Protein AF-A0A9Q0EAK6-F1 (afdb_monomer)

Solvent-accessible surface area (backbone atoms only — not comparable to full-atom values): 44338 Å² total; per-residue (Å²): 130,82,93,79,89,81,84,89,82,93,87,80,88,78,88,87,81,77,88,58,77,80,82,78,80,70,81,76,84,79,89,84,83,83,88,80,90,87,84,90,85,92,87,88,89,79,90,86,87,86,84,90,85,85,89,81,91,83,82,89,76,94,71,68,64,70,72,58,60,80,66,75,80,81,77,86,82,89,77,98,50,90,92,64,69,88,73,68,80,70,75,61,37,25,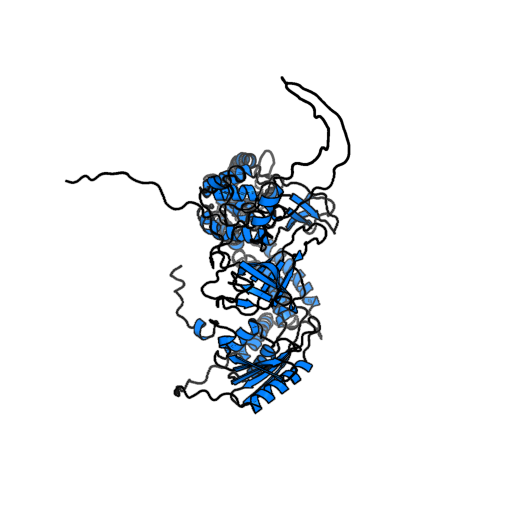50,28,42,32,23,46,94,84,41,76,80,46,68,34,37,28,71,38,80,45,33,30,43,33,48,34,86,71,68,73,64,57,94,53,42,37,38,35,29,64,69,77,54,94,91,63,83,90,85,67,63,44,81,30,48,52,67,45,79,46,66,43,95,71,46,33,95,87,68,57,44,61,48,37,22,39,39,27,44,55,74,68,86,71,56,93,75,49,43,53,65,74,65,47,73,44,81,78,46,59,79,66,53,42,92,77,56,58,89,58,41,67,43,48,52,63,80,69,54,55,96,65,65,47,59,84,56,74,72,50,36,34,32,49,24,41,59,45,72,44,87,99,51,63,88,84,49,76,86,36,43,47,69,38,33,48,60,36,69,70,46,45,50,51,31,44,56,49,43,72,66,47,44,74,63,50,54,78,74,46,49,85,52,58,33,42,93,42,86,99,47,46,64,50,59,52,51,38,57,52,50,50,55,45,49,57,27,49,78,73,68,23,38,26,32,37,37,41,50,39,52,64,55,50,53,60,38,37,44,59,69,65,40,42,51,46,45,30,74,73,67,72,38,65,59,62,33,37,42,50,46,64,66,63,47,86,21,33,34,30,45,36,56,95,84,49,68,51,74,78,43,74,56,86,50,37,44,60,49,71,51,68,38,43,64,59,54,49,51,56,62,58,46,82,62,86,80,57,92,79,56,49,64,46,30,43,69,76,46,36,34,42,37,32,71,30,84,46,71,65,60,31,25,51,54,53,24,50,49,47,53,66,47,44,62,57,29,58,77,54,51,40,41,76,31,58,95,68,19,34,32,36,64,34,41,79,58,69,94,54,74,83,69,74,64,80,32,47,43,96,92,39,73,40,51,62,39,73,61,46,69,60,93,84,44,36,48,38,40,72,63,48,32,53,70,31,27,55,53,37,26,51,61,29,44,60,42,46,58,54,55,47,75,46,49,61,95,91,52,62,61,56,51,65,59,39,42,53,49,40,43,70,58,30,46,60,58,63,55,60,51,33,93,71,47,60,86,26,89,34,37,70,65,28,48,68,39,54,54,49,45,50,26,68,38,60,68,50,59,90,83,56,53,67,68,60,45,54,52,45,46,51,46,54,60,41,59,75,43,59,84,70,64,76,80,80,76,84,83,82,84,76,87,76,76,93,70,83,86,78,74,84,54,66,72,57,52,53,51,26,44,54,44,1,56,54,30,23,76,71,30,44,32,91,83,81,66,68,41,27,6,8,15,34,29,31,72,88,69,51,73,33,62,12,30,21,37,64,42,99,58,62,91,73,41,43,46,13,59,53,38,13,51,51,52,35,44,72,76,67,47,74,50,57,50,38,33,19,34,23,34,82,41,77,93,50,62,49,73,79,52,73,71,44,46,55,58,50,33,69,59,44,46,85,34,38,35,35,24,18,28,77,85,69,54,68,48,80,45,40,45,39,76,76,39,68,93,62,82,45,77,72,63,76,72,52,90,72,83,64,84,87,79,114

Foldseek 3Di:
DDDDDDDDDDDDDDDDDDDEDPPPQPQDDDDDDDDDDDDDDDDDDDDDDDDDDDDDDDDDDPPVPVVVVVVPPDDDDDDPDDPDDQDDQLPQQFKKFKDFPLDGDFIWGFQDLFKIKGFQVPDDDQQRIWIWGSDRDSVDCPPQIDIWRWPDKAQDPPQDPVNRPSGMMMTTTPDRDHDPSHDHDDWAWDPPLCVQCPPLDDPLFTATHDSNYDSPRTADDLQQLEWEWEWAAAPPDDPPDSLRTDIATDGDPVNLVVLVVVCVVCVVQLLVLFDPLEQAPHPPGDLLVLVQVVLVVLVVQQVVQKKKKKKKWDWDQQQLQFQLVLLLVLCCVSPVDPNSSSNVSSSQPQHKYWYAYPNDIDPIDTRRGGDRRHHPNSQSSQSSLCRPQDDDPQWDWRHHRRIIMIIGIDRDLVVVQVVQQVSLVSRVVVCVVRRIGIDQAAIEMEIAGPPPVCQVPFRQHDHPNRTHHYDQFDARSNQTAHNHRLSQVRLVVLLVQLQVQLVVLVVQDDPVHGDQLVVLVVSCCVRRVVSLCVSCVSRVPHPNNVVNVVSVLSSLCSSQVDDPPDDSVNSVVSNVVVVCVVVVVPPDDDDDDPDDDDDDDDDDADDVVLVLVQQVLQLVQQVVAADPDPPKKKKKWFQFPVRDIFIFIWYADPPRVPTDHGLNGRVVVCVVVPTLATAEMEMEIADDPDFDADDPVSLLVVCQSHFAHKYWGAYPVSDTDIDTSCVSPPPHDYPVVVPDDDDDPVPD

Sequence (748 aa):
MARLTSSLDMAAYREASYCSLNIAVCCRQHPGPVNQRSTPEVLSPVCSAVTPCKMTAAQSCPILLLFLIFLTKTGVDGSRIIGGHEVVNYTIPFQASLQYNGFHFCGATLINSQWLVTAAHCWRPIHLFKVVLSEHVLSRVEGVEQLFNVSRVVVYYMYNYRTFDNDIMLLKVYHHYLSPVLRVVDVEFIPSCQYYYYFRISNNMICAGSRFGGKDSCQLPNIWKKAHIIALLKPGKDPSAPKNFRPISLLSHTYKLFERLILNRIGIFVDKHLIPEQAGFRPGKSTTSQVLNLTQYIEDGYEEGMVTGVVFVDLSAAYDTVNHRRLLSKILETTRDTGLTELIESMLENRHFFVDLGGKKSRWRRLRNGLPQGSVLAPLLFNIYTNDQPKSADTRRFIYADDLGIGVQATDFKVVEDRLSNTLAELTPYYEENHLRANPSKTQVCAFHLRNREAKRQLKVSWSGTSLEHCEHPVYLGVTLDRCLSFKTHTEKTKCKVSARNNIIRKLTGTTWGANPQTLKSTALALCYSAAEYACPVWERAAHAKKLDPALNASCRLITGCLKSTPTDRARRTEQRRASLTASSMSAQPPPSNGQSEPLGSRRKTPQDVVDQLILRSLGAKKHAYCPYSKFRVGAALLAHDDKVFTGCNVENACYNLGVCAERNAITTAVSEGYRSFKAIAIASDLNDQFISPCGGCRQFMREFGSSWEVYLSKPDGTHVKMDVSELLPLSFGPEDLAMKKIPSETY

Mean predicted aligned error: 20.08 Å

InterPro domains:
  IPR000477 Reverse transcriptase domain [PF00078] (238-480)
  IPR000477 Reverse transcriptase domain [PS50878] (213-468)
  IPR001254 Serine proteases, trypsin domain [PF00089] (81-174)
  IPR001254 Serine proteases, trypsin domain [PS50240] (81-336)
  IPR001254 Serine proteases, trypsin domain [SM00020] (80-258)
  IPR001254 Serine proteases, trypsin domain [cd00190] (81-219)
  IPR001314 Peptidase S1A, chymotrypsin family [PR00722] (107-122)
  IPR001314 Peptidase S1A, chymotrypsin family [PR00722] (163-177)
  IPR002125 Cytidine and deoxycytidylate deaminase domain [PF00383] (614-707)
  IPR002125 Cytidine and deoxycytidylate deaminase domain [PS51747] (609-736)
  IPR006262 Cytidine deaminase, homotetrameric [TIGR01354] (616-738)
  IPR009003 Peptidase S1, PA clan [SSF50494] (66-219)
  IPR016192 APOBEC/CMP deaminase, zinc-binding [PS00903] (661-702)
  IPR016193 Cytidine deaminase-like [SSF53927] (611-739)
  IPR018114 Serine proteases, trypsin family, histidine active site [PS00134] (117-122)
  IPR043502 DNA/RNA polymerase superfamily [SSF56672] (223-451)
  IPR052560 RNA-directed DNA polymerase, mobile element [PTHR36688] (219-518)

Structure (mmCIF, N/CA/C/O backbone):
data_AF-A0A9Q0EAK6-F1
#
_entry.id   AF-A0A9Q0EAK6-F1
#
loop_
_atom_site.group_PDB
_atom_site.id
_atom_site.type_symbol
_atom_site.label_atom_id
_atom_site.label_alt_id
_atom_site.label_comp_id
_atom_site.label_asym_id
_atom_site.label_entity_id
_atom_site.label_seq_id
_atom_site.pdbx_PDB_ins_code
_atom_site.Cartn_x
_atom_site.Cartn_y
_atom_site.Cartn_z
_atom_site.occupancy
_atom_site.B_iso_or_equiv
_atom_site.auth_seq_id
_atom_site.auth_comp_id
_atom_site.auth_asym_id
_atom_site.auth_atom_id
_atom_site.pdbx_PDB_model_num
ATOM 1 N N . MET A 1 1 ? 67.860 23.986 9.515 1.00 27.41 1 MET A N 1
ATOM 2 C CA . MET A 1 1 ? 68.840 23.903 8.400 1.00 27.41 1 MET A CA 1
ATOM 3 C C . MET A 1 1 ? 68.068 23.940 7.078 1.00 27.41 1 MET A C 1
ATOM 5 O O . MET A 1 1 ? 66.901 23.596 7.151 1.00 27.41 1 MET A O 1
ATOM 9 N N . ALA A 1 2 ? 68.673 24.408 5.968 1.00 25.17 2 ALA A N 1
ATOM 10 C CA . ALA A 1 2 ? 68.200 24.420 4.553 1.00 25.17 2 ALA A CA 1
ATOM 11 C C . ALA A 1 2 ? 66.664 24.372 4.289 1.00 25.17 2 ALA A C 1
ATOM 13 O O . ALA A 1 2 ? 66.015 23.385 4.604 1.00 25.17 2 ALA A O 1
ATOM 14 N N . ARG A 1 3 ? 65.977 25.350 3.676 1.00 20.25 3 ARG A N 1
ATOM 15 C CA . ARG A 1 3 ? 66.350 26.445 2.746 1.00 20.25 3 ARG A CA 1
ATOM 16 C C . ARG A 1 3 ? 67.005 26.012 1.420 1.00 20.25 3 ARG A C 1
ATOM 18 O O . ARG A 1 3 ? 68.224 25.956 1.349 1.00 20.25 3 ARG A O 1
ATOM 25 N N . LEU A 1 4 ? 66.158 25.837 0.399 1.00 23.28 4 LEU A N 1
ATOM 26 C CA . LEU A 1 4 ? 66.284 26.152 -1.044 1.00 23.28 4 LEU A CA 1
ATOM 27 C C . LEU A 1 4 ? 64.806 26.342 -1.506 1.00 23.28 4 LEU A C 1
ATOM 29 O O . LEU A 1 4 ? 63.983 25.518 -1.120 1.00 23.28 4 LEU A O 1
ATOM 33 N N . THR A 1 5 ? 64.274 27.439 -2.068 1.00 23.62 5 THR A N 1
ATOM 34 C CA . THR A 1 5 ? 64.591 28.242 -3.279 1.00 23.62 5 THR A CA 1
ATOM 35 C C . THR A 1 5 ? 64.579 27.439 -4.588 1.00 23.62 5 THR A C 1
ATOM 37 O O . THR A 1 5 ? 65.286 26.443 -4.649 1.00 23.62 5 THR A O 1
ATOM 40 N N . SER A 1 6 ? 63.942 27.832 -5.703 1.00 21.55 6 SER A N 1
ATOM 41 C CA . SER A 1 6 ? 62.787 28.720 -6.003 1.00 21.55 6 SER A CA 1
ATOM 42 C C . SER A 1 6 ? 62.672 28.888 -7.532 1.00 21.55 6 SER A C 1
ATOM 44 O O . SER A 1 6 ? 63.705 29.090 -8.163 1.00 21.55 6 SER A O 1
ATOM 46 N N . SER A 1 7 ? 61.447 28.997 -8.072 1.00 21.36 7 SER A N 1
ATOM 47 C CA . SER A 1 7 ? 61.101 29.552 -9.410 1.00 21.36 7 SER A CA 1
ATOM 48 C C . SER A 1 7 ? 61.649 28.868 -10.686 1.00 21.36 7 SER A C 1
ATOM 50 O O . SER A 1 7 ? 62.599 28.100 -10.627 1.00 21.36 7 SER A O 1
ATOM 52 N N . LEU A 1 8 ? 61.040 29.238 -11.830 1.00 21.64 8 LEU A N 1
ATOM 53 C CA . LEU A 1 8 ? 61.289 28.790 -13.219 1.00 21.64 8 LEU A CA 1
ATOM 54 C C . LEU A 1 8 ? 60.773 27.358 -13.535 1.00 21.64 8 LEU A C 1
ATOM 56 O O . LEU A 1 8 ? 60.972 26.440 -12.748 1.00 21.64 8 LEU A O 1
ATOM 60 N N . ASP A 1 9 ? 60.070 27.094 -14.647 1.00 22.47 9 ASP A N 1
ATOM 61 C CA . ASP A 1 9 ? 59.564 28.015 -15.687 1.00 22.47 9 ASP A CA 1
ATOM 62 C C . ASP A 1 9 ? 58.277 27.501 -16.383 1.00 22.47 9 ASP A C 1
ATOM 64 O O . ASP A 1 9 ? 57.870 26.352 -16.201 1.00 22.47 9 ASP A O 1
ATOM 68 N N . MET A 1 10 ? 57.627 28.343 -17.197 1.00 26.41 10 MET A N 1
ATOM 69 C CA . MET A 1 10 ? 56.531 27.935 -18.089 1.00 26.41 10 MET A CA 1
ATOM 70 C C . MET A 1 10 ? 57.059 27.265 -19.369 1.00 26.41 10 MET A C 1
ATOM 72 O O . MET A 1 10 ? 57.741 27.935 -20.135 1.00 26.41 10 MET A O 1
ATOM 76 N N . ALA A 1 11 ? 56.632 26.026 -19.671 1.00 25.02 11 ALA A N 1
ATOM 77 C CA . ALA A 1 11 ? 56.208 25.580 -21.021 1.00 25.02 11 ALA A CA 1
ATOM 78 C C . ALA A 1 11 ? 55.969 24.052 -21.118 1.00 25.02 11 ALA A C 1
ATOM 80 O O . ALA A 1 11 ? 56.856 23.303 -21.517 1.00 25.02 11 ALA A O 1
ATOM 81 N N . ALA A 1 12 ? 54.743 23.584 -20.851 1.00 25.89 12 ALA A N 1
ATOM 82 C CA . ALA A 1 12 ? 54.239 22.297 -21.352 1.00 25.89 12 ALA A CA 1
ATOM 83 C C . ALA A 1 12 ? 52.696 22.262 -21.320 1.00 25.89 12 ALA A C 1
ATOM 85 O O . ALA A 1 12 ? 52.081 23.000 -20.554 1.00 25.89 12 ALA A O 1
ATOM 86 N N . TYR A 1 13 ? 52.085 21.388 -22.129 1.00 22.73 13 TYR A N 1
ATOM 87 C CA . TYR A 1 13 ? 50.646 21.069 -22.137 1.00 22.73 13 TYR A CA 1
ATOM 88 C C . TYR A 1 13 ? 49.671 22.248 -22.325 1.00 22.73 13 TYR A C 1
ATOM 90 O O . TYR A 1 13 ? 48.860 22.579 -21.459 1.00 22.73 13 TYR A O 1
ATOM 98 N N . ARG A 1 14 ? 49.663 22.796 -23.546 1.00 22.86 14 ARG A N 1
ATOM 99 C CA . ARG A 1 14 ? 48.414 23.276 -24.161 1.00 22.86 14 ARG A CA 1
ATOM 100 C C . ARG A 1 14 ? 47.650 22.106 -24.794 1.00 22.86 14 ARG A C 1
ATOM 102 O O . ARG A 1 14 ? 48.257 21.112 -25.167 1.00 22.86 14 ARG A O 1
ATOM 109 N N . GLU A 1 15 ? 46.344 22.321 -24.958 1.00 25.20 15 GLU A N 1
ATOM 110 C CA . GLU A 1 15 ? 45.421 21.611 -25.860 1.00 25.20 15 GLU A CA 1
ATOM 111 C C . GLU A 1 15 ? 45.200 20.102 -25.635 1.00 25.20 15 GLU A C 1
ATOM 113 O O . GLU A 1 15 ? 45.964 19.242 -26.054 1.00 25.20 15 GLU A O 1
ATOM 118 N N . ALA A 1 16 ? 44.039 19.796 -25.044 1.00 22.38 16 ALA A N 1
ATOM 119 C CA . ALA A 1 16 ? 43.410 18.477 -25.040 1.00 22.38 16 ALA A CA 1
ATOM 120 C C . ALA A 1 16 ? 41.873 18.645 -25.044 1.00 22.38 16 ALA A C 1
ATOM 122 O O . ALA A 1 16 ? 41.199 18.459 -24.030 1.00 22.38 16 ALA A O 1
ATOM 123 N N . SER A 1 17 ? 41.318 19.093 -26.175 1.00 23.06 17 SER A N 1
ATOM 124 C CA . SER A 1 17 ? 39.871 19.290 -26.364 1.00 23.06 17 SER A CA 1
ATOM 125 C C . SER A 1 17 ? 39.153 17.950 -26.549 1.00 23.06 17 SER A C 1
ATOM 127 O O . SER A 1 17 ? 39.510 17.194 -27.447 1.00 23.06 17 SER A O 1
ATOM 129 N N . TYR A 1 18 ? 38.108 17.669 -25.761 1.00 25.81 18 TYR A N 1
ATOM 130 C CA . TYR A 1 18 ? 37.363 16.401 -25.831 1.00 25.81 18 TYR A CA 1
ATOM 131 C C . TYR A 1 18 ? 35.869 16.578 -26.131 1.00 25.81 18 TYR A C 1
ATOM 133 O O . TYR A 1 18 ? 35.206 17.476 -25.612 1.00 25.81 18 TYR A O 1
ATOM 141 N N . CYS A 1 19 ? 35.347 15.697 -26.989 1.00 23.48 19 CYS A N 1
ATOM 142 C CA . CYS A 1 19 ? 34.025 15.817 -27.602 1.00 23.48 19 CYS A CA 1
ATOM 143 C C . CYS A 1 19 ? 32.840 15.646 -26.629 1.00 23.48 19 CYS A C 1
ATOM 145 O O . CYS A 1 19 ? 32.787 14.716 -25.824 1.00 23.48 19 CYS A O 1
ATOM 147 N N . SER A 1 20 ? 31.818 16.491 -26.799 1.00 24.47 20 SER A N 1
ATOM 148 C CA . SER A 1 20 ? 30.496 16.344 -26.172 1.00 24.47 20 SER A CA 1
ATOM 149 C C . SER A 1 20 ? 29.546 15.484 -27.013 1.00 24.47 20 SER A C 1
ATOM 151 O O . SER A 1 20 ? 29.565 15.542 -28.243 1.00 24.47 20 SER A O 1
ATOM 153 N N . LEU A 1 21 ? 28.626 14.765 -26.357 1.00 28.69 21 LEU A N 1
ATOM 154 C CA . LEU A 1 21 ? 27.509 14.092 -27.032 1.00 28.69 21 LEU A CA 1
ATOM 155 C C . LEU A 1 21 ? 26.557 15.120 -27.675 1.00 28.69 21 LEU A C 1
ATOM 157 O O . LEU A 1 21 ? 25.724 15.720 -26.995 1.00 28.69 21 LEU A O 1
ATOM 161 N N . ASN A 1 22 ? 26.636 15.282 -28.996 1.00 22.41 22 ASN A N 1
ATOM 162 C CA . ASN A 1 22 ? 25.711 16.104 -29.782 1.00 22.41 22 ASN A CA 1
ATOM 163 C C . ASN A 1 22 ? 24.552 15.267 -30.356 1.00 22.41 22 ASN A C 1
ATOM 165 O O . ASN A 1 22 ? 24.442 15.068 -31.565 1.00 22.41 22 ASN A O 1
ATOM 169 N N . ILE A 1 23 ? 23.638 14.813 -29.489 1.00 25.31 23 ILE A N 1
ATOM 170 C CA . ILE A 1 23 ? 22.297 14.387 -29.929 1.00 25.31 23 ILE A CA 1
ATOM 171 C C . ILE A 1 23 ? 21.438 15.651 -30.065 1.00 25.31 23 ILE A C 1
ATOM 173 O O . ILE A 1 23 ? 20.779 16.093 -29.125 1.00 25.31 23 ILE A O 1
ATOM 177 N N . ALA A 1 24 ? 21.500 16.280 -31.238 1.00 22.03 24 ALA A N 1
ATOM 178 C CA . ALA A 1 24 ? 20.811 17.535 -31.518 1.00 22.03 24 ALA A CA 1
ATOM 179 C C . ALA A 1 24 ? 19.305 17.320 -31.773 1.00 22.03 24 ALA A C 1
ATOM 181 O O . ALA A 1 24 ? 18.862 17.225 -32.918 1.00 22.03 24 ALA A O 1
ATOM 182 N N . VAL A 1 25 ? 18.502 17.275 -30.703 1.00 24.09 25 VAL A N 1
ATOM 183 C CA . VAL A 1 25 ? 17.030 17.227 -30.789 1.00 24.09 25 VAL A CA 1
ATOM 184 C C . VAL A 1 25 ? 16.505 18.542 -31.384 1.00 24.09 25 VAL A C 1
ATOM 186 O O . VAL A 1 25 ? 16.358 19.555 -30.697 1.00 24.09 25 VAL A O 1
ATOM 189 N N . CYS A 1 26 ? 16.250 18.548 -32.694 1.00 20.69 26 CYS A N 1
ATOM 190 C CA . CYS A 1 26 ? 15.904 19.752 -33.447 1.00 20.69 26 CYS A CA 1
ATOM 191 C C . CYS A 1 26 ? 14.405 20.098 -33.348 1.00 20.69 26 CYS A C 1
ATOM 193 O O . CYS A 1 26 ? 13.658 20.001 -34.322 1.00 20.69 26 CYS A O 1
ATOM 195 N N . CYS A 1 27 ? 13.964 20.544 -32.169 1.00 22.47 27 CYS A N 1
ATOM 196 C CA . CYS A 1 27 ? 12.615 21.073 -31.950 1.00 22.47 27 CYS A CA 1
ATOM 197 C C . CYS A 1 27 ? 12.385 22.388 -32.724 1.00 22.47 27 CYS A C 1
ATOM 199 O O . CYS A 1 27 ? 12.484 23.482 -32.160 1.00 22.47 27 CYS A O 1
ATOM 201 N N . ARG A 1 28 ? 12.057 22.302 -34.020 1.00 22.73 28 ARG A N 1
ATOM 202 C CA . ARG A 1 28 ? 11.594 23.459 -34.802 1.00 22.73 28 ARG A CA 1
ATOM 203 C C . ARG A 1 28 ? 10.239 23.944 -34.286 1.00 22.73 28 ARG A C 1
ATOM 205 O O . ARG A 1 28 ? 9.277 23.186 -34.205 1.00 22.73 28 ARG A O 1
ATOM 212 N N . GLN A 1 29 ? 10.166 25.235 -33.981 1.00 25.05 29 GLN A N 1
ATOM 213 C CA . GLN A 1 29 ? 8.915 25.922 -33.672 1.00 25.05 29 GLN A CA 1
ATOM 214 C C . GLN A 1 29 ? 8.041 26.029 -34.934 1.00 25.05 29 GLN A C 1
ATOM 216 O O . GLN A 1 29 ? 8.550 26.274 -36.027 1.00 25.05 29 GLN A O 1
ATOM 221 N N . HIS A 1 30 ? 6.724 25.892 -34.768 1.00 26.34 30 HIS A N 1
ATOM 222 C CA . HIS A 1 30 ? 5.722 26.208 -35.792 1.00 26.34 30 HIS A CA 1
ATOM 223 C C . HIS A 1 30 ? 4.986 27.522 -35.444 1.00 26.34 30 HIS A C 1
ATOM 225 O O . HIS A 1 30 ? 5.009 27.938 -34.283 1.00 26.34 30 HIS A O 1
ATOM 231 N N . PRO A 1 31 ? 4.398 28.221 -36.435 1.00 31.59 31 PRO A N 1
ATOM 232 C CA . PRO A 1 31 ? 4.087 29.647 -36.324 1.00 31.59 31 PRO A CA 1
ATOM 233 C C . PRO A 1 31 ? 2.845 29.954 -35.477 1.00 31.59 31 PRO A C 1
ATOM 235 O O . PRO A 1 31 ? 1.858 29.220 -35.499 1.00 31.59 31 PRO A O 1
ATOM 238 N N . GLY A 1 32 ? 2.878 31.098 -34.788 1.00 24.31 32 GLY A N 1
ATOM 239 C CA . GLY A 1 32 ? 1.721 31.687 -34.110 1.00 24.31 32 GLY A CA 1
ATOM 240 C C . GLY A 1 32 ? 1.038 32.773 -34.963 1.00 24.31 32 GLY A C 1
ATOM 241 O O . GLY A 1 32 ? 1.744 33.543 -35.617 1.00 24.31 32 GLY A O 1
ATOM 242 N N . PRO A 1 33 ? -0.306 32.871 -34.967 1.00 29.28 33 PRO A N 1
ATOM 243 C CA . PRO A 1 33 ? -1.029 33.915 -35.689 1.00 29.28 33 PRO A CA 1
ATOM 244 C C . PRO A 1 33 ? -1.408 35.133 -34.817 1.00 29.28 33 PRO A C 1
ATOM 246 O O . PRO A 1 33 ? -2.020 34.984 -33.768 1.00 29.28 33 PRO A O 1
ATOM 249 N N . VAL A 1 34 ? -1.116 36.327 -35.347 1.00 25.28 34 VAL A N 1
ATOM 250 C CA . VAL A 1 34 ? -2.003 37.515 -35.437 1.00 25.28 34 VAL A CA 1
ATOM 251 C C . VAL A 1 34 ? -2.679 38.082 -34.159 1.00 25.28 34 VAL A C 1
ATOM 253 O O . VAL A 1 34 ? -3.640 37.518 -33.649 1.00 25.28 34 VAL A O 1
ATOM 256 N N . ASN A 1 35 ? -2.329 39.347 -33.847 1.00 24.48 35 ASN A N 1
ATOM 257 C CA . ASN A 1 35 ? -3.058 40.338 -33.014 1.00 24.48 35 ASN A CA 1
ATOM 258 C C . ASN A 1 35 ? -3.144 40.068 -31.481 1.00 24.48 35 ASN A C 1
ATOM 260 O O . ASN A 1 35 ? -3.018 38.938 -31.035 1.00 24.48 35 ASN A O 1
ATOM 264 N N . GLN A 1 36 ? -3.316 41.070 -30.595 1.00 24.20 36 GLN A N 1
ATOM 265 C CA . GLN A 1 36 ? -3.711 42.482 -30.786 1.00 24.20 36 GLN A CA 1
ATOM 266 C C . GLN A 1 36 ? -3.123 43.433 -29.700 1.00 24.20 36 GLN A C 1
ATOM 268 O O . GLN A 1 36 ? -2.970 43.028 -28.557 1.00 24.20 36 GLN A O 1
ATOM 273 N N . ARG A 1 37 ? -2.845 44.697 -30.081 1.00 22.64 37 ARG A N 1
ATOM 274 C CA . ARG A 1 37 ? -2.741 45.963 -29.288 1.00 22.64 37 ARG A CA 1
ATOM 275 C C . ARG A 1 37 ? -2.529 45.918 -27.748 1.00 22.64 37 ARG A C 1
ATOM 277 O O . ARG A 1 37 ? -3.474 45.600 -27.039 1.00 22.64 37 ARG A O 1
ATOM 284 N N . SER A 1 38 ? -1.437 46.531 -27.253 1.00 23.73 38 SER A N 1
ATOM 285 C CA . SER A 1 38 ? -1.463 47.850 -26.548 1.00 23.73 38 SER A CA 1
ATOM 286 C C . SER A 1 38 ? -0.091 48.283 -25.977 1.00 23.73 38 SER A C 1
ATOM 288 O O . SER A 1 38 ? 0.545 47.520 -25.257 1.00 23.73 38 SER A O 1
ATOM 290 N N . THR A 1 39 ? 0.324 49.521 -26.259 1.00 20.45 39 THR A N 1
ATOM 291 C CA . THR A 1 39 ? 1.454 50.294 -25.668 1.00 20.45 39 THR A CA 1
ATOM 292 C C . THR A 1 39 ? 0.943 51.236 -24.550 1.00 20.45 39 THR A C 1
ATOM 294 O O . THR A 1 39 ? -0.282 51.300 -24.415 1.00 20.45 39 THR A O 1
ATOM 297 N N . PRO A 1 40 ? 1.766 52.028 -23.810 1.00 32.88 40 PRO A N 1
ATOM 298 C CA . PRO A 1 40 ? 3.223 52.301 -23.879 1.00 32.88 40 PRO A CA 1
ATOM 299 C C . PRO A 1 40 ? 3.954 51.791 -22.589 1.00 32.88 40 PRO A C 1
ATOM 301 O O . PRO A 1 40 ? 3.536 50.738 -22.122 1.00 32.88 40 PRO A O 1
ATOM 304 N N . GLU A 1 41 ? 5.064 52.277 -21.995 1.00 23.11 41 GLU A N 1
ATOM 305 C CA . GLU A 1 41 ? 5.891 53.514 -22.038 1.00 23.11 41 GLU A CA 1
ATOM 306 C C . GLU A 1 41 ? 7.412 53.209 -21.925 1.00 23.11 41 GLU A C 1
ATOM 308 O O . GLU A 1 41 ? 7.805 52.216 -21.323 1.00 23.11 41 GLU A O 1
ATOM 313 N N . VAL A 1 42 ? 8.275 53.851 -22.731 1.00 21.89 42 VAL A N 1
ATOM 314 C CA . VAL A 1 42 ? 9.117 55.061 -22.481 1.00 21.89 42 VAL A CA 1
ATOM 315 C C . VAL A 1 42 ? 10.273 54.892 -21.474 1.00 21.89 42 VAL A C 1
ATOM 317 O O . VAL A 1 42 ? 10.113 55.124 -20.282 1.00 21.89 42 VAL A O 1
ATOM 320 N N . LEU A 1 43 ? 11.485 54.647 -22.000 1.00 23.03 43 LEU A N 1
ATOM 321 C CA . LEU A 1 43 ? 12.649 55.543 -21.832 1.00 23.03 43 LEU A CA 1
ATOM 322 C C . LEU A 1 43 ? 13.819 55.119 -22.746 1.00 23.03 43 LEU A C 1
ATOM 324 O O . LEU A 1 43 ? 14.257 53.972 -22.719 1.00 23.03 43 LEU A O 1
ATOM 328 N N . SER A 1 44 ? 14.344 56.055 -23.544 1.00 21.34 44 SER A N 1
ATOM 329 C CA . SER A 1 44 ? 15.538 55.866 -24.386 1.00 21.34 44 SER A CA 1
ATOM 330 C C . SER A 1 44 ? 16.211 57.204 -24.692 1.00 21.34 44 SER A C 1
ATOM 332 O O . SER A 1 44 ? 15.522 58.135 -25.114 1.00 21.34 44 SER A O 1
ATOM 334 N N . PRO A 1 45 ? 17.535 57.303 -24.518 1.00 32.38 45 PRO A N 1
ATOM 335 C CA . PRO A 1 45 ? 18.395 57.947 -25.529 1.00 32.38 45 PRO A CA 1
ATOM 336 C C . PRO A 1 45 ? 19.770 57.224 -25.669 1.00 32.38 45 PRO A C 1
ATOM 338 O O . PRO A 1 45 ? 20.166 56.503 -24.760 1.00 32.38 45 PRO A O 1
ATOM 341 N N . VAL A 1 46 ? 20.581 57.342 -26.736 1.00 23.22 46 VAL A N 1
ATOM 342 C CA . VAL A 1 46 ? 20.445 57.988 -28.064 1.00 23.22 46 VAL A CA 1
ATOM 343 C C . VAL A 1 46 ? 21.536 57.445 -29.021 1.00 23.22 46 VAL A C 1
ATOM 345 O O . VAL A 1 46 ? 22.627 57.171 -28.541 1.00 23.22 46 VAL A O 1
ATOM 348 N N . CYS A 1 47 ? 21.249 57.375 -30.336 1.00 21.47 47 CYS A N 1
ATOM 349 C CA . CYS A 1 47 ? 22.163 57.328 -31.515 1.00 21.47 47 CYS A CA 1
ATOM 350 C C . CYS A 1 47 ? 23.361 56.323 -31.545 1.00 21.47 47 CYS A C 1
ATOM 352 O O . CYS A 1 47 ? 23.762 55.748 -30.547 1.00 21.47 47 CYS A O 1
ATOM 354 N N . SER A 1 48 ? 23.965 55.974 -32.690 1.00 24.75 48 SER A N 1
ATOM 355 C CA . SER A 1 48 ? 23.955 56.574 -34.040 1.00 24.75 48 SER A CA 1
ATOM 356 C C . SER A 1 48 ? 23.816 55.518 -35.147 1.00 24.75 48 SER A C 1
ATOM 358 O O . SER A 1 48 ? 24.123 54.348 -34.936 1.00 24.75 48 SER A O 1
ATOM 360 N N . ALA A 1 49 ? 23.398 55.934 -36.348 1.00 24.02 49 ALA A N 1
ATOM 361 C CA . ALA A 1 49 ? 23.196 55.058 -37.506 1.00 24.02 49 ALA A CA 1
ATOM 362 C C . ALA A 1 49 ? 24.014 55.502 -38.732 1.00 24.02 49 ALA A C 1
ATOM 364 O O . ALA A 1 49 ? 24.238 56.696 -38.920 1.00 24.02 49 ALA A O 1
ATOM 365 N N . VAL A 1 50 ? 24.370 54.549 -39.603 1.00 25.08 50 VAL A N 1
ATOM 366 C CA . VAL A 1 50 ? 24.750 54.786 -41.010 1.00 25.08 50 VAL A CA 1
ATOM 367 C C . VAL A 1 50 ? 24.131 53.681 -41.878 1.00 25.08 50 VAL A C 1
ATOM 369 O O . VAL A 1 50 ? 24.090 52.517 -41.482 1.00 25.08 50 VAL A O 1
ATOM 372 N N . THR A 1 51 ? 23.606 54.055 -43.044 1.00 24.42 51 THR A N 1
ATOM 373 C CA . THR A 1 51 ? 22.897 53.195 -44.009 1.00 24.42 51 THR A CA 1
ATOM 374 C C . THR A 1 51 ? 23.824 52.622 -45.103 1.00 24.42 51 THR A C 1
ATOM 376 O O . THR A 1 51 ? 24.938 53.112 -45.282 1.00 24.42 51 THR A O 1
ATOM 379 N N . PRO A 1 52 ? 23.413 51.560 -45.832 1.00 30.86 52 PRO A N 1
ATOM 380 C CA . PRO A 1 52 ? 24.284 50.848 -46.775 1.00 30.86 52 PRO A CA 1
ATOM 381 C C . PRO A 1 52 ? 24.373 51.513 -48.160 1.00 30.86 52 PRO A C 1
ATOM 383 O O . PRO A 1 52 ? 23.448 52.199 -48.591 1.00 30.86 52 PRO A O 1
ATOM 386 N N . CYS A 1 53 ? 25.438 51.200 -48.908 1.00 20.78 53 CYS A N 1
ATOM 387 C CA . CYS A 1 53 ? 25.590 51.550 -50.326 1.00 20.78 53 CYS A CA 1
ATOM 388 C C . CYS A 1 53 ? 25.860 50.305 -51.203 1.00 20.78 53 CYS A C 1
ATOM 390 O O . CYS A 1 53 ? 26.240 49.248 -50.698 1.00 20.78 53 CYS A O 1
ATOM 392 N N . LYS A 1 54 ? 25.623 50.425 -52.516 1.00 25.48 54 LYS A N 1
ATOM 393 C CA . LYS A 1 54 ? 25.857 49.402 -53.561 1.00 25.48 54 LYS A CA 1
ATOM 394 C C . LYS A 1 54 ? 27.093 49.770 -54.413 1.00 25.48 54 LYS A C 1
ATOM 396 O O . LYS A 1 54 ? 27.729 50.775 -54.129 1.00 25.48 54 LYS A O 1
ATOM 401 N N . MET A 1 55 ? 27.305 49.023 -55.513 1.00 23.33 55 MET A N 1
ATOM 402 C CA . MET A 1 55 ? 28.309 49.199 -56.593 1.00 23.33 55 MET A CA 1
ATOM 403 C C . MET A 1 55 ? 29.672 48.534 -56.317 1.00 23.33 55 MET A C 1
ATOM 405 O O . MET A 1 55 ? 30.072 48.442 -55.165 1.00 23.33 55 MET A O 1
ATOM 409 N N . THR A 1 56 ? 30.440 48.030 -57.296 1.00 24.23 56 THR A N 1
ATOM 410 C CA . THR A 1 56 ? 30.172 47.529 -58.676 1.00 24.23 56 THR A CA 1
ATOM 411 C C . THR A 1 56 ? 31.336 46.602 -59.085 1.00 24.23 56 THR A C 1
ATOM 413 O O . THR A 1 56 ? 32.366 46.591 -58.417 1.00 24.23 56 THR A O 1
ATOM 416 N N . ALA A 1 57 ? 31.216 45.838 -60.179 1.00 33.00 57 ALA A N 1
ATOM 417 C CA . ALA A 1 57 ? 32.328 45.040 -60.713 1.00 33.00 57 ALA A CA 1
ATOM 418 C C . ALA A 1 57 ? 33.318 45.877 -61.556 1.00 33.00 57 ALA A C 1
ATOM 420 O O . ALA A 1 57 ? 32.898 46.751 -62.312 1.00 33.00 57 ALA A O 1
ATOM 421 N N . ALA A 1 58 ? 34.614 45.558 -61.463 1.00 27.31 58 ALA A N 1
ATOM 422 C CA . ALA A 1 58 ? 35.706 46.042 -62.319 1.00 27.31 58 ALA A CA 1
ATOM 423 C C . ALA A 1 58 ? 36.818 44.967 -62.410 1.00 27.31 58 ALA A C 1
ATOM 425 O O . ALA A 1 58 ? 36.765 43.966 -61.694 1.00 27.31 58 ALA A O 1
ATOM 426 N N . GLN A 1 59 ? 37.781 45.118 -63.327 1.00 28.34 59 GLN A N 1
ATOM 427 C CA . GLN A 1 59 ? 38.576 43.998 -63.861 1.00 28.34 59 GLN A CA 1
ATOM 428 C C . GLN A 1 59 ? 40.044 43.924 -63.380 1.00 28.34 59 GLN A C 1
ATOM 430 O O . GLN A 1 59 ? 40.695 44.937 -63.156 1.00 28.34 59 GLN A O 1
ATOM 435 N N . SER A 1 60 ? 40.560 42.685 -63.359 1.00 30.59 60 SER A N 1
ATOM 436 C CA . SER A 1 60 ? 41.943 42.254 -63.670 1.00 30.59 60 SER A CA 1
ATOM 437 C C . SER A 1 60 ? 43.166 42.903 -62.989 1.00 30.59 60 SER A C 1
ATOM 439 O O . SER A 1 60 ? 43.540 44.031 -63.289 1.00 30.59 60 SER A O 1
ATOM 441 N N . CYS A 1 61 ? 43.945 42.076 -62.275 1.00 28.88 61 CYS A N 1
ATOM 442 C CA . CYS A 1 61 ? 45.403 42.229 -62.145 1.00 28.88 61 CYS A CA 1
ATOM 443 C C . CYS A 1 61 ? 46.082 40.832 -62.138 1.00 28.88 61 CYS A C 1
ATOM 445 O O . CYS A 1 61 ? 45.776 40.022 -61.259 1.00 28.88 61 CYS A O 1
ATOM 447 N N . PRO A 1 62 ? 46.963 40.491 -63.104 1.00 38.81 62 PRO A N 1
ATOM 448 C CA . PRO A 1 62 ? 47.349 39.102 -63.395 1.00 38.81 62 PRO A CA 1
ATOM 449 C C . PRO A 1 62 ? 48.553 38.568 -62.586 1.00 38.81 62 PRO A C 1
ATOM 451 O O . PRO A 1 62 ? 49.337 37.778 -63.101 1.00 38.81 62 PRO A O 1
ATOM 454 N N . ILE A 1 63 ? 48.713 38.969 -61.320 1.00 38.00 63 ILE A N 1
ATOM 455 C CA . ILE A 1 63 ? 49.847 38.536 -60.468 1.00 38.00 63 ILE A CA 1
ATOM 456 C C . ILE A 1 63 ? 49.438 37.453 -59.448 1.00 38.00 63 ILE A C 1
ATOM 458 O O . ILE A 1 63 ? 50.262 36.642 -59.029 1.00 38.00 63 ILE A O 1
ATOM 462 N N . LEU A 1 64 ? 48.149 37.350 -59.101 1.00 38.00 64 LEU A N 1
ATOM 463 C CA . LEU A 1 64 ? 47.662 36.416 -58.072 1.00 38.00 64 LEU A CA 1
ATOM 464 C C . LEU A 1 64 ? 47.620 34.936 -58.519 1.00 38.00 64 LEU A C 1
ATOM 466 O O . LEU A 1 64 ? 47.453 34.043 -57.691 1.00 38.00 64 LEU A O 1
ATOM 470 N N . LEU A 1 65 ? 47.765 34.652 -59.819 1.00 35.91 65 LEU A N 1
ATOM 471 C CA . LEU A 1 65 ? 47.519 33.314 -60.374 1.00 35.91 65 LEU A CA 1
ATOM 472 C C . LEU A 1 65 ? 48.656 32.309 -60.103 1.00 35.91 65 LEU A C 1
ATOM 474 O O . LEU A 1 65 ? 48.394 31.118 -59.958 1.00 35.91 65 LEU A O 1
ATOM 478 N N . LEU A 1 66 ? 49.906 32.771 -59.975 1.00 32.34 66 LEU A N 1
ATOM 479 C CA . LEU A 1 66 ? 51.060 31.893 -59.721 1.00 32.34 66 LEU A CA 1
ATOM 480 C C . LEU A 1 66 ? 51.139 31.394 -58.269 1.00 32.34 66 LEU A C 1
ATOM 482 O O . LEU A 1 66 ? 51.595 30.277 -58.034 1.00 32.34 66 LEU A O 1
ATOM 486 N N . PHE A 1 67 ? 50.624 32.160 -57.300 1.00 33.88 67 PHE A N 1
ATOM 487 C CA . PHE A 1 67 ? 50.563 31.728 -55.896 1.00 33.88 67 PHE A CA 1
ATOM 488 C C . PHE A 1 67 ? 49.492 30.653 -55.635 1.00 33.88 67 PHE A C 1
ATOM 490 O O . PHE A 1 67 ? 49.600 29.897 -54.673 1.00 33.88 67 PHE A O 1
ATOM 497 N N . LEU A 1 68 ? 48.482 30.543 -56.505 1.00 33.38 68 LEU A N 1
ATOM 498 C CA . LEU A 1 68 ? 47.407 29.551 -56.382 1.00 33.38 68 LEU A CA 1
ATOM 499 C C . LEU A 1 68 ? 47.789 28.152 -56.889 1.00 33.38 68 LEU A C 1
ATOM 501 O O . LEU A 1 68 ? 47.147 27.177 -56.509 1.00 33.38 68 LEU A O 1
ATOM 505 N N . ILE A 1 69 ? 48.841 28.022 -57.703 1.00 33.22 69 ILE A N 1
ATOM 506 C CA . ILE A 1 69 ? 49.235 26.734 -58.297 1.00 33.22 69 ILE A CA 1
ATOM 507 C C . ILE A 1 69 ? 50.073 25.890 -57.318 1.00 33.22 69 ILE A C 1
ATOM 509 O O . ILE A 1 69 ? 49.931 24.668 -57.292 1.00 33.22 69 ILE A O 1
ATOM 513 N N . PHE A 1 70 ? 50.855 26.512 -56.427 1.00 30.33 70 PHE A N 1
ATOM 514 C CA . PHE A 1 70 ? 51.684 25.789 -55.446 1.00 30.33 70 PHE A CA 1
ATOM 515 C C . PHE A 1 70 ? 50.926 25.215 -54.233 1.00 30.33 70 PHE A C 1
ATOM 517 O O . PHE A 1 70 ? 51.500 24.430 -53.482 1.00 30.33 70 PHE A O 1
ATOM 524 N N . LEU A 1 71 ? 49.637 25.534 -54.062 1.00 33.50 71 LEU A N 1
ATOM 525 C CA . LEU A 1 71 ? 48.777 24.953 -53.016 1.00 33.50 71 LEU A CA 1
ATOM 526 C C . LEU A 1 71 ? 47.917 23.769 -53.502 1.00 33.50 71 LEU A C 1
ATOM 528 O O . LEU A 1 71 ? 47.202 23.155 -52.715 1.00 33.50 71 LEU A O 1
ATOM 532 N N . THR A 1 72 ? 48.015 23.377 -54.776 1.00 34.62 72 THR A N 1
ATOM 533 C CA . THR A 1 72 ? 47.210 22.283 -55.361 1.00 34.62 72 THR A CA 1
ATOM 534 C C . THR A 1 72 ? 47.799 20.876 -55.146 1.00 34.62 72 THR A C 1
ATOM 536 O O . THR A 1 72 ? 47.679 20.006 -56.006 1.00 34.62 72 THR A O 1
ATOM 539 N N . LYS A 1 73 ? 48.433 20.617 -53.987 1.00 34.97 73 LYS A N 1
ATOM 540 C CA . LYS A 1 73 ? 49.013 19.295 -53.653 1.00 34.97 73 LYS A CA 1
ATOM 541 C C . LYS A 1 73 ? 48.787 18.768 -52.222 1.00 34.97 73 LYS A C 1
ATOM 543 O O . LYS A 1 73 ? 49.491 17.861 -51.792 1.00 34.97 73 LYS A O 1
ATOM 548 N N . THR A 1 74 ? 47.752 19.243 -51.528 1.00 35.88 74 THR A N 1
ATOM 549 C CA . THR A 1 74 ? 47.227 18.631 -50.283 1.00 35.88 74 THR A CA 1
ATOM 550 C C . THR A 1 74 ? 45.707 18.449 -50.356 1.00 35.88 74 THR A C 1
ATOM 552 O O . THR A 1 74 ? 44.952 19.046 -49.593 1.00 35.88 74 THR A O 1
ATOM 555 N N . GLY A 1 75 ? 45.240 17.671 -51.337 1.00 31.88 75 GLY A N 1
ATOM 556 C CA . GLY A 1 75 ? 43.814 17.391 -51.522 1.00 31.88 75 GLY A CA 1
ATOM 557 C C . GLY A 1 75 ? 43.339 16.140 -50.777 1.00 31.88 75 GLY A C 1
ATOM 558 O O . GLY A 1 75 ? 43.922 15.082 -50.985 1.00 31.88 75 GLY A O 1
ATOM 559 N N . VAL A 1 76 ? 42.211 16.272 -50.056 1.00 37.34 76 VAL A N 1
ATOM 560 C CA . VAL A 1 76 ? 41.367 15.190 -49.483 1.00 37.34 76 VAL A CA 1
ATOM 561 C C . VAL A 1 76 ? 42.052 14.448 -48.308 1.00 37.34 76 VAL A C 1
ATOM 563 O O . VAL A 1 76 ? 43.177 13.986 -48.428 1.00 37.34 76 VAL A O 1
ATOM 566 N N . ASP A 1 77 ? 41.474 14.360 -47.104 1.00 35.09 77 ASP A N 1
ATOM 567 C CA . ASP A 1 77 ? 40.118 13.873 -46.796 1.00 35.09 77 ASP A CA 1
ATOM 568 C C . ASP A 1 77 ? 39.503 14.472 -45.498 1.00 35.09 77 ASP A C 1
ATOM 570 O O . ASP A 1 77 ? 40.189 15.106 -44.704 1.00 35.09 77 ASP A O 1
ATOM 574 N N . GLY A 1 78 ? 38.208 14.218 -45.264 1.00 40.19 78 GLY A N 1
ATOM 575 C CA . GLY A 1 78 ? 37.622 14.060 -43.924 1.00 40.19 78 GLY A CA 1
ATOM 576 C C . GLY A 1 78 ? 37.312 15.300 -43.067 1.00 40.19 78 GLY A C 1
ATOM 577 O O . GLY A 1 78 ? 38.091 15.679 -42.202 1.00 40.19 78 GLY A O 1
ATOM 578 N N . SER A 1 79 ? 36.084 15.836 -43.144 1.00 41.16 79 SER A N 1
ATOM 579 C CA . SER A 1 79 ? 35.472 16.586 -42.017 1.00 41.16 79 SER A CA 1
ATOM 580 C C . SER A 1 79 ? 33.934 16.641 -42.073 1.00 41.16 79 SER A C 1
ATOM 582 O O . SER A 1 79 ? 33.315 17.672 -42.322 1.00 41.16 79 SER A O 1
ATOM 584 N N . ARG A 1 80 ? 33.265 15.512 -41.781 1.00 45.41 80 ARG A N 1
ATOM 585 C CA . ARG A 1 80 ? 31.785 15.449 -41.687 1.00 45.41 80 ARG A CA 1
ATOM 586 C C . ARG A 1 80 ? 31.203 15.974 -40.361 1.00 45.41 80 ARG A C 1
ATOM 588 O O . ARG A 1 80 ? 29.992 15.894 -40.165 1.00 45.41 80 ARG A O 1
ATOM 595 N N . ILE A 1 81 ? 32.047 16.483 -39.459 1.00 53.22 81 ILE A N 1
ATOM 596 C CA . ILE A 1 81 ? 31.689 16.995 -38.127 1.00 53.22 81 ILE A CA 1
ATOM 597 C C . ILE A 1 81 ? 32.340 18.373 -37.941 1.00 53.22 81 ILE A C 1
ATOM 599 O O . ILE A 1 81 ? 33.560 18.484 -37.854 1.00 53.22 81 ILE A O 1
ATOM 603 N N . ILE A 1 82 ? 31.523 19.426 -37.871 1.00 50.16 82 ILE A N 1
ATOM 604 C CA . ILE A 1 82 ? 31.996 20.804 -37.671 1.00 50.16 82 ILE A CA 1
ATOM 605 C C . ILE A 1 82 ? 32.465 20.962 -36.219 1.00 50.16 82 ILE A C 1
ATOM 607 O O . ILE A 1 82 ? 31.678 20.757 -35.297 1.00 50.16 82 ILE A O 1
ATOM 611 N N . GLY A 1 83 ? 33.735 21.329 -36.020 1.00 55.41 83 GLY A N 1
ATOM 612 C CA . GLY A 1 83 ? 34.335 21.473 -34.685 1.00 55.41 83 GLY A CA 1
ATOM 613 C C . GLY A 1 83 ? 34.573 20.150 -33.947 1.00 55.41 83 GLY A C 1
ATOM 614 O O . GLY A 1 83 ? 34.710 20.154 -32.727 1.00 55.41 83 GLY A O 1
ATOM 615 N N . GLY A 1 84 ? 34.584 19.018 -34.660 1.00 53.41 84 GLY A N 1
ATOM 616 C CA . GLY A 1 84 ? 35.012 17.738 -34.099 1.00 53.41 84 GLY A CA 1
ATOM 617 C C . GLY A 1 84 ? 36.536 17.639 -34.023 1.00 53.41 84 GLY A C 1
ATOM 618 O O . GLY A 1 84 ? 37.229 18.099 -34.928 1.00 53.41 84 GLY A O 1
ATOM 619 N N . HIS A 1 85 ? 37.037 16.991 -32.974 1.00 65.00 85 HIS A N 1
ATOM 620 C CA . HIS A 1 85 ? 38.430 16.559 -32.857 1.00 65.00 85 HIS A CA 1
ATOM 621 C C . HIS A 1 85 ? 38.483 15.028 -32.816 1.00 65.00 85 HIS A C 1
ATOM 623 O O . HIS A 1 85 ? 37.547 14.386 -32.331 1.00 65.00 85 HIS A O 1
ATOM 629 N N . GLU A 1 86 ? 39.575 14.451 -33.312 1.00 74.19 86 GLU A N 1
ATOM 630 C CA . GLU A 1 86 ? 39.863 13.025 -33.156 1.00 74.19 86 GLU A CA 1
ATOM 631 C C . GLU A 1 86 ? 40.056 12.702 -31.664 1.00 74.19 86 GLU A C 1
ATOM 633 O O . GLU A 1 86 ? 40.707 13.448 -30.932 1.00 74.19 86 GLU A O 1
ATOM 638 N N . VAL A 1 87 ? 39.422 11.629 -31.185 1.00 72.94 87 VAL A N 1
ATOM 639 C CA . VAL A 1 87 ? 39.549 11.185 -29.786 1.00 72.94 87 VAL A CA 1
ATOM 640 C C . VAL A 1 87 ? 40.771 10.284 -29.649 1.00 72.94 87 VAL A C 1
ATOM 642 O O . VAL A 1 87 ? 41.052 9.512 -30.552 1.00 72.94 87 VAL A O 1
ATOM 645 N N . VAL A 1 88 ? 41.479 10.309 -28.519 1.00 76.94 88 VAL A N 1
ATOM 646 C CA . VAL A 1 88 ? 42.565 9.338 -28.288 1.00 76.94 88 VAL A CA 1
ATOM 647 C C . VAL A 1 88 ? 41.989 7.915 -28.229 1.00 76.94 88 VAL A C 1
ATOM 649 O O . VAL A 1 88 ? 40.935 7.705 -27.615 1.00 76.94 88 VAL A O 1
ATOM 652 N N . ASN A 1 89 ? 42.668 6.943 -28.852 1.00 73.12 89 ASN A N 1
ATOM 653 C CA . ASN A 1 89 ? 42.219 5.549 -28.952 1.00 73.12 89 ASN A CA 1
ATOM 654 C C . ASN A 1 89 ? 41.745 5.009 -27.589 1.00 73.12 89 ASN A C 1
ATOM 656 O O . ASN A 1 89 ? 42.358 5.250 -26.548 1.00 73.12 89 ASN A O 1
ATOM 660 N N . TYR A 1 90 ? 40.642 4.259 -27.604 1.00 70.69 90 TYR A N 1
ATOM 661 C CA . TYR A 1 90 ? 40.064 3.563 -26.443 1.00 70.69 90 TYR A CA 1
ATOM 662 C C . TYR A 1 90 ? 39.580 4.447 -25.271 1.00 70.69 90 TYR A C 1
ATOM 664 O O . TYR A 1 90 ? 39.058 3.916 -24.291 1.00 70.69 90 TYR A O 1
ATOM 672 N N . THR A 1 91 ? 39.650 5.783 -25.369 1.00 70.56 91 THR A N 1
ATOM 673 C CA . THR A 1 91 ? 39.137 6.698 -24.322 1.00 70.56 91 THR A CA 1
ATOM 674 C C . THR A 1 91 ? 37.613 6.712 -24.184 1.00 70.56 91 THR A C 1
ATOM 676 O O . THR A 1 91 ? 37.106 7.088 -23.128 1.00 70.56 91 THR A O 1
ATOM 679 N N . ILE A 1 92 ? 36.873 6.262 -25.206 1.00 74.94 92 ILE A N 1
ATOM 680 C CA . ILE A 1 92 ? 35.402 6.183 -25.211 1.00 74.94 92 ILE A CA 1
ATOM 681 C C . ILE A 1 92 ? 34.951 4.703 -25.281 1.00 74.94 92 ILE A C 1
ATOM 683 O O . ILE A 1 92 ? 34.412 4.261 -26.298 1.00 74.94 92 ILE A O 1
ATOM 687 N N . PRO A 1 93 ? 35.146 3.895 -24.216 1.00 75.38 93 PRO A N 1
ATOM 688 C CA . PRO A 1 93 ? 35.038 2.426 -24.245 1.00 75.38 93 PRO A CA 1
ATOM 689 C C . PRO A 1 93 ? 33.599 1.877 -24.342 1.00 75.38 93 PRO A C 1
ATOM 691 O O . PRO A 1 93 ? 33.372 0.685 -24.140 1.00 75.38 93 PRO A O 1
ATOM 694 N N . PHE A 1 94 ? 32.628 2.745 -24.631 1.00 83.00 94 PHE A N 1
ATOM 695 C CA . PHE A 1 94 ? 31.202 2.454 -24.793 1.00 83.00 94 PHE A CA 1
ATOM 696 C C . PHE A 1 94 ? 30.638 2.920 -26.148 1.00 83.00 94 PHE A C 1
ATOM 698 O O . PHE A 1 94 ? 29.447 2.727 -26.414 1.00 83.00 94 PHE A O 1
ATOM 705 N N . GLN A 1 95 ? 31.444 3.583 -26.985 1.00 86.19 95 GLN A N 1
ATOM 706 C CA . GLN A 1 95 ? 31.027 4.045 -28.309 1.00 86.19 95 GLN A CA 1
ATOM 707 C C . GLN A 1 95 ? 30.921 2.863 -29.270 1.00 86.19 95 GLN A C 1
ATOM 709 O O . GLN A 1 95 ? 31.839 2.053 -29.372 1.00 86.19 95 GLN A O 1
ATOM 714 N N . ALA A 1 96 ? 29.806 2.787 -29.995 1.00 88.69 96 ALA A N 1
ATOM 715 C CA . ALA A 1 96 ? 29.564 1.752 -30.983 1.00 88.69 96 ALA A CA 1
ATOM 716 C C . ALA A 1 96 ? 29.255 2.333 -32.366 1.00 88.69 96 ALA A C 1
ATOM 718 O O . ALA A 1 96 ? 28.486 3.288 -32.512 1.00 88.69 96 ALA A O 1
ATOM 719 N N . SER A 1 97 ? 29.809 1.694 -33.389 1.00 89.00 97 SER A N 1
ATOM 720 C CA . SER A 1 97 ? 29.472 1.912 -34.791 1.00 89.00 97 SER A CA 1
ATOM 721 C C . SER A 1 97 ? 28.311 0.998 -35.178 1.00 89.00 97 SER A C 1
ATOM 723 O O . SER A 1 97 ? 28.405 -0.222 -35.035 1.00 89.00 97 SER A O 1
ATOM 725 N N . LEU A 1 98 ? 27.211 1.561 -35.682 1.00 90.25 98 LEU A N 1
ATOM 726 C CA . LEU A 1 98 ? 26.192 0.781 -36.376 1.00 90.25 98 LEU A CA 1
ATOM 727 C C . LEU A 1 98 ? 26.572 0.699 -37.853 1.00 90.25 98 LEU A C 1
ATOM 729 O O . LEU A 1 98 ? 26.653 1.719 -38.548 1.00 90.25 98 LEU A O 1
ATOM 733 N N . GLN A 1 99 ? 26.790 -0.526 -38.323 1.00 89.12 99 GLN A N 1
ATOM 734 C CA . GLN A 1 99 ? 27.124 -0.831 -39.707 1.00 89.12 99 GLN A CA 1
ATOM 735 C C . GLN A 1 99 ? 25.954 -1.487 -40.447 1.00 89.12 99 GLN A C 1
ATOM 737 O O . GLN A 1 99 ? 25.202 -2.289 -39.887 1.00 89.12 99 GLN A O 1
ATOM 742 N N . TYR A 1 100 ? 25.857 -1.164 -41.734 1.00 82.94 100 TYR A N 1
ATOM 743 C CA . TYR A 1 100 ? 24.946 -1.732 -42.721 1.00 82.94 100 TYR A CA 1
ATOM 744 C C . TYR A 1 100 ? 25.785 -2.173 -43.925 1.00 82.94 100 TYR A C 1
ATOM 746 O O . TYR A 1 100 ? 26.523 -1.368 -44.489 1.00 82.94 100 TYR A O 1
ATOM 754 N N . ASN A 1 101 ? 25.729 -3.457 -44.292 1.00 79.56 101 ASN A N 1
ATOM 755 C CA . ASN A 1 101 ? 26.597 -4.063 -45.317 1.00 79.56 101 ASN A CA 1
ATOM 756 C C . ASN A 1 101 ? 28.109 -3.769 -45.124 1.00 79.56 101 ASN A C 1
ATOM 758 O O . ASN A 1 101 ? 28.844 -3.643 -46.096 1.00 79.56 101 ASN A O 1
ATOM 762 N N . GLY A 1 102 ? 28.566 -3.638 -43.871 1.00 75.88 102 GLY A N 1
ATOM 763 C CA . GLY A 1 102 ? 29.952 -3.290 -43.511 1.00 75.88 102 GLY A CA 1
ATOM 764 C C . GLY A 1 102 ? 30.252 -1.786 -43.437 1.00 75.88 102 GLY A C 1
ATOM 765 O O . GLY A 1 102 ? 31.258 -1.395 -42.857 1.00 75.88 102 GLY A O 1
ATOM 766 N N . PHE A 1 103 ? 29.368 -0.920 -43.937 1.00 81.62 103 PHE A N 1
ATOM 767 C CA . PHE A 1 103 ? 29.561 0.533 -43.914 1.00 81.62 103 PHE A CA 1
ATOM 768 C C . PHE A 1 103 ? 28.893 1.170 -42.693 1.00 81.62 103 PHE A C 1
ATOM 770 O O . PHE A 1 103 ? 27.730 0.889 -42.394 1.00 81.62 103 PHE A O 1
ATOM 777 N N . HIS A 1 104 ? 29.603 2.061 -41.998 1.00 85.75 104 HIS A N 1
ATOM 778 C CA . HIS A 1 104 ? 29.034 2.856 -40.907 1.00 85.75 104 HIS A CA 1
ATOM 779 C C . HIS A 1 104 ? 27.909 3.773 -41.413 1.00 85.75 104 HIS A C 1
ATOM 781 O O . HIS A 1 104 ? 28.090 4.502 -42.390 1.00 85.75 104 HIS A O 1
ATOM 787 N N . PHE A 1 105 ? 26.769 3.791 -40.715 1.00 83.00 105 PHE A N 1
ATOM 788 C CA . PHE A 1 105 ? 25.652 4.692 -41.038 1.00 83.00 105 PHE A CA 1
ATOM 789 C C . PHE A 1 105 ? 25.087 5.461 -39.830 1.00 83.00 105 PHE A C 1
ATOM 791 O O . PHE A 1 105 ? 24.394 6.457 -40.038 1.00 83.00 105 PHE A O 1
ATOM 798 N N . CYS A 1 106 ? 25.331 5.015 -38.591 1.00 86.25 106 CYS A N 1
ATOM 799 C CA . CYS A 1 106 ? 24.837 5.661 -37.370 1.00 86.25 106 CYS A CA 1
ATOM 800 C C . CYS A 1 106 ? 25.670 5.259 -36.138 1.00 86.25 106 CYS A C 1
ATOM 802 O O . CYS A 1 106 ? 26.317 4.213 -36.131 1.00 86.25 106 CYS A O 1
ATOM 804 N N . GLY A 1 107 ? 25.653 6.076 -35.084 1.00 85.31 107 GLY A N 1
ATOM 805 C CA . GLY A 1 107 ? 26.287 5.765 -33.798 1.00 85.31 107 GLY A CA 1
ATOM 806 C C . GLY A 1 107 ? 25.341 5.087 -32.800 1.00 85.31 107 GLY A C 1
ATOM 807 O O . GLY A 1 107 ? 24.119 5.240 -32.863 1.00 85.31 107 GLY A O 1
ATOM 808 N N . ALA A 1 108 ? 25.912 4.368 -31.838 1.00 88.00 108 ALA A N 1
ATOM 809 C CA . ALA A 1 108 ? 25.216 3.845 -30.667 1.00 88.00 108 ALA A CA 1
ATOM 810 C C . ALA A 1 108 ? 26.114 3.888 -29.418 1.00 88.00 108 ALA A C 1
ATOM 812 O O . ALA A 1 108 ? 27.312 4.168 -29.492 1.00 88.00 108 ALA A O 1
ATOM 813 N N . THR A 1 109 ? 25.524 3.627 -28.254 1.00 87.31 109 THR A N 1
ATOM 814 C CA . THR A 1 109 ? 26.186 3.772 -26.951 1.00 87.31 109 THR A CA 1
ATOM 815 C C . THR A 1 109 ? 25.829 2.609 -26.027 1.00 87.31 109 THR A C 1
ATOM 817 O O . THR A 1 109 ? 24.649 2.336 -25.814 1.00 87.31 109 THR A O 1
ATOM 820 N N . LEU A 1 110 ? 26.833 1.920 -25.480 1.00 85.62 110 LEU A N 1
ATOM 821 C CA . LEU A 1 110 ? 26.692 0.715 -24.655 1.00 85.62 110 LEU A CA 1
ATOM 822 C C . LEU A 1 110 ? 26.229 1.042 -23.222 1.00 85.62 110 LEU A C 1
ATOM 824 O O . LEU A 1 110 ? 27.016 1.486 -22.393 1.00 85.62 110 LEU A O 1
ATOM 828 N N . ILE A 1 111 ? 24.955 0.791 -22.910 1.00 82.94 111 ILE A N 1
ATOM 829 C CA . ILE A 1 111 ? 24.328 1.107 -21.606 1.00 82.94 111 ILE A CA 1
ATOM 830 C C . ILE A 1 111 ? 24.229 -0.096 -20.653 1.00 82.94 111 ILE A C 1
ATOM 832 O O . ILE A 1 111 ? 23.845 0.051 -19.495 1.00 82.94 111 ILE A O 1
ATOM 836 N N . ASN A 1 112 ? 24.551 -1.297 -21.132 1.00 80.06 112 ASN A N 1
ATOM 837 C CA . ASN A 1 112 ? 24.717 -2.525 -20.354 1.00 80.06 112 ASN A CA 1
ATOM 838 C C . ASN A 1 112 ? 25.470 -3.553 -21.223 1.00 80.06 112 ASN A C 1
ATOM 840 O O . ASN A 1 112 ? 25.451 -3.428 -22.443 1.00 80.06 112 ASN A O 1
ATOM 844 N N . SER A 1 113 ? 26.056 -4.604 -20.639 1.00 81.00 113 SER A N 1
ATOM 845 C CA . SER A 1 113 ? 26.791 -5.653 -21.375 1.00 81.00 113 SER A CA 1
ATOM 846 C C . SER A 1 113 ? 26.014 -6.355 -22.498 1.00 81.00 113 SER A C 1
ATOM 848 O O . SER A 1 113 ? 26.630 -7.016 -23.330 1.00 81.00 113 SER A O 1
ATOM 850 N N . GLN A 1 114 ? 24.684 -6.214 -22.559 1.00 87.00 114 GLN A N 1
ATOM 851 C CA . GLN A 1 114 ? 23.874 -6.683 -23.689 1.00 87.00 114 GLN A CA 1
ATOM 852 C C . GLN A 1 114 ? 23.054 -5.601 -24.409 1.00 87.00 114 GLN A C 1
ATOM 854 O O . GLN A 1 114 ? 22.344 -5.949 -25.354 1.00 87.00 114 GLN A O 1
ATOM 859 N N . TRP A 1 115 ? 23.087 -4.333 -23.982 1.00 88.31 115 TRP A N 1
ATOM 860 C CA . TRP A 1 115 ? 22.171 -3.298 -24.484 1.00 88.31 115 TRP A CA 1
ATOM 861 C C . TRP A 1 115 ? 22.880 -2.012 -24.891 1.00 88.31 115 TRP A C 1
ATOM 863 O O . TRP A 1 115 ? 23.698 -1.474 -24.146 1.00 88.31 115 TRP A O 1
ATOM 873 N N . LEU A 1 116 ? 22.469 -1.471 -26.035 1.00 90.31 116 LEU A N 1
ATOM 874 C CA . LEU A 1 116 ? 22.884 -0.170 -26.536 1.00 90.31 116 LEU A CA 1
ATOM 875 C C . LEU A 1 116 ? 21.677 0.753 -26.728 1.00 90.31 116 LEU A C 1
ATOM 877 O O . LEU A 1 116 ? 20.573 0.291 -27.020 1.00 90.31 116 LEU A O 1
ATOM 881 N N . VAL A 1 117 ? 21.909 2.058 -26.616 1.00 89.06 117 VAL A N 1
ATOM 882 C CA . VAL A 1 117 ? 20.971 3.114 -27.016 1.00 89.06 117 VAL A CA 1
ATOM 883 C C . VAL A 1 117 ? 21.445 3.786 -28.308 1.00 89.06 117 VAL A C 1
ATOM 885 O O . VAL A 1 117 ? 22.645 3.920 -28.546 1.00 89.06 117 VAL A O 1
ATOM 888 N N . THR A 1 118 ? 20.500 4.179 -29.157 1.00 90.62 118 THR A N 1
ATOM 889 C CA . THR A 1 118 ? 20.714 4.917 -30.411 1.00 90.62 118 THR A CA 1
ATOM 890 C C . THR A 1 118 ? 19.433 5.687 -30.777 1.00 90.62 118 THR A C 1
ATOM 892 O O . THR A 1 118 ? 18.423 5.590 -30.072 1.00 90.62 118 THR A O 1
ATOM 895 N N . ALA A 1 119 ? 19.452 6.456 -31.865 1.00 81.44 119 ALA A N 1
ATOM 896 C CA . ALA A 1 119 ? 18.281 7.171 -32.368 1.00 81.44 119 ALA A CA 1
ATOM 897 C C . ALA A 1 119 ? 17.283 6.219 -33.057 1.00 81.44 119 ALA A C 1
ATOM 899 O O . ALA A 1 119 ? 17.676 5.250 -33.708 1.00 81.44 119 ALA A O 1
ATOM 900 N N . ALA A 1 120 ? 15.983 6.495 -32.961 1.00 83.06 120 ALA A N 1
ATOM 901 C CA . ALA A 1 120 ? 14.947 5.685 -33.606 1.00 83.06 120 ALA A CA 1
ATOM 902 C C . ALA A 1 120 ? 14.934 5.827 -35.137 1.00 83.06 120 ALA A C 1
ATOM 904 O O . ALA A 1 120 ? 14.652 4.850 -35.830 1.00 83.06 120 ALA A O 1
ATOM 905 N N . HIS A 1 121 ? 15.324 6.978 -35.689 1.00 82.12 121 HIS A N 1
ATOM 906 C CA . HIS A 1 121 ? 15.475 7.154 -37.140 1.00 82.12 121 HIS A CA 1
ATOM 907 C C . HIS A 1 121 ? 16.591 6.276 -37.753 1.00 82.12 121 HIS A C 1
ATOM 909 O O . HIS A 1 121 ? 16.600 6.017 -38.962 1.00 82.12 121 HIS A O 1
ATOM 915 N N . CYS A 1 122 ? 17.507 5.756 -36.926 1.00 86.81 122 CYS A N 1
ATOM 916 C CA . CYS A 1 122 ? 18.509 4.771 -37.333 1.00 86.81 122 CYS A CA 1
ATOM 917 C C . CYS A 1 122 ? 17.947 3.339 -37.467 1.00 86.81 122 CYS A C 1
ATOM 919 O O . CYS A 1 122 ? 18.702 2.425 -37.791 1.00 86.81 122 CYS A O 1
ATOM 921 N N . TRP A 1 123 ? 16.639 3.118 -37.262 1.00 89.12 123 TRP A N 1
ATOM 922 C CA . TRP A 1 123 ? 15.986 1.811 -37.417 1.00 89.12 123 TRP A CA 1
ATOM 923 C C . TRP A 1 123 ? 16.144 1.206 -38.825 1.00 89.12 123 TRP A C 1
ATOM 925 O O . TRP A 1 123 ? 15.955 1.886 -39.834 1.00 89.12 123 TRP A O 1
ATOM 935 N N . ARG A 1 124 ? 16.437 -0.098 -38.887 1.00 84.81 124 ARG A N 1
ATOM 936 C CA . ARG A 1 124 ? 16.511 -0.965 -40.077 1.00 84.81 124 ARG A CA 1
ATOM 937 C C . ARG A 1 124 ? 16.095 -2.397 -39.664 1.00 84.81 124 ARG A C 1
ATOM 939 O O . ARG A 1 124 ? 15.991 -2.673 -38.464 1.00 84.81 124 ARG A O 1
ATOM 946 N N . PRO A 1 125 ? 15.875 -3.330 -40.611 1.00 83.31 125 PRO A N 1
ATOM 947 C CA . PRO A 1 125 ? 15.688 -4.748 -40.302 1.00 83.31 125 PRO A CA 1
ATOM 948 C C . PRO A 1 125 ? 16.872 -5.359 -39.536 1.00 83.31 125 PRO A C 1
ATOM 950 O O . PRO A 1 125 ? 18.030 -5.097 -39.850 1.00 83.31 125 PRO A O 1
ATOM 953 N N . ILE A 1 126 ? 16.575 -6.220 -38.556 1.00 81.94 126 ILE A N 1
ATOM 954 C CA . ILE A 1 126 ? 17.557 -6.757 -37.591 1.00 81.94 126 ILE A CA 1
ATOM 955 C C . ILE A 1 126 ? 18.728 -7.482 -38.274 1.00 81.94 126 ILE A C 1
ATOM 957 O O . ILE A 1 126 ? 19.874 -7.311 -37.871 1.00 81.94 126 ILE A O 1
ATOM 961 N N . HIS A 1 127 ? 18.450 -8.243 -39.335 1.00 78.25 127 HIS A N 1
ATOM 962 C CA . HIS A 1 127 ? 19.444 -9.013 -40.089 1.00 78.25 127 HIS A CA 1
ATOM 963 C C . HIS A 1 127 ? 20.395 -8.152 -40.948 1.00 78.25 127 HIS A C 1
ATOM 965 O O . HIS A 1 127 ? 21.350 -8.687 -41.502 1.00 78.25 127 HIS A O 1
ATOM 971 N N . LEU A 1 128 ? 20.157 -6.838 -41.059 1.00 79.56 128 LEU A N 1
ATOM 972 C CA . LEU A 1 128 ? 21.002 -5.892 -41.805 1.00 79.56 128 LEU A CA 1
ATOM 973 C C . LEU A 1 128 ? 21.859 -5.000 -40.890 1.00 79.56 128 LEU A C 1
ATOM 975 O O . LEU A 1 128 ? 22.624 -4.174 -41.385 1.00 79.56 128 LEU A O 1
ATOM 979 N N . PHE A 1 129 ? 21.738 -5.151 -39.567 1.00 78.31 129 PHE A N 1
ATOM 980 C CA . PHE A 1 129 ? 22.550 -4.435 -38.587 1.00 78.31 129 PHE A CA 1
ATOM 981 C C . PHE A 1 129 ? 23.725 -5.281 -38.095 1.00 78.31 129 PHE A C 1
ATOM 983 O O . PHE A 1 129 ? 23.535 -6.398 -37.606 1.00 78.31 129 PHE A O 1
ATOM 990 N N . LYS A 1 130 ? 24.911 -4.673 -38.053 1.00 87.56 130 LYS A N 1
ATOM 991 C CA . LYS A 1 130 ? 25.977 -5.075 -37.128 1.00 87.56 130 LYS A CA 1
ATOM 992 C C . LYS A 1 130 ? 26.329 -3.923 -36.193 1.00 87.56 130 LYS A C 1
ATOM 994 O O . LYS A 1 130 ? 26.256 -2.758 -36.579 1.00 87.56 130 LYS A O 1
ATOM 999 N N . VAL A 1 131 ? 26.692 -4.265 -34.964 1.00 90.06 131 VAL A N 1
ATOM 1000 C CA . VAL A 1 131 ? 27.207 -3.343 -33.949 1.00 90.06 131 VAL A CA 1
ATOM 1001 C C . VAL A 1 131 ? 28.697 -3.627 -33.811 1.00 90.06 131 VAL A C 1
ATOM 1003 O O . VAL A 1 131 ? 29.056 -4.746 -33.458 1.00 90.06 131 VAL A O 1
ATOM 1006 N N . VAL A 1 132 ? 29.555 -2.646 -34.078 1.00 89.25 132 VAL A N 1
ATOM 1007 C CA . VAL A 1 132 ? 30.997 -2.741 -33.797 1.00 89.25 132 VAL A CA 1
ATOM 1008 C C . VAL A 1 132 ? 31.306 -1.925 -32.552 1.00 89.25 132 VAL A C 1
ATOM 1010 O O . VAL A 1 132 ? 30.894 -0.770 -32.455 1.00 89.25 132 VAL A O 1
ATOM 1013 N N . LEU A 1 133 ? 32.010 -2.532 -31.606 1.00 86.19 133 LEU A N 1
ATOM 1014 C CA . LEU A 1 133 ? 32.539 -1.908 -30.394 1.00 86.19 133 LEU A CA 1
ATOM 1015 C C . LEU A 1 133 ? 34.080 -1.960 -30.416 1.00 86.19 133 LEU A C 1
ATOM 1017 O O . LEU A 1 133 ? 34.653 -2.760 -31.154 1.00 86.19 133 LEU A O 1
ATOM 1021 N N . SER A 1 134 ? 34.728 -1.109 -29.615 1.00 77.94 134 SER A N 1
ATOM 1022 C CA . SER A 1 134 ? 36.191 -0.876 -29.517 1.00 77.94 134 SER A CA 1
ATOM 1023 C C . SER A 1 134 ? 36.856 -0.185 -30.712 1.00 77.94 134 SER A C 1
ATOM 1025 O O . SER A 1 134 ? 37.847 0.505 -30.506 1.00 77.94 134 SER A O 1
ATOM 1027 N N . GLU A 1 135 ? 36.307 -0.360 -31.914 1.00 79.88 135 GLU A N 1
ATOM 1028 C CA . GLU A 1 135 ? 36.736 0.257 -33.177 1.00 79.88 135 GLU A CA 1
ATOM 1029 C C . GLU A 1 135 ? 36.993 1.769 -33.048 1.00 79.88 135 GLU A C 1
ATOM 1031 O O . GLU A 1 135 ? 36.053 2.539 -32.803 1.00 79.88 135 GLU A O 1
ATOM 1036 N N . HIS A 1 136 ? 38.237 2.205 -33.262 1.00 79.19 136 HIS A N 1
ATOM 1037 C CA . HIS A 1 136 ? 38.583 3.619 -33.378 1.00 79.19 136 HIS A CA 1
ATOM 1038 C C . HIS A 1 136 ? 38.699 4.051 -34.850 1.00 79.19 136 HIS A C 1
ATOM 1040 O O . HIS A 1 136 ? 38.162 5.103 -35.207 1.00 79.19 136 HIS A O 1
ATOM 1046 N N . VAL A 1 137 ? 39.292 3.227 -35.729 1.00 79.62 137 VAL A N 1
ATOM 1047 C CA . VAL A 1 137 ? 39.517 3.569 -37.150 1.00 79.62 137 VAL A CA 1
ATOM 1048 C C . VAL A 1 137 ? 38.863 2.562 -38.105 1.00 79.62 137 VAL A C 1
ATOM 1050 O O . VAL A 1 137 ? 39.513 1.656 -38.612 1.00 79.62 137 VAL A O 1
ATOM 1053 N N . LEU A 1 138 ? 37.604 2.836 -38.476 1.00 75.62 138 LEU A N 1
ATOM 1054 C CA . LEU A 1 138 ? 36.723 2.055 -39.380 1.00 75.62 138 LEU A CA 1
ATOM 1055 C C . LEU A 1 138 ? 37.296 1.615 -40.752 1.00 75.62 138 LEU A C 1
ATOM 1057 O O . LEU A 1 138 ? 36.611 0.914 -41.497 1.00 75.62 138 LEU A O 1
ATOM 1061 N N . SER A 1 139 ? 38.488 2.072 -41.140 1.00 76.12 139 SER A N 1
ATOM 1062 C CA . SER A 1 139 ? 39.202 1.686 -42.368 1.00 76.12 139 SER A CA 1
ATOM 1063 C C . SER A 1 139 ? 40.410 0.770 -42.114 1.00 76.12 139 SER A C 1
ATOM 1065 O O . SER A 1 139 ? 41.179 0.489 -43.035 1.00 76.12 139 SER A O 1
ATOM 1067 N N . ARG A 1 140 ? 40.602 0.323 -40.869 1.00 79.88 140 ARG A N 1
ATOM 1068 C CA . ARG A 1 140 ? 41.686 -0.549 -40.402 1.00 79.88 140 ARG A CA 1
ATOM 1069 C C . ARG A 1 140 ? 41.101 -1.655 -39.513 1.00 79.88 140 ARG A C 1
ATOM 1071 O O . ARG A 1 140 ? 39.893 -1.760 -39.355 1.00 79.88 140 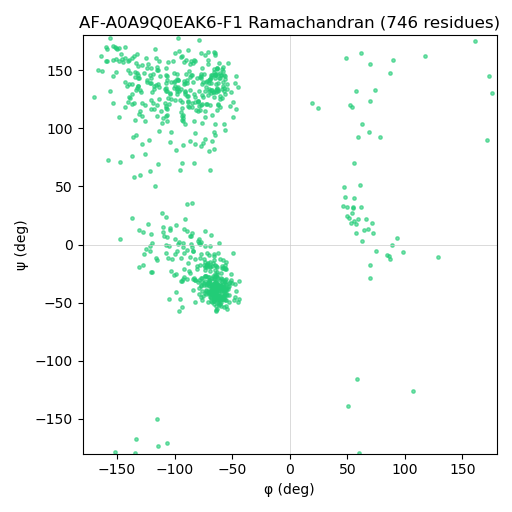ARG A O 1
ATOM 1078 N N . VAL A 1 141 ? 41.971 -2.517 -38.998 1.00 77.12 141 VAL A N 1
ATOM 1079 C CA . VAL A 1 141 ? 41.652 -3.521 -37.976 1.00 77.12 141 VAL A CA 1
ATOM 1080 C C . VAL A 1 141 ? 42.723 -3.361 -36.905 1.00 77.12 141 VAL A C 1
ATOM 1082 O O . VAL A 1 141 ? 43.905 -3.540 -37.201 1.00 77.12 141 VAL A O 1
ATOM 1085 N N . GLU A 1 142 ? 42.334 -2.947 -35.702 1.00 77.19 142 GLU A N 1
ATOM 1086 C CA . GLU A 1 142 ? 43.246 -2.641 -34.592 1.00 77.19 142 GLU A CA 1
ATOM 1087 C C . GLU A 1 142 ? 43.425 -3.854 -33.655 1.00 77.19 142 GLU A C 1
ATOM 1089 O O . GLU A 1 142 ? 44.354 -3.890 -32.847 1.00 77.19 142 GLU A O 1
ATOM 1094 N N . GLY A 1 143 ? 42.594 -4.892 -33.815 1.00 74.38 143 GLY A N 1
ATOM 1095 C CA . GLY A 1 143 ? 42.688 -6.186 -33.139 1.00 74.38 143 GLY A CA 1
ATOM 1096 C C . GLY A 1 143 ? 41.869 -6.288 -31.851 1.00 74.38 143 GLY A C 1
ATOM 1097 O O . GLY A 1 143 ? 41.956 -7.302 -31.155 1.00 74.38 143 GLY A O 1
ATOM 1098 N N . VAL A 1 144 ? 41.075 -5.266 -31.519 1.00 75.81 144 VAL A N 1
ATOM 1099 C CA . VAL A 1 144 ? 40.228 -5.220 -30.309 1.00 75.81 144 VAL A CA 1
ATOM 1100 C C . VAL A 1 144 ? 38.734 -5.087 -30.620 1.00 75.81 144 VAL A C 1
ATOM 1102 O O . VAL A 1 144 ? 37.907 -5.026 -29.702 1.00 75.81 144 VAL A O 1
ATOM 1105 N N . GLU A 1 145 ? 38.385 -5.051 -31.905 1.00 82.75 145 GLU A N 1
ATOM 1106 C CA . GLU A 1 145 ? 37.035 -4.842 -32.419 1.00 82.75 145 GLU A CA 1
ATOM 1107 C C . GLU A 1 145 ? 36.123 -5.991 -31.991 1.00 82.75 145 GLU A C 1
ATOM 1109 O O . GLU A 1 145 ? 36.430 -7.170 -32.182 1.00 82.75 145 GLU A O 1
ATOM 1114 N N . GLN A 1 146 ? 34.949 -5.663 -31.458 1.00 84.88 146 GLN A N 1
ATOM 1115 C CA . GLN A 1 146 ? 33.932 -6.666 -31.170 1.00 84.88 146 GLN A CA 1
ATOM 1116 C C . GLN A 1 146 ? 32.697 -6.452 -32.036 1.00 84.88 146 GLN A C 1
ATOM 1118 O O . GLN A 1 146 ? 31.942 -5.492 -31.868 1.00 84.88 146 GLN A O 1
ATOM 1123 N N . LEU A 1 147 ? 32.508 -7.385 -32.970 1.00 88.06 147 LEU A N 1
ATOM 1124 C CA . LEU A 1 147 ? 31.430 -7.390 -33.948 1.00 88.06 147 LEU A CA 1
ATOM 1125 C C . LEU A 1 147 ? 30.235 -8.200 -33.429 1.00 88.06 147 LEU A C 1
ATOM 1127 O O . LEU A 1 147 ? 30.252 -9.430 -33.414 1.00 88.06 147 LEU A O 1
ATOM 1131 N N . PHE A 1 148 ? 29.174 -7.506 -33.033 1.00 89.06 148 PHE A N 1
ATOM 1132 C CA . PHE A 1 148 ? 27.969 -8.105 -32.474 1.00 89.06 148 PHE A CA 1
ATOM 1133 C C . PHE A 1 148 ? 26.778 -8.031 -33.439 1.00 89.06 148 PHE A C 1
ATOM 1135 O O . PHE A 1 148 ? 26.436 -6.975 -33.976 1.00 89.06 148 PHE A O 1
ATOM 1142 N N . ASN A 1 149 ? 26.074 -9.154 -33.588 1.00 88.44 149 ASN A N 1
ATOM 1143 C CA . ASN A 1 149 ? 24.767 -9.195 -34.244 1.00 88.44 149 ASN A CA 1
ATOM 1144 C C . ASN A 1 149 ? 23.682 -8.657 -33.293 1.00 88.44 149 ASN A C 1
ATOM 1146 O O . ASN A 1 149 ? 23.701 -8.944 -32.091 1.00 88.44 149 ASN A O 1
ATOM 1150 N N . VAL A 1 150 ? 22.695 -7.932 -33.827 1.00 88.56 150 VAL A N 1
ATOM 1151 C CA . VAL A 1 150 ? 21.533 -7.464 -33.052 1.00 88.56 150 VAL A CA 1
ATOM 1152 C C . VAL A 1 150 ? 20.557 -8.626 -32.820 1.00 88.56 150 VAL A C 1
ATOM 1154 O O . VAL A 1 150 ? 20.152 -9.305 -33.759 1.00 88.56 150 VAL A O 1
ATOM 1157 N N . SER A 1 151 ? 20.155 -8.852 -31.567 1.00 88.88 151 SER A N 1
ATOM 1158 C CA . SER A 1 151 ? 19.170 -9.866 -31.153 1.00 88.88 151 SER A CA 1
ATOM 1159 C C . SER A 1 151 ? 17.765 -9.303 -30.945 1.00 88.88 151 SER A C 1
ATOM 1161 O O . SER A 1 151 ? 16.777 -10.026 -31.078 1.00 88.88 151 SER A O 1
ATOM 1163 N N . ARG A 1 152 ? 17.642 -8.008 -30.632 1.00 91.00 152 ARG A N 1
ATOM 1164 C CA . ARG A 1 152 ? 16.349 -7.331 -30.478 1.00 91.00 152 ARG A CA 1
ATOM 1165 C C . ARG A 1 152 ? 16.468 -5.843 -30.766 1.00 91.00 152 ARG A C 1
ATOM 1167 O O . ARG A 1 152 ? 17.445 -5.211 -30.382 1.00 91.00 152 ARG A O 1
ATOM 1174 N N . VAL A 1 153 ? 15.417 -5.280 -31.348 1.00 90.06 153 VAL A N 1
ATOM 1175 C CA . VAL A 1 153 ? 15.234 -3.836 -31.509 1.00 90.06 153 VAL A CA 1
ATOM 1176 C C . VAL A 1 153 ? 13.986 -3.411 -30.737 1.00 90.06 153 VAL A C 1
ATOM 1178 O O . VAL A 1 153 ? 12.964 -4.097 -30.784 1.00 90.06 153 VAL A O 1
ATOM 1181 N N . VAL A 1 154 ? 14.063 -2.300 -30.005 1.00 88.75 154 VAL A N 1
ATOM 1182 C CA . VAL A 1 154 ? 12.934 -1.689 -29.288 1.00 88.75 154 VAL A CA 1
ATOM 1183 C C . VAL A 1 154 ? 12.932 -0.189 -29.570 1.00 88.75 154 VAL A C 1
ATOM 1185 O O . VAL A 1 154 ? 13.615 0.582 -28.900 1.00 88.75 154 VAL A O 1
ATOM 1188 N N . VAL A 1 155 ? 12.161 0.222 -30.576 1.00 86.62 155 VAL A N 1
ATOM 1189 C CA . VAL A 1 155 ? 11.839 1.636 -30.827 1.00 86.62 155 VAL A CA 1
ATOM 1190 C C . VAL A 1 155 ? 10.869 2.120 -29.747 1.00 86.62 155 VAL A C 1
ATOM 1192 O O . VAL A 1 155 ? 9.965 1.380 -29.349 1.00 86.62 155 VAL A O 1
ATOM 1195 N N . TYR A 1 156 ? 11.033 3.350 -29.260 1.00 74.94 156 TYR A N 1
ATOM 1196 C CA . TYR A 1 156 ? 10.096 3.920 -28.296 1.00 74.94 156 TYR A CA 1
ATOM 1197 C C . TYR A 1 156 ? 8.710 4.151 -28.918 1.00 74.94 156 TYR A C 1
ATOM 1199 O O . TYR A 1 156 ? 8.574 4.756 -29.976 1.00 74.94 156 TYR A O 1
ATOM 1207 N N . TYR A 1 157 ? 7.658 3.697 -28.235 1.00 72.69 157 TYR A N 1
ATOM 1208 C CA . TYR A 1 157 ? 6.291 3.627 -28.776 1.00 72.69 157 TYR A CA 1
ATOM 1209 C C . TYR A 1 157 ? 5.623 4.984 -29.085 1.00 72.69 157 TYR A C 1
ATOM 1211 O O . TYR A 1 157 ? 4.555 5.003 -29.690 1.00 72.69 157 TYR A O 1
ATOM 1219 N N . MET A 1 158 ? 6.223 6.107 -28.669 1.00 66.75 158 MET A N 1
ATOM 1220 C CA . MET A 1 158 ? 5.783 7.465 -29.032 1.00 66.75 158 MET A CA 1
ATOM 1221 C C . MET A 1 158 ? 6.756 8.179 -29.986 1.00 66.75 158 MET A C 1
ATOM 1223 O O . MET A 1 158 ? 6.691 9.403 -30.106 1.00 66.75 158 MET A O 1
ATOM 1227 N N . TYR A 1 159 ? 7.682 7.454 -30.622 1.00 68.00 159 TYR A N 1
ATOM 1228 C CA . TYR A 1 159 ? 8.544 8.026 -31.653 1.00 68.00 159 TYR A CA 1
ATOM 1229 C C . TYR A 1 159 ? 7.704 8.555 -32.823 1.00 68.00 159 TYR A C 1
ATOM 1231 O O . TYR A 1 159 ? 6.876 7.832 -33.383 1.00 68.00 159 TYR A O 1
ATOM 1239 N N . ASN A 1 160 ? 7.921 9.814 -33.203 1.00 69.38 160 ASN A N 1
ATOM 1240 C CA . ASN A 1 160 ? 7.229 10.449 -34.319 1.00 69.38 160 ASN A CA 1
ATOM 1241 C C . ASN A 1 160 ? 8.193 10.710 -35.483 1.00 69.38 160 ASN A C 1
ATOM 1243 O O . ASN A 1 160 ? 8.950 11.678 -35.471 1.00 69.38 160 ASN A O 1
ATOM 1247 N N . TYR A 1 161 ? 8.097 9.895 -36.535 1.00 75.88 161 TYR A N 1
ATOM 1248 C CA . TYR A 1 161 ? 8.932 9.998 -37.740 1.00 75.88 161 TYR A CA 1
ATOM 1249 C C . TYR A 1 161 ? 8.808 11.331 -38.508 1.00 75.88 161 TYR A C 1
ATOM 1251 O O . TYR A 1 161 ? 9.610 11.584 -39.402 1.00 75.88 161 TYR A O 1
ATOM 1259 N N . ARG A 1 162 ? 7.805 12.174 -38.207 1.00 63.88 162 ARG A N 1
ATOM 1260 C CA . ARG A 1 162 ? 7.618 13.488 -38.855 1.00 63.88 162 ARG A CA 1
ATOM 1261 C C . ARG A 1 162 ? 8.283 14.644 -38.111 1.00 63.88 162 ARG A C 1
ATOM 1263 O O . ARG A 1 162 ? 8.634 15.633 -38.743 1.00 63.88 162 ARG A O 1
ATOM 1270 N N . THR A 1 163 ? 8.405 14.547 -36.789 1.00 67.31 163 THR A N 1
ATOM 1271 C CA . THR A 1 163 ? 8.927 15.624 -35.923 1.00 67.31 163 THR A CA 1
ATOM 1272 C C . THR A 1 163 ? 10.220 15.247 -35.207 1.00 67.31 163 THR A C 1
ATOM 1274 O O . THR A 1 163 ? 10.859 16.118 -34.631 1.00 67.31 163 THR A O 1
ATOM 1277 N N . PHE A 1 164 ? 10.602 13.966 -35.239 1.00 61.75 164 PHE A N 1
ATOM 1278 C CA . PHE A 1 164 ? 11.678 13.376 -34.437 1.00 61.75 164 PHE A CA 1
ATOM 1279 C C . PHE A 1 164 ? 11.449 13.507 -32.913 1.00 61.75 164 PHE A C 1
ATOM 1281 O O . PHE A 1 164 ? 12.374 13.366 -32.115 1.00 61.75 164 PHE A O 1
ATOM 1288 N N . ASP A 1 165 ? 10.194 13.696 -32.478 1.00 56.09 165 ASP A N 1
ATOM 1289 C CA . ASP A 1 165 ? 9.837 13.586 -31.060 1.00 56.09 165 ASP A 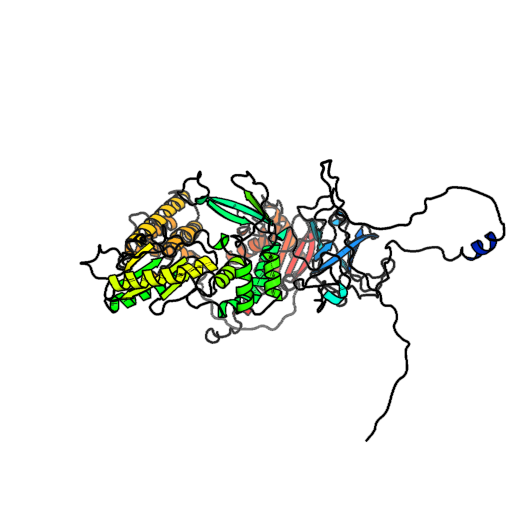CA 1
ATOM 1290 C C . ASP A 1 165 ? 10.082 12.157 -30.556 1.00 56.09 165 ASP A C 1
ATOM 1292 O O . ASP A 1 165 ? 9.639 11.183 -31.170 1.00 56.09 165 ASP A O 1
ATOM 1296 N N . ASN A 1 166 ? 10.716 12.042 -29.386 1.00 63.06 166 ASN A N 1
ATOM 1297 C CA . ASN A 1 166 ? 11.055 10.775 -28.727 1.00 63.06 166 ASN A CA 1
ATOM 1298 C C . ASN A 1 166 ? 11.900 9.821 -29.604 1.00 63.06 166 ASN A C 1
ATOM 1300 O O . ASN A 1 166 ? 11.672 8.610 -29.606 1.00 63.06 166 ASN A O 1
ATOM 1304 N N . ASP A 1 167 ? 12.863 10.370 -30.350 1.00 69.88 167 ASP A N 1
ATOM 1305 C CA . ASP A 1 167 ? 13.789 9.666 -31.251 1.00 69.88 167 ASP A CA 1
ATOM 1306 C C . ASP A 1 167 ? 14.825 8.793 -30.512 1.00 69.88 167 ASP A C 1
ATOM 1308 O O . ASP A 1 167 ? 16.027 9.040 -30.551 1.00 69.88 167 ASP A O 1
ATOM 1312 N N . ILE A 1 168 ? 14.350 7.764 -29.803 1.00 79.12 168 ILE A N 1
ATOM 1313 C CA . ILE A 1 168 ? 15.170 6.838 -29.013 1.00 79.12 168 ILE A CA 1
ATOM 1314 C C . ILE A 1 168 ? 14.800 5.374 -29.284 1.00 79.12 168 ILE A C 1
ATOM 1316 O O . ILE A 1 168 ? 13.629 4.981 -29.315 1.00 79.12 168 ILE A O 1
ATOM 1320 N N . MET A 1 169 ? 15.830 4.550 -29.464 1.00 87.88 169 MET A N 1
ATOM 1321 C CA . MET A 1 169 ? 15.740 3.121 -29.734 1.00 87.88 169 MET A CA 1
ATOM 1322 C C . MET A 1 169 ? 16.779 2.361 -28.907 1.00 87.88 169 MET A C 1
ATOM 1324 O O . MET A 1 169 ? 17.931 2.777 -28.793 1.00 87.88 169 MET A O 1
ATOM 1328 N N . LEU A 1 170 ? 16.369 1.222 -28.349 1.00 90.75 170 LEU A N 1
ATOM 1329 C CA . LEU A 1 170 ? 17.272 0.272 -27.708 1.00 90.75 170 LEU A CA 1
ATOM 1330 C C . LEU A 1 170 ? 17.576 -0.892 -28.650 1.00 90.75 170 LEU A C 1
ATOM 1332 O O . LEU A 1 170 ? 16.669 -1.483 -29.243 1.00 90.75 170 LEU A O 1
ATOM 1336 N N . LEU A 1 171 ? 18.852 -1.248 -28.733 1.00 90.50 171 LEU A N 1
ATOM 1337 C CA . LEU A 1 171 ? 19.351 -2.445 -29.398 1.00 90.50 171 LEU A CA 1
ATOM 1338 C C . LEU A 1 171 ? 19.812 -3.435 -28.329 1.00 90.50 171 LEU A C 1
ATOM 1340 O O . LEU A 1 171 ? 20.526 -3.053 -27.403 1.00 90.50 171 LEU A O 1
ATOM 1344 N N . LYS A 1 172 ? 19.441 -4.707 -28.464 1.00 90.44 172 LYS A N 1
ATOM 1345 C CA . LYS A 1 172 ? 20.072 -5.808 -27.733 1.00 90.44 172 LYS A CA 1
ATOM 1346 C C . LYS A 1 172 ? 21.014 -6.554 -28.671 1.00 90.44 172 LYS A C 1
ATOM 1348 O O . LYS A 1 172 ? 20.638 -6.792 -29.816 1.00 90.44 172 LYS A O 1
ATOM 1353 N N . VAL A 1 173 ? 22.186 -6.965 -28.197 1.00 88.75 173 VAL A N 1
ATOM 1354 C CA . VAL A 1 173 ? 23.138 -7.806 -28.949 1.00 88.75 173 VAL A CA 1
ATOM 1355 C C . VAL A 1 173 ? 23.010 -9.300 -28.610 1.00 88.75 173 VAL A C 1
ATOM 1357 O O . VAL A 1 173 ? 22.315 -9.679 -27.661 1.00 88.75 173 VAL A O 1
ATOM 1360 N N . TYR A 1 174 ? 23.618 -10.163 -29.427 1.00 73.50 174 TYR A N 1
ATOM 1361 C CA . TYR A 1 174 ? 23.913 -11.561 -29.084 1.00 73.50 174 TYR A CA 1
ATOM 1362 C C . TYR A 1 174 ? 25.233 -11.673 -28.300 1.00 73.50 174 TYR A C 1
ATOM 1364 O O . TYR A 1 174 ? 26.106 -10.821 -28.420 1.00 73.50 174 TYR A O 1
ATOM 1372 N N . HIS A 1 175 ? 25.381 -12.751 -27.522 1.00 62.59 175 HIS A N 1
ATOM 1373 C CA . HIS A 1 175 ? 26.470 -12.956 -26.552 1.00 62.59 175 HIS A CA 1
ATOM 1374 C C . HIS A 1 175 ? 26.550 -11.896 -25.431 1.00 62.59 175 HIS A C 1
ATOM 1376 O O . HIS A 1 175 ? 25.643 -11.080 -25.252 1.00 62.59 175 HIS A O 1
ATOM 1382 N N . HIS A 1 176 ? 27.539 -12.049 -24.547 1.00 61.72 176 HIS A N 1
ATOM 1383 C CA . HIS A 1 176 ? 27.649 -11.311 -23.280 1.00 61.72 176 HIS A CA 1
ATOM 1384 C C . HIS A 1 176 ? 29.102 -11.036 -22.837 1.00 61.72 176 HIS A C 1
ATOM 1386 O O . HIS A 1 176 ? 29.310 -10.524 -21.739 1.00 61.72 176 HIS A O 1
ATOM 1392 N N . TYR A 1 177 ? 30.097 -11.393 -23.658 1.00 69.81 177 TYR A N 1
ATOM 1393 C CA . TYR A 1 177 ? 31.512 -11.178 -23.353 1.00 69.81 177 TYR A CA 1
ATOM 1394 C C . TYR A 1 177 ? 31.982 -9.846 -23.945 1.00 69.81 177 TYR A C 1
ATOM 1396 O O . TYR A 1 177 ? 32.089 -9.707 -25.166 1.00 69.81 177 TYR A O 1
ATOM 1404 N N . LEU A 1 178 ? 32.260 -8.883 -23.068 1.00 72.56 178 LEU A N 1
ATOM 1405 C CA . LEU A 1 178 ? 32.982 -7.662 -23.406 1.00 72.56 178 LEU A CA 1
ATOM 1406 C C . LEU A 1 178 ? 34.485 -7.890 -23.189 1.00 72.56 178 LEU A C 1
ATOM 1408 O O . LEU A 1 178 ? 34.882 -8.484 -22.188 1.00 72.56 178 LEU A O 1
ATOM 1412 N N . SER A 1 179 ? 35.304 -7.379 -24.103 1.00 70.94 179 SER A N 1
ATOM 1413 C CA . SER A 1 179 ? 36.750 -7.226 -23.933 1.00 70.94 179 SER A CA 1
ATOM 1414 C C . SER A 1 179 ? 37.049 -6.381 -22.684 1.00 70.94 179 SER A C 1
ATOM 1416 O O . SER A 1 179 ? 36.307 -5.431 -22.432 1.00 70.94 179 SER A O 1
ATOM 1418 N N . PRO A 1 180 ? 38.146 -6.630 -21.938 1.00 65.38 180 PRO A N 1
ATOM 1419 C CA . PRO A 1 180 ? 38.558 -5.793 -20.803 1.00 65.38 180 PRO A CA 1
ATOM 1420 C C . PRO A 1 180 ? 38.768 -4.302 -21.132 1.00 65.38 180 PRO A C 1
ATOM 1422 O O . PRO A 1 180 ? 38.793 -3.472 -20.224 1.00 65.38 180 PRO A O 1
ATOM 1425 N N . VAL A 1 181 ? 38.927 -3.960 -22.417 1.00 65.00 181 VAL A N 1
ATOM 1426 C CA . VAL A 1 181 ? 39.008 -2.573 -22.908 1.00 65.00 181 VAL A CA 1
ATOM 1427 C C . VAL A 1 181 ? 37.631 -1.895 -22.905 1.00 65.00 181 VAL A C 1
ATOM 1429 O O . VAL A 1 181 ? 37.532 -0.702 -22.620 1.00 65.00 181 VAL A O 1
ATOM 1432 N N . LEU A 1 182 ? 36.560 -2.646 -23.181 1.00 66.69 182 LEU A N 1
ATOM 1433 C CA . LEU A 1 182 ? 35.196 -2.127 -23.191 1.00 66.69 182 LEU A CA 1
ATOM 1434 C C . LEU A 1 182 ? 34.649 -1.948 -21.782 1.00 66.69 182 LEU A C 1
ATOM 1436 O O . LEU A 1 182 ? 34.850 -2.764 -20.883 1.00 66.69 182 LEU A O 1
ATOM 1440 N N . ARG A 1 183 ? 33.845 -0.900 -21.624 1.00 65.81 183 ARG A N 1
ATOM 1441 C CA . ARG A 1 183 ? 33.056 -0.655 -20.422 1.00 65.81 183 ARG A CA 1
ATOM 1442 C C . ARG A 1 183 ? 31.653 -0.265 -20.846 1.00 65.81 183 ARG A C 1
ATOM 1444 O O . ARG A 1 183 ? 31.444 0.367 -21.876 1.00 65.81 183 ARG A O 1
ATOM 1451 N N . VAL A 1 184 ? 30.678 -0.622 -20.023 1.00 64.75 184 VAL A N 1
ATOM 1452 C CA . VAL A 1 184 ? 29.374 0.048 -20.060 1.00 64.75 184 VAL A CA 1
ATOM 1453 C C . VAL A 1 184 ? 29.600 1.543 -19.796 1.00 64.75 184 VAL A C 1
ATOM 1455 O O . VAL A 1 184 ? 30.555 1.883 -19.098 1.00 64.75 184 VAL A O 1
ATOM 1458 N N . VAL A 1 185 ? 28.745 2.428 -20.325 1.00 64.44 185 VAL A N 1
ATOM 1459 C CA . VAL A 1 185 ? 28.711 3.837 -19.902 1.00 64.44 185 VAL A CA 1
ATOM 1460 C C . VAL A 1 185 ? 28.655 3.897 -18.380 1.00 64.44 185 VAL A C 1
ATOM 1462 O O . VAL A 1 185 ? 27.625 3.589 -17.776 1.00 64.44 185 VAL A O 1
ATOM 1465 N N . ASP A 1 186 ? 29.757 4.331 -17.783 1.00 53.62 186 ASP A N 1
ATOM 1466 C CA . ASP A 1 186 ? 29.764 4.857 -16.433 1.00 53.62 186 ASP A CA 1
ATOM 1467 C C . ASP A 1 186 ? 29.482 6.357 -16.532 1.00 53.62 186 ASP A C 1
ATOM 1469 O O . ASP A 1 186 ? 30.083 7.066 -17.345 1.00 53.62 186 ASP A O 1
ATOM 1473 N N . VAL A 1 187 ? 28.500 6.835 -15.772 1.00 55.47 187 VAL A N 1
ATOM 1474 C CA . VAL A 1 187 ? 28.048 8.226 -15.851 1.00 55.47 187 VAL A CA 1
ATOM 1475 C C . VAL A 1 187 ? 28.713 8.989 -14.712 1.00 55.47 187 VAL A C 1
ATOM 1477 O O . VAL A 1 187 ? 28.108 9.172 -13.656 1.00 55.47 187 VAL A O 1
ATOM 1480 N N . GLU A 1 188 ? 29.969 9.401 -14.924 1.00 51.28 188 GLU A N 1
ATOM 1481 C CA . GLU A 1 188 ? 30.783 10.099 -13.916 1.00 51.28 188 GLU A CA 1
ATOM 1482 C C . GLU A 1 188 ? 29.989 11.258 -13.292 1.00 51.28 188 GLU A C 1
ATOM 1484 O O . GLU A 1 188 ? 29.500 12.149 -13.993 1.00 51.28 188 GLU A O 1
ATOM 1489 N N . PHE A 1 189 ? 29.833 11.235 -11.967 1.00 54.09 189 PHE A N 1
ATOM 1490 C CA . PHE A 1 189 ? 29.232 12.335 -11.220 1.00 54.09 189 PHE A CA 1
ATOM 1491 C C . PHE A 1 189 ? 30.196 13.522 -11.202 1.00 54.09 189 PHE A C 1
ATOM 1493 O O . PHE A 1 189 ? 31.357 13.374 -10.826 1.00 54.09 189 PHE A O 1
ATOM 1500 N N . ILE A 1 190 ? 29.706 14.707 -11.569 1.00 61.81 190 ILE A N 1
ATOM 1501 C CA . ILE A 1 190 ? 30.529 15.910 -11.707 1.00 61.81 190 ILE A CA 1
ATOM 1502 C C . ILE A 1 190 ? 30.300 16.819 -10.488 1.00 61.81 190 ILE A C 1
ATOM 1504 O O . ILE A 1 190 ? 29.336 17.594 -10.488 1.00 61.81 190 ILE A O 1
ATOM 1508 N N . PRO A 1 191 ? 31.160 16.774 -9.451 1.00 54.31 191 PRO A N 1
ATOM 1509 C CA . PRO A 1 191 ? 31.080 17.718 -8.342 1.00 54.31 191 PRO A CA 1
ATOM 1510 C C . PRO A 1 191 ? 31.320 19.160 -8.817 1.00 54.31 191 PRO A C 1
ATOM 1512 O O . PRO A 1 191 ? 32.046 19.405 -9.784 1.00 54.31 191 PRO A O 1
ATOM 1515 N N . SER A 1 192 ? 30.723 20.123 -8.108 1.00 64.81 192 SER A N 1
ATOM 1516 C CA . SER A 1 192 ? 30.901 21.572 -8.328 1.00 64.81 192 SER A CA 1
ATOM 1517 C C . SER A 1 192 ? 30.599 22.050 -9.758 1.00 64.81 192 SER A C 1
ATOM 1519 O O . SER A 1 192 ? 31.204 23.003 -10.256 1.00 64.81 192 SER A O 1
ATOM 1521 N N . CYS A 1 193 ? 29.666 21.388 -10.448 1.00 58.34 193 CYS A N 1
ATOM 1522 C CA . CYS A 1 193 ? 29.454 21.590 -11.877 1.00 58.34 193 CYS A CA 1
ATOM 1523 C C . CYS A 1 193 ? 28.946 22.988 -12.281 1.00 58.34 193 CYS A C 1
ATOM 1525 O O . CYS A 1 193 ? 29.056 23.331 -13.462 1.00 58.34 193 CYS A O 1
ATOM 1527 N N . GLN A 1 194 ? 28.478 23.826 -11.340 1.00 61.75 194 GLN A N 1
ATOM 1528 C CA . GLN A 1 194 ? 28.157 25.244 -11.583 1.00 61.75 194 GLN A CA 1
ATOM 1529 C C . GLN A 1 194 ? 29.306 25.982 -12.288 1.00 61.75 194 GLN A C 1
ATOM 1531 O O . GLN A 1 194 ? 29.055 26.847 -13.125 1.00 61.75 194 GLN A O 1
ATOM 1536 N N . TYR A 1 195 ? 30.556 25.599 -12.007 1.00 64.19 195 TYR A N 1
ATOM 1537 C CA . TYR A 1 195 ? 31.749 26.171 -12.633 1.00 64.19 195 TYR A CA 1
ATOM 1538 C C . TYR A 1 195 ? 31.820 25.942 -14.156 1.00 64.19 195 TYR A C 1
ATOM 1540 O O . TYR A 1 195 ? 32.291 26.812 -14.882 1.00 64.19 195 TYR A O 1
ATOM 1548 N N . TYR A 1 196 ? 31.342 24.794 -14.652 1.00 56.44 196 TYR A N 1
ATOM 1549 C CA . TYR A 1 196 ? 31.441 24.420 -16.072 1.00 56.44 196 TYR A CA 1
ATOM 1550 C C . TYR A 1 196 ? 30.204 24.814 -16.893 1.00 56.44 196 TYR A C 1
ATOM 1552 O O . TYR A 1 196 ? 30.308 25.112 -18.081 1.00 56.44 196 TYR A O 1
ATOM 1560 N N . TYR A 1 197 ? 29.025 24.818 -16.265 1.00 53.19 197 TYR A N 1
ATOM 1561 C CA . TYR A 1 197 ? 27.744 25.069 -16.937 1.00 53.19 197 TYR A CA 1
ATOM 1562 C C . TYR A 1 197 ? 27.185 26.484 -16.715 1.00 53.19 197 TYR A C 1
ATOM 1564 O O . TYR A 1 197 ? 26.257 26.889 -17.426 1.00 53.19 197 TYR A O 1
ATOM 1572 N N . TYR A 1 198 ? 27.742 27.245 -15.766 1.00 65.31 198 TYR A N 1
ATOM 1573 C CA . TYR A 1 198 ? 27.294 28.588 -15.391 1.00 65.31 198 TYR A CA 1
ATOM 1574 C C . TYR A 1 198 ? 25.773 28.625 -15.116 1.00 65.31 198 TYR A C 1
ATOM 1576 O O . TYR A 1 198 ? 25.204 27.697 -14.544 1.00 65.31 198 TYR A O 1
ATOM 1584 N N . PHE A 1 199 ? 25.088 29.674 -15.578 1.00 56.62 199 PHE A N 1
ATOM 1585 C CA . PHE A 1 199 ? 23.644 29.916 -15.444 1.00 56.62 199 PHE A CA 1
ATOM 1586 C C . PHE A 1 199 ? 22.717 28.864 -16.094 1.00 56.62 199 PHE A C 1
ATOM 1588 O O . PHE A 1 199 ? 21.500 29.044 -16.092 1.00 56.62 199 PHE A O 1
ATOM 1595 N N . ARG A 1 200 ? 23.246 27.794 -16.705 1.00 44.03 200 ARG A N 1
ATOM 1596 C CA . ARG A 1 200 ? 22.433 26.726 -17.322 1.00 44.03 200 ARG A CA 1
ATOM 1597 C C . ARG A 1 200 ? 21.938 25.686 -16.318 1.00 44.03 200 ARG A C 1
ATOM 1599 O O . ARG A 1 200 ? 21.069 24.891 -16.670 1.00 44.03 200 ARG A O 1
ATOM 1606 N N . ILE A 1 201 ? 22.479 25.699 -15.103 1.00 47.50 201 ILE A N 1
ATOM 1607 C CA . ILE A 1 201 ? 22.086 24.827 -13.999 1.00 47.50 201 ILE A CA 1
ATOM 1608 C C . ILE A 1 201 ? 21.920 25.634 -12.710 1.00 47.50 201 ILE A C 1
ATOM 1610 O O . ILE A 1 201 ? 22.504 26.704 -12.543 1.00 47.50 201 ILE A O 1
ATOM 1614 N N . SER A 1 202 ? 21.125 25.097 -11.794 1.00 51.19 202 SER A N 1
ATOM 1615 C CA . SER A 1 202 ? 20.910 25.613 -10.440 1.00 51.19 202 SER A CA 1
ATOM 1616 C C . SER A 1 202 ? 21.392 24.594 -9.404 1.00 51.19 202 SER A C 1
ATOM 1618 O O . SER A 1 202 ? 21.680 23.451 -9.750 1.00 51.19 202 SER A O 1
ATOM 1620 N N . ASN A 1 203 ? 21.494 24.996 -8.134 1.00 53.53 203 ASN A N 1
ATOM 1621 C CA . ASN A 1 203 ? 22.055 24.153 -7.065 1.00 53.53 203 ASN A CA 1
ATOM 1622 C C . ASN A 1 203 ? 21.330 22.801 -6.913 1.00 53.53 203 ASN A C 1
ATOM 1624 O O . ASN A 1 203 ? 21.979 21.782 -6.697 1.00 53.53 203 ASN A O 1
ATOM 1628 N N . ASN A 1 204 ? 20.026 22.782 -7.202 1.00 43.91 204 ASN A N 1
ATOM 1629 C CA . ASN A 1 204 ? 19.172 21.596 -7.267 1.00 43.91 204 ASN A CA 1
ATOM 1630 C C . ASN A 1 204 ? 19.443 20.612 -8.432 1.00 43.91 204 ASN A C 1
ATOM 1632 O O . ASN A 1 204 ? 18.642 19.698 -8.652 1.00 43.91 204 ASN A O 1
ATOM 1636 N N . MET A 1 205 ? 20.518 20.785 -9.210 1.00 46.69 205 MET A N 1
ATOM 1637 C CA . MET A 1 205 ? 20.831 19.956 -10.378 1.00 46.69 205 MET A CA 1
ATOM 1638 C C . MET A 1 205 ? 22.076 19.087 -10.167 1.00 46.69 205 MET A C 1
ATOM 1640 O O . MET A 1 205 ? 23.201 19.576 -10.098 1.00 46.69 205 MET A O 1
ATOM 1644 N N . ILE A 1 206 ? 21.877 17.767 -10.159 1.00 47.41 206 ILE A N 1
ATOM 1645 C CA . ILE A 1 206 ? 22.965 16.783 -10.188 1.00 47.41 206 ILE A CA 1
ATOM 1646 C C . ILE A 1 206 ? 23.490 16.661 -11.621 1.00 47.41 206 ILE A C 1
ATOM 1648 O O . ILE A 1 206 ? 22.757 16.248 -12.520 1.00 47.41 206 ILE A O 1
ATOM 1652 N N . CYS A 1 207 ? 24.767 16.980 -11.820 1.00 56.12 207 CYS A N 1
ATOM 1653 C CA . CYS A 1 207 ? 25.456 16.798 -13.092 1.00 56.12 207 CYS A CA 1
ATOM 1654 C C . CYS A 1 207 ? 26.126 15.429 -13.176 1.00 56.12 207 CYS A C 1
ATOM 1656 O O . CYS A 1 207 ? 26.876 15.040 -12.278 1.00 56.12 207 CYS A O 1
ATOM 1658 N N . ALA A 1 208 ? 25.903 14.725 -14.283 1.00 50.44 208 ALA A N 1
ATOM 1659 C CA . ALA A 1 208 ? 26.524 13.436 -14.548 1.00 50.44 208 ALA A CA 1
ATOM 1660 C C . ALA A 1 208 ? 26.854 13.295 -16.049 1.00 50.44 208 ALA A C 1
ATOM 1662 O O . ALA A 1 208 ? 26.072 13.727 -16.900 1.00 50.44 208 ALA A O 1
ATOM 1663 N N . GLY A 1 209 ? 28.012 12.715 -16.380 1.00 61.34 209 GLY A N 1
ATOM 1664 C CA . GLY A 1 209 ? 28.505 12.545 -17.752 1.00 61.34 209 GLY A CA 1
ATOM 1665 C C . GLY A 1 209 ? 29.673 13.481 -18.086 1.00 61.34 209 GLY A C 1
ATOM 1666 O O . GLY A 1 209 ? 30.678 13.496 -17.386 1.00 61.34 209 GLY A O 1
ATOM 1667 N N . SER A 1 210 ? 29.571 14.257 -19.170 1.00 51.38 210 SER A N 1
ATOM 1668 C CA . SER A 1 210 ? 30.634 15.189 -19.594 1.00 51.38 210 SER A CA 1
ATOM 1669 C C . SER A 1 210 ? 30.541 16.545 -18.883 1.00 51.38 210 SER A C 1
ATOM 1671 O O . SER A 1 210 ? 29.446 17.062 -18.662 1.00 51.38 210 SER A O 1
ATOM 1673 N N . ARG A 1 211 ? 31.689 17.178 -18.598 1.00 47.25 211 ARG A N 1
ATOM 1674 C CA . ARG A 1 211 ? 31.770 18.561 -18.074 1.00 47.25 211 ARG A CA 1
ATOM 1675 C C . ARG A 1 211 ? 31.289 19.614 -19.085 1.00 47.25 211 ARG A C 1
ATOM 1677 O O . ARG A 1 211 ? 30.957 20.722 -18.687 1.00 47.25 211 ARG A O 1
ATOM 1684 N N . PHE A 1 212 ? 31.180 19.247 -20.363 1.00 48.97 212 PHE A N 1
ATOM 1685 C CA . PHE A 1 212 ? 30.765 20.107 -21.479 1.00 48.97 212 PHE A CA 1
ATOM 1686 C C . PHE A 1 212 ? 29.385 19.716 -22.057 1.00 48.97 212 PHE A C 1
ATOM 1688 O O . PHE A 1 212 ? 29.145 19.853 -23.259 1.00 48.97 212 PHE A O 1
ATOM 1695 N N . GLY A 1 213 ? 28.507 19.120 -21.244 1.00 42.97 213 GLY A N 1
ATOM 1696 C CA . GLY A 1 213 ? 27.304 18.423 -21.710 1.00 42.97 213 GLY A CA 1
ATOM 1697 C C . GLY A 1 213 ? 26.236 19.291 -22.391 1.00 42.97 213 GLY A C 1
ATOM 1698 O O . GLY A 1 213 ? 26.192 20.518 -22.274 1.00 42.97 213 GLY A O 1
ATOM 1699 N N . GLY A 1 214 ? 25.335 18.612 -23.108 1.00 47.47 214 GLY A N 1
ATOM 1700 C CA . GLY A 1 214 ? 24.136 19.216 -23.694 1.00 47.47 214 GLY A CA 1
ATOM 1701 C C . GLY A 1 214 ? 23.151 19.736 -22.637 1.00 47.47 214 GLY A C 1
ATOM 1702 O O . GLY A 1 214 ? 23.229 19.374 -21.468 1.00 47.47 214 GLY A O 1
ATOM 1703 N N . LYS A 1 215 ? 22.193 20.575 -23.059 1.00 42.78 215 LYS A N 1
ATOM 1704 C CA . LYS A 1 215 ? 21.264 21.320 -22.176 1.00 42.78 215 LYS A CA 1
ATOM 1705 C C . LYS A 1 215 ? 20.445 20.477 -21.184 1.00 42.78 215 LYS A C 1
ATOM 1707 O O . LYS A 1 215 ? 19.958 21.035 -20.205 1.00 42.78 215 LYS A O 1
ATOM 1712 N N . ASP A 1 216 ? 20.278 19.183 -21.443 1.00 42.72 216 ASP A N 1
ATOM 1713 C CA . ASP A 1 216 ? 19.263 18.348 -20.792 1.00 42.72 216 ASP A CA 1
ATOM 1714 C C . ASP A 1 216 ? 19.836 17.345 -19.767 1.00 42.72 216 ASP A C 1
ATOM 1716 O O . ASP A 1 216 ? 19.072 16.606 -19.147 1.00 42.72 216 ASP A O 1
ATOM 1720 N N . SER A 1 217 ? 21.161 17.304 -19.561 1.00 47.03 217 SER A N 1
ATOM 1721 C CA . SER A 1 217 ? 21.852 16.261 -18.774 1.00 47.03 217 SER A CA 1
ATOM 1722 C C . SER A 1 217 ? 21.481 16.196 -17.285 1.00 47.03 217 SER A C 1
ATOM 1724 O O . SER A 1 217 ? 21.692 15.157 -16.662 1.00 47.03 217 SER A O 1
ATOM 1726 N N . CYS A 1 218 ? 20.911 17.264 -16.717 1.00 49.88 218 CYS A N 1
ATOM 1727 C CA . CYS A 1 218 ? 20.696 17.404 -15.270 1.00 49.88 218 CYS A CA 1
ATOM 1728 C C . CYS A 1 218 ? 19.219 17.591 -14.857 1.00 49.88 218 CYS A C 1
ATOM 1730 O O . CYS A 1 218 ? 18.944 17.932 -13.706 1.00 49.88 218 CYS A O 1
ATOM 1732 N N . GLN A 1 219 ? 18.250 17.428 -15.773 1.00 57.56 219 GLN A N 1
ATOM 1733 C CA . GLN A 1 219 ? 16.844 17.791 -15.527 1.00 57.56 219 GLN A CA 1
ATOM 1734 C C . GLN A 1 219 ? 15.874 16.601 -15.556 1.00 57.56 219 GLN A C 1
ATOM 1736 O O . GLN A 1 219 ? 15.893 15.769 -16.459 1.00 57.56 219 GLN A O 1
ATOM 1741 N N . LEU A 1 220 ? 14.939 16.568 -14.597 1.00 72.50 220 LEU A N 1
ATOM 1742 C CA . LEU A 1 220 ? 13.821 15.616 -14.578 1.00 72.50 220 LEU A CA 1
ATOM 1743 C C . LEU A 1 220 ? 12.904 15.822 -15.801 1.00 72.50 220 LEU A C 1
ATOM 1745 O O . LEU A 1 220 ? 12.244 16.866 -15.873 1.00 72.50 220 LEU A O 1
ATOM 1749 N N . PRO A 1 221 ? 12.774 14.842 -16.722 1.00 77.31 221 PRO A N 1
ATOM 1750 C CA . PRO A 1 221 ? 12.041 15.031 -17.970 1.00 77.31 221 PRO A CA 1
ATOM 1751 C C . PRO A 1 221 ? 10.595 15.488 -17.753 1.00 77.31 221 PRO A C 1
ATOM 1753 O O . PRO A 1 221 ? 9.825 14.851 -17.033 1.00 77.31 221 PRO A O 1
ATOM 1756 N N . ASN A 1 222 ? 10.172 16.550 -18.444 1.00 79.06 222 ASN A N 1
ATOM 1757 C CA . ASN A 1 222 ? 8.827 17.126 -18.290 1.00 79.06 222 ASN A CA 1
ATOM 1758 C C . ASN A 1 222 ? 7.680 16.139 -18.595 1.00 79.06 222 ASN A C 1
ATOM 1760 O O . ASN A 1 222 ? 6.555 16.330 -18.134 1.00 79.06 222 ASN A O 1
ATOM 1764 N N . ILE A 1 223 ? 7.945 15.054 -19.332 1.00 82.38 223 ILE A N 1
ATOM 1765 C CA . ILE A 1 223 ? 6.993 13.953 -19.548 1.00 82.38 223 ILE A CA 1
ATOM 1766 C C . ILE A 1 223 ? 6.789 13.071 -18.299 1.00 82.38 223 ILE A C 1
ATOM 1768 O O . ILE A 1 223 ? 5.702 12.532 -18.115 1.00 82.38 223 ILE A O 1
ATOM 1772 N N . TRP A 1 224 ? 7.766 12.974 -17.390 1.00 86.94 224 TRP A N 1
ATOM 1773 C CA . TRP A 1 224 ? 7.619 12.285 -16.096 1.00 86.94 224 TRP A CA 1
ATOM 1774 C C . TRP A 1 224 ? 6.760 13.081 -15.104 1.00 86.94 224 TRP A C 1
ATOM 1776 O O . TRP A 1 224 ? 6.091 12.493 -14.254 1.00 86.94 224 TRP A O 1
ATOM 1786 N N . LYS A 1 225 ? 6.725 14.413 -15.248 1.00 87.19 225 LYS A N 1
ATOM 1787 C CA . LYS A 1 225 ? 5.885 15.326 -14.455 1.00 87.19 225 LYS A CA 1
ATOM 1788 C C . LYS A 1 225 ? 4.412 15.352 -14.927 1.00 87.19 225 LYS A C 1
ATOM 1790 O O . LYS A 1 225 ? 3.612 16.126 -14.399 1.00 87.19 225 LYS A O 1
ATOM 1795 N N . LYS A 1 226 ? 4.027 14.508 -15.900 1.00 90.50 226 LYS A N 1
ATOM 1796 C CA . LYS A 1 226 ? 2.645 14.346 -16.396 1.00 90.50 226 LYS A CA 1
ATOM 1797 C C . LYS A 1 226 ? 1.947 13.134 -15.761 1.00 90.50 226 LYS A C 1
ATOM 1799 O O . LYS A 1 226 ? 2.562 12.085 -15.586 1.00 90.50 226 LYS A O 1
ATOM 1804 N N . ALA A 1 227 ? 0.654 13.268 -15.463 1.00 92.75 227 ALA A N 1
ATOM 1805 C CA . ALA A 1 227 ? -0.188 12.223 -14.877 1.00 92.75 227 ALA A CA 1
ATOM 1806 C C . ALA A 1 227 ? -1.518 12.035 -15.634 1.00 92.75 227 ALA A C 1
ATOM 1808 O O . ALA A 1 227 ? -2.148 13.002 -16.068 1.00 92.75 227 ALA A O 1
ATOM 1809 N N . HIS A 1 228 ? -1.974 10.787 -15.739 1.00 92.38 228 HIS A N 1
ATOM 1810 C CA . HIS A 1 228 ? -3.304 10.410 -16.232 1.00 92.38 228 HIS A CA 1
ATOM 1811 C C . HIS A 1 228 ? -4.131 9.951 -15.032 1.00 92.38 228 HIS A C 1
ATOM 1813 O O . HIS A 1 228 ? -3.816 8.935 -14.420 1.00 92.38 228 HIS A O 1
ATOM 1819 N N . ILE A 1 229 ? -5.145 10.723 -14.642 1.00 92.88 229 ILE A N 1
ATOM 1820 C CA . ILE A 1 229 ? -5.972 10.410 -13.472 1.00 92.88 229 ILE A CA 1
ATOM 1821 C C . ILE A 1 229 ? -7.205 9.624 -13.908 1.00 92.88 229 ILE A C 1
ATOM 1823 O O . ILE A 1 229 ? -8.007 10.130 -14.688 1.00 92.88 229 ILE A O 1
ATOM 1827 N N . ILE A 1 230 ? -7.400 8.430 -13.352 1.00 91.88 230 ILE A N 1
ATOM 1828 C CA . ILE A 1 230 ? -8.649 7.668 -13.483 1.00 91.88 230 ILE A CA 1
ATOM 1829 C C . ILE A 1 230 ? -9.494 7.893 -12.228 1.00 91.88 230 ILE A C 1
ATOM 1831 O O . ILE A 1 230 ? -9.006 7.738 -11.107 1.00 91.88 230 ILE A O 1
ATOM 1835 N N . ALA A 1 231 ? -10.765 8.254 -12.403 1.00 89.44 231 ALA A N 1
ATOM 1836 C CA . ALA A 1 231 ? -11.701 8.457 -11.299 1.00 89.44 231 ALA A CA 1
ATOM 1837 C C . ALA A 1 231 ? -12.485 7.167 -10.988 1.00 89.44 231 ALA A C 1
ATOM 1839 O O . ALA A 1 231 ? -13.329 6.740 -11.773 1.00 89.44 231 ALA A O 1
ATOM 1840 N N . LEU A 1 232 ? -12.233 6.554 -9.827 1.00 88.31 232 LEU A N 1
ATOM 1841 C CA . LEU A 1 232 ? -12.932 5.344 -9.372 1.00 88.31 232 LEU A CA 1
ATOM 1842 C C . LEU A 1 232 ? -14.101 5.702 -8.446 1.00 88.31 232 LEU A C 1
ATOM 1844 O O . LEU A 1 232 ? -13.895 6.362 -7.428 1.00 88.31 232 LEU A O 1
ATOM 1848 N N . LEU A 1 233 ? -15.319 5.261 -8.765 1.00 89.94 233 LEU A N 1
ATOM 1849 C CA . LEU A 1 233 ? -16.502 5.494 -7.928 1.00 89.94 233 LEU A CA 1
ATOM 1850 C C . LEU A 1 233 ? -16.430 4.678 -6.622 1.00 89.94 233 LEU A C 1
ATOM 1852 O O . LEU A 1 233 ? -16.140 3.481 -6.641 1.00 89.94 233 LEU A O 1
ATOM 1856 N N . LYS A 1 234 ? -16.719 5.312 -5.479 1.00 86.12 234 LYS A N 1
ATOM 1857 C CA . LYS A 1 234 ? -16.811 4.639 -4.172 1.00 86.12 234 LYS A CA 1
ATOM 1858 C C . LYS A 1 234 ? -18.039 3.706 -4.156 1.00 86.12 234 LYS A C 1
ATOM 1860 O O . LYS A 1 234 ? -19.123 4.149 -4.539 1.00 86.12 234 LYS A O 1
ATOM 1865 N N . PRO A 1 235 ? -17.917 2.440 -3.704 1.00 82.38 235 PRO A N 1
ATOM 1866 C CA . PRO A 1 235 ? -19.023 1.481 -3.731 1.00 82.38 235 PRO A CA 1
ATOM 1867 C C . PRO A 1 235 ? -20.289 1.990 -3.033 1.00 82.38 235 PRO A C 1
ATOM 1869 O O . PRO A 1 235 ? -20.222 2.513 -1.921 1.00 82.38 235 PRO A O 1
ATOM 1872 N N . GLY A 1 236 ? -21.445 1.816 -3.680 1.00 81.44 236 GLY A N 1
ATOM 1873 C CA . GLY A 1 236 ? -22.744 2.206 -3.120 1.00 81.44 236 GLY A CA 1
ATOM 1874 C C . GLY A 1 236 ? -22.942 3.717 -2.944 1.00 81.44 236 GLY A C 1
ATOM 1875 O O . GLY A 1 236 ? -23.752 4.125 -2.114 1.00 81.44 236 GLY A O 1
ATOM 1876 N N . LYS A 1 237 ? -22.195 4.555 -3.675 1.00 90.06 237 LYS A N 1
ATOM 1877 C CA . LYS A 1 237 ? -22.371 6.013 -3.694 1.00 90.06 237 LYS A CA 1
ATOM 1878 C C . LYS A 1 237 ? -22.826 6.498 -5.069 1.00 90.06 237 LYS A C 1
ATOM 1880 O O . LYS A 1 237 ? -22.499 5.901 -6.089 1.00 90.06 237 LYS A O 1
ATOM 1885 N N . ASP A 1 238 ? -23.585 7.589 -5.061 1.00 87.62 238 ASP A N 1
ATOM 1886 C CA . ASP A 1 238 ? -24.171 8.216 -6.246 1.00 87.62 238 ASP A CA 1
ATOM 1887 C C . ASP A 1 238 ? -23.093 8.648 -7.275 1.00 87.62 238 ASP A C 1
ATOM 1889 O O . ASP A 1 238 ? -22.187 9.403 -6.903 1.00 87.62 238 ASP A O 1
ATOM 1893 N N . PRO A 1 239 ? -23.180 8.220 -8.553 1.00 87.94 239 PRO A N 1
ATOM 1894 C CA . PRO A 1 239 ? -22.276 8.654 -9.620 1.00 87.94 239 PRO A CA 1
ATOM 1895 C C . PRO A 1 239 ? -22.336 10.150 -9.967 1.00 87.94 239 PRO A C 1
ATOM 1897 O O . PRO A 1 239 ? -21.408 10.635 -10.611 1.00 87.94 239 PRO A O 1
ATOM 1900 N N . SER A 1 240 ? -23.394 10.884 -9.597 1.00 87.94 240 SER A N 1
ATOM 1901 C CA . SER A 1 240 ? -23.552 12.297 -9.980 1.00 87.94 240 SER A CA 1
ATOM 1902 C C . SER A 1 240 ? -22.582 13.234 -9.247 1.00 87.94 240 SER A C 1
ATOM 1904 O O . SER A 1 240 ? -22.098 14.210 -9.820 1.00 87.94 240 SER A O 1
ATOM 1906 N N . ALA A 1 241 ? -22.257 12.933 -7.984 1.00 88.00 241 ALA A N 1
ATOM 1907 C CA . ALA A 1 241 ? -21.511 13.837 -7.116 1.00 88.00 241 ALA A CA 1
ATOM 1908 C C . ALA A 1 241 ? -19.986 13.570 -7.150 1.00 88.00 241 ALA A C 1
ATOM 1910 O O . ALA A 1 241 ? -19.543 12.527 -6.662 1.00 88.00 241 ALA A O 1
ATOM 1911 N N . PRO A 1 242 ? -19.131 14.523 -7.590 1.00 84.62 242 PRO A N 1
ATOM 1912 C CA . PRO A 1 242 ? -17.682 14.305 -7.729 1.00 84.62 242 PRO A CA 1
ATOM 1913 C C . PRO A 1 242 ? -16.965 13.833 -6.452 1.00 84.62 242 PRO A C 1
ATOM 1915 O O . PRO A 1 242 ? -16.025 13.043 -6.521 1.00 84.62 242 PRO A O 1
ATOM 1918 N N . LYS A 1 243 ? -17.453 14.239 -5.268 1.00 84.12 243 LYS A N 1
ATOM 1919 C CA . LYS A 1 243 ? -16.951 13.793 -3.951 1.00 84.12 243 LYS A CA 1
ATOM 1920 C C . LYS A 1 243 ? -17.033 12.272 -3.730 1.00 84.12 243 LYS A C 1
ATOM 1922 O O . LYS A 1 243 ? -16.345 11.736 -2.857 1.00 84.12 243 LYS A O 1
ATOM 1927 N N . ASN A 1 244 ? -17.850 11.567 -4.513 1.00 88.75 244 ASN A N 1
ATOM 1928 C CA . ASN A 1 244 ? -18.021 10.119 -4.438 1.00 88.75 244 ASN A CA 1
ATOM 1929 C C . ASN A 1 244 ? -16.958 9.341 -5.229 1.00 88.75 244 ASN A C 1
ATOM 1931 O O . ASN A 1 244 ? -16.898 8.123 -5.097 1.00 88.75 244 ASN A O 1
ATOM 1935 N N . PHE A 1 245 ? -16.074 10.003 -5.978 1.00 87.88 245 PHE A N 1
ATOM 1936 C CA . PHE A 1 245 ? -14.953 9.353 -6.661 1.00 87.88 245 PHE A CA 1
ATOM 1937 C C . PHE A 1 245 ? -13.661 9.396 -5.821 1.00 87.88 245 PHE A C 1
ATOM 1939 O O . PHE A 1 245 ? -13.531 10.176 -4.872 1.00 87.88 245 PHE A O 1
ATOM 1946 N N . ARG A 1 246 ? -12.700 8.529 -6.157 1.00 85.44 246 ARG A N 1
ATOM 1947 C CA . ARG A 1 246 ? -11.296 8.571 -5.720 1.00 85.44 246 ARG A CA 1
ATOM 1948 C C . ARG A 1 246 ? -10.408 8.722 -6.969 1.00 85.44 246 ARG A C 1
ATOM 1950 O O . ARG A 1 246 ? -10.501 7.866 -7.852 1.00 85.44 246 ARG A O 1
ATOM 1957 N N . PRO A 1 247 ? -9.581 9.778 -7.076 1.00 88.44 247 PRO A N 1
ATOM 1958 C CA . PRO A 1 247 ? -8.673 9.965 -8.204 1.00 88.44 247 PRO A CA 1
ATOM 1959 C C . PRO A 1 247 ? -7.420 9.094 -8.040 1.00 88.44 247 PRO A C 1
ATOM 1961 O O . PRO A 1 247 ? -6.701 9.222 -7.057 1.00 88.44 247 PRO A O 1
ATOM 1964 N N . ILE A 1 248 ? -7.124 8.232 -9.013 1.00 89.75 248 ILE A N 1
ATOM 1965 C CA . ILE A 1 248 ? -5.884 7.444 -9.055 1.00 89.75 248 ILE A CA 1
ATOM 1966 C C . ILE A 1 248 ? -4.972 8.005 -10.144 1.00 89.75 248 ILE A C 1
ATOM 1968 O O . ILE A 1 248 ? -5.323 7.986 -11.321 1.00 89.75 248 ILE A O 1
ATOM 1972 N N . SER A 1 249 ? -3.798 8.495 -9.750 1.00 91.12 249 SER A N 1
ATOM 1973 C CA . SER A 1 249 ? -2.784 9.063 -10.640 1.00 91.12 249 SER A CA 1
ATOM 1974 C C . SER A 1 249 ? -1.910 7.969 -11.254 1.00 91.12 249 SER A C 1
ATOM 1976 O O . SER A 1 249 ? -1.021 7.419 -10.599 1.00 91.12 249 SER A O 1
ATOM 1978 N N . LEU A 1 250 ? -2.111 7.690 -12.541 1.00 91.31 250 LEU A N 1
ATOM 1979 C CA . LEU A 1 250 ? -1.167 6.915 -13.339 1.00 91.31 250 LEU A CA 1
ATOM 1980 C C . LEU A 1 250 ? 0.015 7.816 -13.721 1.00 91.31 250 LEU A C 1
ATOM 1982 O O . LEU A 1 250 ? -0.156 8.861 -14.353 1.00 91.31 250 LEU A O 1
ATOM 1986 N N . LEU A 1 251 ? 1.213 7.412 -13.296 1.00 91.12 251 LEU A N 1
ATOM 1987 C CA . LEU A 1 251 ? 2.482 8.117 -13.500 1.00 91.12 251 LEU A CA 1
ATOM 1988 C C . LEU A 1 251 ? 3.401 7.301 -14.419 1.00 91.12 251 LEU A C 1
ATOM 1990 O O . LEU A 1 251 ? 3.262 6.080 -14.504 1.00 91.12 251 LEU A O 1
ATOM 1994 N N . SER A 1 252 ? 4.372 7.964 -15.055 1.00 88.81 252 SER A N 1
ATOM 1995 C CA . SER A 1 252 ? 5.407 7.312 -15.875 1.00 88.81 252 SER A CA 1
ATOM 1996 C C . SER A 1 252 ? 6.098 6.162 -15.128 1.00 88.81 252 SER A C 1
ATOM 1998 O O . SER A 1 252 ? 6.577 6.348 -14.011 1.00 88.81 252 SER A O 1
ATOM 2000 N N . HIS A 1 253 ? 6.217 4.990 -15.759 1.00 89.12 253 HIS A N 1
ATOM 2001 C CA . HIS A 1 253 ? 6.900 3.825 -15.181 1.00 89.12 253 HIS A CA 1
ATOM 2002 C C . HIS A 1 253 ? 8.341 4.145 -14.751 1.00 89.12 253 HIS A C 1
ATOM 2004 O O . HIS A 1 253 ? 8.747 3.774 -13.651 1.00 89.12 253 HIS A O 1
ATOM 2010 N N . THR A 1 254 ? 9.084 4.905 -15.563 1.00 86.06 254 THR A N 1
ATOM 2011 C CA . THR A 1 254 ? 10.455 5.338 -15.247 1.00 86.06 254 THR A CA 1
ATOM 2012 C C . THR A 1 254 ? 10.493 6.294 -14.054 1.00 86.06 254 THR A C 1
ATOM 2014 O O . THR A 1 254 ? 11.390 6.204 -13.222 1.00 86.06 254 THR A O 1
ATOM 2017 N N . TYR A 1 255 ? 9.476 7.150 -13.906 1.00 90.31 255 TYR A N 1
ATOM 2018 C CA . TYR A 1 255 ? 9.339 8.012 -12.731 1.00 90.31 255 TYR A CA 1
ATOM 2019 C C . TYR A 1 255 ? 9.080 7.194 -11.460 1.00 90.31 255 TYR A C 1
ATOM 2021 O O . TYR A 1 255 ? 9.736 7.418 -10.451 1.00 90.31 255 TYR A O 1
ATOM 2029 N N . LYS A 1 256 ? 8.201 6.183 -11.516 1.00 92.25 256 LYS A N 1
ATOM 2030 C CA . LYS A 1 256 ? 7.933 5.288 -10.371 1.00 92.25 256 LYS A CA 1
ATOM 2031 C C . LYS A 1 256 ? 9.144 4.426 -9.993 1.00 92.25 256 LYS A C 1
ATOM 2033 O O . LYS A 1 256 ? 9.307 4.086 -8.822 1.00 92.25 256 LYS A O 1
ATOM 2038 N N . LEU A 1 257 ? 10.001 4.088 -10.960 1.00 89.44 257 LEU A N 1
ATOM 2039 C CA . LEU A 1 257 ? 11.298 3.452 -10.709 1.00 89.44 257 LEU A CA 1
ATOM 2040 C C . LEU A 1 257 ? 12.261 4.418 -10.000 1.00 89.44 257 LEU A C 1
ATOM 2042 O O . LEU A 1 257 ? 12.870 4.038 -9.005 1.00 89.44 257 LEU A O 1
ATOM 2046 N N . PHE A 1 258 ? 12.347 5.672 -10.446 1.00 90.25 258 PHE A N 1
ATOM 2047 C CA . PHE A 1 258 ? 13.164 6.703 -9.797 1.00 90.25 258 PHE A CA 1
ATOM 2048 C C . PHE A 1 258 ? 12.691 7.007 -8.361 1.00 90.25 258 PHE A C 1
ATOM 2050 O O . PHE A 1 258 ? 13.494 6.988 -7.430 1.00 90.25 258 PHE A O 1
ATOM 2057 N N . GLU A 1 259 ? 11.379 7.152 -8.145 1.00 94.19 259 GLU A N 1
ATOM 2058 C CA . GLU A 1 259 ? 10.774 7.245 -6.807 1.00 94.19 259 GLU A CA 1
ATOM 2059 C C . GLU A 1 259 ? 11.133 6.041 -5.917 1.00 94.19 259 GLU A C 1
ATOM 2061 O O . GLU A 1 259 ? 11.385 6.214 -4.725 1.00 94.19 259 GLU A O 1
ATOM 2066 N N . ARG A 1 260 ? 11.182 4.821 -6.477 1.00 94.50 260 ARG A N 1
ATOM 2067 C CA . ARG A 1 260 ? 11.588 3.609 -5.744 1.00 94.50 260 ARG A CA 1
ATOM 2068 C C . ARG A 1 260 ? 13.070 3.631 -5.369 1.00 94.50 260 ARG A C 1
ATOM 2070 O O . ARG A 1 260 ? 13.402 3.211 -4.267 1.00 94.50 260 ARG A O 1
ATOM 2077 N N . LEU A 1 261 ? 13.948 4.123 -6.245 1.00 90.31 261 LEU A N 1
ATOM 2078 C CA . LEU A 1 261 ? 15.378 4.268 -5.947 1.00 90.31 261 LEU A CA 1
ATOM 2079 C C . LEU A 1 261 ? 15.617 5.277 -4.814 1.00 90.31 261 LEU A C 1
ATOM 2081 O O . LEU A 1 261 ? 16.422 5.003 -3.928 1.00 90.31 261 LEU A O 1
ATOM 2085 N N . ILE A 1 262 ? 14.879 6.393 -4.796 1.00 93.12 262 ILE A N 1
ATOM 2086 C CA . ILE A 1 262 ? 14.908 7.360 -3.687 1.00 93.12 262 ILE A CA 1
ATOM 2087 C C . ILE A 1 262 ? 14.385 6.707 -2.402 1.00 93.12 262 ILE A C 1
ATOM 2089 O O . ILE A 1 262 ? 15.094 6.697 -1.398 1.00 93.12 262 ILE A O 1
ATOM 2093 N N . LEU A 1 263 ? 13.193 6.096 -2.438 1.00 94.81 263 LEU A N 1
ATOM 2094 C CA . LEU A 1 263 ? 12.577 5.426 -1.285 1.00 94.81 263 LEU A CA 1
ATOM 2095 C C . LEU A 1 263 ? 13.502 4.368 -0.661 1.00 94.81 263 LEU A C 1
ATOM 2097 O O . LEU A 1 263 ? 13.638 4.322 0.558 1.00 94.81 263 LEU A O 1
ATOM 2101 N N . ASN A 1 264 ? 14.169 3.554 -1.482 1.00 91.38 264 ASN A N 1
ATOM 2102 C CA . ASN A 1 264 ? 15.098 2.527 -1.008 1.00 91.38 264 ASN A CA 1
ATOM 2103 C C . ASN A 1 264 ? 16.359 3.115 -0.343 1.00 91.38 264 ASN A C 1
ATOM 2105 O O . ASN A 1 264 ? 16.941 2.452 0.510 1.00 91.38 264 ASN A O 1
ATOM 2109 N N . ARG A 1 265 ? 16.785 4.332 -0.716 1.00 90.00 265 ARG A N 1
ATOM 2110 C CA . ARG A 1 265 ? 17.932 5.026 -0.102 1.00 90.00 265 ARG A CA 1
ATOM 2111 C C . ARG A 1 265 ? 17.546 5.730 1.198 1.00 90.00 265 ARG A C 1
ATOM 2113 O O . ARG A 1 265 ? 18.221 5.553 2.206 1.00 90.00 265 ARG A O 1
ATOM 2120 N N . ILE A 1 266 ? 16.464 6.512 1.187 1.00 92.94 266 ILE A N 1
ATOM 2121 C CA . ILE A 1 266 ? 16.114 7.394 2.315 1.00 92.94 266 ILE A CA 1
ATOM 2122 C C . ILE A 1 266 ? 15.177 6.738 3.336 1.00 92.94 266 ILE A C 1
ATOM 2124 O O . ILE A 1 266 ? 15.132 7.171 4.483 1.00 92.94 266 ILE A O 1
ATOM 2128 N N . GLY A 1 267 ? 14.436 5.690 2.959 1.00 92.25 267 GLY A N 1
ATOM 2129 C CA . GLY A 1 267 ? 13.365 5.121 3.785 1.00 92.25 267 GLY A CA 1
ATOM 2130 C C . GLY A 1 267 ? 13.831 4.622 5.155 1.00 92.25 267 GLY A C 1
ATOM 2131 O O . GLY A 1 267 ? 13.199 4.939 6.155 1.00 92.25 267 GLY A O 1
ATOM 2132 N N . ILE A 1 268 ? 14.966 3.915 5.221 1.00 90.56 268 ILE A N 1
ATOM 2133 C CA . ILE A 1 268 ? 15.534 3.398 6.485 1.00 90.56 268 ILE A CA 1
ATOM 2134 C C . ILE A 1 268 ? 16.014 4.540 7.396 1.00 90.56 268 ILE A C 1
ATOM 2136 O O . ILE A 1 268 ? 15.917 4.440 8.618 1.00 90.56 268 ILE A O 1
ATOM 2140 N N . PHE A 1 269 ? 16.525 5.630 6.815 1.00 93.25 269 PHE A N 1
ATOM 2141 C CA . PHE A 1 269 ? 16.930 6.814 7.570 1.00 93.25 269 PHE A CA 1
ATOM 2142 C C . PHE A 1 269 ? 15.705 7.560 8.114 1.00 93.25 269 PHE A C 1
ATOM 2144 O O . PHE A 1 269 ? 15.644 7.862 9.304 1.00 93.25 269 PHE A O 1
ATOM 2151 N N . VAL A 1 270 ? 14.711 7.824 7.259 1.00 94.31 270 VAL A N 1
ATOM 2152 C CA . VAL A 1 270 ? 13.497 8.561 7.635 1.00 94.31 270 VAL A CA 1
ATOM 2153 C C . VAL A 1 270 ? 12.698 7.794 8.686 1.00 94.31 270 VAL A C 1
ATOM 2155 O O . VAL A 1 270 ? 12.268 8.401 9.659 1.00 94.31 270 VAL A O 1
ATOM 2158 N N . ASP A 1 271 ? 12.545 6.472 8.557 1.00 94.00 271 ASP A N 1
ATOM 2159 C CA . ASP A 1 271 ? 11.738 5.672 9.490 1.00 94.00 271 ASP A CA 1
ATOM 2160 C C . ASP A 1 271 ? 12.212 5.797 10.951 1.00 94.00 271 ASP A C 1
ATOM 2162 O O . ASP A 1 271 ? 11.387 5.923 11.855 1.00 94.00 271 ASP A O 1
ATOM 2166 N N . LYS A 1 272 ? 13.530 5.890 11.180 1.00 93.06 272 LYS A N 1
ATOM 2167 C CA . LYS A 1 272 ? 14.122 6.122 12.513 1.00 93.06 272 LYS A CA 1
ATOM 2168 C C . LYS A 1 272 ? 13.735 7.468 13.139 1.00 93.06 272 LYS A C 1
ATOM 2170 O O . LYS A 1 272 ? 13.772 7.592 14.357 1.00 93.06 272 LYS A O 1
ATOM 2175 N N . HIS A 1 273 ? 13.361 8.449 12.320 1.00 94.31 273 HIS A N 1
ATOM 2176 C CA . HIS A 1 273 ? 12.919 9.779 12.743 1.00 94.31 273 HIS A CA 1
ATOM 2177 C C . HIS A 1 273 ? 11.383 9.914 12.775 1.00 94.31 273 HIS A C 1
ATOM 2179 O O . HIS A 1 273 ? 10.875 10.945 13.213 1.00 94.31 273 HIS A O 1
ATOM 2185 N N . LEU A 1 274 ? 10.629 8.897 12.327 1.00 94.88 274 LEU A N 1
ATOM 2186 C CA . LEU A 1 274 ? 9.164 8.910 12.345 1.00 94.88 274 LEU A CA 1
ATOM 2187 C C . LEU A 1 274 ? 8.601 8.490 13.709 1.00 94.88 274 LEU A C 1
ATOM 2189 O O . LEU A 1 274 ? 8.907 7.391 14.190 1.00 94.88 274 LEU A O 1
ATOM 2193 N N . ILE A 1 275 ? 7.686 9.296 14.263 1.00 94.00 275 ILE A N 1
ATOM 2194 C CA . ILE A 1 275 ? 7.040 9.082 15.570 1.00 94.00 275 ILE A CA 1
ATOM 2195 C C . ILE A 1 275 ? 6.567 7.629 15.775 1.00 94.00 275 ILE A C 1
ATOM 2197 O O . ILE A 1 275 ? 5.977 7.042 14.856 1.00 94.00 275 ILE A O 1
ATOM 2201 N N . PRO A 1 276 ? 6.802 7.013 16.954 1.00 92.25 276 PRO A N 1
ATOM 2202 C CA . PRO A 1 276 ? 6.492 5.601 17.180 1.00 92.25 276 PRO A CA 1
ATOM 2203 C C . PRO A 1 276 ? 5.030 5.233 16.909 1.00 92.25 276 PRO A C 1
ATOM 2205 O O . PRO A 1 276 ? 4.774 4.144 16.387 1.00 92.25 276 PRO A O 1
ATOM 2208 N N . GLU A 1 277 ? 4.089 6.142 17.191 1.00 93.94 277 GLU A N 1
ATOM 2209 C CA . GLU A 1 277 ? 2.651 5.902 17.020 1.00 93.94 277 GLU A CA 1
ATOM 2210 C C . GLU A 1 277 ? 2.187 5.867 15.556 1.00 93.94 277 GLU A C 1
ATOM 2212 O O . GLU A 1 277 ? 1.106 5.344 15.291 1.00 93.94 277 GLU A O 1
ATOM 2217 N N . GLN A 1 278 ? 2.974 6.371 14.594 1.00 95.06 278 GLN A N 1
ATOM 2218 C CA . GLN A 1 278 ? 2.662 6.219 13.169 1.00 95.06 278 GLN A CA 1
ATOM 2219 C C . GLN A 1 278 ? 3.001 4.796 12.711 1.00 95.06 278 GLN A C 1
ATOM 2221 O O . GLN A 1 278 ? 4.155 4.357 12.798 1.00 95.06 278 GLN A O 1
ATOM 2226 N N . ALA A 1 279 ? 1.988 4.086 12.211 1.00 95.31 279 ALA A N 1
ATOM 2227 C CA . ALA A 1 279 ? 2.071 2.714 11.709 1.00 95.31 279 ALA A CA 1
ATOM 2228 C C . ALA A 1 279 ? 1.788 2.572 10.202 1.00 95.31 279 ALA A C 1
ATOM 2230 O O . ALA A 1 279 ? 2.096 1.532 9.618 1.00 95.31 279 ALA A O 1
ATOM 2231 N N . GLY A 1 280 ? 1.238 3.603 9.556 1.00 93.94 280 GLY A N 1
ATOM 2232 C CA . GLY A 1 280 ? 0.930 3.593 8.128 1.00 93.94 280 GLY A CA 1
ATOM 2233 C C . GLY A 1 280 ? 2.183 3.556 7.262 1.00 93.94 280 GLY A C 1
ATOM 2234 O O . GLY A 1 280 ? 3.112 4.329 7.474 1.00 93.94 280 GLY A O 1
ATOM 2235 N N . PHE A 1 281 ? 2.200 2.672 6.261 1.00 92.44 281 PHE A N 1
ATOM 2236 C CA . PHE A 1 281 ? 3.246 2.581 5.228 1.00 92.44 281 PHE A CA 1
ATOM 2237 C C . PHE A 1 281 ? 4.697 2.364 5.715 1.00 92.44 281 PHE A C 1
ATOM 2239 O O . PHE A 1 281 ? 5.631 2.556 4.937 1.00 92.44 281 PHE A O 1
ATOM 2246 N N . ARG A 1 282 ? 4.900 1.926 6.964 1.00 93.44 282 ARG A N 1
ATOM 2247 C CA . ARG A 1 282 ? 6.224 1.630 7.543 1.00 93.44 282 ARG A CA 1
ATOM 2248 C C . ARG A 1 282 ? 6.551 0.128 7.485 1.00 93.44 282 ARG A C 1
ATOM 2250 O O . ARG A 1 282 ? 5.635 -0.687 7.606 1.00 93.44 282 ARG A O 1
ATOM 2257 N N . PRO A 1 283 ? 7.827 -0.272 7.315 1.00 89.56 283 PRO A N 1
ATOM 2258 C CA . PRO A 1 283 ? 8.231 -1.677 7.389 1.00 89.56 283 PRO A CA 1
ATOM 2259 C C . PRO A 1 283 ? 7.925 -2.267 8.776 1.00 89.56 283 PRO A C 1
ATOM 2261 O O . PRO A 1 283 ? 7.945 -1.562 9.781 1.00 89.56 283 PRO A O 1
ATOM 2264 N N . GLY A 1 284 ? 7.598 -3.561 8.832 1.00 89.31 284 GLY A N 1
ATOM 2265 C CA . GLY A 1 284 ? 7.266 -4.276 10.075 1.00 89.31 284 GLY A CA 1
ATOM 2266 C C . GLY A 1 284 ? 5.928 -3.897 10.735 1.00 89.31 284 GLY A C 1
ATOM 2267 O O . GLY A 1 284 ? 5.409 -4.678 11.528 1.00 89.31 284 GLY A O 1
ATOM 2268 N N . LYS A 1 285 ? 5.324 -2.751 10.392 1.00 93.06 285 LYS A N 1
ATOM 2269 C CA . LYS A 1 285 ? 4.048 -2.285 10.956 1.00 93.06 285 LYS A CA 1
ATOM 2270 C C . LYS A 1 285 ? 2.867 -2.634 10.041 1.00 93.06 285 LYS A C 1
ATOM 2272 O O . LYS A 1 285 ? 2.952 -2.560 8.818 1.00 93.06 285 LYS A O 1
ATOM 2277 N N . SER A 1 286 ? 1.738 -3.018 10.637 1.00 94.00 286 SER A N 1
ATOM 2278 C CA . SER A 1 286 ? 0.526 -3.454 9.925 1.00 94.00 286 SER A CA 1
ATOM 2279 C C . SER A 1 286 ? -0.739 -2.786 10.473 1.00 94.00 286 SER A C 1
ATOM 2281 O O . SER A 1 286 ? -0.741 -2.258 11.588 1.00 94.00 286 SER A O 1
ATOM 2283 N N . THR A 1 287 ? -1.842 -2.845 9.718 1.00 95.62 287 THR A N 1
ATOM 2284 C CA . THR A 1 287 ? -3.157 -2.442 10.240 1.00 95.62 287 THR A CA 1
ATOM 2285 C C . THR A 1 287 ? -3.565 -3.316 11.426 1.00 95.62 287 THR A C 1
ATOM 2287 O O . THR A 1 287 ? -3.963 -2.781 12.452 1.00 95.62 287 THR A O 1
ATOM 2290 N N . THR A 1 288 ? -3.386 -4.641 11.337 1.00 95.31 288 THR A N 1
ATOM 2291 C CA . THR A 1 288 ? -3.676 -5.595 12.424 1.00 95.31 288 THR A CA 1
ATOM 2292 C C . THR A 1 288 ? -2.988 -5.210 13.732 1.00 95.31 288 THR A C 1
ATOM 2294 O O . THR A 1 288 ? -3.654 -5.135 14.758 1.00 95.31 288 THR A O 1
ATOM 2297 N N . SER A 1 289 ? -1.684 -4.914 13.700 1.00 94.19 289 SER A N 1
ATOM 2298 C CA . SER A 1 289 ? -0.936 -4.497 14.895 1.00 94.19 289 SER A CA 1
ATOM 2299 C C . SER A 1 289 ? -1.430 -3.162 15.458 1.00 94.19 289 SER A C 1
ATOM 2301 O O . SER A 1 289 ? -1.447 -2.991 16.668 1.00 94.19 289 SER A O 1
ATOM 2303 N N . GLN A 1 290 ? -1.880 -2.231 14.610 1.00 96.38 290 GLN A N 1
ATOM 2304 C CA . GLN A 1 290 ? -2.376 -0.936 15.083 1.00 96.38 290 GLN A CA 1
ATOM 2305 C C . GLN A 1 290 ? -3.806 -1.008 15.641 1.00 96.38 290 GLN A C 1
ATOM 2307 O O . GLN A 1 290 ? -4.123 -0.291 16.587 1.00 96.38 290 GLN A O 1
ATOM 2312 N N . VAL A 1 291 ? -4.653 -1.911 15.128 1.00 96.69 291 VAL A N 1
ATOM 2313 C CA . VAL A 1 291 ? -5.927 -2.241 15.788 1.00 96.69 291 VAL A CA 1
ATOM 2314 C C . VAL A 1 291 ? -5.664 -2.951 17.120 1.00 96.69 291 VAL A C 1
ATOM 2316 O O . VAL A 1 291 ? -6.302 -2.599 18.103 1.00 96.69 291 VAL A O 1
ATOM 2319 N N . LEU A 1 292 ? -4.701 -3.880 17.182 1.00 95.81 292 LEU A N 1
ATOM 2320 C CA . LEU A 1 292 ? -4.337 -4.579 18.421 1.00 95.81 292 LEU A CA 1
ATOM 2321 C C . LEU A 1 292 ? -3.825 -3.615 19.504 1.00 95.81 292 LEU A C 1
ATOM 2323 O O . LEU A 1 292 ? -4.245 -3.718 20.649 1.00 95.81 292 LEU A O 1
ATOM 2327 N N . ASN A 1 293 ? -2.992 -2.633 19.140 1.00 96.31 293 ASN A N 1
ATOM 2328 C CA . ASN A 1 293 ? -2.549 -1.573 20.056 1.00 96.31 293 ASN A CA 1
ATOM 2329 C C . ASN A 1 293 ? -3.734 -0.789 20.654 1.00 96.31 293 ASN A C 1
ATOM 2331 O O . ASN A 1 293 ? -3.705 -0.421 21.828 1.00 96.31 293 ASN A O 1
ATOM 2335 N N . LEU A 1 294 ? -4.769 -0.524 19.846 1.00 97.38 294 LEU A N 1
ATOM 2336 C CA . LEU A 1 294 ? -5.978 0.172 20.283 1.00 97.38 294 LEU A CA 1
ATOM 2337 C C . LEU A 1 294 ? -6.865 -0.713 21.169 1.00 97.38 294 LEU A C 1
ATOM 2339 O O . LEU A 1 294 ? -7.376 -0.224 22.172 1.00 97.38 294 LEU A O 1
ATOM 2343 N N . THR A 1 295 ? -7.057 -1.992 20.828 1.00 96.94 295 THR A N 1
ATOM 2344 C CA . THR A 1 295 ? -7.886 -2.893 21.644 1.00 96.94 295 THR A CA 1
ATOM 2345 C C . THR A 1 295 ? -7.217 -3.233 22.963 1.00 96.94 295 THR A C 1
ATOM 2347 O O . THR A 1 295 ? -7.885 -3.105 23.978 1.00 96.94 295 THR A O 1
ATOM 2350 N N . GLN A 1 296 ? -5.903 -3.490 22.973 1.00 96.88 296 GLN A N 1
ATOM 2351 C CA . GLN A 1 296 ? -5.137 -3.648 24.211 1.00 96.88 296 GLN A CA 1
ATOM 2352 C C . GLN A 1 296 ? -5.314 -2.420 25.109 1.00 96.88 296 GLN A C 1
ATOM 2354 O O . GLN A 1 296 ? -5.692 -2.568 26.257 1.00 96.88 296 GLN A O 1
ATOM 2359 N N . TYR A 1 297 ? -5.169 -1.200 24.576 1.00 97.56 297 TYR A N 1
ATOM 2360 C CA . TYR A 1 297 ? -5.401 0.013 25.368 1.00 97.56 297 TYR A CA 1
ATOM 2361 C C . TYR A 1 297 ? -6.829 0.113 25.930 1.00 97.56 297 TYR A C 1
ATOM 2363 O O . TYR A 1 297 ? -7.022 0.570 27.052 1.00 97.56 297 TYR A O 1
ATOM 2371 N N . ILE A 1 298 ? -7.840 -0.322 25.175 1.00 97.50 298 ILE A N 1
ATOM 2372 C CA . ILE A 1 298 ? -9.226 -0.388 25.655 1.00 97.50 298 ILE A CA 1
ATOM 2373 C C . ILE A 1 298 ? -9.384 -1.440 26.768 1.00 97.50 298 ILE A C 1
ATOM 2375 O O . ILE A 1 298 ? -10.098 -1.173 27.734 1.00 97.50 298 ILE A O 1
ATOM 2379 N N . GLU A 1 299 ? -8.717 -2.590 26.640 1.00 96.50 299 GLU A N 1
ATOM 2380 C CA . GLU A 1 299 ? -8.711 -3.701 27.599 1.00 96.50 299 GLU A CA 1
ATOM 2381 C C . GLU A 1 299 ? -7.966 -3.331 28.895 1.00 96.50 299 GLU A C 1
ATOM 2383 O O . GLU A 1 299 ? -8.529 -3.545 29.966 1.00 96.50 299 GLU A O 1
ATOM 2388 N N . ASP A 1 300 ? -6.815 -2.644 28.815 1.00 97.06 300 ASP A N 1
ATOM 2389 C CA . ASP A 1 300 ? -6.107 -2.026 29.956 1.00 97.06 300 ASP A CA 1
ATOM 2390 C C . ASP A 1 300 ? -7.110 -1.203 30.809 1.00 97.06 300 ASP A C 1
ATOM 2392 O O . ASP A 1 300 ? -7.234 -1.355 32.025 1.00 97.06 300 ASP A O 1
ATOM 2396 N N . GLY A 1 301 ? -7.927 -0.375 30.143 1.00 97.06 301 GLY A N 1
ATOM 2397 C CA . GLY A 1 301 ? -8.952 0.451 30.789 1.00 97.06 301 GLY A CA 1
ATOM 2398 C C . GLY A 1 301 ? -10.173 -0.313 31.313 1.00 97.06 301 GLY A C 1
ATOM 2399 O O . GLY A 1 301 ? -10.908 0.228 32.141 1.00 97.06 301 GLY A O 1
ATOM 2400 N N . TYR A 1 302 ? -10.418 -1.547 30.860 1.00 96.62 302 TYR A N 1
ATOM 2401 C CA . TYR A 1 302 ? -11.434 -2.424 31.451 1.00 96.62 302 TYR A CA 1
ATOM 2402 C C . TYR A 1 302 ? -10.947 -3.031 32.768 1.00 96.62 302 TYR A C 1
ATOM 2404 O O . TYR A 1 302 ? -11.739 -3.106 33.710 1.00 96.62 302 TYR A O 1
ATOM 2412 N N . GLU A 1 303 ? -9.675 -3.433 32.841 1.00 96.81 303 GLU A N 1
ATOM 2413 C CA . GLU A 1 303 ? -9.059 -3.985 34.054 1.00 96.81 303 GLU A CA 1
ATOM 2414 C C . GLU A 1 303 ? -9.010 -2.936 35.178 1.00 96.81 303 GLU A C 1
ATOM 2416 O O . GLU A 1 303 ? -9.379 -3.229 36.314 1.00 96.81 303 GLU A O 1
ATOM 2421 N N . GLU A 1 304 ? -8.702 -1.677 34.845 1.00 95.88 304 GLU A N 1
ATOM 2422 C CA . GLU A 1 304 ? -8.750 -0.538 35.779 1.00 95.88 304 GLU A CA 1
ATOM 2423 C C . GLU A 1 304 ? -10.175 0.022 36.037 1.00 95.88 304 GLU A C 1
ATOM 2425 O O . GLU A 1 304 ? -10.350 1.001 36.766 1.00 95.88 304 GLU A O 1
ATOM 2430 N N . GLY A 1 305 ? -11.232 -0.560 35.450 1.00 94.75 305 GLY A N 1
ATOM 2431 C CA . GLY A 1 305 ? -12.630 -0.133 35.662 1.00 94.75 305 GLY A CA 1
ATOM 2432 C C . GLY A 1 305 ? -12.997 1.254 35.095 1.00 94.75 305 GLY A C 1
ATOM 2433 O O . GLY A 1 305 ? -14.056 1.822 35.420 1.00 94.75 305 GLY A O 1
ATOM 2434 N N . MET A 1 306 ? -12.137 1.809 34.244 1.00 96.00 306 MET A N 1
ATOM 2435 C CA . MET A 1 306 ? -12.269 3.123 33.621 1.00 96.00 306 MET A CA 1
ATOM 2436 C C . MET A 1 306 ? -13.242 3.129 32.428 1.00 96.00 306 MET A C 1
ATOM 2438 O O . MET A 1 306 ? -13.817 2.117 32.019 1.00 96.00 306 MET A O 1
ATOM 2442 N N . VAL A 1 307 ? -13.456 4.323 31.876 1.00 96.50 307 VAL A N 1
ATOM 2443 C CA . VAL A 1 307 ? -14.063 4.540 30.562 1.00 96.50 307 VAL A CA 1
ATOM 2444 C C . VAL A 1 307 ? -12.951 4.940 29.597 1.00 96.50 307 VAL A C 1
ATOM 2446 O O . VAL A 1 307 ? -12.298 5.964 29.802 1.00 96.50 307 VAL A O 1
ATOM 2449 N N . THR A 1 308 ? -12.759 4.162 28.531 1.00 98.12 308 THR A N 1
ATOM 2450 C CA . THR A 1 308 ? -11.858 4.519 27.426 1.00 98.12 308 THR A CA 1
ATOM 2451 C C . THR A 1 308 ? -12.676 5.220 26.342 1.00 98.12 308 THR A C 1
ATOM 2453 O O . THR A 1 308 ? -13.472 4.585 25.648 1.00 98.12 308 THR A O 1
ATOM 2456 N N . GLY A 1 309 ? -12.517 6.534 26.199 1.00 97.50 309 GLY A N 1
ATOM 2457 C CA . GLY A 1 309 ? -13.093 7.298 25.091 1.00 97.50 309 GLY A CA 1
ATOM 2458 C C . GLY A 1 309 ? -12.117 7.393 23.928 1.00 97.50 309 GLY A C 1
ATOM 2459 O O . GLY A 1 309 ? -10.926 7.618 24.141 1.00 97.50 309 GLY A O 1
ATOM 2460 N N . VAL A 1 310 ? -12.610 7.238 22.699 1.00 98.00 310 VAL A N 1
ATOM 2461 C CA . VAL A 1 310 ? -11.780 7.333 21.489 1.00 98.00 310 VAL A CA 1
ATOM 2462 C C . VAL A 1 310 ? -12.459 8.200 20.435 1.00 98.00 310 VAL A C 1
ATOM 2464 O O . VAL A 1 310 ? -13.642 8.011 20.141 1.00 98.00 310 VAL A O 1
ATOM 2467 N N . VAL A 1 311 ? -11.702 9.127 19.845 1.00 97.31 311 VAL A N 1
ATOM 2468 C CA . VAL A 1 311 ? -12.100 9.911 18.665 1.00 97.31 311 VAL A CA 1
ATOM 2469 C C . VAL A 1 311 ? -11.338 9.412 17.441 1.00 97.31 311 VAL A C 1
ATOM 2471 O O . VAL A 1 311 ? -10.116 9.286 17.485 1.00 97.31 311 VAL A O 1
ATOM 2474 N N . PHE A 1 312 ? -12.051 9.174 16.341 1.00 96.94 312 PHE A N 1
ATOM 2475 C CA . PHE A 1 312 ? -11.490 8.857 15.028 1.00 96.94 312 PHE A CA 1
ATOM 2476 C C . PHE A 1 312 ? -11.648 10.065 14.100 1.00 96.94 312 PHE A C 1
ATOM 2478 O O . PHE A 1 312 ? -12.769 10.425 13.734 1.00 96.94 312 PHE A O 1
ATOM 2485 N N . VAL A 1 313 ? -10.533 10.705 13.747 1.00 95.00 313 VAL A N 1
ATOM 2486 C CA . VAL A 1 313 ? -10.495 11.958 12.978 1.00 95.00 313 VAL A CA 1
ATOM 2487 C C . VAL A 1 313 ? -10.485 11.681 11.473 1.00 95.00 313 VAL A C 1
ATOM 2489 O O . VAL A 1 313 ? -9.571 11.029 10.978 1.00 95.00 313 VAL A O 1
ATOM 2492 N N . ASP A 1 314 ? -11.457 12.226 10.729 1.00 91.56 314 ASP A N 1
ATOM 2493 C CA . ASP A 1 314 ? -11.438 12.234 9.254 1.00 91.56 314 ASP A CA 1
ATOM 2494 C C . ASP A 1 314 ? -10.757 13.508 8.727 1.00 91.56 314 ASP A C 1
ATOM 2496 O O . ASP A 1 314 ? -11.115 14.634 9.098 1.00 91.56 314 ASP A O 1
ATOM 2500 N N . LEU A 1 315 ? -9.796 13.323 7.818 1.00 90.62 315 LEU A N 1
ATOM 2501 C CA . LEU A 1 315 ? -9.177 14.397 7.045 1.00 90.62 315 LEU A CA 1
ATOM 2502 C C . LEU A 1 315 ? -9.720 14.418 5.607 1.00 90.62 315 LEU A C 1
ATOM 2504 O O . LEU A 1 315 ? -9.643 13.452 4.844 1.00 90.62 315 LEU A O 1
ATOM 2508 N N . SER A 1 316 ? -10.226 15.576 5.191 1.00 88.12 316 SER A N 1
ATOM 2509 C CA . SER A 1 316 ? -10.833 15.787 3.877 1.00 88.12 316 SER A CA 1
ATOM 2510 C C . SER A 1 316 ? -9.782 15.831 2.768 1.00 88.12 316 SER A C 1
ATOM 2512 O O . SER A 1 316 ? -9.294 16.902 2.409 1.00 88.12 316 SER A O 1
ATOM 2514 N N . ALA A 1 317 ? -9.504 14.661 2.186 1.00 82.06 317 ALA A N 1
ATOM 2515 C CA . ALA A 1 317 ? -8.553 14.465 1.088 1.00 82.06 317 ALA A CA 1
ATOM 2516 C C . ALA A 1 317 ? -7.109 14.856 1.462 1.00 82.06 317 ALA A C 1
ATOM 2518 O O . ALA A 1 317 ? -6.449 15.596 0.736 1.00 82.06 317 ALA A O 1
ATOM 2519 N N . ALA A 1 318 ? -6.622 14.322 2.590 1.00 85.69 318 ALA A N 1
ATOM 2520 C CA . ALA A 1 318 ? -5.334 14.658 3.204 1.00 85.69 318 ALA A CA 1
ATOM 2521 C C . ALA A 1 318 ? -4.159 14.740 2.205 1.00 85.69 318 ALA A C 1
ATOM 2523 O O . ALA A 1 318 ? -3.464 15.756 2.144 1.00 85.69 318 ALA A O 1
ATOM 2524 N N . TYR A 1 319 ? -3.999 13.718 1.355 1.00 88.50 319 TYR A N 1
ATOM 2525 C CA . TYR A 1 319 ? -2.972 13.673 0.307 1.00 88.50 319 TYR A CA 1
ATOM 2526 C C . TYR A 1 319 ? -3.077 14.826 -0.696 1.00 88.50 319 TYR A C 1
ATOM 2528 O O . TYR A 1 319 ? -2.053 15.372 -1.092 1.00 88.50 319 TYR A O 1
ATOM 2536 N N . ASP A 1 320 ? -4.286 15.232 -1.085 1.00 86.88 320 ASP A N 1
ATOM 2537 C CA . ASP A 1 320 ? -4.510 16.306 -2.059 1.00 86.88 320 ASP A CA 1
ATOM 2538 C C . ASP A 1 320 ? -4.325 17.705 -1.426 1.00 86.88 320 ASP A C 1
ATOM 2540 O O . ASP A 1 320 ? -4.123 18.687 -2.141 1.00 86.88 320 ASP A O 1
ATOM 2544 N N . THR A 1 321 ? -4.365 17.804 -0.088 1.00 90.44 321 THR A N 1
ATOM 2545 C CA . THR A 1 321 ? -4.200 19.064 0.666 1.00 90.44 321 THR A CA 1
ATOM 2546 C C . THR A 1 321 ? -2.756 19.436 1.023 1.00 90.44 321 THR A C 1
ATOM 2548 O O . THR A 1 321 ? -2.513 20.600 1.332 1.00 90.44 321 THR A O 1
ATOM 2551 N N . VAL A 1 322 ? -1.796 18.503 0.949 1.00 94.12 322 VAL A N 1
ATOM 2552 C CA . VAL A 1 322 ? -0.385 18.715 1.351 1.00 94.12 322 VAL A CA 1
ATOM 2553 C C . VAL A 1 322 ? 0.232 19.959 0.690 1.00 94.12 322 VAL A C 1
ATOM 2555 O O . VAL A 1 322 ? 0.350 20.024 -0.536 1.00 94.12 322 VAL A O 1
ATOM 2558 N N . ASN A 1 323 ? 0.674 20.934 1.487 1.00 94.88 323 ASN A N 1
ATOM 2559 C CA . ASN A 1 323 ? 1.364 22.126 0.993 1.00 94.88 323 ASN A CA 1
ATOM 2560 C C . ASN A 1 323 ? 2.835 21.798 0.700 1.00 94.88 323 ASN A C 1
ATOM 2562 O O . ASN A 1 323 ? 3.573 21.368 1.586 1.00 94.88 323 ASN A O 1
ATOM 2566 N N . HIS A 1 324 ? 3.274 22.026 -0.542 1.00 93.50 324 HIS A N 1
ATOM 2567 C CA . HIS A 1 324 ? 4.633 21.673 -0.970 1.00 93.50 324 HIS A CA 1
ATOM 2568 C C . HIS A 1 324 ? 5.724 22.439 -0.209 1.00 93.50 324 HIS A C 1
ATOM 2570 O O . HIS A 1 324 ? 6.728 21.834 0.141 1.00 93.50 324 HIS A O 1
ATOM 2576 N N . ARG A 1 325 ? 5.523 23.718 0.141 1.00 93.75 325 ARG A N 1
ATOM 2577 C CA . ARG A 1 325 ? 6.521 24.501 0.899 1.00 93.75 325 ARG A CA 1
ATOM 2578 C C . ARG A 1 325 ? 6.721 23.951 2.310 1.00 93.75 325 ARG A C 1
ATOM 2580 O O . ARG A 1 325 ? 7.851 23.697 2.707 1.00 93.75 325 ARG A O 1
ATOM 2587 N N . ARG A 1 326 ? 5.624 23.708 3.041 1.00 95.38 326 ARG A N 1
ATOM 2588 C CA . ARG A 1 326 ? 5.670 23.123 4.396 1.00 95.38 326 ARG A CA 1
ATOM 2589 C C . ARG A 1 326 ? 6.263 21.713 4.389 1.00 95.38 326 ARG A C 1
ATOM 2591 O O . ARG A 1 326 ? 7.012 21.366 5.293 1.00 95.38 326 ARG A O 1
ATOM 2598 N N . LEU A 1 327 ? 5.978 20.925 3.350 1.00 96.56 327 LEU A N 1
ATOM 2599 C CA . LEU A 1 327 ? 6.588 19.610 3.160 1.00 96.56 327 LEU A CA 1
ATOM 2600 C C . LEU A 1 327 ? 8.109 19.707 2.983 1.00 96.56 327 LEU A C 1
ATOM 2602 O O . LEU A 1 327 ? 8.833 18.941 3.609 1.00 96.56 327 LEU A O 1
ATOM 2606 N N . LEU A 1 328 ? 8.595 20.641 2.163 1.00 96.00 328 LEU A N 1
ATOM 2607 C CA . LEU A 1 328 ? 10.027 20.812 1.909 1.00 96.00 328 LEU A CA 1
ATOM 2608 C C . LEU A 1 328 ? 10.790 21.269 3.162 1.00 96.00 328 LEU A C 1
ATOM 2610 O O . LEU A 1 328 ? 11.851 20.715 3.434 1.00 96.00 328 LEU A O 1
ATOM 2614 N N . SER A 1 329 ? 10.221 22.167 3.978 1.00 96.25 329 SER A N 1
ATOM 2615 C CA . SER A 1 329 ? 10.776 22.512 5.300 1.00 96.25 329 SER A CA 1
ATOM 2616 C C . SER A 1 329 ? 10.950 21.269 6.183 1.00 96.25 329 SER A C 1
ATOM 2618 O O . SER A 1 329 ? 12.064 20.969 6.603 1.00 96.25 329 SER A O 1
ATOM 2620 N N . LYS A 1 330 ? 9.892 20.463 6.354 1.00 96.75 330 LYS A N 1
ATOM 2621 C CA . LYS A 1 330 ? 9.940 19.246 7.187 1.00 96.75 330 LYS A CA 1
ATOM 2622 C C . LYS A 1 330 ? 10.880 18.169 6.645 1.00 96.75 330 LYS A C 1
ATOM 2624 O O . LYS A 1 330 ? 11.494 17.443 7.426 1.00 96.75 330 LYS A O 1
ATOM 2629 N N . ILE A 1 331 ? 11.029 18.055 5.321 1.00 96.12 331 ILE A N 1
ATOM 2630 C CA . ILE A 1 331 ? 12.038 17.180 4.704 1.00 96.12 331 ILE A CA 1
ATOM 2631 C C . ILE A 1 331 ? 13.443 17.666 5.067 1.00 96.12 331 ILE A C 1
ATOM 2633 O O . ILE A 1 331 ? 14.255 16.847 5.497 1.00 96.12 331 ILE A O 1
ATOM 2637 N N . LEU A 1 332 ? 13.726 18.965 4.948 1.00 95.81 332 LEU A N 1
ATOM 2638 C CA . LEU A 1 332 ? 15.033 19.531 5.283 1.00 95.81 332 LEU A CA 1
ATOM 2639 C C . LEU A 1 332 ? 15.350 19.394 6.780 1.00 95.81 332 LEU A C 1
ATOM 2641 O O . LEU A 1 332 ? 16.455 18.996 7.134 1.00 95.81 332 LEU A O 1
ATOM 2645 N N . GLU A 1 333 ? 14.378 19.635 7.658 1.00 95.00 333 GLU A N 1
ATOM 2646 C CA . GLU A 1 333 ? 14.502 19.442 9.110 1.00 95.00 333 GLU A CA 1
ATOM 2647 C C . GLU A 1 333 ? 14.792 17.974 9.474 1.00 95.00 333 GLU A C 1
ATOM 2649 O O . GLU A 1 333 ? 15.680 17.694 10.284 1.00 95.00 333 GLU A O 1
ATOM 2654 N N . THR A 1 334 ? 14.081 17.033 8.837 1.00 94.06 334 THR A N 1
ATOM 2655 C CA . THR A 1 334 ? 14.210 15.586 9.087 1.00 94.06 334 THR A CA 1
ATOM 2656 C C . THR A 1 334 ? 15.501 15.003 8.509 1.00 94.06 334 THR A C 1
ATOM 2658 O O . THR A 1 334 ? 16.128 14.159 9.141 1.00 94.06 334 THR A O 1
ATOM 2661 N N . THR A 1 335 ? 15.892 15.407 7.296 1.00 92.38 335 THR A N 1
ATOM 2662 C CA . THR A 1 335 ? 16.996 14.780 6.536 1.00 92.38 335 THR A CA 1
ATOM 2663 C C . THR A 1 335 ? 18.309 15.546 6.599 1.00 92.38 335 THR A C 1
ATOM 2665 O O . THR A 1 335 ? 19.364 14.936 6.453 1.00 92.38 335 THR A O 1
ATOM 2668 N N . ARG A 1 336 ? 18.253 16.865 6.826 1.00 91.81 336 ARG A N 1
ATOM 2669 C CA . ARG A 1 336 ? 19.387 17.806 6.784 1.00 91.81 336 ARG A CA 1
ATOM 2670 C C . ARG A 1 336 ? 20.154 17.805 5.453 1.00 91.81 336 ARG A C 1
ATOM 2672 O O . ARG A 1 336 ? 21.285 18.278 5.394 1.00 91.81 336 ARG A O 1
ATOM 2679 N N . ASP A 1 337 ? 19.519 17.318 4.388 1.00 87.19 337 ASP A N 1
ATOM 2680 C CA . ASP A 1 337 ? 20.061 17.241 3.033 1.00 87.19 337 ASP A CA 1
ATOM 2681 C C . ASP A 1 337 ? 19.330 18.248 2.129 1.00 87.19 337 ASP A C 1
ATOM 2683 O O . ASP A 1 337 ? 18.148 18.091 1.790 1.00 87.19 337 ASP A O 1
ATOM 2687 N N . THR A 1 338 ? 20.038 19.315 1.749 1.00 85.75 338 THR A N 1
ATOM 2688 C CA . THR A 1 338 ? 19.513 20.341 0.842 1.00 85.75 338 THR A CA 1
ATOM 2689 C C . THR A 1 338 ? 19.283 19.784 -0.556 1.00 85.75 338 THR A C 1
ATOM 2691 O O . THR A 1 338 ? 18.214 20.021 -1.106 1.00 85.75 338 THR A O 1
ATOM 2694 N N . GLY A 1 339 ? 20.210 18.985 -1.095 1.00 81.25 339 GLY A N 1
ATOM 2695 C CA . GLY A 1 339 ? 20.134 18.435 -2.451 1.00 81.25 339 GLY A CA 1
ATOM 2696 C C . GLY A 1 339 ? 18.999 17.421 -2.626 1.00 81.25 339 GLY A C 1
ATOM 2697 O O . GLY A 1 339 ? 18.332 17.399 -3.660 1.00 81.25 339 GLY A O 1
ATOM 2698 N N . LEU A 1 340 ? 18.710 16.619 -1.597 1.00 86.94 340 LEU A N 1
ATOM 2699 C CA . LEU A 1 340 ? 17.525 15.756 -1.554 1.00 86.94 340 LEU A CA 1
ATOM 2700 C C . LEU A 1 340 ? 16.227 16.572 -1.510 1.00 86.94 340 LEU A C 1
ATOM 2702 O O . LEU A 1 340 ? 15.271 16.244 -2.216 1.00 86.94 340 LEU A O 1
ATOM 2706 N N . THR A 1 341 ? 16.189 17.628 -0.694 1.00 90.50 341 THR A N 1
ATOM 2707 C CA . THR A 1 341 ? 15.024 18.520 -0.577 1.00 90.50 341 THR A CA 1
ATOM 2708 C C . THR A 1 341 ? 14.747 19.214 -1.914 1.00 90.50 341 THR A C 1
ATOM 2710 O O . THR A 1 341 ? 13.640 19.140 -2.442 1.00 90.50 341 THR A O 1
ATOM 2713 N N . GLU A 1 342 ? 15.785 19.792 -2.512 1.00 85.25 342 GLU A N 1
ATOM 2714 C CA . GLU A 1 342 ? 15.820 20.417 -3.834 1.00 85.25 342 GLU A CA 1
ATOM 2715 C C . GLU A 1 342 ? 15.397 19.464 -4.975 1.00 85.25 342 GLU A C 1
ATOM 2717 O O . GLU A 1 342 ? 14.627 19.836 -5.869 1.00 85.25 342 GLU A O 1
ATOM 2722 N N . LEU A 1 343 ? 15.837 18.201 -4.935 1.00 87.00 343 LEU A N 1
ATOM 2723 C CA . LEU A 1 343 ? 15.396 17.167 -5.873 1.00 87.00 343 LEU A CA 1
ATOM 2724 C C . LEU A 1 343 ? 13.895 16.875 -5.721 1.00 87.00 343 LEU A C 1
ATOM 2726 O O . LEU A 1 343 ? 13.183 16.763 -6.723 1.00 87.00 343 LEU A O 1
ATOM 2730 N N . ILE A 1 344 ? 13.399 16.766 -4.484 1.00 91.62 344 ILE A N 1
ATOM 2731 C CA . ILE A 1 344 ? 11.978 16.521 -4.204 1.00 91.62 344 ILE A CA 1
ATOM 2732 C C . ILE A 1 344 ? 11.120 17.731 -4.606 1.00 91.62 344 ILE A C 1
ATOM 2734 O O . ILE A 1 344 ? 10.038 17.538 -5.164 1.00 91.62 344 ILE A O 1
ATOM 2738 N N . GLU A 1 345 ? 11.611 18.961 -4.436 1.00 90.94 345 GLU A N 1
ATOM 2739 C CA . GLU A 1 345 ? 10.969 20.171 -4.962 1.00 90.94 345 GLU A CA 1
ATOM 2740 C C . GLU A 1 345 ? 10.800 20.072 -6.483 1.00 90.94 345 GLU A C 1
ATOM 2742 O O . GLU A 1 345 ? 9.674 20.100 -6.983 1.00 90.94 345 GLU A O 1
ATOM 2747 N N . SER A 1 346 ? 11.884 19.809 -7.224 1.00 87.00 346 SER A N 1
ATOM 2748 C CA . SER A 1 346 ? 11.824 19.612 -8.680 1.00 87.00 346 SER A CA 1
ATOM 2749 C C . SER A 1 346 ? 10.900 18.451 -9.087 1.00 87.00 346 SER A C 1
ATOM 2751 O O . SER A 1 346 ? 10.248 18.509 -10.135 1.00 87.00 346 SER A O 1
ATOM 2753 N N . MET A 1 347 ? 10.773 17.401 -8.269 1.00 89.69 347 MET A N 1
ATOM 2754 C CA . MET A 1 347 ? 9.815 16.310 -8.491 1.00 89.69 347 MET A CA 1
ATOM 2755 C C . MET A 1 347 ? 8.347 16.724 -8.287 1.00 89.69 347 MET A C 1
ATOM 2757 O O . MET A 1 347 ? 7.476 16.176 -8.972 1.00 89.69 347 MET A O 1
ATOM 2761 N N . LEU A 1 348 ? 8.055 17.645 -7.368 1.00 90.31 348 LEU A N 1
ATOM 2762 C CA . LEU A 1 348 ? 6.701 18.107 -7.032 1.00 90.31 348 LEU A CA 1
ATOM 2763 C C . LEU A 1 348 ? 6.237 19.298 -7.888 1.00 90.31 348 LEU A C 1
ATOM 2765 O O . LEU A 1 348 ? 5.046 19.417 -8.190 1.00 90.31 348 LEU A O 1
ATOM 2769 N N . GLU A 1 349 ? 7.178 20.125 -8.335 1.00 87.56 349 GLU A N 1
ATOM 2770 C CA . GLU A 1 349 ? 6.960 21.295 -9.178 1.00 87.56 349 GLU A CA 1
ATOM 2771 C C . GLU A 1 349 ? 6.385 20.992 -10.569 1.00 87.56 349 GLU A C 1
ATOM 2773 O O . GLU A 1 349 ? 6.654 19.962 -11.192 1.00 87.56 349 GLU A O 1
ATOM 2778 N N . ASN A 1 350 ? 5.654 21.975 -11.113 1.00 85.25 350 ASN A N 1
ATOM 2779 C CA . ASN A 1 350 ? 5.230 22.046 -12.519 1.00 85.25 350 ASN A CA 1
ATOM 2780 C C . ASN A 1 350 ? 4.521 20.785 -13.064 1.00 85.25 350 ASN A C 1
ATOM 2782 O O . ASN A 1 350 ? 4.434 20.567 -14.277 1.00 85.25 350 ASN A O 1
ATOM 2786 N N . ARG A 1 351 ? 3.940 19.977 -12.170 1.00 90.19 351 ARG A N 1
ATOM 2787 C CA . ARG A 1 351 ? 3.217 18.752 -12.516 1.00 90.19 351 ARG A CA 1
ATOM 2788 C C . ARG A 1 351 ? 1.903 19.055 -13.221 1.00 90.19 351 ARG A C 1
ATOM 2790 O O . ARG A 1 351 ? 1.156 19.950 -12.828 1.00 90.19 351 ARG A O 1
ATOM 2797 N N . HIS A 1 352 ? 1.596 18.266 -14.243 1.00 91.12 352 HIS A N 1
ATOM 2798 C CA . HIS A 1 352 ? 0.398 18.420 -15.063 1.00 91.12 352 HIS A CA 1
ATOM 2799 C C . HIS A 1 352 ? -0.423 17.133 -15.087 1.00 91.12 352 HIS A C 1
ATOM 2801 O O . HIS A 1 352 ? 0.130 16.040 -15.168 1.00 91.12 352 HIS A O 1
ATOM 2807 N N . PHE A 1 353 ? -1.747 17.248 -15.058 1.00 93.44 353 PHE A N 1
ATOM 2808 C CA . PHE A 1 353 ? -2.648 16.101 -15.120 1.00 93.44 353 PHE A CA 1
ATOM 2809 C C . PHE A 1 353 ? -3.867 16.353 -16.005 1.00 93.44 353 PHE A C 1
ATOM 2811 O O . PHE A 1 353 ? -4.267 17.497 -16.222 1.00 93.44 353 PHE A O 1
ATOM 2818 N N . PHE A 1 354 ? -4.484 15.273 -16.473 1.00 93.94 354 PHE A N 1
ATOM 2819 C CA . PHE A 1 354 ? -5.861 15.265 -16.965 1.00 93.94 354 PHE A CA 1
ATOM 2820 C C . PHE A 1 354 ? -6.637 14.142 -16.270 1.00 93.94 354 PHE A C 1
ATOM 2822 O O . PHE A 1 354 ? -6.039 13.164 -15.818 1.00 93.94 354 PHE A O 1
ATOM 2829 N N . VAL A 1 355 ? -7.956 14.290 -16.174 1.00 93.69 355 VAL A N 1
ATOM 2830 C CA . VAL A 1 355 ? -8.863 13.268 -15.633 1.00 93.69 355 VAL A CA 1
ATOM 2831 C C . VAL A 1 355 ? -9.529 12.530 -16.789 1.00 93.69 355 VAL A C 1
ATOM 2833 O O . VAL A 1 355 ? -9.910 13.152 -17.778 1.00 93.69 355 VAL A O 1
ATOM 2836 N N . ASP A 1 356 ? -9.674 11.219 -16.653 1.00 91.62 356 ASP A N 1
ATOM 2837 C CA . ASP A 1 356 ? -10.365 10.327 -17.575 1.00 91.62 356 ASP A CA 1
ATOM 2838 C C . ASP A 1 356 ? -11.514 9.630 -16.836 1.00 91.62 356 ASP A C 1
ATOM 2840 O O . ASP A 1 356 ? -11.319 9.022 -15.776 1.00 91.62 356 ASP A O 1
ATOM 2844 N N . LEU A 1 357 ? -12.724 9.764 -17.378 1.00 88.19 357 LEU A N 1
ATOM 2845 C CA . LEU A 1 357 ? -13.941 9.160 -16.849 1.00 88.19 357 LEU A CA 1
ATOM 2846 C C . LEU A 1 357 ? -14.716 8.533 -18.012 1.00 88.19 357 LEU A C 1
ATOM 2848 O O . LEU A 1 357 ? -15.282 9.236 -18.850 1.00 88.19 357 LEU A O 1
ATOM 2852 N N . GLY A 1 358 ? -14.712 7.200 -18.085 1.00 81.69 358 GLY A N 1
ATOM 2853 C CA . GLY A 1 358 ? -15.380 6.458 -19.161 1.00 81.69 358 GLY A CA 1
ATOM 2854 C C . GLY A 1 358 ? -14.827 6.756 -20.562 1.00 81.69 358 GLY A C 1
ATOM 2855 O O . GLY A 1 358 ? -15.594 6.782 -21.519 1.00 81.69 358 GLY A O 1
ATOM 2856 N N . GLY A 1 359 ? -13.527 7.050 -20.688 1.00 82.94 359 GLY A N 1
ATOM 2857 C CA . GLY A 1 359 ? -12.876 7.415 -21.952 1.00 82.94 359 GLY A CA 1
ATOM 2858 C C . GLY A 1 359 ? -12.989 8.900 -22.317 1.00 82.94 359 GLY A C 1
ATOM 2859 O O . GLY A 1 359 ? -12.325 9.352 -23.253 1.00 82.94 359 GLY A O 1
ATOM 2860 N N . LYS A 1 360 ? -13.793 9.688 -21.585 1.00 89.25 360 LYS A N 1
ATOM 2861 C CA . LYS A 1 360 ? -13.874 11.145 -21.756 1.00 89.25 360 LYS A CA 1
ATOM 2862 C C . LYS A 1 360 ? -12.766 11.815 -20.945 1.00 89.25 360 LYS A C 1
ATOM 2864 O O . LYS A 1 360 ? -12.735 11.713 -19.720 1.00 89.25 360 LYS A O 1
ATOM 2869 N N . LYS A 1 361 ? -11.872 12.522 -21.641 1.00 92.88 361 LYS A N 1
ATOM 2870 C CA . LYS A 1 361 ? -10.680 13.165 -21.068 1.00 92.88 361 LYS A CA 1
ATOM 2871 C C . LYS A 1 361 ? -10.906 14.656 -20.830 1.00 92.88 361 LYS A C 1
ATOM 2873 O O . LYS A 1 361 ? -11.436 15.353 -21.693 1.00 92.88 361 LYS A O 1
ATOM 2878 N N . SER A 1 362 ? -10.473 15.163 -19.679 1.00 94.88 362 SER A N 1
ATOM 2879 C CA . SER A 1 362 ? -10.462 16.599 -19.392 1.00 94.88 362 SER A CA 1
ATOM 2880 C C . SER A 1 362 ? -9.351 17.322 -20.161 1.00 94.88 362 SER A C 1
ATOM 2882 O O . SER A 1 362 ? -8.352 16.721 -20.557 1.00 94.88 362 SER A O 1
ATOM 2884 N N . ARG A 1 363 ? -9.444 18.656 -20.257 1.00 94.50 363 ARG A N 1
ATOM 2885 C CA . ARG A 1 363 ? -8.254 19.482 -20.525 1.00 94.50 363 ARG A CA 1
ATOM 2886 C C . ARG A 1 363 ? -7.180 19.256 -19.455 1.00 94.50 363 ARG A C 1
ATOM 2888 O O . ARG A 1 363 ? -7.513 18.957 -18.303 1.00 94.50 363 ARG A O 1
ATOM 2895 N N . TRP A 1 364 ? -5.918 19.462 -19.826 1.00 93.38 364 TRP A N 1
ATOM 2896 C CA . TRP A 1 364 ? -4.799 19.474 -18.885 1.00 93.38 364 TRP A CA 1
ATOM 2897 C C . TRP A 1 364 ? -4.973 20.563 -17.815 1.00 93.38 364 TRP A C 1
ATOM 2899 O O . TRP A 1 364 ? -5.497 21.650 -18.076 1.00 93.38 364 TRP A O 1
ATOM 2909 N N . ARG A 1 365 ? -4.512 20.268 -16.600 1.00 92.56 365 ARG A N 1
ATOM 2910 C CA . ARG A 1 365 ? -4.463 21.157 -15.433 1.00 92.56 365 ARG A CA 1
ATOM 2911 C C . ARG A 1 365 ? -3.082 21.064 -14.785 1.00 92.56 365 ARG A C 1
ATOM 2913 O O . ARG A 1 365 ? -2.480 19.993 -14.797 1.00 92.56 365 ARG A O 1
ATOM 2920 N N . ARG A 1 366 ? -2.593 22.160 -14.197 1.00 91.25 366 ARG A N 1
ATOM 2921 C CA . ARG A 1 366 ? -1.372 22.159 -13.373 1.00 91.25 366 ARG A CA 1
ATOM 2922 C C . ARG A 1 366 ? -1.738 21.854 -11.920 1.00 91.25 366 ARG A C 1
ATOM 2924 O O . ARG A 1 366 ? -2.615 22.519 -11.367 1.00 91.25 366 ARG A O 1
ATOM 2931 N N . LEU A 1 367 ? -1.076 20.874 -11.315 1.00 87.81 367 LEU A N 1
ATOM 2932 C CA . LEU A 1 367 ? -1.151 20.617 -9.877 1.00 87.81 367 LEU A CA 1
ATOM 2933 C C . LEU A 1 367 ? -0.370 21.725 -9.142 1.00 87.81 367 LEU A C 1
ATOM 2935 O O . LEU A 1 367 ? 0.664 22.173 -9.636 1.00 87.81 367 LEU A O 1
ATOM 2939 N N . ARG A 1 368 ? -0.884 22.218 -8.008 1.00 85.69 368 ARG A N 1
ATOM 2940 C CA . ARG A 1 368 ? -0.249 23.300 -7.218 1.00 85.69 368 ARG A CA 1
ATOM 2941 C C . ARG A 1 368 ? 0.120 22.905 -5.786 1.00 85.69 368 ARG A C 1
ATOM 2943 O O . ARG A 1 368 ? 0.959 23.563 -5.199 1.00 85.69 368 ARG A O 1
ATOM 2950 N N . ASN A 1 369 ? -0.559 21.899 -5.248 1.00 85.94 369 ASN A N 1
ATOM 2951 C CA . ASN A 1 369 ? -0.403 21.312 -3.921 1.00 85.94 369 ASN A CA 1
ATOM 2952 C C . ASN A 1 369 ? -0.817 19.838 -4.036 1.00 85.94 369 ASN A C 1
ATOM 2954 O O . ASN A 1 369 ? -1.415 19.439 -5.041 1.00 85.94 369 ASN A O 1
ATOM 2958 N N . GLY A 1 370 ? -0.535 19.058 -3.000 1.00 90.81 370 GLY A N 1
ATOM 2959 C CA . GLY A 1 370 ? -0.932 17.665 -2.883 1.00 90.81 370 GLY A CA 1
ATOM 2960 C C . GLY A 1 370 ? 0.084 16.677 -3.454 1.00 90.81 370 GLY A C 1
ATOM 2961 O O . GLY A 1 370 ? 0.934 17.010 -4.286 1.00 90.81 370 GLY A O 1
ATOM 2962 N N . LEU A 1 371 ? -0.015 15.438 -2.989 1.00 92.44 371 LEU A N 1
ATOM 2963 C CA . LEU A 1 371 ? 0.815 14.305 -3.373 1.00 92.44 371 LEU A CA 1
ATOM 2964 C C . LEU A 1 371 ? 0.006 13.368 -4.289 1.00 92.44 371 LEU A C 1
ATOM 2966 O O . LEU A 1 371 ? -1.088 12.946 -3.914 1.00 92.44 371 LEU A O 1
ATOM 2970 N N . PRO A 1 372 ? 0.501 13.014 -5.491 1.00 87.56 372 PRO A N 1
ATOM 2971 C CA . PRO A 1 372 ? -0.294 12.277 -6.471 1.00 87.56 372 PRO A CA 1
ATOM 2972 C C . PRO A 1 372 ? -0.600 10.847 -6.000 1.00 87.56 372 PRO A C 1
ATOM 2974 O O . PRO A 1 372 ? 0.291 9.998 -5.953 1.00 87.56 372 PRO A O 1
ATOM 2977 N N . GLN A 1 373 ? -1.876 10.573 -5.702 1.00 83.75 373 GLN A N 1
ATOM 2978 C CA . GLN A 1 373 ? -2.386 9.275 -5.235 1.00 83.75 373 GLN A CA 1
ATOM 2979 C C . GLN A 1 373 ? -2.031 8.146 -6.219 1.00 83.75 373 GLN A C 1
ATOM 2981 O O . GLN A 1 373 ? -2.686 7.976 -7.247 1.00 83.75 373 GLN A O 1
ATOM 2986 N N . GLY A 1 374 ? -0.970 7.388 -5.926 1.00 84.31 374 GLY A N 1
ATOM 2987 C CA . GLY A 1 374 ? -0.389 6.386 -6.831 1.00 84.31 374 GLY A CA 1
ATOM 2988 C C . GLY A 1 374 ? 1.126 6.509 -7.041 1.00 84.31 374 GLY A C 1
ATOM 2989 O O . GLY A 1 374 ? 1.720 5.580 -7.591 1.00 84.31 374 GLY A O 1
ATOM 2990 N N . SER A 1 375 ? 1.754 7.603 -6.596 1.00 91.38 375 SER A N 1
ATOM 2991 C CA . SER A 1 375 ? 3.211 7.731 -6.411 1.00 91.38 375 SER A CA 1
ATOM 2992 C C . SER A 1 375 ? 3.761 6.672 -5.449 1.00 91.38 375 SER A C 1
ATOM 2994 O O . SER A 1 375 ? 3.067 6.223 -4.537 1.00 91.38 375 SER A O 1
ATOM 2996 N N . VAL A 1 376 ? 5.014 6.267 -5.666 1.00 94.88 376 VAL A N 1
ATOM 2997 C CA . VAL A 1 376 ? 5.752 5.356 -4.777 1.00 94.88 376 VAL A CA 1
ATOM 2998 C C . VAL A 1 376 ? 6.310 6.085 -3.550 1.00 94.88 376 VAL A C 1
ATOM 3000 O O . VAL A 1 376 ? 6.398 5.479 -2.487 1.00 94.88 376 VAL A O 1
ATOM 3003 N N . LEU A 1 377 ? 6.671 7.366 -3.682 1.00 94.69 377 LEU A N 1
ATOM 3004 C CA . LEU A 1 377 ? 7.314 8.147 -2.618 1.00 94.69 377 LEU A CA 1
ATOM 3005 C C . LEU A 1 377 ? 6.299 8.905 -1.742 1.00 94.69 377 LEU A C 1
ATOM 3007 O O . LEU A 1 377 ? 6.547 9.103 -0.555 1.00 94.69 377 LEU A O 1
ATOM 3011 N N . ALA A 1 378 ? 5.135 9.271 -2.295 1.00 94.75 378 ALA A N 1
ATOM 3012 C CA . ALA A 1 378 ? 4.075 10.007 -1.598 1.00 94.75 378 ALA A CA 1
ATOM 3013 C C . ALA A 1 378 ? 3.703 9.481 -0.192 1.00 94.75 378 ALA A C 1
ATOM 3015 O O . ALA A 1 378 ? 3.515 10.320 0.685 1.00 94.75 378 ALA A O 1
ATOM 3016 N N . PRO A 1 379 ? 3.632 8.161 0.083 1.00 95.38 379 PRO A N 1
ATOM 3017 C CA . PRO A 1 379 ? 3.322 7.677 1.429 1.00 95.38 379 PRO A CA 1
ATOM 3018 C C . PRO A 1 379 ? 4.388 8.035 2.476 1.00 95.38 379 PRO A C 1
ATOM 3020 O O . PRO A 1 379 ? 4.053 8.386 3.604 1.00 95.38 379 PRO A O 1
ATOM 3023 N N . LEU A 1 380 ? 5.673 8.016 2.095 1.00 95.56 380 LEU A N 1
ATOM 3024 C CA . LEU A 1 380 ? 6.764 8.445 2.975 1.00 95.56 380 LEU A CA 1
ATOM 3025 C C . LEU A 1 380 ? 6.726 9.963 3.191 1.00 95.56 380 LEU A C 1
ATOM 3027 O O . LEU A 1 380 ? 6.869 10.427 4.317 1.00 95.56 380 LEU A O 1
ATOM 3031 N N . LEU A 1 381 ? 6.483 10.730 2.122 1.00 96.44 381 LEU A N 1
ATOM 3032 C CA . LEU A 1 381 ? 6.363 12.191 2.195 1.00 96.44 381 LEU A CA 1
ATOM 3033 C C . LEU A 1 381 ? 5.189 12.620 3.087 1.00 96.44 381 LEU A C 1
ATOM 3035 O O . LEU A 1 381 ? 5.324 13.576 3.841 1.00 96.44 381 LEU A O 1
ATOM 3039 N N . PHE A 1 382 ? 4.064 11.897 3.051 1.00 95.94 382 PHE A N 1
ATOM 3040 C CA . PHE A 1 382 ? 2.934 12.148 3.944 1.00 95.94 382 PHE A CA 1
ATOM 3041 C C . PHE A 1 382 ? 3.282 11.845 5.411 1.00 95.94 382 PHE A C 1
ATOM 3043 O O . PHE A 1 382 ? 2.995 12.663 6.279 1.00 95.94 382 PHE A O 1
ATOM 3050 N N . ASN A 1 383 ? 3.977 10.735 5.686 1.00 96.00 383 ASN A N 1
ATOM 3051 C CA . ASN A 1 383 ? 4.443 10.423 7.041 1.00 96.00 383 ASN A CA 1
ATOM 3052 C C . ASN A 1 383 ? 5.419 11.480 7.595 1.00 96.00 383 ASN A C 1
ATOM 3054 O O . ASN A 1 383 ? 5.335 11.797 8.777 1.00 96.00 383 ASN A O 1
ATOM 3058 N N . ILE A 1 384 ? 6.309 12.047 6.765 1.00 96.44 384 ILE A N 1
ATOM 3059 C CA . ILE A 1 384 ? 7.152 13.199 7.147 1.00 96.44 384 ILE A CA 1
ATOM 3060 C C . ILE A 1 384 ? 6.274 14.430 7.424 1.00 96.44 384 ILE A C 1
ATOM 3062 O O . ILE A 1 384 ? 6.477 15.128 8.414 1.00 96.44 384 ILE A O 1
ATOM 3066 N N . TYR A 1 385 ? 5.272 14.687 6.576 1.00 96.62 385 TYR A N 1
ATOM 3067 C CA . TYR A 1 385 ? 4.396 15.858 6.680 1.00 96.62 385 TYR A CA 1
ATOM 3068 C C . TYR A 1 385 ? 3.624 15.940 8.002 1.00 96.62 385 TYR A C 1
ATOM 3070 O O . TYR A 1 385 ? 3.398 17.044 8.496 1.00 96.62 385 TYR A O 1
ATOM 3078 N N . THR A 1 386 ? 3.227 14.793 8.564 1.00 95.19 386 THR A N 1
ATOM 3079 C CA . THR A 1 386 ? 2.458 14.696 9.818 1.00 95.19 386 THR A CA 1
ATOM 3080 C C . THR A 1 386 ? 3.300 14.267 11.028 1.00 95.19 386 THR A C 1
ATOM 3082 O O . THR A 1 386 ? 2.740 13.850 12.041 1.00 95.19 386 THR A O 1
ATOM 3085 N N . ASN A 1 387 ? 4.633 14.269 10.925 1.00 95.19 387 ASN A N 1
ATOM 3086 C CA . ASN A 1 387 ? 5.510 13.679 11.945 1.00 95.19 387 ASN A CA 1
ATOM 3087 C C . ASN A 1 387 ? 5.544 14.479 13.261 1.00 95.19 387 ASN A C 1
ATOM 3089 O O . ASN A 1 387 ? 5.677 13.925 14.345 1.00 95.19 387 ASN A O 1
ATOM 3093 N N . ASP A 1 388 ? 5.398 15.793 13.145 1.00 93.56 388 ASP A N 1
ATOM 3094 C CA . ASP A 1 388 ? 5.437 16.815 14.194 1.00 93.56 388 ASP A CA 1
ATOM 3095 C C . ASP A 1 388 ? 4.066 17.091 14.843 1.00 93.56 388 ASP A C 1
ATOM 3097 O O . ASP A 1 388 ? 3.903 18.078 15.558 1.00 93.56 388 ASP A O 1
ATOM 3101 N N . GLN A 1 389 ? 3.057 16.253 14.581 1.00 92.19 389 GLN A N 1
ATOM 3102 C CA . GLN A 1 389 ? 1.717 16.429 15.140 1.00 92.19 389 GLN A CA 1
ATOM 3103 C C . GLN A 1 389 ? 1.762 16.464 16.683 1.00 92.19 389 GLN A C 1
ATOM 3105 O O . GLN A 1 389 ? 2.417 15.598 17.278 1.00 92.19 389 GLN A O 1
ATOM 3110 N N . PRO A 1 390 ? 1.061 17.404 17.354 1.00 91.31 390 PRO A N 1
ATOM 3111 C CA . PRO A 1 390 ? 1.094 17.520 18.810 1.00 91.31 390 PRO A CA 1
ATOM 3112 C C . PRO A 1 390 ? 0.477 16.309 19.529 1.00 91.31 390 PRO A C 1
ATOM 3114 O O . PRO A 1 390 ? -0.195 15.452 18.937 1.00 91.31 390 PRO A O 1
ATOM 3117 N N . LYS A 1 391 ? 0.750 16.226 20.834 1.00 90.38 391 LYS A N 1
ATOM 3118 C CA . LYS A 1 391 ? 0.303 15.160 21.734 1.00 90.38 391 LYS A CA 1
ATOM 3119 C C . LYS A 1 391 ? 0.092 15.728 23.137 1.00 90.38 391 LYS A C 1
ATOM 3121 O O . LYS A 1 391 ? 1.066 16.045 23.815 1.00 90.38 391 LYS A O 1
ATOM 3126 N N . SER A 1 392 ? -1.159 15.817 23.576 1.00 89.88 392 SER A N 1
ATOM 3127 C CA . SER A 1 392 ? -1.506 16.205 24.947 1.00 89.88 392 SER A CA 1
ATOM 3128 C C . SER A 1 392 ? -1.079 15.106 25.931 1.00 89.88 392 SER A C 1
ATOM 3130 O O . SER A 1 392 ? -1.147 13.919 25.596 1.00 89.88 392 SER A O 1
ATOM 3132 N N . ALA A 1 393 ? -0.654 15.483 27.141 1.00 79.38 393 ALA A N 1
ATOM 3133 C CA . ALA A 1 393 ? 0.024 14.583 28.085 1.00 79.38 393 ALA A CA 1
ATOM 3134 C C . ALA A 1 393 ? -0.763 13.298 28.432 1.00 79.38 393 ALA A C 1
ATOM 3136 O O . ALA A 1 393 ? -0.172 12.223 28.506 1.00 79.38 393 ALA A O 1
ATOM 3137 N N . ASP A 1 394 ? -2.090 13.393 28.554 1.00 85.00 394 ASP A N 1
ATOM 3138 C CA . ASP A 1 394 ? -2.981 12.294 28.962 1.00 85.00 394 ASP A CA 1
ATOM 3139 C C . ASP A 1 394 ? -3.538 11.456 27.783 1.00 85.00 394 ASP A C 1
ATOM 3141 O O . ASP A 1 394 ? -4.595 10.833 27.909 1.00 85.00 394 ASP A O 1
ATOM 3145 N N . THR A 1 395 ? -2.888 11.464 26.609 1.00 94.06 395 THR A N 1
ATOM 3146 C CA . THR A 1 395 ? -3.437 10.851 25.377 1.00 94.06 395 THR A CA 1
ATOM 3147 C C . THR A 1 395 ? -2.568 9.743 24.777 1.00 94.06 395 THR A C 1
ATOM 3149 O O . THR A 1 395 ? -1.344 9.869 24.645 1.00 94.06 395 THR A O 1
ATOM 3152 N N . ARG A 1 396 ? -3.213 8.665 24.305 1.00 95.62 396 ARG A N 1
ATOM 3153 C CA . ARG A 1 396 ? -2.609 7.720 23.347 1.00 95.62 396 ARG A CA 1
ATOM 3154 C C . ARG A 1 396 ? -3.095 8.021 21.928 1.00 95.62 396 ARG A C 1
ATOM 3156 O O . ARG A 1 396 ? -4.264 8.327 21.707 1.00 95.62 396 ARG A O 1
ATOM 3163 N N . ARG A 1 397 ? -2.188 7.908 20.955 1.00 95.56 397 ARG A N 1
ATOM 3164 C CA . ARG A 1 397 ? -2.457 8.125 19.526 1.00 95.56 397 ARG A CA 1
ATOM 3165 C C . ARG A 1 397 ? -2.295 6.813 18.766 1.00 95.56 397 ARG A C 1
ATOM 3167 O O . ARG A 1 397 ? -1.340 6.080 19.001 1.00 95.56 397 ARG A O 1
ATOM 3174 N N . PHE A 1 398 ? -3.200 6.556 17.832 1.00 96.69 398 PHE A N 1
ATOM 3175 C CA . PHE A 1 398 ? -3.242 5.357 16.999 1.00 96.69 398 PHE A CA 1
ATOM 3176 C C . PHE A 1 398 ? -3.329 5.806 15.541 1.00 96.69 398 PHE A C 1
ATOM 3178 O O . PHE A 1 398 ? -4.417 5.990 14.991 1.00 96.69 398 PHE A O 1
ATOM 3185 N N . ILE A 1 399 ? -2.170 6.064 14.933 1.00 95.94 399 ILE A N 1
ATOM 3186 C CA . ILE A 1 399 ? -2.071 6.698 13.614 1.00 95.94 399 ILE A CA 1
ATOM 3187 C C . ILE A 1 399 ? -1.737 5.646 12.553 1.00 95.94 399 ILE A C 1
ATOM 3189 O O . ILE A 1 399 ? -0.807 4.853 12.724 1.00 95.94 399 ILE A O 1
ATOM 3193 N N . TYR A 1 400 ? -2.485 5.619 11.456 1.00 95.69 400 TYR A N 1
ATOM 3194 C CA . TYR A 1 400 ? -2.190 4.792 10.292 1.00 95.69 400 TYR A CA 1
ATOM 3195 C C . TYR A 1 400 ? -2.384 5.622 9.020 1.00 95.69 400 TYR A C 1
ATOM 3197 O O . TYR A 1 400 ? -3.479 5.714 8.475 1.00 95.69 400 TYR A O 1
ATOM 3205 N N . ALA A 1 401 ? -1.295 6.232 8.551 1.00 91.31 401 ALA A N 1
ATOM 3206 C CA . ALA A 1 401 ? -1.305 7.232 7.488 1.00 91.31 401 ALA A CA 1
ATOM 3207 C C . ALA A 1 401 ? -2.197 8.427 7.862 1.00 91.31 401 ALA A C 1
ATOM 3209 O O . ALA A 1 401 ? -1.858 9.125 8.816 1.00 91.31 401 ALA A O 1
ATOM 3210 N N . ASP A 1 402 ? -3.288 8.663 7.129 1.00 90.31 402 ASP A N 1
ATOM 3211 C CA . ASP A 1 402 ? -4.282 9.708 7.383 1.00 90.31 402 ASP A CA 1
ATOM 3212 C C . ASP A 1 402 ? -5.407 9.299 8.358 1.00 90.31 402 ASP A C 1
ATOM 3214 O O . ASP A 1 402 ? -6.114 10.181 8.843 1.00 90.31 402 ASP A O 1
ATOM 3218 N N . ASP A 1 403 ? -5.538 8.013 8.716 1.00 92.81 403 ASP A N 1
ATOM 3219 C CA . ASP A 1 403 ? -6.444 7.561 9.783 1.00 92.81 403 ASP A CA 1
ATOM 3220 C C . ASP A 1 403 ? -5.819 7.839 11.170 1.00 92.81 403 ASP A C 1
ATOM 3222 O O . ASP A 1 403 ? -4.803 7.237 11.533 1.00 92.81 403 ASP A O 1
ATOM 3226 N N . LEU A 1 404 ? -6.440 8.706 11.980 1.00 95.12 404 LEU A N 1
ATOM 3227 C CA . LEU A 1 404 ? -5.999 9.038 13.346 1.00 95.12 404 LEU A CA 1
ATOM 3228 C C . LEU A 1 404 ? -7.061 8.657 14.387 1.00 95.12 404 LEU A C 1
ATOM 3230 O O . LEU A 1 404 ? -8.143 9.240 14.420 1.00 95.12 404 LEU A O 1
ATOM 3234 N N . GLY A 1 405 ? -6.720 7.728 15.283 1.00 96.56 405 GLY A N 1
ATOM 3235 C CA . GLY A 1 405 ? -7.425 7.502 16.547 1.00 96.56 405 GLY A CA 1
ATOM 3236 C C . GLY A 1 405 ? -6.738 8.221 17.714 1.00 96.56 405 GLY A C 1
ATOM 3237 O O . GLY A 1 405 ? -5.518 8.136 17.852 1.00 96.56 405 GLY A O 1
ATOM 3238 N N . ILE A 1 406 ? -7.506 8.890 18.574 1.00 97.38 406 ILE A N 1
ATOM 3239 C CA . ILE A 1 406 ? -7.036 9.524 19.818 1.00 97.38 406 ILE A CA 1
ATOM 3240 C C . ILE A 1 406 ? -7.803 8.898 20.978 1.00 97.38 406 ILE A C 1
ATOM 3242 O O . ILE A 1 406 ? -9.025 9.018 21.025 1.00 97.38 406 ILE A O 1
ATOM 3246 N N . GLY A 1 407 ? -7.098 8.222 21.883 1.00 97.31 407 GLY A N 1
ATOM 3247 C CA . GLY A 1 407 ? -7.664 7.562 23.056 1.00 97.31 407 GLY A CA 1
ATOM 3248 C C . GLY A 1 407 ? -7.342 8.296 24.357 1.00 97.31 407 GLY A C 1
ATOM 3249 O O . GLY A 1 407 ? -6.212 8.748 24.555 1.00 97.31 407 GLY A O 1
ATOM 3250 N N . VAL A 1 408 ? -8.341 8.370 25.238 1.00 97.62 408 VAL A N 1
ATOM 3251 C CA . VAL A 1 408 ? -8.278 8.936 26.592 1.00 97.62 408 VAL A CA 1
ATOM 3252 C C . VAL A 1 408 ? -8.968 7.988 27.568 1.00 97.62 408 VAL A C 1
ATOM 3254 O O . VAL A 1 408 ? -10.009 7.412 27.248 1.00 97.62 408 VAL A O 1
ATOM 3257 N N . GLN A 1 409 ? -8.436 7.895 28.784 1.00 97.31 409 GLN A N 1
ATOM 3258 C CA . GLN A 1 409 ? -9.047 7.173 29.898 1.00 97.31 409 GLN A CA 1
ATOM 3259 C C . GLN A 1 409 ? -9.320 8.088 31.091 1.00 97.31 409 GLN A C 1
ATOM 3261 O O . GLN A 1 409 ? -8.539 8.995 31.392 1.00 97.31 409 GLN A O 1
ATOM 3266 N N . ALA A 1 410 ? -10.444 7.843 31.765 1.00 96.75 410 ALA A N 1
ATOM 3267 C CA . ALA A 1 410 ? -10.737 8.360 33.099 1.00 96.75 410 ALA A CA 1
ATOM 3268 C C . ALA A 1 410 ? -11.836 7.525 33.779 1.00 96.75 410 ALA A C 1
ATOM 3270 O O . ALA A 1 410 ? -12.517 6.710 33.152 1.00 96.75 410 ALA A O 1
ATOM 3271 N N . THR A 1 411 ? -12.053 7.763 35.070 1.00 94.56 411 THR A N 1
ATOM 3272 C CA . THR A 1 411 ? -13.152 7.164 35.842 1.00 94.56 411 THR A CA 1
ATOM 3273 C C . THR A 1 411 ? -14.523 7.767 35.512 1.00 94.56 411 THR A C 1
ATOM 3275 O O . THR A 1 411 ? -15.525 7.057 35.621 1.00 94.56 411 THR A O 1
ATOM 3278 N N . ASP A 1 412 ? -14.584 9.027 35.071 1.00 94.75 412 ASP A N 1
ATOM 3279 C CA . ASP A 1 412 ? -15.809 9.753 34.707 1.00 94.75 412 ASP A CA 1
ATOM 3280 C C . ASP A 1 412 ? -15.842 10.071 33.199 1.00 94.75 412 ASP A C 1
ATOM 3282 O O . ASP A 1 412 ? -14.865 10.561 32.627 1.00 94.75 412 ASP A O 1
ATOM 3286 N N . PHE A 1 413 ? -17.001 9.848 32.568 1.00 96.00 413 PHE A N 1
ATOM 3287 C CA . PHE A 1 413 ? -17.293 10.273 31.199 1.00 96.00 413 PHE A CA 1
ATOM 3288 C C . PHE A 1 413 ? -17.033 11.765 30.978 1.00 96.00 413 PHE A C 1
ATOM 3290 O O . PHE A 1 413 ? -16.582 12.129 29.898 1.00 96.00 413 PHE A O 1
ATOM 3297 N N . LYS A 1 414 ? -17.291 12.634 31.963 1.00 95.94 414 LYS A N 1
ATOM 3298 C CA . LYS A 1 414 ? -17.103 14.080 31.799 1.00 95.94 414 LYS A CA 1
ATOM 3299 C C . LYS A 1 414 ? -15.625 14.453 31.636 1.00 95.94 414 LYS A C 1
ATOM 3301 O O . LYS A 1 414 ? -15.282 15.216 30.739 1.00 95.94 414 LYS A O 1
ATOM 3306 N N . VAL A 1 415 ? -14.736 13.825 32.408 1.00 96.00 415 VAL A N 1
ATOM 3307 C CA . VAL A 1 415 ? -13.278 13.997 32.263 1.00 96.00 415 VAL A CA 1
ATOM 3308 C C . VAL A 1 415 ? -12.793 13.485 30.899 1.00 96.00 415 VAL A C 1
ATOM 3310 O O . VAL A 1 415 ? -11.921 14.102 30.290 1.00 96.00 415 VAL A O 1
ATOM 3313 N N . VAL A 1 416 ? -13.389 12.404 30.380 1.00 96.56 416 VAL A N 1
ATOM 3314 C CA . VAL A 1 416 ? -13.138 11.919 29.010 1.00 96.56 416 VAL A CA 1
ATOM 3315 C C . VAL A 1 416 ? -13.630 12.923 27.955 1.00 96.56 416 VAL A C 1
ATOM 3317 O O . VAL A 1 416 ? -12.891 13.225 27.020 1.00 96.56 416 VAL A O 1
ATOM 3320 N N . GLU A 1 417 ? -14.844 13.468 28.103 1.00 96.56 417 GLU A N 1
ATOM 3321 C CA . GLU A 1 417 ? -15.423 14.478 27.199 1.00 96.56 417 GLU A CA 1
ATOM 3322 C C . GLU A 1 417 ? -14.549 15.738 27.110 1.00 96.56 417 GLU A C 1
ATOM 3324 O O . GLU A 1 417 ? -14.272 16.219 26.008 1.00 96.56 417 GLU A O 1
ATOM 3329 N N . ASP A 1 418 ? -14.074 16.240 28.251 1.00 94.88 418 ASP A N 1
ATOM 3330 C CA . ASP A 1 418 ? -13.290 17.476 28.325 1.00 94.88 418 ASP A CA 1
ATOM 3331 C C . ASP A 1 418 ? -11.851 17.288 27.829 1.00 94.88 418 ASP A C 1
ATOM 3333 O O . ASP A 1 418 ? -11.385 18.074 27.004 1.00 94.88 418 ASP A O 1
ATOM 3337 N N . ARG A 1 419 ? -11.163 16.205 28.229 1.00 95.69 419 ARG A N 1
ATOM 3338 C CA . ARG A 1 419 ? -9.822 15.873 27.707 1.00 95.69 419 ARG A CA 1
ATOM 3339 C C . ARG A 1 419 ? -9.829 15.717 26.181 1.00 95.69 419 ARG A C 1
ATOM 3341 O O . ARG A 1 419 ? -8.985 16.306 25.512 1.00 95.69 419 ARG A O 1
ATOM 3348 N N . LEU A 1 420 ? -10.794 14.978 25.620 1.00 96.19 420 LEU A N 1
ATOM 3349 C CA . LEU A 1 420 ? -10.904 14.798 24.165 1.00 96.19 420 LEU A CA 1
ATOM 3350 C C . LEU A 1 420 ? -11.201 16.118 23.437 1.00 96.19 420 LEU A C 1
ATOM 3352 O O . LEU A 1 420 ? -10.613 16.373 22.387 1.00 96.19 420 LEU A O 1
ATOM 3356 N N . SER A 1 421 ? -12.068 16.970 23.993 1.00 95.50 421 SER A N 1
ATOM 3357 C CA . SER A 1 421 ? -12.377 18.284 23.407 1.00 95.50 421 SER A CA 1
ATOM 3358 C C . SER A 1 421 ? -11.146 19.206 23.411 1.00 95.50 421 SER A C 1
ATOM 3360 O O . SER A 1 421 ? -10.860 19.855 22.403 1.00 95.50 421 SER A O 1
ATOM 3362 N N . ASN A 1 422 ? -10.358 19.202 24.493 1.00 93.75 422 ASN A N 1
ATOM 3363 C CA . ASN A 1 422 ? -9.127 19.990 24.608 1.00 93.75 422 ASN A CA 1
ATOM 3364 C C . ASN A 1 422 ? -8.045 19.533 23.611 1.00 93.75 422 ASN A C 1
ATOM 3366 O O . ASN A 1 422 ? -7.502 20.360 22.881 1.00 93.75 422 ASN A O 1
ATOM 3370 N N . THR A 1 423 ? -7.785 18.227 23.485 1.00 94.69 423 THR A N 1
ATOM 3371 C CA . THR A 1 423 ? -6.823 17.703 22.495 1.00 94.69 423 THR A CA 1
ATOM 3372 C C . THR A 1 423 ? -7.231 18.022 21.052 1.00 94.69 423 THR A C 1
ATOM 3374 O O . THR A 1 423 ? -6.381 18.303 20.207 1.00 94.69 423 THR A O 1
ATOM 3377 N N . LEU A 1 424 ? -8.530 18.018 20.739 1.00 94.69 424 LEU A N 1
ATOM 3378 C CA . LEU A 1 424 ? -9.015 18.431 19.419 1.00 94.69 424 LEU A CA 1
ATOM 3379 C C . LEU A 1 424 ? -8.852 19.943 19.188 1.00 94.69 424 LEU A C 1
ATOM 3381 O O . LEU A 1 424 ? -8.520 20.356 18.074 1.00 94.69 424 LEU A O 1
ATOM 3385 N N . ALA A 1 425 ? -9.007 20.770 20.226 1.00 92.81 425 ALA A N 1
ATOM 3386 C CA . ALA A 1 425 ? -8.678 22.192 20.155 1.00 92.81 425 ALA A CA 1
ATOM 3387 C C . ALA A 1 425 ? -7.179 22.408 19.860 1.00 92.81 425 ALA A C 1
ATOM 3389 O O . ALA A 1 425 ? -6.864 23.120 18.910 1.00 92.81 425 ALA A O 1
ATOM 3390 N N . GLU A 1 426 ? -6.269 21.719 20.561 1.00 93.12 426 GLU A N 1
ATOM 3391 C CA . GLU A 1 426 ? -4.811 21.757 20.312 1.00 93.12 426 GLU A CA 1
ATOM 3392 C C . GLU A 1 426 ? -4.426 21.337 18.879 1.00 93.12 426 GLU A C 1
ATOM 3394 O O . GLU A 1 426 ? -3.518 21.908 18.273 1.00 93.12 426 GLU A O 1
ATOM 3399 N N . LEU A 1 427 ? -5.133 20.362 18.300 1.00 93.06 427 LEU A N 1
ATOM 3400 C CA . LEU A 1 427 ? -4.901 19.891 16.928 1.00 93.06 427 LEU A CA 1
ATOM 3401 C C . LEU A 1 427 ? -5.406 20.852 15.841 1.00 93.06 427 LEU A C 1
ATOM 3403 O O . LEU A 1 427 ? -4.988 20.741 14.688 1.00 93.06 427 LEU A O 1
ATOM 3407 N N . THR A 1 428 ? -6.290 21.790 16.182 1.00 92.50 428 THR A N 1
ATOM 3408 C CA . THR A 1 428 ? -6.897 22.726 15.221 1.00 92.50 428 THR A CA 1
ATOM 3409 C C . THR A 1 428 ? -5.869 23.672 14.580 1.00 92.50 428 THR A C 1
ATOM 3411 O O . THR A 1 428 ? -5.731 23.610 13.355 1.00 92.50 428 THR A O 1
ATOM 3414 N N . PRO A 1 429 ? -5.075 24.469 15.333 1.00 94.31 429 PRO A N 1
ATOM 3415 C CA . PRO A 1 429 ? -4.064 25.345 14.736 1.00 94.31 429 PRO A CA 1
ATOM 3416 C C . PRO A 1 429 ? -2.977 24.557 13.992 1.00 94.31 429 PRO A C 1
ATOM 3418 O O . PRO A 1 429 ? -2.518 24.998 12.941 1.00 94.31 429 PRO A O 1
ATOM 3421 N N . TYR A 1 430 ? -2.619 23.355 14.466 1.00 94.69 430 TYR A N 1
ATOM 3422 C CA . TYR A 1 430 ? -1.686 22.474 13.758 1.00 94.69 430 TYR A CA 1
ATOM 3423 C C . TYR A 1 430 ? -2.205 22.088 12.364 1.00 94.69 430 TYR A C 1
ATOM 3425 O O . TYR A 1 430 ? -1.457 22.148 11.384 1.00 94.69 430 TYR A O 1
ATOM 3433 N N . TYR A 1 431 ? -3.479 21.702 12.247 1.00 94.31 431 TYR A N 1
ATOM 3434 C CA . TYR A 1 431 ? -4.071 21.378 10.950 1.00 94.31 431 TYR A CA 1
ATOM 3435 C C . TYR A 1 431 ? -4.196 22.610 10.046 1.00 94.31 431 TYR A C 1
ATOM 3437 O O . TYR A 1 431 ? -3.908 22.500 8.855 1.00 94.31 431 TYR A O 1
ATOM 3445 N N . GLU A 1 432 ? -4.550 23.774 10.591 1.00 92.62 432 GLU A N 1
ATOM 3446 C CA . GLU A 1 432 ? -4.649 25.026 9.831 1.00 92.62 432 GLU A CA 1
ATOM 3447 C C . GLU A 1 432 ? -3.290 25.486 9.281 1.00 92.62 432 GLU A C 1
ATOM 3449 O O . GLU A 1 432 ? -3.180 25.757 8.081 1.00 92.62 432 GLU A O 1
ATOM 3454 N N . GLU A 1 433 ? -2.234 25.481 10.105 1.00 93.88 433 GLU A N 1
ATOM 3455 C CA . GLU A 1 433 ? -0.870 25.825 9.682 1.00 93.88 433 GLU A CA 1
ATOM 3456 C C . GLU A 1 433 ? -0.340 24.863 8.604 1.00 93.88 433 GLU A C 1
ATOM 3458 O O . GLU A 1 433 ? 0.303 25.277 7.633 1.00 93.88 433 GLU A O 1
ATOM 3463 N N . ASN A 1 434 ? -0.659 23.574 8.739 1.00 93.69 434 ASN A N 1
ATOM 3464 C CA . ASN A 1 434 ? -0.307 22.539 7.769 1.00 93.69 434 ASN A CA 1
ATOM 3465 C C . ASN A 1 434 ? -1.326 22.403 6.624 1.00 93.69 434 ASN A C 1
ATOM 3467 O O . ASN A 1 434 ? -1.207 21.493 5.801 1.00 93.69 434 ASN A O 1
ATOM 3471 N N . HIS A 1 435 ? -2.310 23.304 6.531 1.00 93.50 435 HIS A N 1
ATOM 3472 C CA . HIS A 1 435 ? -3.381 23.327 5.527 1.00 93.50 435 HIS A CA 1
ATOM 3473 C C . HIS A 1 435 ? -4.190 22.018 5.380 1.00 93.50 435 HIS A C 1
ATOM 3475 O O . HIS A 1 435 ? -4.878 21.813 4.372 1.00 93.50 435 HIS A O 1
ATOM 3481 N N . LEU A 1 436 ? -4.129 21.138 6.382 1.00 93.25 436 LEU A N 1
ATOM 3482 C CA . LEU A 1 436 ? -4.886 19.894 6.457 1.00 93.25 436 LEU A CA 1
ATOM 3483 C C . LEU A 1 436 ? -6.335 20.205 6.840 1.00 93.25 436 LEU A C 1
ATOM 3485 O O . LEU A 1 436 ? -6.617 21.047 7.688 1.00 93.25 436 LEU A O 1
ATOM 3489 N N . ARG A 1 437 ? -7.286 19.528 6.194 1.00 91.06 437 ARG A N 1
ATOM 3490 C CA . ARG A 1 437 ? -8.713 19.855 6.319 1.00 91.06 437 ARG A CA 1
ATOM 3491 C C . ARG A 1 437 ? -9.442 18.859 7.209 1.00 91.06 437 ARG A C 1
ATOM 3493 O O . ARG A 1 437 ? -10.003 17.886 6.705 1.00 91.06 437 ARG A O 1
ATOM 3500 N N . ALA A 1 438 ? -9.451 19.127 8.511 1.00 91.12 438 ALA A N 1
ATOM 3501 C CA . ALA A 1 438 ? -10.316 18.449 9.475 1.00 91.12 438 ALA A CA 1
ATOM 3502 C C . ALA A 1 438 ? -11.776 18.348 8.987 1.00 91.12 438 ALA A C 1
ATOM 3504 O O . ALA A 1 438 ? -12.282 19.261 8.331 1.00 91.12 438 ALA A O 1
ATOM 3505 N N . ASN A 1 439 ? -12.465 17.249 9.309 1.00 90.69 439 ASN A N 1
ATOM 3506 C CA . ASN A 1 439 ? -13.886 17.072 9.004 1.00 90.69 439 ASN A CA 1
ATOM 3507 C C . ASN A 1 439 ? -14.712 16.722 10.261 1.00 90.69 439 ASN A C 1
ATOM 3509 O O . ASN A 1 439 ? -15.088 15.562 10.441 1.00 90.69 439 ASN A O 1
ATOM 3513 N N . PRO A 1 440 ? -15.041 17.703 11.130 1.00 91.56 440 PRO A N 1
ATOM 3514 C CA . PRO A 1 440 ? -15.829 17.457 12.342 1.00 91.56 440 PRO A CA 1
ATOM 3515 C C . PRO A 1 440 ? -17.152 16.716 12.086 1.00 91.56 440 PRO A C 1
ATOM 3517 O O . PRO A 1 440 ? -17.547 15.883 12.888 1.00 91.56 440 PRO A O 1
ATOM 3520 N N . SER A 1 441 ? -17.796 16.940 10.933 1.00 88.94 441 SER A N 1
ATOM 3521 C CA . SER A 1 441 ? -19.060 16.292 10.535 1.00 88.94 441 SER A CA 1
ATOM 3522 C C . SER A 1 441 ? -18.944 14.818 10.110 1.00 88.94 441 SER A C 1
ATOM 3524 O O . SER A 1 441 ? -19.951 14.214 9.746 1.00 88.94 441 SER A O 1
ATOM 3526 N N . LYS A 1 442 ? -17.736 14.247 10.101 1.00 90.00 442 LYS A N 1
ATOM 3527 C CA . LYS A 1 442 ? -17.485 12.806 9.924 1.00 90.00 442 LYS A CA 1
ATOM 3528 C C . LYS A 1 442 ? -16.598 12.210 11.019 1.00 90.00 442 LYS A C 1
ATOM 3530 O O . LYS A 1 442 ? -16.500 10.990 11.113 1.00 90.00 442 LYS A O 1
ATOM 3535 N N . THR A 1 443 ? -15.884 13.047 11.766 1.00 94.81 443 THR A N 1
ATOM 3536 C CA . THR A 1 443 ? -15.092 12.625 12.917 1.00 94.81 443 THR A CA 1
ATOM 3537 C C . THR A 1 443 ? -16.034 12.039 13.962 1.00 94.81 443 THR A C 1
ATOM 3539 O O . THR A 1 443 ? -16.954 12.710 14.428 1.00 94.81 443 THR A O 1
ATOM 3542 N N . GLN A 1 444 ? -15.817 10.772 14.304 1.00 95.50 444 GLN A N 1
ATOM 3543 C CA . GLN A 1 444 ? -16.697 10.010 15.188 1.00 95.50 444 GLN A CA 1
ATOM 3544 C C . GLN A 1 444 ? -16.047 9.817 16.554 1.00 95.50 444 GLN A C 1
ATOM 3546 O O . GLN A 1 444 ? -14.846 9.568 16.650 1.00 95.50 444 GLN A O 1
ATOM 3551 N N . VAL A 1 445 ? -16.853 9.891 17.611 1.00 97.12 445 VAL A N 1
ATOM 3552 C CA . VAL A 1 445 ? -16.443 9.598 18.989 1.00 97.12 445 VAL A CA 1
ATOM 3553 C C . VAL A 1 445 ? -17.147 8.338 19.489 1.00 97.12 445 VAL A C 1
ATOM 3555 O O . VAL A 1 445 ? -18.294 8.078 19.143 1.00 97.12 445 VAL A O 1
ATOM 3558 N N . CYS A 1 446 ? -16.485 7.535 20.312 1.00 96.75 446 CYS A N 1
ATOM 3559 C CA . CYS A 1 446 ? -17.054 6.315 20.883 1.00 96.75 446 CYS A CA 1
ATOM 3560 C C . CYS A 1 446 ? -16.552 6.087 22.314 1.00 96.75 446 CYS A C 1
ATOM 3562 O O . CYS A 1 446 ? -15.506 6.608 22.704 1.00 96.75 446 CYS A O 1
ATOM 3564 N N . ALA A 1 447 ? -17.320 5.329 23.099 1.00 97.12 447 ALA A N 1
ATOM 3565 C CA . ALA A 1 447 ? -16.986 4.979 24.475 1.00 97.12 447 ALA A CA 1
ATOM 3566 C C . ALA A 1 447 ? -16.880 3.460 24.629 1.00 97.12 447 ALA A C 1
ATOM 3568 O O . ALA A 1 447 ? -17.788 2.719 24.243 1.00 97.12 447 ALA A O 1
ATOM 3569 N N . PHE A 1 448 ? -15.800 3.008 25.255 1.00 97.44 448 PHE A N 1
ATOM 3570 C CA . PHE A 1 448 ? -15.578 1.617 25.616 1.00 97.44 448 PHE A CA 1
ATOM 3571 C C . PHE A 1 448 ? -15.542 1.495 27.140 1.00 97.44 448 PHE A C 1
ATOM 3573 O O . PHE A 1 448 ? -14.727 2.132 27.804 1.00 97.44 448 PHE A O 1
ATOM 3580 N N . HIS A 1 449 ? -16.452 0.698 27.701 1.00 96.31 449 HIS A N 1
ATOM 3581 C CA . HIS A 1 449 ? -16.569 0.465 29.144 1.00 96.31 449 HIS A CA 1
ATOM 3582 C C . HIS A 1 449 ? -17.472 -0.740 29.429 1.00 96.31 449 HIS A C 1
ATOM 3584 O O . HIS A 1 449 ? -18.449 -0.984 28.717 1.00 96.31 449 HIS A O 1
ATOM 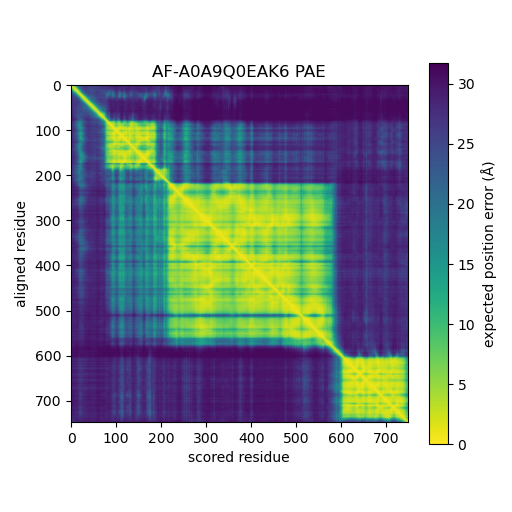3590 N N . LEU A 1 450 ? -17.236 -1.448 30.535 1.00 95.69 450 LEU A N 1
ATOM 3591 C CA . LEU A 1 450 ? -18.070 -2.590 30.943 1.00 95.69 450 LEU A CA 1
ATOM 3592 C C . LEU A 1 450 ? -19.338 -2.189 31.733 1.00 95.69 450 LEU A C 1
ATOM 3594 O O . LEU A 1 450 ? -20.199 -3.029 31.995 1.00 95.69 450 LEU A O 1
ATOM 3598 N N . ARG A 1 451 ? -19.512 -0.901 32.074 1.00 93.88 451 ARG A N 1
ATOM 3599 C CA . ARG A 1 451 ? -20.617 -0.393 32.921 1.00 93.88 451 ARG A CA 1
ATOM 3600 C C . ARG A 1 451 ? -21.992 -0.510 32.243 1.00 93.88 451 ARG A C 1
ATOM 3602 O O . ARG A 1 451 ? -22.462 0.411 31.582 1.00 93.88 451 ARG A O 1
ATOM 3609 N N . ASN A 1 452 ? -22.662 -1.646 32.433 1.00 91.88 452 ASN A N 1
ATOM 3610 C CA . ASN A 1 452 ? -23.913 -1.983 31.738 1.00 91.88 452 ASN A CA 1
ATOM 3611 C C . ASN A 1 452 ? -25.109 -1.068 32.067 1.00 91.88 452 ASN A C 1
ATOM 3613 O O . ASN A 1 452 ? -25.967 -0.883 31.208 1.00 91.88 452 ASN A O 1
ATOM 3617 N N . ARG A 1 453 ? -25.159 -0.453 33.260 1.00 92.88 453 ARG A N 1
ATOM 3618 C CA . ARG A 1 453 ? -26.194 0.547 33.609 1.00 92.88 453 ARG A CA 1
ATOM 3619 C C . ARG A 1 453 ? -26.123 1.797 32.721 1.00 92.88 453 ARG A C 1
ATOM 3621 O O . ARG A 1 453 ? -27.141 2.425 32.465 1.00 92.88 453 ARG A O 1
ATOM 3628 N N . GLU A 1 454 ? -24.933 2.113 32.219 1.00 91.38 454 GLU A N 1
ATOM 3629 C CA . GLU A 1 454 ? -24.639 3.297 31.409 1.00 91.38 454 GLU A CA 1
ATOM 3630 C C . GLU A 1 454 ? -24.481 2.951 29.919 1.00 91.38 454 GLU A C 1
ATOM 3632 O O . GLU A 1 454 ? -23.990 3.760 29.144 1.00 91.38 454 GLU A O 1
ATOM 3637 N N . ALA A 1 455 ? -24.901 1.758 29.478 1.00 89.38 455 ALA A N 1
ATOM 3638 C CA . ALA A 1 455 ? -24.651 1.249 28.123 1.00 89.38 455 ALA A CA 1
ATOM 3639 C C . ALA A 1 455 ? -25.265 2.075 26.968 1.00 89.38 455 ALA A C 1
ATOM 3641 O O . ALA A 1 455 ? -24.994 1.770 25.810 1.00 89.38 455 ALA A O 1
ATOM 3642 N N . LYS A 1 456 ? -26.091 3.086 27.275 1.00 91.50 456 LYS A N 1
ATOM 3643 C CA . LYS A 1 456 ? -26.655 4.070 26.330 1.00 91.50 456 LYS A CA 1
ATOM 3644 C C . LYS A 1 456 ? -26.062 5.483 26.497 1.00 91.50 456 LYS A C 1
ATOM 3646 O O . LYS A 1 456 ? -26.586 6.432 25.915 1.00 91.50 456 LYS A O 1
ATOM 3651 N N . ARG A 1 457 ? -25.026 5.671 27.328 1.00 92.19 457 ARG A N 1
ATOM 3652 C CA . ARG A 1 457 ? -24.393 6.980 27.542 1.00 92.19 457 ARG A CA 1
ATOM 3653 C C . ARG A 1 457 ? -23.562 7.355 26.318 1.00 92.19 457 ARG A C 1
ATOM 3655 O O . ARG A 1 457 ? -22.545 6.737 26.030 1.00 92.19 457 ARG A O 1
ATOM 3662 N N . GLN A 1 458 ? -23.981 8.416 25.641 1.00 94.50 458 GLN A N 1
ATOM 3663 C CA . GLN A 1 458 ? -23.221 9.030 24.557 1.00 94.50 458 GLN A CA 1
ATOM 3664 C C . GLN A 1 458 ? -22.224 10.056 25.120 1.00 94.50 458 GLN A C 1
ATOM 3666 O O . GLN A 1 458 ? -22.522 10.748 26.099 1.00 94.50 458 GLN A O 1
ATOM 3671 N N . LEU A 1 459 ? -21.048 10.150 24.494 1.00 94.50 459 LEU A N 1
ATOM 3672 C CA . LEU A 1 459 ? -20.028 11.163 24.796 1.00 94.50 459 LEU A CA 1
ATOM 3673 C C . LEU A 1 459 ? -20.354 12.479 24.080 1.00 94.50 459 LEU A C 1
ATOM 3675 O O . LEU A 1 459 ? -20.512 12.497 22.861 1.00 94.50 459 LEU A O 1
ATOM 3679 N N . LYS A 1 460 ? -20.395 13.581 24.828 1.00 94.25 460 LYS A N 1
ATOM 3680 C CA . LYS A 1 460 ? -20.637 14.946 24.339 1.00 94.25 460 LYS A CA 1
ATOM 3681 C C . LYS A 1 460 ? -19.330 15.703 24.076 1.00 94.25 460 LYS A C 1
ATOM 3683 O O . LYS A 1 460 ? -19.045 16.702 24.728 1.00 94.25 460 LYS A O 1
ATOM 3688 N N . VAL A 1 461 ? -18.540 15.226 23.115 1.00 94.94 461 VAL A N 1
ATOM 3689 C CA . VAL A 1 461 ? -17.323 15.921 22.649 1.00 94.94 461 VAL A CA 1
ATOM 3690 C C . VAL A 1 461 ? -17.689 16.975 21.600 1.00 94.94 461 VAL A C 1
ATOM 3692 O O . VAL A 1 461 ? -18.537 16.734 20.731 1.00 94.94 461 VAL A O 1
ATOM 3695 N N . SER A 1 462 ? -17.043 18.140 21.667 1.00 91.50 462 SER A N 1
ATOM 3696 C CA . SER A 1 462 ? -17.180 19.213 20.679 1.00 91.50 462 SER A CA 1
ATOM 3697 C C . SER A 1 462 ? -15.836 19.562 20.038 1.00 91.50 462 SER A C 1
ATOM 3699 O O . SER A 1 462 ? -14.784 19.493 20.667 1.00 91.50 462 SER A O 1
ATOM 3701 N N . TRP A 1 463 ? -15.870 19.929 18.757 1.00 93.25 463 TRP A N 1
ATOM 3702 C CA . TRP A 1 463 ? -14.705 20.368 17.996 1.00 93.25 463 TRP A CA 1
ATOM 3703 C C . TRP A 1 463 ? -15.094 21.527 17.077 1.00 93.25 463 TRP A C 1
ATOM 3705 O O . TRP A 1 463 ? -16.023 21.402 16.278 1.00 93.25 463 TRP A O 1
ATOM 3715 N N . SER A 1 464 ? -14.416 22.671 17.212 1.00 84.56 464 SER A N 1
ATOM 3716 C CA . SER A 1 464 ? -14.643 23.885 16.407 1.00 84.56 464 SER A CA 1
ATOM 3717 C C . SER A 1 464 ? -16.129 24.269 16.292 1.00 84.56 464 SER A C 1
ATOM 3719 O O . SER A 1 464 ? -16.667 24.452 15.202 1.00 84.56 464 SER A O 1
ATOM 3721 N N . GLY A 1 465 ? -16.823 24.309 17.436 1.00 83.12 465 GLY A N 1
ATOM 3722 C CA . GLY A 1 465 ? -18.256 24.624 17.538 1.00 83.12 465 GLY A CA 1
ATOM 3723 C C . GLY A 1 465 ? -19.220 23.512 17.092 1.00 83.12 465 GLY A C 1
ATOM 3724 O O . GLY A 1 465 ? -20.426 23.649 17.273 1.00 83.12 465 GLY A O 1
ATOM 3725 N N . THR A 1 466 ? -18.720 22.399 16.550 1.00 90.06 466 THR A N 1
ATOM 3726 C CA . THR A 1 466 ? -19.525 21.250 16.102 1.00 90.06 466 THR A CA 1
ATOM 3727 C C . THR A 1 466 ? -19.534 20.157 17.172 1.00 90.06 466 THR A C 1
ATOM 3729 O O . THR A 1 466 ? -18.478 19.780 17.672 1.00 90.06 466 THR A O 1
ATOM 3732 N N . SER A 1 467 ? -20.701 19.607 17.521 1.00 93.12 467 SER A N 1
ATOM 3733 C CA . SER A 1 467 ? -20.773 18.391 18.349 1.00 93.12 467 SER A CA 1
ATOM 3734 C C . SER A 1 467 ? -20.503 17.158 17.482 1.00 93.12 467 SER A C 1
ATOM 3736 O O . SER A 1 467 ? -21.065 17.044 16.392 1.00 93.12 467 SER A O 1
ATOM 3738 N N . LEU A 1 468 ? -19.626 16.260 17.939 1.00 95.19 468 LEU A N 1
ATOM 3739 C CA . LEU A 1 468 ? -19.232 15.069 17.179 1.00 95.19 468 LEU A CA 1
ATOM 3740 C C . LEU A 1 468 ? -20.307 13.972 17.211 1.00 95.19 468 LEU A C 1
ATOM 3742 O O . LEU A 1 468 ? -21.044 13.829 18.186 1.00 95.19 468 LEU A O 1
ATOM 3746 N N . GLU A 1 469 ? -20.360 13.150 16.161 1.00 93.44 469 GLU A N 1
ATOM 3747 C CA . GLU A 1 469 ? -21.255 11.989 16.107 1.00 93.44 469 GLU A CA 1
ATOM 3748 C C . GLU A 1 469 ? -20.762 10.887 17.059 1.00 93.44 469 GLU A C 1
ATOM 3750 O O . GLU A 1 469 ? -19.652 10.367 16.903 1.00 93.44 469 GLU A O 1
ATOM 3755 N N . HIS A 1 470 ? -21.598 10.489 18.024 1.00 95.25 470 HIS A N 1
ATOM 3756 C CA . HIS A 1 470 ? -21.311 9.328 18.862 1.00 95.25 470 HIS A CA 1
ATOM 3757 C C . HIS A 1 470 ? -21.657 8.024 18.130 1.00 95.25 470 HIS A C 1
ATOM 3759 O O . HIS A 1 470 ? -22.825 7.744 17.864 1.00 95.25 470 HIS A O 1
ATOM 3765 N N . CYS A 1 471 ? -20.650 7.200 17.842 1.00 94.25 471 CYS A N 1
ATOM 3766 C CA . CYS A 1 471 ? -20.805 5.940 17.124 1.00 94.25 471 CYS A CA 1
ATOM 3767 C C . CYS A 1 471 ? -20.661 4.734 18.067 1.00 94.25 471 CYS A C 1
ATOM 3769 O O . CYS A 1 471 ? -19.583 4.477 18.598 1.00 94.25 471 CYS A O 1
ATOM 3771 N N . GLU A 1 472 ? -21.726 3.941 18.225 1.00 92.75 472 GLU A N 1
ATOM 3772 C CA . GLU A 1 472 ? -21.707 2.696 19.021 1.00 92.75 472 GLU A CA 1
ATOM 3773 C C . GLU A 1 472 ? -20.868 1.573 18.373 1.00 92.75 472 GLU A C 1
ATOM 3775 O O . GLU A 1 472 ? -20.438 0.630 19.044 1.00 92.75 472 GLU A O 1
ATOM 3780 N N . HIS A 1 473 ? -20.673 1.644 17.050 1.00 95.06 473 HIS A N 1
ATOM 3781 C CA . HIS A 1 473 ? -20.054 0.605 16.218 1.00 95.06 473 HIS A CA 1
ATOM 3782 C C . HIS A 1 473 ? -19.024 1.187 15.225 1.00 95.06 473 HIS A C 1
ATOM 3784 O O . HIS A 1 473 ? -19.180 1.011 14.005 1.00 95.06 473 HIS A O 1
ATOM 3790 N N . PRO A 1 474 ? -17.982 1.887 15.714 1.00 95.50 474 PRO A N 1
ATOM 3791 C CA . PRO A 1 474 ? -16.999 2.549 14.865 1.00 95.50 474 PRO A CA 1
ATOM 3792 C C . PRO A 1 474 ? -16.192 1.522 14.062 1.00 95.50 474 PRO A C 1
ATOM 3794 O O . PRO A 1 474 ? -15.984 0.382 14.494 1.00 95.50 474 PRO A O 1
ATOM 3797 N N . VAL A 1 475 ? -15.728 1.922 12.876 1.00 95.06 475 VAL A N 1
ATOM 3798 C CA . VAL A 1 475 ? -14.932 1.063 11.989 1.00 95.06 475 VAL A CA 1
ATOM 3799 C C . VAL A 1 475 ? -13.514 1.608 11.876 1.00 95.06 475 VAL A C 1
ATOM 3801 O O . VAL A 1 475 ? -13.255 2.486 11.060 1.00 95.06 475 VAL A O 1
ATOM 3804 N N . TYR A 1 476 ? -12.590 1.053 12.660 1.00 95.88 476 TYR A N 1
ATOM 3805 C CA . TYR A 1 476 ? -11.173 1.416 12.623 1.00 95.88 476 TYR A CA 1
ATOM 3806 C C . TYR A 1 476 ? -10.381 0.387 11.805 1.00 95.88 476 TYR A C 1
ATOM 3808 O O . TYR A 1 476 ? -10.476 -0.819 12.042 1.00 95.88 476 TYR A O 1
ATOM 3816 N N . LEU A 1 477 ? -9.653 0.854 10.783 1.00 94.56 477 LEU A N 1
ATOM 3817 C CA . LEU A 1 477 ? -8.825 0.048 9.865 1.00 94.56 477 LEU A CA 1
ATOM 3818 C C . LEU A 1 477 ? -9.514 -1.225 9.319 1.00 94.56 477 LEU A C 1
ATOM 3820 O O . LEU A 1 477 ? -8.877 -2.247 9.056 1.00 94.56 477 LEU A O 1
ATOM 3824 N N . GLY A 1 478 ? -10.837 -1.165 9.128 1.00 93.00 478 GLY A N 1
ATOM 3825 C CA . GLY A 1 478 ? -11.662 -2.253 8.589 1.00 93.00 478 GLY A CA 1
ATOM 3826 C C . GLY A 1 478 ? -12.230 -3.248 9.612 1.00 93.00 478 GLY A C 1
ATOM 3827 O O . GLY A 1 478 ? -12.971 -4.144 9.203 1.00 93.00 478 GLY A O 1
ATOM 3828 N N . VAL A 1 479 ? -11.944 -3.089 10.908 1.00 95.62 479 VAL A N 1
ATOM 3829 C CA . VAL A 1 479 ? -12.566 -3.848 12.009 1.00 95.62 479 VAL A CA 1
ATOM 3830 C C . VAL A 1 479 ? -13.699 -3.015 12.612 1.00 95.62 479 VAL A C 1
ATOM 3832 O O . VAL A 1 479 ? -13.531 -1.821 12.833 1.00 95.62 479 VAL A O 1
ATOM 3835 N N . THR A 1 480 ? -14.871 -3.614 12.859 1.00 96.31 480 THR A N 1
ATOM 3836 C CA . THR A 1 480 ? -15.942 -2.933 13.621 1.00 96.31 480 THR A CA 1
ATOM 3837 C C . THR A 1 480 ? -15.749 -3.195 15.112 1.00 96.31 480 THR A C 1
ATOM 3839 O O . THR A 1 480 ? -15.803 -4.350 15.527 1.00 96.31 480 THR A O 1
ATOM 3842 N N . LEU A 1 481 ? -15.555 -2.152 15.913 1.00 96.00 481 LEU A N 1
ATOM 3843 C CA . LEU A 1 481 ? -15.489 -2.275 17.372 1.00 96.00 481 LEU A CA 1
ATOM 3844 C C . LEU A 1 481 ? -16.897 -2.155 17.985 1.00 96.00 481 LEU A C 1
ATOM 3846 O O . LEU A 1 481 ? -17.847 -1.752 17.312 1.00 96.00 481 LEU A O 1
ATOM 3850 N N . ASP A 1 482 ? -17.036 -2.505 19.261 1.00 94.38 482 ASP A N 1
ATOM 3851 C CA . ASP A 1 482 ? -18.227 -2.227 20.071 1.00 94.38 482 ASP A CA 1
ATOM 3852 C C . ASP A 1 482 ? -17.827 -1.962 21.531 1.00 94.38 482 ASP A C 1
ATOM 3854 O O . ASP A 1 482 ? -16.708 -2.290 21.925 1.00 94.38 482 ASP A O 1
ATOM 3858 N N . ARG A 1 483 ? -18.738 -1.370 22.319 1.00 95.50 483 ARG A N 1
ATOM 3859 C CA . ARG A 1 483 ? -18.530 -0.889 23.704 1.00 95.50 483 ARG A CA 1
ATOM 3860 C C . ARG A 1 483 ? -17.763 -1.848 24.631 1.00 95.50 483 ARG A C 1
ATOM 3862 O O . ARG A 1 483 ? -17.092 -1.369 25.547 1.00 95.50 483 ARG A O 1
ATOM 3869 N N . CYS A 1 484 ? -17.885 -3.162 24.427 1.00 94.25 484 CYS A N 1
ATOM 3870 C CA . CYS A 1 484 ? -17.294 -4.208 25.271 1.00 94.25 484 CYS A CA 1
ATOM 3871 C C . CYS A 1 484 ? -16.371 -5.165 24.493 1.00 94.25 484 CYS A C 1
ATOM 3873 O O . CYS A 1 484 ? -16.147 -6.281 24.954 1.00 94.25 484 CYS A O 1
ATOM 3875 N N . LEU A 1 485 ? -15.920 -4.776 23.292 1.00 94.81 485 LEU A N 1
ATOM 3876 C CA . LEU A 1 485 ? -15.123 -5.603 22.375 1.00 94.81 485 LEU A CA 1
ATOM 3877 C C . LEU A 1 485 ? -15.695 -7.025 22.174 1.00 94.81 485 LEU A C 1
ATOM 3879 O O . LEU A 1 485 ? -14.974 -8.015 22.077 1.00 94.81 485 LEU A O 1
ATOM 3883 N N . SER A 1 486 ? -17.023 -7.146 22.059 1.00 93.88 486 SER A N 1
ATOM 3884 C CA . SER A 1 486 ? -17.678 -8.437 21.787 1.00 93.88 486 SER A CA 1
ATOM 3885 C C . SER A 1 486 ? -17.456 -8.933 20.349 1.00 93.88 486 SER A C 1
ATOM 3887 O O . SER A 1 486 ? -17.692 -10.105 20.035 1.00 93.88 486 SER A O 1
ATOM 3889 N N . PHE A 1 487 ? -17.089 -8.008 19.454 1.00 95.38 487 PHE A N 1
ATOM 3890 C CA . PHE A 1 487 ? -16.976 -8.152 18.002 1.00 95.38 487 PHE A CA 1
ATOM 3891 C C . PHE A 1 487 ? -18.218 -8.774 17.339 1.00 95.38 487 PHE A C 1
ATOM 3893 O O . PHE A 1 487 ? -18.140 -9.329 16.236 1.00 95.38 487 PHE A O 1
ATOM 3900 N N . LYS A 1 488 ? -19.401 -8.652 17.964 1.00 94.31 488 LYS A N 1
ATOM 3901 C CA . LYS A 1 488 ? -20.674 -9.174 17.438 1.00 94.31 488 LYS A CA 1
ATOM 3902 C C . LYS A 1 488 ? -20.936 -8.659 16.024 1.00 94.31 488 LYS A C 1
ATOM 3904 O O . LYS A 1 488 ? -21.090 -9.431 15.080 1.00 94.31 488 LYS A O 1
ATOM 3909 N N . THR A 1 489 ? -20.930 -7.339 15.885 1.00 94.50 489 THR A N 1
ATOM 3910 C CA . THR A 1 489 ? -21.270 -6.645 14.643 1.00 94.50 489 THR A CA 1
ATOM 3911 C C . THR A 1 489 ? -20.190 -6.854 13.573 1.00 94.50 489 THR A C 1
ATOM 3913 O O . THR A 1 489 ? -20.504 -6.953 12.387 1.00 94.50 489 THR A O 1
ATOM 3916 N N . HIS A 1 490 ? -18.920 -7.007 13.969 1.00 95.44 490 HIS A N 1
ATOM 3917 C CA . HIS A 1 490 ? -17.812 -7.350 13.066 1.00 95.44 490 HIS A CA 1
ATOM 3918 C C . HIS A 1 490 ? -17.920 -8.769 12.504 1.00 95.44 490 HIS A C 1
ATOM 3920 O O . HIS A 1 490 ? -17.841 -8.964 11.290 1.00 95.44 490 HIS A O 1
ATOM 3926 N N . THR A 1 491 ? -18.137 -9.759 13.371 1.00 94.62 491 THR A N 1
ATOM 3927 C CA . THR A 1 491 ? -18.246 -11.173 12.979 1.00 94.62 491 THR A CA 1
ATOM 3928 C C . THR A 1 491 ? -19.485 -11.421 12.118 1.00 94.62 491 THR A C 1
ATOM 3930 O O . THR A 1 491 ? -19.406 -12.148 11.128 1.00 94.62 491 THR A O 1
ATOM 3933 N N . GLU A 1 492 ? -20.603 -10.742 12.395 1.00 94.44 492 GLU A N 1
ATOM 3934 C CA . GLU A 1 492 ? -21.820 -10.787 11.573 1.00 94.44 492 GLU A CA 1
ATOM 3935 C C . GLU A 1 492 ? -21.623 -10.113 10.197 1.00 94.44 492 GLU A C 1
ATOM 3937 O O . GLU A 1 492 ? -21.916 -10.737 9.170 1.00 94.44 492 GLU A O 1
ATOM 3942 N N . LYS A 1 493 ? -21.019 -8.912 10.128 1.00 94.31 493 LYS A N 1
ATOM 3943 C CA . LYS A 1 493 ? -20.619 -8.273 8.852 1.00 94.31 493 LYS A CA 1
ATOM 3944 C C . LYS A 1 493 ? -19.679 -9.176 8.039 1.00 94.31 493 LYS A C 1
ATOM 3946 O O . LYS A 1 493 ? -19.892 -9.383 6.842 1.00 94.31 493 LYS A O 1
ATOM 3951 N N . THR A 1 494 ? -18.658 -9.746 8.679 1.00 94.62 494 THR A N 1
ATOM 3952 C CA . THR A 1 494 ? -17.642 -10.600 8.040 1.00 94.62 494 THR A CA 1
ATOM 3953 C C . THR A 1 494 ? -18.236 -11.919 7.543 1.00 94.62 494 THR A C 1
ATOM 3955 O O . THR A 1 494 ? -17.979 -12.310 6.404 1.00 94.62 494 THR A O 1
ATOM 3958 N N . LYS A 1 495 ? -19.141 -12.548 8.304 1.00 94.94 495 LYS A N 1
ATOM 3959 C CA . LYS A 1 495 ? -19.917 -13.723 7.870 1.00 94.94 495 LYS A CA 1
ATOM 3960 C C . LYS A 1 495 ? -20.693 -13.453 6.580 1.00 94.94 495 LYS A C 1
ATOM 3962 O O . LYS A 1 495 ? -20.650 -14.274 5.660 1.00 94.94 495 LYS A O 1
ATOM 3967 N N . CYS A 1 496 ? -21.356 -12.301 6.468 1.00 94.00 496 CYS A N 1
ATOM 3968 C CA . CYS A 1 496 ? -22.038 -11.889 5.236 1.00 94.00 496 CYS A CA 1
ATOM 3969 C C . CYS A 1 496 ? -21.043 -11.646 4.084 1.00 94.00 496 CYS A C 1
ATOM 3971 O O . CYS A 1 496 ? -21.254 -12.136 2.973 1.00 94.00 496 CYS A O 1
ATOM 3973 N N . LYS A 1 497 ? -19.910 -10.985 4.362 1.00 93.56 497 LYS A N 1
ATOM 3974 C CA . LYS A 1 497 ? -18.809 -10.717 3.412 1.00 93.56 497 LYS A CA 1
ATOM 3975 C C . LYS A 1 497 ? -18.175 -12.001 2.845 1.00 93.56 497 LYS A C 1
ATOM 3977 O O . LYS A 1 497 ? -17.779 -12.030 1.679 1.00 93.56 497 LYS A O 1
ATOM 3982 N N . VAL A 1 498 ? -18.079 -13.065 3.645 1.00 95.38 498 VAL A N 1
ATOM 3983 C CA . VAL A 1 498 ? -17.626 -14.405 3.217 1.00 95.38 498 VAL A CA 1
ATOM 3984 C C . VAL A 1 498 ? -18.732 -15.132 2.450 1.00 95.38 498 VAL A C 1
ATOM 3986 O O . VAL A 1 498 ? -18.488 -15.652 1.364 1.00 95.38 498 VAL A O 1
ATOM 3989 N N . SER A 1 499 ? -19.971 -15.102 2.946 1.00 94.44 499 SER A N 1
ATOM 3990 C CA . SER A 1 499 ? -21.121 -15.760 2.303 1.00 94.44 499 SER A CA 1
ATOM 3991 C C . SER A 1 499 ? -21.379 -15.238 0.882 1.00 94.44 499 SER A C 1
ATOM 3993 O O . SER A 1 499 ? -21.609 -16.027 -0.035 1.00 94.44 499 SER A O 1
ATOM 3995 N N . ALA A 1 500 ? -21.251 -13.924 0.667 1.00 93.38 500 ALA A N 1
ATOM 3996 C CA . ALA A 1 500 ? -21.356 -13.305 -0.653 1.00 93.38 500 ALA A CA 1
ATOM 3997 C C . ALA A 1 500 ? -20.294 -13.823 -1.644 1.00 93.38 500 ALA A C 1
ATOM 3999 O O . ALA A 1 500 ? -20.593 -14.022 -2.820 1.00 93.38 500 ALA A O 1
ATOM 4000 N N . ARG A 1 501 ? -19.070 -14.104 -1.178 1.00 94.56 501 ARG A N 1
ATOM 4001 C CA . ARG A 1 501 ? -17.989 -14.642 -2.022 1.00 94.56 501 ARG A CA 1
ATOM 4002 C C . ARG A 1 501 ? -18.073 -16.153 -2.213 1.00 94.56 501 ARG A C 1
ATOM 4004 O O . ARG A 1 501 ? -17.785 -16.632 -3.306 1.00 94.56 501 ARG A O 1
ATOM 4011 N N . ASN A 1 502 ? -18.598 -16.891 -1.238 1.00 92.50 502 ASN A N 1
ATOM 4012 C CA . ASN A 1 502 ? -18.990 -18.287 -1.441 1.00 92.50 502 ASN A CA 1
ATOM 4013 C C . ASN A 1 502 ? -20.042 -18.432 -2.551 1.00 92.50 502 ASN A C 1
ATOM 4015 O O . ASN A 1 502 ? -20.020 -19.421 -3.274 1.00 92.50 502 ASN A O 1
ATOM 4019 N N . ASN A 1 503 ? -20.902 -17.432 -2.771 1.00 91.25 503 ASN A N 1
ATOM 4020 C CA . ASN A 1 503 ? -21.815 -17.419 -3.920 1.00 91.25 503 ASN A CA 1
ATOM 4021 C C . ASN A 1 503 ? -21.124 -17.119 -5.267 1.00 91.25 503 ASN A C 1
ATOM 4023 O O . ASN A 1 503 ? -21.672 -17.478 -6.305 1.00 91.25 503 ASN A O 1
ATOM 4027 N N . ILE A 1 504 ? -19.919 -16.532 -5.273 1.00 90.12 504 ILE A N 1
ATOM 4028 C CA . ILE A 1 504 ? -19.065 -16.435 -6.471 1.00 90.12 504 ILE A CA 1
ATOM 4029 C C . ILE A 1 504 ? -18.407 -17.795 -6.739 1.00 90.12 504 ILE A C 1
ATOM 4031 O O . ILE A 1 504 ? -18.507 -18.311 -7.846 1.00 90.12 504 ILE A O 1
ATOM 4035 N N . ILE A 1 505 ? -17.820 -18.427 -5.715 1.00 89.12 505 ILE A N 1
ATOM 4036 C CA . ILE A 1 505 ? -17.206 -19.768 -5.815 1.00 89.12 505 ILE A CA 1
ATOM 4037 C C . ILE A 1 505 ? -18.245 -20.824 -6.232 1.00 89.12 505 ILE A C 1
ATOM 4039 O O . ILE A 1 505 ? -17.946 -21.721 -7.019 1.00 89.12 505 ILE A O 1
ATOM 4043 N N . ARG A 1 506 ? -19.503 -20.675 -5.798 1.00 88.19 506 ARG A N 1
ATOM 4044 C CA . ARG A 1 506 ? -20.636 -21.507 -6.235 1.00 88.19 506 ARG A CA 1
ATOM 4045 C C . ARG A 1 506 ? -20.897 -21.447 -7.748 1.00 88.19 506 ARG A C 1
ATOM 4047 O O . ARG A 1 506 ? -21.427 -22.401 -8.291 1.00 88.19 506 ARG A O 1
ATOM 4054 N N . LYS A 1 507 ? -20.498 -20.382 -8.456 1.00 87.50 507 LYS A N 1
ATOM 4055 C CA . LYS A 1 507 ? -20.581 -20.328 -9.933 1.00 87.50 507 LYS A CA 1
ATOM 4056 C C . LYS A 1 507 ? -19.469 -21.119 -10.634 1.00 87.50 507 LYS A C 1
ATOM 4058 O O . LYS A 1 507 ? -19.550 -21.332 -11.837 1.00 87.50 507 LYS A O 1
ATOM 4063 N N . LEU A 1 508 ? -18.448 -21.551 -9.892 1.00 85.31 508 LEU A N 1
ATOM 4064 C CA . LEU A 1 508 ? -17.339 -22.386 -10.365 1.00 85.31 508 LEU A CA 1
ATOM 4065 C C . LEU A 1 508 ? -17.529 -23.872 -9.992 1.00 85.31 508 LEU A C 1
ATOM 4067 O O . LEU A 1 508 ? -16.623 -24.676 -10.213 1.00 85.31 508 LEU A O 1
ATOM 4071 N N . THR A 1 509 ? -18.674 -24.236 -9.395 1.00 82.44 509 THR A N 1
ATOM 4072 C CA . THR A 1 509 ? -18.977 -25.586 -8.890 1.00 82.44 509 THR A CA 1
ATOM 4073 C C . THR A 1 509 ? -20.402 -26.019 -9.240 1.00 82.44 509 THR A C 1
ATOM 4075 O O . THR A 1 509 ? -21.376 -25.397 -8.827 1.00 82.44 509 THR A O 1
ATOM 4078 N N . GLY A 1 510 ? -20.521 -27.124 -9.970 1.00 70.75 510 GLY A N 1
ATOM 4079 C CA . GLY A 1 510 ? -21.754 -27.876 -10.182 1.00 70.75 510 GLY A CA 1
ATOM 4080 C C . GLY A 1 510 ? -21.671 -29.272 -9.556 1.00 70.75 510 GLY A C 1
ATOM 4081 O O . GLY A 1 510 ? -20.712 -29.612 -8.865 1.00 70.75 510 GLY A O 1
ATOM 4082 N N . THR A 1 511 ? -22.689 -30.097 -9.798 1.00 65.69 511 THR A N 1
ATOM 4083 C CA . THR A 1 511 ? -22.741 -31.503 -9.351 1.00 65.69 511 THR A CA 1
ATOM 4084 C C . THR A 1 511 ? -22.004 -32.461 -10.289 1.00 65.69 511 THR A C 1
ATOM 4086 O O . THR A 1 511 ? -21.504 -33.485 -9.836 1.00 65.69 511 THR A O 1
ATOM 4089 N N . THR A 1 512 ? -21.924 -32.127 -11.580 1.00 60.38 512 THR A N 1
ATOM 4090 C CA . THR A 1 512 ? -21.301 -32.939 -12.646 1.00 60.38 512 THR A CA 1
ATOM 4091 C C . THR A 1 512 ? -20.163 -32.218 -13.379 1.00 60.38 512 THR A C 1
ATOM 4093 O O . THR A 1 512 ? -19.490 -32.813 -14.213 1.00 60.38 512 THR A O 1
ATOM 4096 N N . TRP A 1 513 ? -19.937 -30.938 -13.075 1.00 62.16 513 TRP A N 1
ATOM 4097 C CA . TRP A 1 513 ? -18.943 -30.069 -13.708 1.00 62.16 513 TRP A CA 1
ATOM 4098 C C . TRP A 1 513 ? -18.412 -29.051 -12.692 1.00 62.16 513 TRP A C 1
ATOM 4100 O O . TRP A 1 513 ? -19.077 -28.755 -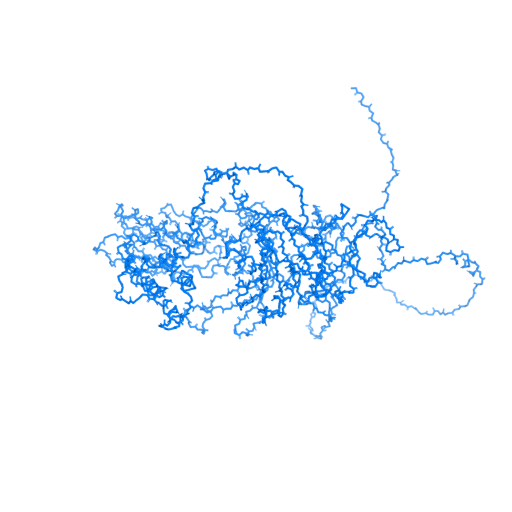11.701 1.00 62.16 513 TRP A O 1
ATOM 4110 N N . GLY A 1 514 ? -17.227 -28.486 -12.921 1.00 71.62 514 GLY A N 1
ATOM 4111 C CA . GLY A 1 514 ? -16.661 -27.449 -12.054 1.00 71.62 514 GLY A CA 1
ATOM 4112 C C . GLY A 1 514 ? -15.155 -27.284 -12.224 1.00 71.62 514 GLY A C 1
ATOM 4113 O O . GLY A 1 514 ? -14.512 -28.037 -12.954 1.00 71.62 514 GLY A O 1
ATOM 4114 N N . ALA A 1 515 ? -14.584 -26.295 -11.539 1.00 79.75 515 ALA A N 1
ATOM 4115 C CA . ALA A 1 515 ? -13.136 -26.127 -11.474 1.00 79.75 515 ALA A CA 1
ATOM 4116 C C . ALA A 1 515 ? -12.476 -27.220 -10.608 1.00 79.75 515 ALA A C 1
ATOM 4118 O O . ALA A 1 515 ? -13.091 -27.780 -9.700 1.00 79.75 515 ALA A O 1
ATOM 4119 N N . ASN A 1 516 ? -11.194 -27.496 -10.863 1.00 82.69 516 ASN A N 1
ATOM 4120 C CA . ASN A 1 516 ? -10.393 -28.442 -10.082 1.00 82.69 516 ASN A CA 1
ATOM 4121 C C . ASN A 1 516 ? -10.421 -28.069 -8.574 1.00 82.69 516 ASN A C 1
ATOM 4123 O O . ASN A 1 516 ? -10.272 -26.884 -8.256 1.00 82.69 516 ASN A O 1
ATOM 4127 N N . PRO A 1 517 ? -10.553 -29.033 -7.635 1.00 78.31 517 PRO A N 1
ATOM 4128 C CA . PRO A 1 517 ? -10.519 -28.778 -6.191 1.00 78.31 517 PRO A CA 1
ATOM 4129 C C . PRO A 1 517 ? -9.361 -27.896 -5.708 1.00 78.31 517 PRO A C 1
ATOM 4131 O O . PRO A 1 517 ? -9.558 -27.096 -4.798 1.00 78.31 517 PRO A O 1
ATOM 4134 N N . GLN A 1 518 ? -8.181 -27.970 -6.331 1.00 80.38 518 GLN A N 1
ATOM 4135 C CA . GLN A 1 518 ? -7.053 -27.094 -6.004 1.00 80.38 518 GLN A CA 1
ATOM 4136 C C . GLN A 1 518 ? -7.287 -25.647 -6.471 1.00 80.38 518 GLN A C 1
ATOM 4138 O O . GLN A 1 518 ? -7.018 -24.714 -5.719 1.00 80.38 518 GLN A O 1
ATOM 4143 N N . THR A 1 519 ? -7.866 -25.432 -7.657 1.00 85.94 519 THR A N 1
ATOM 4144 C CA . THR A 1 519 ? -8.289 -24.098 -8.128 1.00 85.94 519 THR A CA 1
ATOM 4145 C C . THR A 1 519 ? -9.366 -23.506 -7.219 1.00 85.94 519 THR A C 1
ATOM 4147 O O . THR A 1 519 ? -9.304 -22.324 -6.869 1.00 85.94 519 THR A O 1
ATOM 4150 N N . LEU A 1 520 ? -10.330 -24.332 -6.793 1.00 86.19 520 LEU A N 1
ATOM 4151 C CA . LEU A 1 520 ? -11.364 -23.954 -5.828 1.00 86.19 520 LEU A CA 1
ATOM 4152 C C . LEU A 1 520 ? -10.755 -23.596 -4.471 1.00 86.19 520 LEU A C 1
ATOM 4154 O O . LEU A 1 520 ? -11.126 -22.571 -3.907 1.00 86.19 520 LEU A O 1
ATOM 4158 N N . LYS A 1 521 ? -9.779 -24.374 -3.983 1.00 86.94 521 LYS A N 1
ATOM 4159 C CA . LYS A 1 521 ? -9.040 -24.082 -2.749 1.00 86.94 521 LYS A CA 1
ATOM 4160 C C . LYS A 1 521 ? -8.281 -22.760 -2.848 1.00 86.94 521 LYS A C 1
ATOM 4162 O O . LYS A 1 521 ? -8.475 -21.898 -1.999 1.00 86.94 521 LYS A O 1
ATOM 4167 N N . SER A 1 522 ? -7.479 -22.547 -3.894 1.00 89.50 522 SER A N 1
ATOM 4168 C CA . SER A 1 522 ? -6.747 -21.288 -4.098 1.00 89.50 522 SER A CA 1
ATOM 4169 C C . SER A 1 522 ? -7.684 -20.082 -4.206 1.00 89.50 522 SER A C 1
ATOM 4171 O O . SER A 1 522 ? -7.406 -19.037 -3.625 1.00 89.50 522 SER A O 1
ATOM 4173 N N . THR A 1 523 ? -8.828 -20.232 -4.881 1.00 90.69 523 THR A N 1
ATOM 4174 C CA . THR A 1 523 ? -9.838 -19.170 -5.005 1.00 90.69 523 THR A CA 1
ATOM 4175 C C . THR A 1 523 ? -10.547 -18.909 -3.674 1.00 90.69 523 THR A C 1
ATOM 4177 O O . THR A 1 523 ? -10.760 -17.756 -3.307 1.00 90.69 523 THR A O 1
ATOM 4180 N N . ALA A 1 524 ? -10.874 -19.953 -2.910 1.00 90.44 524 ALA A N 1
ATOM 4181 C CA . ALA A 1 524 ? -11.449 -19.826 -1.576 1.00 90.44 524 ALA A CA 1
ATOM 4182 C C . ALA A 1 524 ? -10.477 -19.166 -0.593 1.00 90.44 524 ALA A C 1
ATOM 4184 O O . ALA A 1 524 ? -10.893 -18.280 0.151 1.00 90.44 524 ALA A O 1
ATOM 4185 N N . LEU A 1 525 ? -9.192 -19.527 -0.623 1.00 90.56 525 LEU A N 1
ATOM 4186 C CA . LEU A 1 525 ? -8.163 -18.881 0.189 1.00 90.56 525 LEU A CA 1
ATOM 4187 C C . LEU A 1 525 ? -8.033 -17.393 -0.179 1.00 90.56 525 LEU A C 1
ATOM 4189 O O . LEU A 1 525 ? -8.157 -16.528 0.685 1.00 90.56 525 LEU A O 1
ATOM 4193 N N . ALA A 1 526 ? -7.893 -17.087 -1.473 1.00 90.81 526 ALA A N 1
ATOM 4194 C CA . ALA A 1 526 ? -7.707 -15.724 -1.970 1.00 90.81 526 ALA A CA 1
ATOM 4195 C C . ALA A 1 526 ? -8.932 -14.805 -1.792 1.00 90.81 526 ALA A C 1
ATOM 4197 O O . ALA A 1 526 ? -8.756 -13.593 -1.652 1.00 90.81 526 ALA A O 1
ATOM 4198 N N . LEU A 1 527 ? -10.160 -15.339 -1.792 1.00 91.62 527 LEU A N 1
ATOM 4199 C CA . LEU A 1 527 ? -11.396 -14.548 -1.692 1.00 91.62 527 LEU A CA 1
ATOM 4200 C C . LEU A 1 527 ? -12.078 -14.621 -0.321 1.00 91.62 527 LEU A C 1
ATOM 4202 O O . LEU A 1 527 ? -12.527 -13.593 0.191 1.00 91.62 527 LEU A O 1
ATOM 4206 N N . CYS A 1 528 ? -12.227 -15.820 0.241 1.00 93.19 528 CYS A N 1
ATOM 4207 C CA . CYS A 1 528 ? -13.005 -16.057 1.455 1.00 93.19 528 CYS A CA 1
ATOM 4208 C C . CYS A 1 528 ? -12.135 -16.014 2.712 1.00 93.19 528 CYS A C 1
ATOM 4210 O O . CYS A 1 528 ? -12.452 -15.226 3.599 1.00 93.19 528 CYS A O 1
ATOM 4212 N N . TYR A 1 529 ? -11.052 -16.797 2.783 1.00 92.06 529 TYR A N 1
ATOM 4213 C CA . TYR A 1 529 ? -10.194 -16.845 3.979 1.00 92.06 529 TYR A CA 1
ATOM 4214 C C . TYR A 1 529 ? -9.421 -15.538 4.174 1.00 92.06 529 TYR A C 1
ATOM 4216 O O . TYR A 1 529 ? -9.547 -14.938 5.233 1.00 92.06 529 TYR A O 1
ATOM 4224 N N . SER A 1 530 ? -8.816 -14.976 3.121 1.00 92.44 530 SER A N 1
ATOM 4225 C CA . SER A 1 530 ? -8.156 -13.653 3.146 1.00 92.44 530 SER A CA 1
ATOM 4226 C C . SER A 1 530 ? -9.010 -12.510 3.725 1.00 92.44 530 SER A C 1
ATOM 4228 O O . SER A 1 530 ? -8.492 -11.504 4.207 1.00 92.44 530 SER A O 1
ATOM 4230 N N . ALA A 1 531 ? -10.337 -12.647 3.665 1.00 91.75 531 ALA A N 1
ATOM 4231 C CA . ALA A 1 531 ? -11.299 -11.682 4.175 1.00 91.75 531 ALA A CA 1
ATOM 4232 C C . ALA A 1 531 ? -12.025 -12.126 5.453 1.00 91.75 531 ALA A C 1
ATOM 4234 O O . ALA A 1 531 ? -12.791 -11.330 5.997 1.00 91.75 531 ALA A O 1
ATOM 4235 N N . ALA A 1 532 ? -11.819 -13.372 5.877 1.00 92.69 532 ALA A N 1
ATOM 4236 C CA . ALA A 1 532 ? -12.255 -13.945 7.141 1.00 92.69 532 ALA A CA 1
ATOM 4237 C C . ALA A 1 532 ? -11.157 -13.857 8.207 1.00 92.69 532 ALA A C 1
ATOM 4239 O O . ALA A 1 532 ? -11.483 -13.697 9.367 1.00 92.69 532 ALA A O 1
ATOM 4240 N N . GLU A 1 533 ? -9.885 -13.925 7.811 1.00 92.56 533 GLU A N 1
ATOM 4241 C CA . GLU A 1 533 ? -8.685 -13.902 8.661 1.00 92.56 533 GLU A CA 1
ATOM 4242 C C . GLU A 1 533 ? -8.121 -12.477 8.834 1.00 92.56 533 GLU A C 1
ATOM 4244 O O . GLU A 1 533 ? -7.139 -12.255 9.544 1.00 92.56 533 GLU A O 1
ATOM 4249 N N . TYR A 1 534 ? -8.731 -11.474 8.192 1.00 94.62 534 TYR A N 1
ATOM 4250 C CA . TYR A 1 534 ? -8.282 -10.089 8.308 1.00 94.62 534 TYR A CA 1
ATOM 4251 C C . TYR A 1 534 ? -8.389 -9.595 9.760 1.00 94.62 534 TYR A C 1
ATOM 4253 O O . TYR A 1 534 ? -9.472 -9.576 10.355 1.00 94.62 534 TYR A O 1
ATOM 4261 N N . ALA A 1 535 ? -7.244 -9.193 10.315 1.00 93.81 535 ALA A N 1
ATOM 4262 C CA . ALA A 1 535 ? -7.060 -8.838 11.720 1.00 93.81 535 ALA A CA 1
ATOM 4263 C C . ALA A 1 535 ? -7.504 -9.922 12.732 1.00 93.81 535 ALA A C 1
ATOM 4265 O O . ALA A 1 535 ? -7.841 -9.580 13.861 1.00 93.81 535 ALA A O 1
ATOM 4266 N N . CYS A 1 536 ? -7.491 -11.213 12.354 1.00 92.88 536 CYS A N 1
ATOM 4267 C CA . CYS A 1 536 ? -7.917 -12.342 13.205 1.00 92.88 536 CYS A CA 1
ATOM 4268 C C . CYS A 1 536 ? -7.406 -12.273 14.663 1.00 92.88 536 CYS A C 1
ATOM 4270 O O . CYS A 1 536 ? -8.242 -12.368 15.562 1.00 92.88 536 CYS A O 1
ATOM 4272 N N . PRO A 1 537 ? -6.109 -11.984 14.936 1.00 93.69 537 PRO A N 1
ATOM 4273 C CA . PRO A 1 537 ? -5.574 -11.943 16.303 1.00 93.69 537 PRO A CA 1
ATOM 4274 C C . PRO A 1 537 ? -6.282 -10.980 17.268 1.00 93.69 537 PRO A C 1
ATOM 4276 O O . PRO A 1 537 ? -6.181 -11.165 18.475 1.00 93.69 537 PRO A O 1
ATOM 4279 N N . VAL A 1 538 ? -6.996 -9.973 16.750 1.00 93.69 538 VAL A N 1
ATOM 4280 C CA . VAL A 1 538 ? -7.742 -8.984 17.545 1.00 93.69 538 VAL A CA 1
ATOM 4281 C C . VAL A 1 538 ? -9.082 -9.535 18.047 1.00 93.69 538 VAL A C 1
ATOM 4283 O O . VAL A 1 538 ? -9.507 -9.212 19.148 1.00 93.69 538 VAL A O 1
ATOM 4286 N N . TRP A 1 539 ? -9.785 -10.336 17.239 1.00 93.38 539 TRP A N 1
ATOM 4287 C CA . TRP A 1 539 ? -11.203 -10.660 17.474 1.00 93.38 539 TRP A CA 1
ATOM 4288 C C . TRP A 1 539 ? -11.518 -12.163 17.511 1.00 93.38 539 TRP A C 1
ATOM 4290 O O . TRP A 1 539 ? -12.630 -12.540 17.878 1.00 93.38 539 TRP A O 1
ATOM 4300 N N . GLU A 1 540 ? -10.569 -13.040 17.173 1.00 91.19 540 GLU A N 1
ATOM 4301 C CA . GLU A 1 540 ? -10.749 -14.501 17.169 1.00 91.19 540 GLU A CA 1
ATOM 4302 C C . GLU A 1 540 ? -11.109 -15.068 18.550 1.00 91.19 540 GLU A C 1
ATOM 4304 O O . GLU A 1 540 ? -11.922 -15.986 18.660 1.00 91.19 540 GLU A O 1
ATOM 4309 N N . ARG A 1 541 ? -10.542 -14.487 19.614 1.00 87.12 541 ARG A N 1
ATOM 4310 C CA . ARG A 1 541 ? -10.792 -14.891 21.008 1.00 87.12 541 ARG A CA 1
ATOM 4311 C C . ARG A 1 541 ? -12.192 -14.513 21.506 1.00 87.12 541 ARG A C 1
ATOM 4313 O O . ARG A 1 541 ? -12.643 -15.051 22.516 1.00 87.12 541 ARG A O 1
ATOM 4320 N N . ALA A 1 542 ? -12.898 -13.620 20.813 1.00 89.00 542 ALA A N 1
ATOM 4321 C CA . ALA A 1 542 ? -14.212 -13.157 21.234 1.00 89.00 542 ALA A CA 1
ATOM 4322 C C . ALA A 1 542 ? -15.279 -14.252 21.086 1.00 89.00 542 ALA A C 1
ATOM 4324 O O . ALA A 1 542 ? -15.340 -14.967 20.082 1.00 89.00 542 ALA A O 1
ATOM 4325 N N . ALA A 1 543 ? -16.207 -14.332 22.045 1.00 86.81 543 ALA A N 1
ATOM 4326 C CA . ALA A 1 543 ? -17.250 -15.365 22.092 1.00 86.81 543 ALA A CA 1
ATOM 4327 C C . ALA A 1 543 ? -18.127 -15.447 20.820 1.00 86.81 543 ALA A C 1
ATOM 4329 O O . ALA A 1 543 ? -18.770 -16.467 20.558 1.00 86.81 543 ALA A O 1
ATOM 4330 N N . HIS A 1 544 ? -18.161 -14.387 20.009 1.00 90.44 544 HIS A N 1
ATOM 4331 C CA . HIS A 1 544 ? -18.905 -14.331 18.755 1.00 90.44 544 HIS A CA 1
ATOM 4332 C C . HIS A 1 544 ? -18.119 -14.749 17.502 1.00 90.44 544 HIS A C 1
ATOM 4334 O O . HIS A 1 544 ? -18.756 -14.943 16.467 1.00 90.44 544 HIS A O 1
ATOM 4340 N N . ALA A 1 545 ? -16.803 -14.993 17.568 1.00 89.94 545 ALA A N 1
ATOM 4341 C CA . ALA A 1 545 ? -16.005 -15.464 16.426 1.00 89.94 545 ALA A CA 1
ATOM 4342 C C . ALA A 1 545 ? -16.592 -16.737 15.779 1.00 89.94 545 ALA A C 1
ATOM 4344 O O . ALA A 1 545 ? -16.714 -16.825 14.555 1.00 89.94 545 ALA A O 1
ATOM 4345 N N . LYS A 1 546 ? -17.124 -17.656 16.598 1.00 89.06 546 LYS A N 1
ATOM 4346 C CA . LYS A 1 546 ? -17.832 -18.883 16.172 1.00 89.06 546 LYS A CA 1
ATOM 4347 C C . LYS A 1 546 ? -19.063 -18.637 15.275 1.00 89.06 546 LYS A C 1
ATOM 4349 O O . LYS A 1 546 ? -19.556 -19.561 14.630 1.00 89.06 546 LYS A O 1
ATOM 4354 N N . LYS A 1 547 ? -19.571 -17.400 15.155 1.00 89.12 547 LYS A N 1
ATOM 4355 C CA . LYS A 1 547 ? -20.615 -17.041 14.169 1.00 89.12 547 LYS A CA 1
ATOM 4356 C C . LYS A 1 547 ? -20.113 -17.073 12.722 1.00 89.12 547 LYS A C 1
ATOM 4358 O O . LYS A 1 547 ? -20.943 -17.143 11.809 1.00 89.12 547 LYS A O 1
ATOM 4363 N N . LEU A 1 548 ? -18.796 -17.028 12.513 1.00 91.31 548 LEU A N 1
ATOM 4364 C CA . LEU A 1 548 ? -18.136 -17.081 11.208 1.00 91.31 548 LEU A CA 1
ATOM 4365 C C . LEU A 1 548 ? -17.943 -18.522 10.700 1.00 91.31 548 LEU A C 1
ATOM 4367 O O . LEU A 1 548 ? -18.031 -18.752 9.490 1.00 91.31 548 LEU A O 1
ATOM 4371 N N . ASP A 1 549 ? -17.789 -19.499 11.604 1.00 90.06 549 ASP A N 1
ATOM 4372 C CA . ASP A 1 549 ? -17.622 -20.927 11.286 1.00 90.06 549 ASP A CA 1
ATOM 4373 C C . ASP A 1 549 ? -18.633 -21.466 10.255 1.00 90.06 549 ASP A C 1
ATOM 4375 O O . ASP A 1 549 ? -18.207 -22.144 9.323 1.00 90.06 549 ASP A O 1
ATOM 4379 N N . PRO A 1 550 ? -19.953 -21.179 10.321 1.00 90.94 550 PRO A N 1
ATOM 4380 C CA . PRO A 1 550 ? -20.905 -21.655 9.315 1.00 90.94 550 PRO A CA 1
ATOM 4381 C C . PRO A 1 550 ? -20.612 -21.167 7.889 1.00 90.94 550 PRO A C 1
ATOM 4383 O O . PRO A 1 550 ? -20.910 -21.881 6.933 1.00 90.94 550 PRO A O 1
ATOM 4386 N N . ALA A 1 551 ? -20.023 -19.975 7.732 1.00 92.50 551 ALA A N 1
ATOM 4387 C CA . ALA A 1 551 ? -19.642 -19.443 6.425 1.00 92.50 551 ALA A CA 1
ATOM 4388 C C . ALA A 1 551 ? -18.333 -20.075 5.926 1.00 92.50 551 ALA A C 1
ATOM 4390 O O . ALA A 1 551 ? -18.270 -20.485 4.770 1.00 92.50 551 ALA A O 1
ATOM 4391 N N . LEU A 1 552 ? -17.330 -20.245 6.795 1.00 91.88 552 LEU A N 1
ATOM 4392 C CA . LEU A 1 552 ? -16.085 -20.946 6.453 1.00 91.88 552 LEU A CA 1
ATOM 4393 C C . LEU A 1 552 ? -16.322 -22.432 6.146 1.00 91.88 552 LEU A C 1
ATOM 4395 O O . LEU A 1 552 ? -15.860 -22.939 5.131 1.00 91.88 552 LEU A O 1
ATOM 4399 N N . ASN A 1 553 ? -17.153 -23.114 6.936 1.00 90.69 553 ASN A N 1
ATOM 4400 C CA . ASN A 1 553 ? -17.561 -24.496 6.680 1.00 90.69 553 ASN A CA 1
ATOM 4401 C C . ASN A 1 553 ? -18.359 -24.646 5.372 1.00 90.69 553 ASN A C 1
ATOM 4403 O O . ASN A 1 553 ? -18.353 -25.724 4.777 1.00 90.69 553 ASN A O 1
ATOM 4407 N N . ALA A 1 554 ? -19.035 -23.594 4.894 1.00 89.06 554 ALA A N 1
ATOM 4408 C CA . ALA A 1 554 ? -19.621 -23.584 3.555 1.00 89.06 554 ALA A CA 1
ATOM 4409 C C . ALA A 1 554 ? -18.545 -23.462 2.458 1.00 89.06 554 ALA A C 1
ATOM 4411 O O . ALA A 1 554 ? -18.678 -24.120 1.427 1.00 89.06 554 ALA A O 1
ATOM 4412 N N . SER A 1 555 ? -17.460 -22.714 2.697 1.00 89.81 555 SER A N 1
ATOM 4413 C CA . SER A 1 555 ? -16.271 -22.686 1.830 1.00 89.81 555 SER A CA 1
ATOM 4414 C C . SER A 1 555 ? -15.637 -24.081 1.728 1.00 89.81 555 SER A C 1
ATOM 4416 O O . SER A 1 555 ? -15.500 -24.603 0.624 1.00 89.81 555 SER A O 1
ATOM 4418 N N . CYS A 1 556 ? -15.362 -24.741 2.864 1.00 87.50 556 CYS A N 1
ATOM 4419 C CA . CYS A 1 556 ? -14.825 -26.111 2.914 1.00 87.50 556 CYS A CA 1
ATOM 4420 C C . CYS A 1 556 ? -15.665 -27.094 2.081 1.00 87.50 556 CYS A C 1
ATOM 4422 O O . CYS A 1 556 ? -15.130 -27.911 1.330 1.00 87.50 556 CYS A O 1
ATOM 4424 N N . ARG A 1 557 ? -17.002 -27.011 2.182 1.00 86.75 557 ARG A N 1
ATOM 4425 C CA . ARG A 1 557 ? -17.935 -27.861 1.417 1.00 86.75 557 ARG A CA 1
ATOM 4426 C C . ARG A 1 557 ? -17.891 -27.586 -0.088 1.00 86.75 557 ARG A C 1
ATOM 4428 O O . ARG A 1 557 ? -17.966 -28.538 -0.854 1.00 86.75 557 ARG A O 1
ATOM 4435 N N . LEU A 1 558 ? -17.711 -26.333 -0.517 1.00 86.44 558 LEU A N 1
ATOM 4436 C CA . LEU A 1 558 ? -17.530 -25.991 -1.937 1.00 86.44 558 LEU A CA 1
ATOM 4437 C C . LEU A 1 558 ? -16.201 -26.531 -2.501 1.00 86.44 558 LEU A C 1
ATOM 4439 O O . LEU A 1 558 ? -16.179 -27.013 -3.626 1.00 86.44 558 LEU A O 1
ATOM 4443 N N . ILE A 1 559 ? -15.115 -26.512 -1.719 1.00 85.38 559 ILE A N 1
ATOM 4444 C CA . ILE A 1 559 ? -13.798 -27.055 -2.119 1.00 85.38 559 ILE A CA 1
ATOM 4445 C C . ILE A 1 559 ? -13.821 -28.596 -2.190 1.00 85.38 559 ILE A C 1
ATOM 4447 O O . ILE A 1 559 ? -13.232 -29.216 -3.078 1.00 85.38 559 ILE A O 1
ATOM 4451 N N . THR A 1 560 ? -14.487 -29.238 -1.228 1.00 83.31 560 THR A N 1
ATOM 4452 C CA . THR A 1 560 ? -14.519 -30.707 -1.095 1.00 83.31 560 THR A CA 1
ATOM 4453 C C . THR A 1 560 ? -15.626 -31.381 -1.908 1.00 83.31 560 THR A C 1
ATOM 4455 O O . THR A 1 560 ? -15.512 -32.567 -2.213 1.00 83.31 560 THR A O 1
ATOM 4458 N N . GLY A 1 561 ? -16.690 -30.661 -2.265 1.00 80.12 561 GLY A N 1
ATOM 4459 C CA . GLY A 1 561 ? -17.923 -31.245 -2.802 1.00 80.12 561 GLY A CA 1
ATOM 4460 C C . GLY A 1 561 ? -18.757 -31.994 -1.751 1.00 80.12 561 GLY A C 1
ATOM 4461 O O . GLY A 1 561 ? -19.699 -32.697 -2.105 1.00 80.12 561 GLY A O 1
ATOM 4462 N N . CYS A 1 562 ? -18.428 -31.886 -0.456 1.00 81.75 562 CYS A N 1
ATOM 4463 C CA . CYS A 1 562 ? -19.165 -32.582 0.597 1.00 81.75 562 CYS A CA 1
ATOM 4464 C C . CYS A 1 562 ? -20.589 -32.026 0.769 1.00 81.75 562 CYS A C 1
ATOM 4466 O O . CYS A 1 562 ? -20.785 -30.824 0.972 1.00 81.75 562 CYS A O 1
ATOM 4468 N N . LEU A 1 563 ? -21.576 -32.930 0.783 1.00 79.25 563 LEU A N 1
ATOM 4469 C CA . LEU A 1 563 ? -22.986 -32.629 1.048 1.00 79.25 563 LEU A CA 1
ATOM 4470 C C . LEU A 1 563 ? -23.176 -31.862 2.367 1.00 79.25 563 LEU A C 1
ATOM 4472 O O . LEU A 1 563 ? -22.367 -31.955 3.291 1.00 79.25 563 LEU A O 1
ATOM 4476 N N . LYS A 1 564 ? -24.286 -31.123 2.497 1.00 74.44 564 LYS A N 1
ATOM 4477 C CA . LYS A 1 564 ? -24.610 -30.344 3.712 1.00 74.44 564 LYS A CA 1
ATOM 4478 C C . LYS A 1 564 ? -24.729 -31.222 4.972 1.00 74.44 564 LYS A C 1
ATOM 4480 O O . LYS A 1 564 ? -24.423 -30.744 6.059 1.00 74.44 564 LYS A O 1
ATOM 4485 N N . SER A 1 565 ? -25.111 -32.490 4.815 1.00 78.12 565 SER A N 1
ATOM 4486 C CA . SER A 1 565 ? -25.217 -33.500 5.877 1.00 78.12 565 SER A CA 1
ATOM 4487 C C . SER A 1 565 ? -23.872 -34.023 6.400 1.00 78.12 565 SER A C 1
ATOM 4489 O O . SER A 1 565 ? -23.827 -34.570 7.498 1.00 78.12 565 SER A O 1
ATOM 4491 N N . THR A 1 566 ? -22.759 -33.855 5.673 1.00 78.06 566 THR A N 1
ATOM 4492 C CA . THR A 1 566 ? -21.441 -34.317 6.141 1.00 78.06 566 THR A CA 1
ATOM 4493 C C . THR A 1 566 ? -21.044 -33.587 7.440 1.00 78.06 566 THR A C 1
ATOM 4495 O O . THR A 1 566 ? -21.119 -32.352 7.465 1.00 78.06 566 THR A O 1
ATOM 4498 N N . PRO A 1 567 ? -20.576 -34.280 8.498 1.00 79.44 567 PRO A N 1
ATOM 4499 C CA . PRO A 1 567 ? -20.067 -33.628 9.708 1.00 79.44 567 PRO A CA 1
ATOM 4500 C C . PRO A 1 567 ? -18.928 -32.648 9.399 1.00 79.44 567 PRO A C 1
ATOM 4502 O O . PRO A 1 567 ? -18.093 -32.920 8.532 1.00 79.44 567 PRO A O 1
ATOM 4505 N N . THR A 1 568 ? -18.878 -31.513 10.102 1.00 73.81 568 THR A N 1
ATOM 4506 C CA . THR A 1 568 ? -17.893 -30.438 9.862 1.00 73.81 568 THR A CA 1
ATOM 4507 C C . THR A 1 568 ? -16.462 -30.938 9.942 1.00 73.81 568 THR A C 1
ATOM 4509 O O . THR A 1 568 ? -15.662 -30.639 9.060 1.00 73.81 568 THR A O 1
ATOM 4512 N N . ASP A 1 569 ? -16.155 -31.772 10.928 1.00 70.56 569 ASP A N 1
ATOM 4513 C CA . ASP A 1 569 ? -14.792 -32.250 11.161 1.00 70.56 569 ASP A CA 1
ATOM 4514 C C . ASP A 1 569 ? -14.388 -33.270 10.099 1.00 70.56 569 ASP A C 1
ATOM 4516 O O . ASP A 1 569 ? -13.235 -33.314 9.680 1.00 70.56 569 ASP A O 1
ATOM 4520 N N . ARG A 1 570 ? -15.355 -34.039 9.577 1.00 61.78 570 ARG A N 1
ATOM 4521 C CA . ARG A 1 570 ? -15.138 -34.938 8.439 1.00 61.78 570 ARG A CA 1
ATOM 4522 C C . ARG A 1 570 ? -14.920 -34.142 7.150 1.00 61.78 570 ARG A C 1
ATOM 4524 O O . ARG A 1 570 ? -14.075 -34.537 6.355 1.00 61.78 570 ARG A O 1
ATOM 4531 N N . ALA A 1 571 ? -15.598 -33.005 6.966 1.00 61.69 571 ALA A N 1
ATOM 4532 C CA . ALA A 1 571 ? -15.362 -32.097 5.840 1.00 61.69 571 ALA A CA 1
ATOM 4533 C C . ALA A 1 571 ? -13.988 -31.400 5.937 1.00 61.69 571 ALA A C 1
ATOM 4535 O O . ALA A 1 571 ? -13.215 -31.471 4.985 1.00 61.69 571 ALA A O 1
ATOM 4536 N N . ARG A 1 572 ? -13.628 -30.832 7.099 1.00 68.62 572 ARG A N 1
ATOM 4537 C CA . ARG A 1 572 ? -12.304 -30.228 7.366 1.00 68.62 572 ARG A CA 1
ATOM 4538 C C . ARG A 1 572 ? -11.171 -31.245 7.191 1.00 68.62 572 ARG A C 1
ATOM 4540 O O . ARG A 1 572 ? -10.224 -30.983 6.456 1.00 68.62 572 ARG A O 1
ATOM 4547 N N . ARG A 1 573 ? -11.312 -32.453 7.753 1.00 65.06 573 ARG A N 1
ATOM 4548 C CA . ARG A 1 573 ? -10.370 -33.567 7.531 1.00 65.06 573 ARG A CA 1
ATOM 4549 C C . ARG A 1 573 ? -10.339 -34.038 6.073 1.00 65.06 573 ARG A C 1
ATOM 4551 O O . ARG A 1 573 ? -9.307 -34.537 5.649 1.00 65.06 573 ARG A O 1
ATOM 4558 N N . THR A 1 574 ? -11.413 -33.886 5.294 1.00 61.12 574 THR A N 1
ATOM 4559 C CA . THR A 1 574 ? -11.427 -34.209 3.850 1.00 61.12 574 THR A CA 1
ATOM 4560 C C . THR A 1 574 ? -10.738 -33.127 3.019 1.00 61.12 574 THR A C 1
ATOM 4562 O O . THR A 1 574 ? -10.051 -33.453 2.059 1.00 61.12 574 THR A O 1
ATOM 4565 N N . GLU A 1 575 ? -10.847 -31.854 3.401 1.00 61.38 575 GLU A N 1
ATOM 4566 C CA . GLU A 1 575 ? -10.078 -30.763 2.795 1.00 61.38 575 GLU A CA 1
ATOM 4567 C C . GLU A 1 575 ? -8.577 -30.928 3.079 1.00 61.38 575 GLU A C 1
ATOM 4569 O O . GLU A 1 575 ? -7.765 -30.928 2.152 1.00 61.38 575 GLU A O 1
ATOM 4574 N N . GLN A 1 576 ? -8.223 -31.175 4.344 1.00 62.25 576 GLN A N 1
ATOM 4575 C CA . GLN A 1 576 ? -6.861 -31.512 4.763 1.00 62.25 576 GLN A CA 1
ATOM 4576 C C . GLN A 1 576 ? -6.353 -32.773 4.052 1.00 62.25 576 GLN A C 1
ATOM 4578 O O . GLN A 1 576 ? -5.252 -32.743 3.517 1.00 62.25 576 GLN A O 1
ATOM 4583 N N . ARG A 1 577 ? -7.157 -33.844 3.954 1.00 58.53 577 ARG A N 1
ATOM 4584 C CA . ARG A 1 577 ? -6.779 -35.071 3.231 1.00 58.53 577 ARG A CA 1
ATOM 4585 C C . ARG A 1 577 ? -6.698 -34.902 1.721 1.00 58.53 577 ARG A C 1
ATOM 4587 O O . ARG A 1 577 ? -5.875 -35.570 1.122 1.00 58.53 577 ARG A O 1
ATOM 4594 N N . ARG A 1 578 ? -7.475 -34.027 1.075 1.00 54.72 578 ARG A N 1
ATOM 4595 C CA . ARG A 1 578 ? -7.253 -33.713 -0.350 1.00 54.72 578 ARG A CA 1
ATOM 4596 C C . ARG A 1 578 ? -5.957 -32.933 -0.544 1.00 54.72 578 ARG A C 1
ATOM 4598 O O . ARG A 1 578 ? -5.219 -33.241 -1.469 1.00 54.72 578 ARG A O 1
ATOM 4605 N N . ALA A 1 579 ? -5.653 -31.998 0.356 1.00 46.31 579 ALA A N 1
ATOM 4606 C CA . ALA A 1 579 ? -4.389 -31.267 0.346 1.00 46.31 579 ALA A CA 1
ATOM 4607 C C . ALA A 1 579 ? -3.174 -32.162 0.664 1.00 46.31 579 ALA A C 1
ATOM 4609 O O . ALA A 1 579 ? -2.105 -31.952 0.095 1.00 46.31 579 ALA A O 1
ATOM 4610 N N . SER A 1 580 ? -3.329 -33.165 1.536 1.00 40.38 580 SER A N 1
ATOM 4611 C CA . SER A 1 580 ? -2.260 -34.111 1.854 1.00 40.38 580 SER A CA 1
ATOM 4612 C C . SER A 1 580 ? -2.193 -35.300 0.899 1.00 40.38 580 SER A C 1
ATOM 4614 O O . SER A 1 580 ? -1.104 -35.801 0.702 1.00 40.38 580 SER A O 1
ATOM 4616 N N . LEU A 1 581 ? -3.260 -35.711 0.206 1.00 40.72 581 LEU A N 1
ATOM 4617 C CA . LEU A 1 581 ? -3.162 -36.703 -0.880 1.00 40.72 581 LEU A CA 1
ATOM 4618 C C . LEU A 1 581 ? -2.351 -36.167 -2.073 1.00 40.72 581 LEU A C 1
ATOM 4620 O O . LEU A 1 581 ? -1.655 -36.938 -2.720 1.00 40.72 581 LEU A O 1
ATOM 4624 N N . THR A 1 582 ? -2.345 -34.847 -2.296 1.00 38.25 582 THR A N 1
ATOM 4625 C CA . THR A 1 582 ? -1.406 -34.170 -3.213 1.00 38.25 582 THR A CA 1
ATOM 4626 C C . THR A 1 582 ? 0.005 -33.955 -2.640 1.00 38.25 582 THR A C 1
ATOM 4628 O O . THR A 1 582 ? 0.844 -33.375 -3.320 1.00 38.25 582 THR A O 1
ATOM 4631 N N . ALA A 1 583 ? 0.278 -34.396 -1.405 1.00 31.42 583 ALA A N 1
ATOM 4632 C CA . ALA A 1 583 ? 1.593 -34.329 -0.751 1.00 31.42 583 ALA A CA 1
ATOM 4633 C C . ALA A 1 583 ? 2.141 -35.716 -0.346 1.00 31.42 583 ALA A C 1
ATOM 4635 O O . ALA A 1 583 ? 3.349 -35.900 -0.257 1.00 31.42 583 ALA A O 1
ATOM 4636 N N . SER A 1 584 ? 1.283 -36.722 -0.157 1.00 30.31 584 SER A N 1
ATOM 4637 C CA . SER A 1 584 ? 1.655 -38.116 0.114 1.00 30.31 584 SER A CA 1
ATOM 4638 C C . SER A 1 584 ? 2.191 -38.833 -1.128 1.00 30.31 584 SER A C 1
ATOM 4640 O O . SER A 1 584 ? 2.880 -39.836 -0.997 1.00 30.31 584 SER A O 1
ATOM 4642 N N . SER A 1 585 ? 1.987 -38.266 -2.321 1.00 33.47 585 SER A N 1
ATOM 4643 C CA . SER A 1 585 ? 2.779 -38.573 -3.521 1.00 33.47 585 SER A CA 1
ATOM 4644 C C . SER A 1 585 ? 4.230 -38.059 -3.447 1.00 33.47 585 SER A C 1
ATOM 4646 O O . SER A 1 585 ? 4.993 -38.258 -4.386 1.00 33.47 585 SER A O 1
ATOM 4648 N N . MET A 1 586 ? 4.620 -37.381 -2.359 1.00 32.81 586 MET A N 1
ATOM 4649 C CA . MET A 1 586 ? 5.964 -36.837 -2.125 1.00 32.81 586 MET A CA 1
ATOM 4650 C C . MET A 1 586 ? 6.575 -37.272 -0.779 1.00 32.81 586 MET A C 1
ATOM 4652 O O . MET A 1 586 ? 7.613 -36.744 -0.392 1.00 32.81 586 MET A O 1
ATOM 4656 N N . SER A 1 587 ? 5.976 -38.239 -0.070 1.00 27.16 587 SER A N 1
ATOM 4657 C CA . SER A 1 587 ? 6.465 -38.729 1.231 1.00 27.16 587 SER A CA 1
ATOM 4658 C C . SER A 1 587 ? 6.876 -40.208 1.207 1.00 27.16 587 SER A C 1
ATOM 4660 O O . SER A 1 587 ? 6.460 -40.988 2.063 1.00 27.16 587 SER A O 1
ATOM 4662 N N . ALA A 1 588 ? 7.703 -40.594 0.235 1.00 27.30 588 ALA A N 1
ATOM 4663 C CA . ALA A 1 588 ? 8.554 -41.772 0.378 1.00 27.30 588 ALA A CA 1
ATOM 4664 C C . ALA A 1 588 ? 9.811 -41.357 1.160 1.00 27.30 588 ALA A C 1
ATOM 4666 O O . ALA A 1 588 ? 10.508 -40.432 0.741 1.00 27.30 588 ALA A O 1
ATOM 4667 N N . GLN A 1 589 ? 10.096 -42.007 2.291 1.00 26.11 589 GLN A N 1
ATOM 4668 C CA . GLN A 1 589 ? 11.407 -41.860 2.930 1.00 26.11 589 GLN A CA 1
ATOM 4669 C C . GLN A 1 589 ? 12.486 -42.491 2.033 1.00 26.11 589 GLN A C 1
ATOM 4671 O O . GLN A 1 589 ? 12.199 -43.484 1.358 1.00 26.11 589 GLN A O 1
ATOM 4676 N N . PRO A 1 590 ? 13.709 -41.934 1.992 1.00 27.62 590 PRO A N 1
ATOM 4677 C CA . PRO A 1 590 ? 14.791 -42.537 1.230 1.00 27.62 590 PRO A CA 1
ATOM 4678 C C . PRO A 1 590 ? 15.172 -43.901 1.833 1.00 27.62 590 PRO A C 1
ATOM 4680 O O . PRO A 1 590 ? 15.182 -44.035 3.061 1.00 27.62 590 PRO A O 1
ATOM 4683 N N . PRO A 1 591 ? 15.525 -44.906 1.010 1.00 26.48 591 PRO A N 1
ATOM 4684 C CA . PRO A 1 591 ? 16.225 -46.084 1.510 1.00 26.48 591 PRO A CA 1
ATOM 4685 C C . PRO A 1 591 ? 17.588 -45.669 2.101 1.00 26.48 591 PRO A C 1
ATOM 4687 O O . PRO A 1 591 ? 18.121 -44.619 1.723 1.00 26.48 591 PRO A O 1
ATOM 4690 N N . PRO A 1 592 ? 18.169 -46.461 3.021 1.00 25.23 592 PRO A N 1
ATOM 4691 C CA . PRO A 1 592 ? 19.439 -46.123 3.654 1.00 25.23 592 PRO A CA 1
ATOM 4692 C C . PRO A 1 592 ? 20.550 -45.961 2.612 1.00 25.23 592 PRO A C 1
ATOM 4694 O O . PRO A 1 592 ? 20.719 -46.786 1.713 1.00 25.23 592 PRO A O 1
ATOM 4697 N N . SER A 1 593 ? 21.324 -44.886 2.747 1.00 27.30 593 SER A N 1
ATOM 4698 C CA . SER A 1 593 ? 22.431 -44.566 1.852 1.00 27.30 593 SER A CA 1
ATOM 4699 C C . SER A 1 593 ? 23.638 -45.462 2.135 1.00 27.30 593 SER A C 1
ATOM 4701 O O . SER A 1 593 ? 24.538 -45.081 2.886 1.00 27.30 5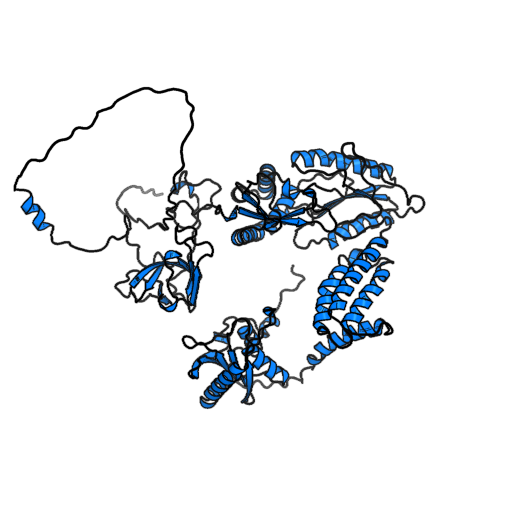93 SER A O 1
ATOM 4703 N N . ASN A 1 594 ? 23.678 -46.639 1.508 1.00 26.95 594 ASN A N 1
ATOM 4704 C CA . ASN A 1 594 ? 24.911 -47.414 1.380 1.00 26.95 594 ASN A CA 1
ATOM 4705 C C . ASN A 1 594 ? 25.903 -46.623 0.518 1.00 26.95 594 ASN A C 1
ATOM 4707 O O . ASN A 1 594 ? 25.861 -46.663 -0.710 1.00 26.95 594 ASN A O 1
ATOM 4711 N N . GLY A 1 595 ? 26.768 -45.854 1.178 1.00 31.09 595 GLY A N 1
ATOM 4712 C CA . GLY A 1 595 ? 27.776 -45.039 0.519 1.00 31.09 595 GLY A CA 1
ATOM 4713 C C . GLY A 1 595 ? 28.918 -45.886 -0.031 1.00 31.09 595 GLY A C 1
ATOM 4714 O O . GLY A 1 595 ? 29.754 -46.363 0.730 1.00 31.09 595 GLY A O 1
ATOM 4715 N N . GLN A 1 596 ? 29.000 -45.989 -1.355 1.00 25.55 596 GLN A N 1
ATOM 4716 C CA . GLN A 1 596 ? 30.259 -46.215 -2.059 1.00 25.55 596 GLN A CA 1
ATOM 4717 C C . GLN A 1 596 ? 30.423 -45.110 -3.102 1.00 25.55 596 GLN A C 1
ATOM 4719 O O . GLN A 1 596 ? 29.714 -45.058 -4.103 1.00 25.55 596 GLN A O 1
ATOM 4724 N N . SER A 1 597 ? 31.330 -44.176 -2.820 1.00 29.00 597 SER A N 1
ATOM 4725 C CA . SER A 1 597 ? 31.728 -43.125 -3.750 1.00 29.00 597 SER A CA 1
ATOM 4726 C C . SER A 1 597 ? 32.768 -43.685 -4.717 1.00 29.00 597 SER A C 1
ATOM 4728 O O . SER A 1 597 ? 33.955 -43.727 -4.386 1.00 29.00 597 SER A O 1
ATOM 4730 N N . GLU A 1 598 ? 32.336 -44.130 -5.896 1.00 27.31 598 GLU A N 1
ATOM 4731 C CA . GLU A 1 598 ? 33.280 -44.480 -6.960 1.00 27.31 598 GLU A CA 1
ATOM 4732 C C . GLU A 1 598 ? 34.068 -43.241 -7.437 1.00 27.31 598 GLU A C 1
ATOM 4734 O O . GLU A 1 598 ? 33.543 -42.121 -7.418 1.00 27.31 598 GLU A O 1
ATOM 4739 N N . PRO A 1 599 ? 35.345 -43.410 -7.831 1.00 30.89 599 PRO A N 1
ATOM 4740 C CA . PRO A 1 599 ? 36.206 -42.304 -8.232 1.00 30.89 599 PRO A CA 1
ATOM 4741 C C . PRO A 1 599 ? 35.793 -41.695 -9.579 1.00 30.89 599 PRO A C 1
ATOM 4743 O O . PRO A 1 599 ? 35.036 -42.271 -10.358 1.00 30.89 599 PRO A O 1
ATOM 4746 N N . LEU A 1 600 ? 36.333 -40.507 -9.867 1.00 34.84 600 LEU A N 1
ATOM 4747 C CA . LEU A 1 600 ? 35.953 -39.674 -11.009 1.00 34.84 600 LEU A CA 1
ATOM 4748 C C . LEU A 1 600 ? 36.401 -40.273 -12.365 1.00 34.84 600 LEU A C 1
ATOM 4750 O O . LEU A 1 600 ? 37.422 -39.889 -12.935 1.00 34.84 600 LEU A O 1
ATOM 4754 N N . GLY A 1 601 ? 35.626 -41.231 -12.878 1.00 29.36 601 GLY A N 1
ATOM 4755 C CA . GLY A 1 601 ? 35.834 -41.863 -14.182 1.00 29.36 601 GLY A CA 1
ATOM 4756 C C . GLY A 1 601 ? 35.709 -40.886 -15.359 1.00 29.36 601 GLY A C 1
ATOM 4757 O O . GLY A 1 601 ? 34.998 -39.881 -15.299 1.00 29.36 601 GLY A O 1
ATOM 4758 N N . SER A 1 602 ? 36.404 -41.177 -16.460 1.00 35.31 602 SER A N 1
ATOM 4759 C CA . SER A 1 602 ? 36.451 -40.295 -17.630 1.00 35.31 602 SER A CA 1
ATOM 4760 C C . SER A 1 602 ? 35.087 -40.168 -18.329 1.00 35.31 602 SER A C 1
ATOM 4762 O O . SER A 1 602 ? 34.427 -41.162 -18.641 1.00 35.31 602 SER A O 1
ATOM 4764 N N . ARG A 1 603 ? 34.666 -38.922 -18.613 1.00 47.53 603 ARG A N 1
ATOM 4765 C CA . ARG A 1 603 ? 33.403 -38.610 -19.310 1.00 47.53 603 ARG A CA 1
ATOM 4766 C C . ARG A 1 603 ? 33.343 -39.302 -20.683 1.00 47.53 603 ARG A C 1
ATOM 4768 O O . ARG A 1 603 ? 33.924 -38.811 -21.653 1.00 47.53 603 ARG A O 1
ATOM 4775 N N . ARG A 1 604 ? 32.574 -40.390 -20.800 1.00 56.56 604 ARG A N 1
ATOM 4776 C CA . ARG A 1 604 ? 32.108 -40.895 -22.101 1.00 56.56 604 ARG A CA 1
ATOM 4777 C C . ARG A 1 604 ? 31.092 -39.898 -22.666 1.00 56.56 604 ARG A C 1
ATOM 4779 O O . ARG A 1 604 ? 30.078 -39.638 -22.028 1.00 56.56 604 ARG A O 1
ATOM 4786 N N . LYS A 1 605 ? 31.375 -39.331 -23.843 1.00 63.53 605 LYS A N 1
ATOM 4787 C CA . LYS A 1 605 ? 30.420 -38.495 -24.594 1.00 63.53 605 LYS A CA 1
ATOM 4788 C C . LYS A 1 605 ? 29.236 -39.357 -25.053 1.00 63.53 605 LYS A C 1
ATOM 4790 O O . LYS A 1 605 ? 29.444 -40.530 -25.363 1.00 63.53 605 LYS A O 1
ATOM 4795 N N . THR A 1 606 ? 28.039 -38.779 -25.159 1.00 76.56 606 THR A N 1
ATOM 4796 C CA . THR A 1 606 ? 26.897 -39.460 -25.801 1.00 76.56 606 THR A CA 1
ATOM 4797 C C . THR A 1 606 ? 27.258 -39.857 -27.248 1.00 76.56 606 THR A C 1
ATOM 4799 O O . THR A 1 606 ? 27.800 -39.012 -27.968 1.00 76.56 606 THR A O 1
ATOM 4802 N N . PRO A 1 607 ? 27.002 -41.106 -27.691 1.00 85.44 607 PRO A N 1
ATOM 4803 C CA . PRO A 1 607 ? 27.233 -41.535 -29.074 1.00 85.44 607 PRO A CA 1
ATOM 4804 C C . PRO A 1 607 ? 26.425 -40.721 -30.096 1.00 85.44 607 PRO A C 1
ATOM 4806 O O . PRO A 1 607 ? 25.302 -40.303 -29.810 1.00 85.44 607 PRO A O 1
ATOM 4809 N N . GLN A 1 608 ? 26.983 -40.491 -31.290 1.00 85.62 608 GLN A N 1
ATOM 4810 C CA . GLN A 1 608 ? 26.374 -39.595 -32.284 1.00 85.62 608 GLN A CA 1
ATOM 4811 C C . GLN A 1 608 ? 25.020 -40.111 -32.794 1.00 85.62 608 GLN A C 1
ATOM 4813 O O . GLN A 1 608 ? 24.086 -39.334 -32.939 1.00 85.62 608 GLN A O 1
ATOM 4818 N N . ASP A 1 609 ? 24.879 -41.422 -32.970 1.00 87.81 609 ASP A N 1
ATOM 4819 C CA . ASP A 1 609 ? 23.625 -42.091 -33.330 1.00 87.81 609 ASP A CA 1
ATOM 4820 C C . ASP A 1 609 ? 22.507 -41.846 -32.298 1.00 87.81 609 ASP A C 1
ATOM 4822 O O . ASP A 1 609 ? 21.346 -41.641 -32.662 1.00 87.81 609 ASP A O 1
ATOM 4826 N N . VAL A 1 610 ? 22.857 -41.780 -31.009 1.00 90.75 610 VAL A N 1
ATOM 4827 C CA . VAL A 1 610 ? 21.925 -41.434 -29.927 1.00 90.75 610 VAL A CA 1
ATOM 4828 C C . VAL A 1 610 ? 21.575 -39.943 -29.966 1.00 90.75 610 VAL A C 1
ATOM 4830 O O . VAL A 1 610 ? 20.406 -39.592 -29.796 1.00 90.75 610 VAL A O 1
ATOM 4833 N N . VAL A 1 611 ? 22.543 -39.060 -30.242 1.00 92.62 611 VAL A N 1
ATOM 4834 C CA . VAL A 1 611 ? 22.303 -37.613 -30.426 1.00 92.62 611 VAL A CA 1
ATOM 4835 C C . VAL A 1 611 ? 21.346 -37.360 -31.595 1.00 92.62 611 VAL A C 1
ATOM 4837 O O . VAL A 1 611 ? 20.346 -36.657 -31.431 1.00 92.62 611 VAL A O 1
ATOM 4840 N N . ASP A 1 612 ? 21.590 -37.987 -32.743 1.00 91.69 612 ASP A N 1
ATOM 4841 C CA . ASP A 1 612 ? 20.767 -37.848 -33.944 1.00 91.69 612 ASP A CA 1
ATOM 4842 C C . ASP A 1 612 ? 19.346 -38.390 -33.702 1.00 91.69 612 ASP A C 1
ATOM 4844 O O . ASP A 1 612 ? 18.353 -37.759 -34.083 1.00 91.69 612 ASP A O 1
ATOM 4848 N N . GLN A 1 613 ? 19.216 -39.505 -32.969 1.00 94.69 613 GLN A N 1
ATOM 4849 C CA . GLN A 1 613 ? 17.914 -40.040 -32.568 1.00 94.69 613 GLN A CA 1
ATOM 4850 C C . GLN A 1 613 ? 17.165 -39.108 -31.595 1.00 94.69 613 GLN A C 1
ATOM 4852 O O . GLN A 1 613 ? 15.946 -38.953 -31.715 1.00 94.69 613 GLN A O 1
ATOM 4857 N N . LEU A 1 614 ? 17.855 -38.460 -30.648 1.00 96.25 614 LEU A N 1
ATOM 4858 C CA . LEU A 1 614 ? 17.252 -37.466 -29.750 1.00 96.25 614 LEU A CA 1
ATOM 4859 C C . LEU A 1 614 ? 16.761 -36.240 -30.532 1.00 96.25 614 LEU A C 1
ATOM 4861 O O . LEU A 1 614 ? 15.627 -35.797 -30.331 1.00 96.25 614 LEU A O 1
ATOM 4865 N N . ILE A 1 615 ? 17.563 -35.724 -31.466 1.00 95.81 615 ILE A N 1
ATOM 4866 C CA . ILE A 1 615 ? 17.181 -34.599 -32.330 1.00 95.81 615 ILE A CA 1
ATOM 4867 C C . ILE A 1 615 ? 15.939 -34.961 -33.152 1.00 95.81 615 ILE A C 1
ATOM 4869 O O . ILE A 1 615 ? 14.939 -34.238 -33.088 1.00 95.81 615 ILE A O 1
ATOM 4873 N N . LEU A 1 616 ? 15.932 -36.120 -33.818 1.00 96.19 616 LEU A N 1
ATOM 4874 C CA . LEU A 1 616 ? 14.785 -36.618 -34.583 1.00 96.19 616 LEU A CA 1
ATOM 4875 C C . LEU A 1 616 ? 13.517 -36.757 -33.719 1.00 96.19 616 LEU A C 1
ATOM 4877 O O . LEU A 1 616 ? 12.438 -36.309 -34.120 1.00 96.19 616 LEU A O 1
ATOM 4881 N N . ARG A 1 617 ? 13.634 -37.315 -32.505 1.00 97.12 617 ARG A N 1
ATOM 4882 C CA . ARG A 1 617 ? 12.516 -37.422 -31.549 1.00 97.12 617 ARG A CA 1
ATOM 4883 C C . ARG A 1 617 ? 12.015 -36.046 -31.095 1.00 97.12 617 ARG A C 1
ATOM 4885 O O . ARG A 1 617 ? 10.803 -35.854 -31.007 1.00 97.12 617 ARG A O 1
ATOM 4892 N N . SER A 1 618 ? 12.899 -35.069 -30.868 1.00 97.19 618 SER A N 1
ATOM 4893 C CA . SER A 1 618 ? 12.508 -33.699 -30.492 1.00 97.19 618 SER A CA 1
ATOM 4894 C C . SER A 1 618 ? 11.776 -32.964 -31.630 1.00 97.19 618 SER A C 1
ATOM 4896 O O . SER A 1 618 ? 10.749 -32.320 -31.395 1.00 97.19 618 SER A O 1
ATOM 4898 N N . LEU A 1 619 ? 12.222 -33.145 -32.880 1.00 95.19 619 LEU A N 1
ATOM 4899 C CA . LEU A 1 619 ? 11.561 -32.642 -34.091 1.00 95.19 619 LEU A CA 1
ATOM 4900 C C . LEU A 1 619 ? 10.193 -33.304 -34.325 1.00 95.19 619 LEU A C 1
ATOM 4902 O O . LEU A 1 619 ? 9.261 -32.643 -34.789 1.00 95.19 619 LEU A O 1
ATOM 4906 N N . GLY A 1 620 ? 10.052 -34.583 -33.963 1.00 95.81 620 GLY A N 1
ATOM 4907 C CA . GLY A 1 620 ? 8.771 -35.286 -33.896 1.00 95.81 620 GLY A CA 1
ATOM 4908 C C . GLY A 1 620 ? 7.836 -34.680 -32.847 1.00 95.81 620 GLY A C 1
ATOM 4909 O O . GLY A 1 620 ? 6.742 -34.229 -33.186 1.00 95.81 620 GLY A O 1
ATOM 4910 N N . ALA A 1 621 ? 8.291 -34.585 -31.594 1.00 96.38 621 ALA A N 1
ATOM 4911 C CA . ALA A 1 621 ? 7.517 -34.061 -30.466 1.00 96.38 621 ALA A CA 1
ATOM 4912 C C . ALA A 1 621 ? 6.974 -32.643 -30.719 1.00 96.38 621 ALA A C 1
ATOM 4914 O O . ALA A 1 621 ? 5.818 -32.353 -30.404 1.00 96.38 621 ALA A O 1
ATOM 4915 N N . LYS A 1 622 ? 7.766 -31.783 -31.377 1.00 95.31 622 LYS A N 1
ATOM 4916 C CA . LYS A 1 622 ? 7.386 -30.421 -31.798 1.00 95.31 622 LYS A CA 1
ATOM 4917 C C . LYS A 1 622 ? 6.057 -30.366 -32.573 1.00 95.31 622 LYS A C 1
ATOM 4919 O O . LYS A 1 622 ? 5.339 -29.372 -32.472 1.00 95.31 622 LYS A O 1
ATOM 4924 N N . LYS A 1 623 ? 5.695 -31.419 -33.319 1.00 94.88 623 LYS A N 1
ATOM 4925 C CA . LYS A 1 623 ? 4.442 -31.490 -34.099 1.00 94.88 623 LYS A CA 1
ATOM 4926 C C . LYS A 1 623 ? 3.180 -31.476 -33.226 1.00 94.88 623 LYS A C 1
ATOM 4928 O O . LYS A 1 623 ? 2.126 -31.089 -33.717 1.00 94.88 623 LYS A O 1
ATOM 4933 N N . HIS A 1 624 ? 3.292 -31.852 -31.951 1.00 96.81 624 HIS A N 1
ATOM 4934 C CA . HIS A 1 624 ? 2.179 -31.935 -30.998 1.00 96.81 624 HIS A CA 1
ATOM 4935 C C . HIS A 1 624 ? 2.032 -30.683 -30.109 1.00 96.81 624 HIS A C 1
ATOM 4937 O O . HIS A 1 624 ? 1.160 -30.645 -29.243 1.00 96.81 624 HIS A O 1
ATOM 4943 N N . ALA A 1 625 ? 2.866 -29.656 -30.315 1.00 96.62 625 ALA A N 1
ATOM 4944 C CA . ALA A 1 625 ? 2.861 -28.428 -29.525 1.00 96.62 625 ALA A CA 1
ATOM 4945 C C . ALA A 1 625 ? 1.524 -27.666 -29.607 1.00 96.62 625 ALA A C 1
ATOM 4947 O O . ALA A 1 625 ? 1.077 -27.261 -30.684 1.00 96.62 625 ALA A O 1
ATOM 4948 N N . TYR A 1 626 ? 0.922 -27.391 -28.449 1.00 96.44 626 TYR A N 1
ATOM 4949 C CA . TYR A 1 626 ? -0.289 -26.580 -28.334 1.00 96.44 626 TYR A CA 1
ATOM 4950 C C . TYR A 1 626 ? 0.090 -25.114 -28.095 1.00 96.44 626 TYR A C 1
ATOM 4952 O O . TYR A 1 626 ? 0.161 -24.651 -26.957 1.00 96.44 626 TYR A O 1
ATOM 4960 N N . CYS A 1 627 ? 0.348 -24.376 -29.177 1.00 94.06 627 CYS A N 1
ATOM 4961 C CA . CYS A 1 627 ? 0.748 -22.965 -29.127 1.00 94.06 627 CYS A CA 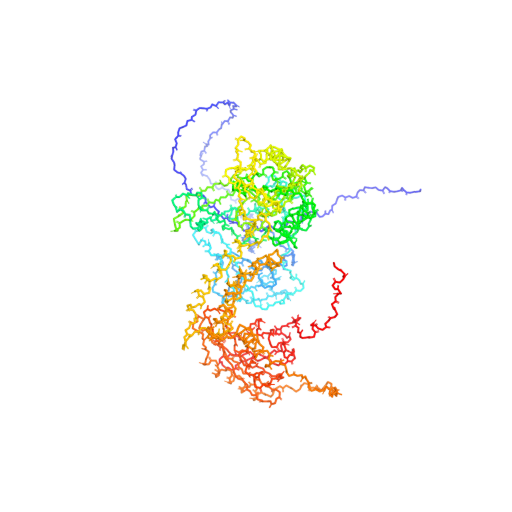1
ATOM 4962 C C . CYS A 1 627 ? -0.209 -22.021 -29.893 1.00 94.06 627 CYS A C 1
ATOM 4964 O O . CYS A 1 627 ? 0.177 -21.409 -30.897 1.00 94.06 627 CYS A O 1
ATOM 4966 N N . PRO A 1 628 ? -1.489 -21.899 -29.485 1.00 89.62 628 PRO A N 1
ATOM 4967 C CA . PRO A 1 628 ? -2.459 -21.062 -30.188 1.00 89.62 628 PRO A CA 1
ATOM 4968 C C . PRO A 1 628 ? -2.173 -19.553 -30.116 1.00 89.62 628 PRO A C 1
ATOM 4970 O O . PRO A 1 628 ? -2.710 -18.843 -30.969 1.00 89.62 628 PRO A O 1
ATOM 4973 N N . TYR A 1 629 ? -1.353 -19.059 -29.180 1.00 89.62 629 TYR A N 1
ATOM 4974 C CA . TYR A 1 629 ? -1.088 -17.626 -28.994 1.00 89.62 629 TYR A CA 1
ATOM 4975 C C . TYR A 1 629 ? 0.193 -17.180 -29.705 1.00 89.62 629 TYR A C 1
ATOM 4977 O O . TYR A 1 629 ? 0.126 -16.305 -30.564 1.00 89.62 629 TYR A O 1
ATOM 4985 N N . SER A 1 630 ? 1.348 -17.788 -29.404 1.00 89.50 630 SER A N 1
ATOM 4986 C CA . SER A 1 630 ? 2.619 -17.402 -30.050 1.00 89.50 630 SER A CA 1
ATOM 4987 C C . SER A 1 630 ? 2.822 -18.009 -31.438 1.00 89.50 630 SER A C 1
ATOM 4989 O O . SER A 1 630 ? 3.649 -17.514 -32.199 1.00 89.50 630 SER A O 1
ATOM 4991 N N . LYS A 1 631 ? 2.119 -19.111 -31.747 1.00 92.12 631 LYS A N 1
ATOM 4992 C CA . LYS A 1 631 ? 2.395 -20.017 -32.882 1.00 92.12 631 LYS A CA 1
ATOM 4993 C C . LYS A 1 631 ? 3.811 -20.623 -32.881 1.00 92.12 631 LYS A C 1
ATOM 4995 O O . LYS A 1 631 ? 4.197 -21.268 -33.852 1.00 92.12 631 LYS A O 1
ATOM 5000 N N . PHE A 1 632 ? 4.575 -20.455 -31.801 1.00 92.56 632 PHE A N 1
ATOM 5001 C CA . PHE A 1 632 ? 5.961 -20.893 -31.704 1.00 92.56 632 PHE A CA 1
ATOM 5002 C C . PHE A 1 632 ? 6.041 -22.317 -31.144 1.00 92.56 632 PHE A C 1
ATOM 5004 O O . PHE A 1 632 ? 5.865 -22.535 -29.942 1.00 92.56 632 PHE A O 1
ATOM 5011 N N . ARG A 1 633 ? 6.292 -23.299 -32.016 1.00 95.81 633 ARG A N 1
ATOM 5012 C CA . ARG A 1 633 ? 6.383 -24.715 -31.633 1.00 95.81 633 ARG A CA 1
ATOM 5013 C C . ARG A 1 633 ? 7.795 -25.071 -31.180 1.00 95.81 633 ARG A C 1
ATOM 5015 O O . ARG A 1 633 ? 8.774 -24.779 -31.866 1.00 95.81 633 ARG A O 1
ATOM 5022 N N . VAL A 1 634 ? 7.881 -25.767 -30.052 1.00 97.56 634 VAL A N 1
ATOM 5023 C CA . VAL A 1 634 ? 9.103 -26.336 -29.482 1.00 97.56 634 VAL A CA 1
ATOM 5024 C C . VAL A 1 634 ? 8.832 -27.789 -29.105 1.00 97.56 634 VAL A C 1
ATOM 5026 O O . VAL A 1 634 ? 7.795 -28.104 -28.516 1.00 97.56 634 VAL A O 1
ATOM 5029 N N . GLY A 1 635 ? 9.771 -28.670 -29.430 1.00 97.88 635 GLY A N 1
ATOM 5030 C CA . GLY A 1 635 ? 9.808 -30.056 -28.977 1.00 97.88 635 GLY A CA 1
ATOM 5031 C C . GLY A 1 635 ? 11.117 -30.354 -28.254 1.00 97.88 635 GLY A C 1
ATOM 5032 O O . GLY A 1 635 ? 12.123 -29.683 -28.479 1.00 97.88 635 GLY A O 1
ATOM 5033 N N . ALA A 1 636 ? 11.099 -31.349 -27.375 1.00 98.19 636 ALA A N 1
ATOM 5034 C CA . ALA A 1 636 ? 12.266 -31.809 -26.638 1.00 98.19 636 ALA A CA 1
ATOM 5035 C C . ALA A 1 636 ? 12.272 -33.339 -26.518 1.00 98.19 636 ALA A C 1
ATOM 5037 O O . ALA A 1 636 ? 11.206 -33.960 -26.469 1.00 98.19 636 ALA A O 1
ATOM 5038 N N . ALA A 1 637 ? 13.465 -33.928 -26.451 1.00 98.19 637 ALA A N 1
ATOM 5039 C CA . ALA A 1 637 ? 13.688 -35.348 -26.197 1.00 98.19 637 ALA A CA 1
ATOM 5040 C C . ALA A 1 637 ? 14.809 -35.522 -25.163 1.00 98.19 637 ALA A C 1
ATOM 5042 O O . ALA A 1 637 ? 15.917 -35.037 -25.369 1.00 98.19 637 ALA A O 1
ATOM 5043 N N . LEU A 1 638 ? 14.508 -36.189 -24.053 1.00 97.69 638 LEU A N 1
ATOM 5044 C CA . LEU A 1 638 ? 15.323 -36.306 -22.845 1.00 97.69 638 LEU A CA 1
ATOM 5045 C C . LEU A 1 638 ? 15.781 -37.755 -22.655 1.00 97.69 638 LEU A C 1
ATOM 5047 O O . LEU A 1 638 ? 14.939 -38.646 -22.581 1.00 97.69 638 LEU A O 1
ATOM 5051 N N . LEU A 1 639 ? 17.089 -37.972 -22.536 1.00 97.06 639 LEU A N 1
ATOM 5052 C CA . LEU A 1 639 ? 17.728 -39.262 -22.284 1.00 97.06 639 LEU A CA 1
ATOM 5053 C C . LEU A 1 639 ? 17.966 -39.450 -20.779 1.00 97.06 639 LEU A C 1
ATOM 5055 O O . LEU A 1 639 ? 18.777 -38.738 -20.177 1.00 97.06 639 LEU A O 1
ATOM 5059 N N . ALA A 1 640 ? 17.278 -40.415 -20.172 1.00 94.19 640 ALA A N 1
ATOM 5060 C CA . ALA A 1 640 ? 17.535 -40.851 -18.802 1.00 94.19 640 ALA A CA 1
ATOM 5061 C C . ALA A 1 640 ? 18.784 -41.742 -18.711 1.00 94.19 640 ALA A C 1
ATOM 5063 O O . ALA A 1 640 ? 19.309 -42.221 -19.715 1.00 94.19 640 ALA A O 1
ATOM 5064 N N . HIS A 1 641 ? 19.308 -41.945 -17.499 1.00 87.81 641 HIS A N 1
ATOM 5065 C CA . HIS A 1 641 ? 20.555 -42.695 -17.318 1.00 87.81 641 HIS A CA 1
ATOM 5066 C C . HIS A 1 641 ? 20.435 -44.208 -17.620 1.00 87.81 641 HIS A C 1
ATOM 5068 O O . HIS A 1 641 ? 21.456 -44.855 -17.851 1.00 87.81 641 HIS A O 1
ATOM 5074 N N . ASP A 1 642 ? 19.219 -44.758 -17.703 1.00 86.25 642 ASP A N 1
ATOM 5075 C CA . ASP A 1 642 ? 18.911 -46.108 -18.219 1.00 86.25 642 ASP A CA 1
ATOM 5076 C C . ASP A 1 642 ? 18.752 -46.157 -19.755 1.00 86.25 642 ASP A C 1
ATOM 5078 O O . ASP A 1 642 ? 18.289 -47.153 -20.300 1.00 86.25 642 ASP A O 1
ATOM 5082 N N . ASP A 1 643 ? 19.094 -45.065 -20.445 1.00 88.19 643 ASP A N 1
ATOM 5083 C CA . ASP A 1 643 ? 18.953 -44.860 -21.892 1.00 88.19 643 ASP A CA 1
ATOM 5084 C C . ASP A 1 643 ? 17.502 -44.838 -22.418 1.00 88.19 643 ASP A C 1
ATOM 5086 O O . ASP A 1 643 ? 17.261 -44.789 -23.629 1.00 88.19 643 ASP A O 1
ATOM 5090 N N . LYS A 1 644 ? 16.506 -44.748 -21.524 1.00 94.06 644 LYS A N 1
ATOM 5091 C CA . LYS A 1 644 ? 15.115 -44.475 -21.902 1.00 94.06 644 LYS A CA 1
ATOM 5092 C C . LYS A 1 644 ? 14.945 -43.015 -22.335 1.00 94.06 644 LYS A C 1
ATOM 5094 O O . LYS A 1 644 ? 15.422 -42.089 -21.676 1.00 94.06 644 LYS A O 1
ATOM 5099 N N . VAL A 1 645 ? 14.221 -42.804 -23.440 1.00 96.56 645 VAL A N 1
ATOM 5100 C CA . VAL A 1 645 ? 13.982 -41.469 -24.012 1.00 96.56 645 VAL A CA 1
ATOM 5101 C C . VAL A 1 645 ? 12.543 -41.004 -23.807 1.00 96.56 645 VAL A C 1
ATOM 5103 O O . VAL A 1 645 ? 11.604 -41.611 -24.322 1.00 96.56 645 VAL A O 1
ATOM 5106 N N . PHE A 1 646 ? 12.394 -39.863 -23.139 1.00 97.81 646 PHE A N 1
ATOM 5107 C CA . PHE A 1 646 ? 11.132 -39.156 -22.922 1.00 97.81 646 PHE A CA 1
ATOM 5108 C C . PHE A 1 646 ? 10.994 -37.998 -23.903 1.00 97.81 646 PHE A C 1
ATOM 5110 O O . PHE A 1 646 ? 11.987 -37.372 -24.262 1.00 97.81 646 PHE A O 1
ATOM 5117 N N . THR A 1 647 ? 9.775 -37.662 -24.324 1.00 97.75 647 THR A N 1
ATOM 5118 C CA . THR A 1 647 ? 9.534 -36.538 -25.243 1.00 97.75 647 THR A CA 1
ATOM 5119 C C . THR A 1 647 ? 8.506 -35.564 -24.695 1.00 97.75 647 THR A C 1
ATOM 5121 O O . THR A 1 647 ? 7.554 -35.973 -24.038 1.00 97.75 647 THR A O 1
ATOM 5124 N N . GLY A 1 648 ? 8.662 -34.283 -25.019 1.00 97.00 648 GLY A N 1
ATOM 5125 C CA . GLY A 1 648 ? 7.751 -33.221 -24.604 1.00 97.00 648 GLY A CA 1
ATOM 5126 C C . GLY A 1 648 ? 7.613 -32.131 -25.662 1.00 97.00 648 GLY A C 1
ATOM 5127 O O . GLY A 1 648 ? 8.463 -31.973 -26.536 1.00 97.00 648 GLY A O 1
ATOM 5128 N N . CYS A 1 649 ? 6.533 -31.362 -25.580 1.00 97.50 649 CYS A N 1
ATOM 5129 C CA . CYS A 1 649 ? 6.271 -30.199 -26.430 1.00 97.50 649 CYS A CA 1
ATOM 5130 C C . CYS A 1 649 ? 5.756 -29.024 -25.587 1.00 97.50 649 CYS A C 1
ATOM 5132 O O . CYS A 1 649 ? 5.346 -29.222 -24.438 1.00 97.50 649 CYS A O 1
ATOM 5134 N N . ASN A 1 650 ? 5.800 -27.795 -26.105 1.00 97.81 650 ASN A N 1
ATOM 5135 C CA . ASN A 1 650 ? 5.235 -26.660 -25.375 1.00 97.81 650 ASN A CA 1
ATOM 5136 C C . ASN A 1 650 ? 3.699 -26.644 -25.434 1.00 97.81 650 ASN A C 1
ATOM 5138 O O . ASN A 1 650 ? 3.087 -26.911 -26.468 1.00 97.81 650 ASN A O 1
ATOM 5142 N N . VAL A 1 651 ? 3.089 -26.294 -24.302 1.00 97.12 651 VAL A N 1
ATOM 5143 C CA . VAL A 1 651 ? 1.642 -26.167 -24.114 1.00 97.12 651 VAL A CA 1
ATOM 5144 C C . VAL A 1 651 ? 1.372 -24.794 -23.509 1.00 97.12 651 VAL A C 1
ATOM 5146 O O . VAL A 1 651 ? 1.736 -24.517 -22.364 1.00 97.12 651 VAL A O 1
ATOM 5149 N N . GLU A 1 652 ? 0.761 -23.912 -24.292 1.00 94.69 652 GLU A N 1
ATOM 5150 C CA . GLU A 1 652 ? 0.389 -22.567 -23.864 1.00 94.69 652 GLU A CA 1
ATOM 5151 C C . GLU A 1 652 ? -0.976 -22.536 -23.169 1.00 94.69 652 GLU A C 1
ATOM 5153 O O . GLU A 1 652 ? -1.846 -23.382 -23.379 1.00 94.69 652 GLU A O 1
ATOM 5158 N N . ASN A 1 653 ? -1.192 -21.498 -22.364 1.00 93.69 653 ASN A N 1
ATOM 5159 C CA . ASN A 1 653 ? -2.432 -21.264 -21.637 1.00 93.69 653 ASN A CA 1
ATOM 5160 C C . ASN A 1 653 ? -2.785 -19.769 -21.706 1.00 93.69 653 ASN A C 1
ATOM 5162 O O . ASN A 1 653 ? -1.883 -18.934 -21.705 1.00 93.69 653 ASN A O 1
ATOM 5166 N N . ALA A 1 654 ? -4.080 -19.428 -21.730 1.00 81.44 654 ALA A N 1
ATOM 5167 C CA . ALA A 1 654 ? -4.545 -18.034 -21.687 1.00 81.44 654 ALA A CA 1
ATOM 5168 C C . ALA A 1 654 ? -4.018 -17.286 -20.445 1.00 81.44 654 ALA A C 1
ATOM 5170 O O . ALA A 1 654 ? -3.742 -16.089 -20.483 1.00 81.44 654 ALA A O 1
ATOM 5171 N N . CYS A 1 655 ? -3.841 -18.012 -19.340 1.00 82.62 655 CYS A N 1
ATOM 5172 C CA . CYS A 1 655 ? -3.078 -17.577 -18.183 1.00 82.62 655 CYS A CA 1
ATOM 5173 C C . CYS A 1 655 ? -1.601 -17.948 -18.416 1.00 82.62 655 CYS A C 1
ATOM 5175 O O . CYS A 1 655 ? -1.176 -19.048 -18.070 1.00 82.62 655 CYS A O 1
ATOM 5177 N N . TYR A 1 656 ? -0.827 -17.056 -19.049 1.00 71.25 656 TYR A N 1
ATOM 5178 C CA . TYR A 1 656 ? 0.518 -17.355 -19.577 1.00 71.25 656 TYR A CA 1
ATOM 5179 C C . TYR A 1 656 ? 1.493 -18.004 -18.574 1.00 71.25 656 TYR A C 1
ATOM 5181 O O . TYR A 1 656 ? 2.314 -18.831 -18.965 1.00 71.25 656 TYR A O 1
ATOM 5189 N N . ASN A 1 657 ? 1.395 -17.688 -17.279 1.00 73.38 657 ASN A N 1
ATOM 5190 C CA . ASN A 1 657 ? 2.221 -18.295 -16.225 1.00 73.38 657 ASN A CA 1
ATOM 5191 C C . ASN A 1 657 ? 1.890 -19.774 -15.928 1.00 73.38 657 ASN A C 1
ATOM 5193 O O . ASN A 1 657 ? 2.623 -20.412 -15.177 1.00 73.38 657 ASN A O 1
ATOM 5197 N N . LEU A 1 658 ? 0.808 -20.319 -16.493 1.00 87.62 658 LEU A N 1
ATOM 5198 C CA . LEU A 1 658 ? 0.485 -21.751 -16.491 1.00 87.62 658 LEU A CA 1
ATOM 5199 C C . LEU A 1 658 ? 1.023 -22.476 -17.741 1.00 87.62 658 LEU A C 1
ATOM 5201 O O . LEU A 1 658 ? 0.790 -23.672 -17.900 1.00 87.62 658 LEU A O 1
ATOM 5205 N N . GLY A 1 659 ? 1.725 -21.771 -18.637 1.00 90.81 659 GLY A N 1
ATOM 5206 C CA . GLY A 1 659 ? 2.353 -22.353 -19.820 1.00 90.81 659 GLY A CA 1
ATOM 5207 C C . GLY A 1 659 ? 3.561 -23.236 -19.481 1.00 90.81 659 GLY A C 1
ATOM 5208 O O . GLY A 1 659 ? 4.471 -22.844 -18.736 1.00 90.81 659 GLY A O 1
ATOM 5209 N N . VAL A 1 660 ? 3.598 -24.428 -20.075 1.00 95.94 660 VAL A N 1
ATOM 5210 C CA . VAL A 1 660 ? 4.680 -25.407 -19.906 1.00 95.94 660 VAL A CA 1
ATOM 5211 C C . VAL A 1 660 ? 5.512 -25.455 -21.185 1.00 95.94 660 VAL A C 1
ATOM 5213 O O . VAL A 1 660 ? 4.979 -25.527 -22.289 1.00 95.94 660 VAL A O 1
ATOM 5216 N N . CYS A 1 661 ? 6.834 -25.385 -21.045 1.00 97.50 661 CYS A N 1
ATOM 5217 C CA . CYS A 1 661 ? 7.769 -25.473 -22.168 1.00 97.50 661 CYS A CA 1
ATOM 5218 C C . CYS A 1 661 ? 8.167 -26.939 -22.414 1.00 97.50 661 CYS A C 1
ATOM 5220 O O . CYS A 1 661 ? 8.048 -27.765 -21.508 1.00 97.50 661 CYS A O 1
ATOM 5222 N N . ALA A 1 662 ? 8.643 -27.263 -23.618 1.00 97.62 662 ALA A N 1
ATOM 5223 C CA . ALA A 1 662 ? 8.895 -28.641 -24.048 1.00 97.62 662 ALA A CA 1
ATOM 5224 C C . ALA A 1 662 ? 9.872 -29.412 -23.144 1.00 97.62 662 ALA A C 1
ATOM 5226 O O . ALA A 1 662 ? 9.651 -30.586 -22.858 1.00 97.62 662 ALA A O 1
ATOM 5227 N N . GLU A 1 663 ? 10.905 -28.731 -22.651 1.00 97.94 663 GLU A N 1
ATOM 5228 C CA . GLU A 1 663 ? 11.934 -29.268 -21.760 1.00 97.94 663 GLU A CA 1
ATOM 5229 C C . GLU A 1 663 ? 11.316 -29.646 -20.410 1.00 97.94 663 GLU A C 1
ATOM 5231 O O . GLU A 1 663 ? 11.430 -30.783 -19.960 1.00 97.94 663 GLU A O 1
ATOM 5236 N N . ARG A 1 664 ? 10.574 -28.713 -19.793 1.00 97.19 664 ARG A N 1
ATOM 5237 C CA . ARG A 1 664 ? 9.866 -28.962 -18.526 1.00 97.19 664 ARG A CA 1
ATOM 5238 C C . ARG A 1 664 ? 8.786 -30.033 -18.679 1.00 97.19 664 ARG A C 1
ATOM 5240 O O . ARG A 1 664 ? 8.563 -30.771 -17.729 1.00 97.19 664 ARG A O 1
ATOM 5247 N N . ASN A 1 665 ? 8.155 -30.145 -19.848 1.00 97.38 665 ASN A N 1
ATOM 5248 C CA . ASN A 1 665 ? 7.206 -31.215 -20.155 1.00 97.38 665 ASN A CA 1
ATOM 5249 C C . ASN A 1 665 ? 7.920 -32.583 -20.144 1.00 97.38 665 ASN A C 1
ATOM 5251 O O . ASN A 1 665 ? 7.605 -33.416 -19.302 1.00 97.38 665 ASN A O 1
ATOM 5255 N N . ALA A 1 666 ? 8.973 -32.753 -20.956 1.00 97.38 666 ALA A N 1
ATOM 5256 C CA . ALA A 1 666 ? 9.747 -33.997 -21.038 1.00 97.38 666 ALA A CA 1
ATOM 5257 C C . ALA A 1 666 ? 10.339 -34.437 -19.682 1.00 97.38 666 ALA A C 1
ATOM 5259 O O . ALA A 1 666 ? 10.229 -35.606 -19.312 1.00 97.38 666 ALA A O 1
ATOM 5260 N N . ILE A 1 667 ? 10.920 -33.501 -18.918 1.00 97.44 667 ILE A N 1
ATOM 5261 C CA . ILE A 1 667 ? 11.492 -33.786 -17.591 1.00 97.44 667 ILE A CA 1
ATOM 5262 C C . ILE A 1 667 ? 10.391 -34.144 -16.586 1.00 97.44 667 ILE A C 1
ATOM 5264 O O . ILE A 1 667 ? 10.545 -35.105 -15.839 1.00 97.44 667 ILE A O 1
ATOM 5268 N N . THR A 1 668 ? 9.254 -33.436 -16.581 1.00 96.44 668 THR A N 1
ATOM 5269 C CA . THR A 1 668 ? 8.140 -33.767 -15.671 1.00 96.44 668 THR A CA 1
ATOM 5270 C C . THR A 1 668 ? 7.559 -35.149 -15.980 1.00 96.44 668 THR A C 1
ATOM 5272 O O . THR A 1 668 ? 7.272 -35.894 -15.046 1.00 96.44 668 THR A O 1
ATOM 5275 N N . THR A 1 669 ? 7.443 -35.529 -17.260 1.00 95.69 669 THR A N 1
ATOM 5276 C CA . THR A 1 669 ? 7.037 -36.885 -17.665 1.00 95.69 669 THR A CA 1
ATOM 5277 C C . THR A 1 669 ? 8.008 -37.931 -17.117 1.00 95.69 669 THR A C 1
ATOM 5279 O O . THR A 1 669 ? 7.579 -38.826 -16.389 1.00 95.69 669 THR A O 1
ATOM 5282 N N . ALA A 1 670 ? 9.313 -37.769 -17.359 1.00 95.88 670 ALA A N 1
ATOM 5283 C CA . ALA A 1 670 ? 10.339 -38.684 -16.859 1.00 95.88 670 ALA A CA 1
ATOM 5284 C C . ALA A 1 670 ? 10.296 -38.830 -15.325 1.00 95.88 670 ALA A C 1
ATOM 5286 O O . ALA A 1 670 ? 10.234 -39.945 -14.808 1.00 95.88 670 ALA A O 1
ATOM 5287 N N . VAL A 1 671 ? 10.225 -37.711 -14.596 1.00 95.94 671 VAL A N 1
ATOM 5288 C CA . VAL A 1 671 ? 10.134 -37.687 -13.125 1.00 95.94 671 VAL A CA 1
ATOM 5289 C C . VAL A 1 671 ? 8.847 -38.342 -12.615 1.00 95.94 671 VAL A C 1
ATOM 5291 O O . VAL A 1 671 ? 8.882 -39.005 -11.577 1.00 95.94 671 VAL A O 1
ATOM 5294 N N . SER A 1 672 ? 7.728 -38.214 -13.339 1.00 93.06 672 SER A N 1
ATOM 5295 C CA . SER A 1 672 ? 6.467 -38.887 -12.994 1.00 93.06 672 SER A CA 1
ATOM 5296 C C . SER A 1 672 ? 6.512 -40.406 -13.199 1.00 93.06 672 SER A C 1
ATOM 5298 O O . SER A 1 672 ? 5.860 -41.135 -12.457 1.00 93.06 672 SER A O 1
ATOM 5300 N N . GLU A 1 673 ? 7.347 -40.887 -14.125 1.00 93.38 673 GLU A N 1
ATOM 5301 C CA . GLU A 1 673 ? 7.672 -42.310 -14.309 1.00 93.38 673 GLU A CA 1
ATOM 5302 C C . GLU A 1 673 ? 8.836 -42.787 -13.409 1.00 93.38 673 GLU A C 1
ATOM 5304 O O . GLU A 1 673 ? 9.290 -43.922 -13.534 1.00 93.38 673 GLU A O 1
ATOM 5309 N N . GLY A 1 674 ? 9.315 -41.944 -12.483 1.00 91.69 674 GLY A N 1
ATOM 5310 C CA . GLY A 1 674 ? 10.336 -42.277 -11.481 1.00 91.69 674 GLY A CA 1
ATOM 5311 C C . GLY A 1 674 ? 11.769 -41.843 -11.817 1.00 91.69 674 GLY A C 1
ATOM 5312 O O . GLY A 1 674 ? 12.648 -41.933 -10.960 1.00 91.69 674 GLY A O 1
ATOM 5313 N N . TYR A 1 675 ? 12.019 -41.318 -13.016 1.00 93.19 675 TYR A N 1
ATOM 5314 C CA . TYR A 1 675 ? 13.362 -41.014 -13.514 1.00 93.19 675 TYR A CA 1
ATOM 5315 C C . TYR A 1 675 ? 13.859 -39.640 -13.068 1.00 93.19 675 TYR A C 1
ATOM 5317 O O . TYR A 1 675 ? 13.238 -38.619 -13.349 1.00 93.19 675 TYR A O 1
ATOM 5325 N N . ARG A 1 676 ? 15.001 -39.612 -12.371 1.00 91.88 676 ARG A N 1
ATOM 5326 C CA . ARG A 1 676 ? 15.575 -38.393 -11.760 1.00 91.88 676 ARG A CA 1
ATOM 5327 C C . ARG A 1 676 ? 17.061 -38.170 -12.072 1.00 91.88 676 ARG A C 1
ATOM 5329 O O . ARG A 1 676 ? 17.697 -37.351 -11.423 1.00 91.88 676 ARG A O 1
ATOM 5336 N N . SER A 1 677 ? 17.613 -38.913 -13.031 1.00 92.19 677 SER A N 1
ATOM 5337 C CA . SER A 1 677 ? 19.004 -38.803 -13.483 1.00 92.19 677 SER A CA 1
ATOM 5338 C C . SER A 1 677 ? 19.047 -38.879 -15.007 1.00 92.19 677 SER A C 1
ATOM 5340 O O . SER A 1 677 ? 18.436 -39.774 -15.602 1.00 92.19 677 SER A O 1
ATOM 5342 N N . PHE A 1 678 ? 19.734 -37.922 -15.630 1.00 94.81 678 PHE A N 1
ATOM 5343 C CA . PHE A 1 678 ? 19.669 -37.657 -17.066 1.00 94.81 678 PHE A CA 1
ATOM 5344 C C . PHE A 1 678 ? 21.070 -37.523 -17.670 1.00 94.81 678 PHE A C 1
ATOM 5346 O O . PHE A 1 678 ? 21.978 -36.979 -17.045 1.00 94.81 678 PHE A O 1
ATOM 5353 N N . LYS A 1 679 ? 21.234 -38.027 -18.896 1.00 94.00 679 LYS A N 1
ATOM 5354 C CA . LYS A 1 679 ? 22.483 -37.974 -19.673 1.00 94.00 679 LYS A CA 1
ATOM 5355 C C . LYS A 1 679 ? 22.494 -36.780 -20.629 1.00 94.00 679 LYS A C 1
ATOM 5357 O O . LYS A 1 679 ? 23.474 -36.039 -20.686 1.00 94.00 679 LYS A O 1
ATOM 5362 N N . ALA A 1 680 ? 21.397 -36.592 -21.366 1.00 96.19 680 ALA A N 1
ATOM 5363 C CA . ALA A 1 680 ? 21.290 -35.581 -22.415 1.00 96.19 680 ALA A CA 1
ATOM 5364 C C . ALA A 1 680 ? 19.842 -35.111 -22.656 1.00 96.19 680 ALA A C 1
ATOM 5366 O O . ALA A 1 680 ? 18.897 -35.846 -22.380 1.00 96.19 680 ALA A O 1
ATOM 5367 N N . ILE A 1 681 ? 19.650 -33.928 -23.245 1.00 97.31 681 ILE A N 1
ATOM 5368 C CA . ILE A 1 681 ? 18.366 -33.479 -23.814 1.00 97.31 681 ILE A CA 1
ATOM 5369 C C . ILE A 1 681 ? 18.568 -32.744 -25.142 1.00 97.31 681 ILE A C 1
ATOM 5371 O O . ILE A 1 681 ? 19.316 -31.773 -25.218 1.00 97.31 681 ILE A O 1
ATOM 5375 N N . ALA A 1 682 ? 17.864 -33.173 -26.190 1.00 97.69 682 ALA A N 1
ATOM 5376 C CA . ALA A 1 682 ? 17.741 -32.429 -27.439 1.00 97.69 682 ALA A CA 1
ATOM 5377 C C . ALA A 1 682 ? 16.507 -31.521 -27.413 1.00 97.69 682 ALA A C 1
ATOM 5379 O O . ALA A 1 682 ? 15.446 -31.912 -26.921 1.00 97.69 682 ALA A O 1
ATOM 5380 N N . ILE A 1 683 ? 16.639 -30.315 -27.963 1.00 97.94 683 ILE A N 1
ATOM 5381 C CA . ILE A 1 683 ? 15.582 -29.303 -28.057 1.00 97.94 683 ILE A CA 1
ATOM 5382 C C . ILE A 1 683 ? 15.522 -28.818 -29.509 1.00 97.94 683 ILE A C 1
ATOM 5384 O O . ILE A 1 683 ? 16.553 -28.479 -30.090 1.00 97.94 683 ILE A O 1
ATOM 5388 N N . ALA A 1 684 ? 14.322 -28.746 -30.084 1.00 96.12 684 ALA A N 1
ATOM 5389 C CA . ALA A 1 684 ? 14.077 -28.297 -31.454 1.00 96.12 684 ALA A CA 1
ATOM 5390 C C . ALA A 1 684 ? 12.940 -27.269 -31.516 1.00 96.12 684 ALA A C 1
ATOM 5392 O O . ALA A 1 684 ? 11.950 -27.380 -30.793 1.00 96.12 684 ALA A O 1
ATOM 5393 N N . SER A 1 685 ? 13.030 -26.301 -32.428 1.00 93.44 685 SER A N 1
ATOM 5394 C CA . SER A 1 685 ? 11.941 -25.360 -32.745 1.00 93.44 685 SER A CA 1
ATOM 5395 C C . SER A 1 685 ? 11.748 -25.228 -34.260 1.00 93.44 685 SER A C 1
ATOM 5397 O O . SER A 1 685 ? 12.251 -26.056 -35.017 1.00 93.44 685 SER A O 1
ATOM 5399 N N . ASP A 1 686 ? 10.982 -24.237 -34.717 1.00 90.69 686 ASP A N 1
ATOM 5400 C CA . ASP A 1 686 ? 10.852 -23.864 -36.137 1.00 90.69 686 ASP A CA 1
ATOM 5401 C C . ASP A 1 686 ? 11.860 -22.778 -36.586 1.00 90.69 686 ASP A C 1
ATOM 5403 O O . ASP A 1 686 ? 11.695 -22.181 -37.646 1.00 90.69 686 ASP A O 1
ATOM 5407 N N . LEU A 1 687 ? 12.896 -22.484 -35.788 1.00 85.44 687 LEU A N 1
ATOM 5408 C CA . LEU A 1 687 ? 13.920 -21.489 -36.130 1.00 85.44 687 LEU A CA 1
ATOM 5409 C C . LEU A 1 687 ? 14.984 -22.073 -37.072 1.00 85.44 687 LEU A C 1
ATOM 5411 O O . LEU A 1 687 ? 15.754 -22.940 -36.669 1.00 85.44 687 LEU A O 1
ATOM 5415 N N . ASN A 1 688 ? 15.067 -21.547 -38.297 1.00 80.00 688 ASN A N 1
ATOM 5416 C CA . ASN A 1 688 ? 16.113 -21.907 -39.264 1.00 80.00 688 ASN A CA 1
ATOM 5417 C C . ASN A 1 688 ? 17.408 -21.104 -39.058 1.00 80.00 688 ASN A C 1
ATOM 5419 O O . ASN A 1 688 ? 18.502 -21.647 -39.178 1.00 80.00 688 ASN A O 1
ATOM 5423 N N . ASP A 1 689 ? 17.313 -19.811 -38.737 1.00 77.56 689 ASP A N 1
ATOM 5424 C CA . ASP A 1 689 ? 18.482 -18.916 -38.753 1.00 77.56 689 ASP A CA 1
ATOM 5425 C C . ASP A 1 689 ? 19.389 -19.115 -37.527 1.00 77.56 689 ASP A C 1
ATOM 5427 O O . ASP A 1 689 ? 20.616 -19.092 -37.625 1.00 77.56 689 ASP A O 1
ATOM 5431 N N . GLN A 1 690 ? 18.787 -19.405 -36.373 1.00 80.62 690 GLN A N 1
ATOM 5432 C CA . GLN A 1 690 ? 19.443 -19.536 -35.069 1.00 80.62 690 GLN A CA 1
ATOM 5433 C C . GLN A 1 690 ? 19.003 -20.817 -34.352 1.00 80.62 690 GLN A C 1
ATOM 5435 O O . GLN A 1 690 ? 17.887 -21.292 -34.555 1.00 80.62 690 GLN A O 1
ATOM 5440 N N . PHE A 1 691 ? 19.850 -21.347 -33.473 1.00 86.38 691 PHE A N 1
ATOM 5441 C CA . PHE A 1 691 ? 19.478 -22.470 -32.612 1.00 86.38 691 PHE A CA 1
ATOM 5442 C C . PHE A 1 691 ? 18.451 -22.033 -31.557 1.00 86.38 691 PHE A C 1
A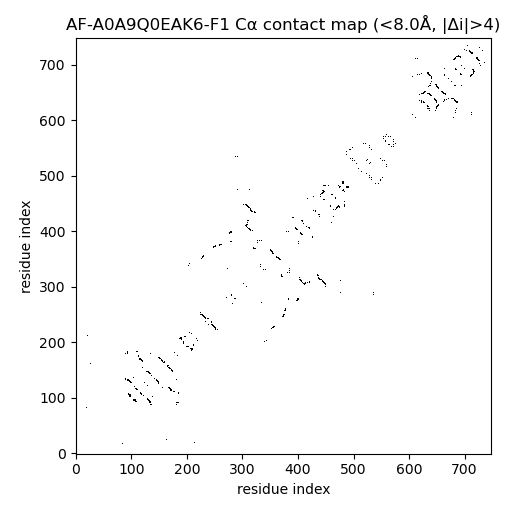TOM 5444 O O . PHE A 1 691 ? 18.529 -20.930 -31.009 1.00 86.38 691 PHE A O 1
ATOM 5451 N N . ILE A 1 692 ? 17.486 -22.904 -31.250 1.00 88.44 692 ILE A N 1
ATOM 5452 C CA . ILE A 1 692 ? 16.592 -22.711 -30.102 1.00 88.44 692 ILE A CA 1
ATOM 5453 C C . ILE A 1 692 ? 17.412 -22.666 -28.810 1.00 88.44 692 ILE A C 1
ATOM 5455 O O . ILE A 1 692 ? 18.377 -23.404 -28.669 1.00 88.44 692 ILE A O 1
ATOM 5459 N N . SER A 1 693 ? 17.028 -21.833 -27.844 1.00 85.94 693 SER A N 1
ATOM 5460 C CA . SER A 1 693 ? 17.684 -21.799 -26.536 1.00 85.94 693 SER A CA 1
ATOM 5461 C C . SER A 1 693 ? 16.645 -21.901 -25.416 1.00 85.94 693 SER A C 1
ATOM 5463 O O . SER A 1 693 ? 15.656 -21.161 -25.459 1.00 85.94 693 SER A O 1
ATOM 5465 N N . PRO A 1 694 ? 16.836 -22.785 -24.416 1.00 91.12 694 PRO A N 1
ATOM 5466 C CA . PRO A 1 694 ? 15.876 -22.981 -23.335 1.00 91.12 694 PRO A CA 1
ATOM 5467 C C . PRO A 1 694 ? 15.680 -21.695 -22.532 1.00 91.12 694 PRO A C 1
ATOM 5469 O O . PRO A 1 694 ? 16.631 -20.937 -22.296 1.00 91.12 694 PRO A O 1
ATOM 5472 N N . CYS A 1 695 ? 14.449 -21.439 -22.085 1.00 92.06 695 CYS A N 1
ATOM 5473 C CA . CYS A 1 695 ? 14.149 -20.246 -21.291 1.00 92.06 695 CYS A CA 1
ATOM 5474 C C . CYS A 1 695 ? 14.757 -20.360 -19.879 1.00 92.06 695 CYS A C 1
ATOM 5476 O O . CYS A 1 695 ? 15.011 -21.463 -19.397 1.00 92.06 695 CYS A O 1
ATOM 5478 N N . GLY A 1 696 ? 14.969 -19.236 -19.182 1.00 87.69 696 GLY A N 1
ATOM 5479 C CA . GLY A 1 696 ? 15.615 -19.238 -17.857 1.00 87.69 696 GLY A CA 1
ATOM 5480 C C . GLY A 1 696 ? 14.947 -20.176 -16.840 1.00 87.69 696 GLY A C 1
ATOM 5481 O O . GLY A 1 696 ? 15.638 -20.877 -16.107 1.00 87.69 696 GLY A O 1
ATOM 5482 N N . GLY A 1 697 ? 13.613 -20.281 -16.871 1.00 91.38 697 GLY A N 1
ATOM 5483 C CA . GLY A 1 697 ? 12.866 -21.230 -16.041 1.00 91.38 697 GLY A CA 1
ATOM 5484 C C . GLY A 1 697 ? 13.120 -22.700 -16.395 1.00 91.38 697 GLY A C 1
ATOM 5485 O O . GLY A 1 697 ? 13.158 -23.533 -15.499 1.00 91.38 697 GLY A O 1
ATOM 5486 N N . CYS A 1 698 ? 13.345 -23.036 -17.669 1.00 95.81 698 CYS A N 1
ATOM 5487 C CA . CYS A 1 698 ? 13.746 -24.386 -18.076 1.00 95.81 698 CYS A CA 1
ATOM 5488 C C . CYS A 1 698 ? 15.192 -24.691 -17.687 1.00 95.81 698 CYS A C 1
ATOM 5490 O O . CYS A 1 698 ? 15.466 -25.791 -17.226 1.00 95.81 698 CYS A O 1
ATOM 5492 N N . ARG A 1 699 ? 16.106 -23.719 -17.809 1.00 95.81 699 ARG A N 1
ATOM 5493 C CA . ARG A 1 699 ? 17.506 -23.875 -17.376 1.00 95.81 699 ARG A CA 1
ATOM 5494 C C . ARG A 1 699 ? 17.604 -24.152 -15.875 1.00 95.81 699 ARG A C 1
ATOM 5496 O O . ARG A 1 699 ? 18.250 -25.112 -15.475 1.00 95.81 699 ARG A O 1
ATOM 5503 N N . GLN A 1 700 ? 16.884 -23.376 -15.063 1.00 95.56 700 GLN A N 1
ATOM 5504 C CA . GLN A 1 700 ? 16.812 -23.585 -13.615 1.00 95.56 700 GLN A CA 1
ATOM 5505 C C . GLN A 1 700 ? 16.150 -24.927 -13.248 1.00 95.56 700 GLN A C 1
ATOM 5507 O O . GLN A 1 700 ? 16.550 -25.555 -12.274 1.00 95.56 700 GLN A O 1
ATOM 5512 N N . PHE A 1 701 ? 15.176 -25.393 -14.038 1.00 95.19 701 PHE A N 1
ATOM 5513 C CA . PHE A 1 701 ? 14.530 -26.696 -13.838 1.00 95.19 701 PHE A CA 1
ATOM 5514 C C . PHE A 1 701 ? 15.423 -27.877 -14.255 1.00 95.19 701 PHE A C 1
ATOM 5516 O O . PHE A 1 701 ? 15.366 -28.927 -13.630 1.00 95.19 701 PHE A O 1
ATOM 5523 N N . MET A 1 702 ? 16.273 -27.720 -15.277 1.00 95.00 702 MET A N 1
ATOM 5524 C CA . MET A 1 702 ? 17.286 -28.722 -15.642 1.00 95.00 702 MET A CA 1
ATOM 5525 C C . MET A 1 702 ? 18.386 -28.830 -14.579 1.00 95.00 702 MET A C 1
ATOM 5527 O O . MET A 1 702 ? 18.833 -29.933 -14.276 1.00 95.00 702 MET A O 1
ATOM 5531 N N . ARG A 1 703 ? 18.769 -27.697 -13.971 1.00 94.44 703 ARG A N 1
ATOM 5532 C CA . ARG A 1 703 ? 19.788 -27.617 -12.913 1.00 94.44 703 ARG A CA 1
ATOM 5533 C C . ARG A 1 703 ? 19.435 -28.380 -11.630 1.00 94.44 703 ARG A C 1
ATOM 5535 O O . ARG A 1 703 ? 20.343 -28.856 -10.947 1.00 94.44 703 ARG A O 1
ATOM 5542 N N . GLU A 1 704 ? 18.146 -28.518 -11.320 1.00 94.00 704 GLU A N 1
ATOM 5543 C CA . GL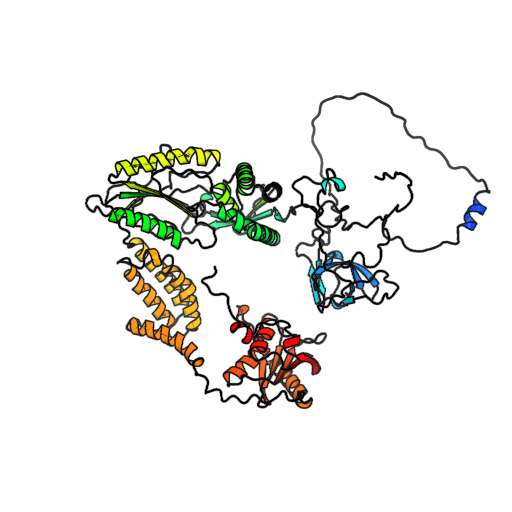U A 1 704 ? 17.647 -29.324 -10.191 1.00 94.00 704 GLU A CA 1
ATOM 5544 C C . GLU A 1 704 ? 18.147 -30.779 -10.261 1.00 94.00 704 GLU A C 1
ATOM 5546 O O . GLU A 1 704 ? 18.462 -31.386 -9.243 1.00 94.00 704 GLU A O 1
ATOM 5551 N N . PHE A 1 705 ? 18.290 -31.317 -11.478 1.00 93.25 705 PHE A N 1
ATOM 5552 C CA . PHE A 1 705 ? 18.714 -32.696 -11.746 1.00 93.25 705 PHE A CA 1
ATOM 5553 C C . PHE A 1 705 ? 20.208 -32.809 -12.104 1.00 93.25 705 PHE A C 1
ATOM 5555 O O . PHE A 1 705 ? 20.644 -33.819 -12.652 1.00 93.25 705 PHE A O 1
ATOM 5562 N N . GLY A 1 706 ? 20.995 -31.770 -11.802 1.00 89.88 706 GLY A N 1
ATOM 5563 C CA . GLY A 1 706 ? 22.439 -31.709 -12.035 1.00 89.88 706 GLY A CA 1
ATOM 5564 C C . GLY A 1 706 ? 22.865 -30.608 -13.009 1.00 89.88 706 GLY A C 1
ATOM 5565 O O . GLY A 1 706 ? 22.069 -30.063 -13.770 1.00 89.88 706 GLY A O 1
ATOM 5566 N N . SER A 1 707 ? 24.155 -30.271 -12.981 1.00 86.81 707 SER A N 1
ATOM 5567 C CA . SER A 1 707 ? 24.770 -29.188 -13.768 1.00 86.81 707 SER A CA 1
ATOM 5568 C C . SER A 1 707 ? 25.628 -29.668 -14.948 1.00 86.81 707 SER A C 1
ATOM 5570 O O . SER A 1 707 ? 26.014 -28.862 -15.789 1.00 86.81 707 SER A O 1
ATOM 5572 N N . SER A 1 708 ? 25.938 -30.964 -15.009 1.00 84.56 708 SER A N 1
ATOM 5573 C CA . SER A 1 708 ? 27.007 -31.555 -15.830 1.00 84.56 708 SER A CA 1
ATOM 5574 C C . SER A 1 708 ? 26.524 -32.406 -17.013 1.00 84.56 708 SER A C 1
ATOM 5576 O O . SER A 1 708 ? 27.329 -33.122 -17.608 1.00 84.56 708 SER A O 1
ATOM 5578 N N . TRP A 1 709 ? 25.226 -32.365 -17.323 1.00 91.00 709 TRP A N 1
ATOM 5579 C CA . TRP A 1 709 ? 24.596 -33.169 -18.372 1.00 91.00 709 TRP A CA 1
ATOM 5580 C C . TRP A 1 709 ? 24.346 -32.362 -19.655 1.00 91.00 709 TRP A C 1
ATOM 5582 O O . TRP A 1 709 ? 24.333 -31.128 -19.645 1.00 91.00 709 TRP A O 1
ATOM 5592 N N . GLU A 1 710 ? 24.220 -33.075 -20.776 1.00 94.31 710 GLU A N 1
ATOM 5593 C CA . GLU A 1 710 ? 24.417 -32.520 -22.119 1.00 94.31 710 GLU A CA 1
ATOM 5594 C C . GLU A 1 710 ? 23.121 -31.939 -22.719 1.00 94.31 710 GLU A C 1
ATOM 5596 O O . GLU A 1 710 ? 22.052 -32.542 -22.641 1.00 94.31 710 GLU A O 1
ATOM 5601 N N . VAL A 1 711 ? 23.194 -30.788 -23.386 1.00 96.38 711 VAL A N 1
ATOM 5602 C CA . VAL A 1 711 ? 22.046 -30.121 -24.018 1.00 96.38 711 VAL A CA 1
ATOM 5603 C C . VAL A 1 711 ? 22.334 -29.850 -25.492 1.00 96.38 711 VAL A C 1
ATOM 5605 O O . VAL A 1 711 ? 23.265 -29.126 -25.835 1.00 96.38 711 VAL A O 1
ATOM 5608 N N . TYR A 1 712 ? 21.504 -30.412 -26.368 1.00 96.50 712 TYR A N 1
ATOM 5609 C CA . TYR A 1 712 ? 21.631 -30.335 -27.822 1.00 96.50 712 TYR A CA 1
ATOM 5610 C C . TYR A 1 712 ? 20.570 -29.389 -28.394 1.00 96.50 712 TYR A C 1
ATOM 5612 O O . TYR A 1 712 ? 19.378 -29.695 -28.442 1.00 96.50 712 TYR A O 1
ATOM 5620 N N . LEU A 1 713 ? 21.006 -28.206 -28.813 1.00 95.50 713 LEU A N 1
ATOM 5621 C CA . LEU A 1 713 ? 20.165 -27.147 -29.362 1.00 95.50 713 LEU A CA 1
ATOM 5622 C C . LEU A 1 713 ? 20.113 -27.292 -30.884 1.00 95.50 713 LEU A C 1
ATOM 5624 O O . LEU A 1 713 ? 21.114 -27.036 -31.548 1.00 95.50 713 LEU A O 1
ATOM 5628 N N . SER A 1 714 ? 18.975 -27.714 -31.439 1.00 91.88 714 SER A N 1
ATOM 5629 C CA . SER A 1 714 ? 18.860 -28.138 -32.845 1.00 91.88 714 SER A CA 1
ATOM 5630 C C . SER A 1 714 ? 17.956 -27.249 -33.708 1.00 91.88 714 SER A C 1
ATOM 5632 O O . SER A 1 714 ? 17.024 -26.597 -33.220 1.00 91.88 714 SER A O 1
ATOM 5634 N N . LYS A 1 715 ? 18.254 -27.233 -35.010 1.00 89.31 715 LYS A N 1
ATOM 5635 C CA . LYS A 1 715 ? 17.483 -26.592 -36.084 1.00 89.31 715 LYS A CA 1
ATOM 5636 C C . LYS A 1 715 ? 16.610 -27.616 -36.838 1.00 89.31 715 LYS A C 1
ATOM 5638 O O . LYS A 1 715 ? 16.845 -28.820 -36.730 1.00 89.31 715 LYS A O 1
ATOM 5643 N N . PRO A 1 716 ? 15.614 -27.174 -37.634 1.00 86.69 716 PRO A N 1
ATOM 5644 C CA . PRO A 1 716 ? 14.792 -28.053 -38.476 1.00 86.69 716 PRO A CA 1
ATOM 5645 C C . PRO A 1 716 ? 15.548 -28.913 -39.499 1.00 86.69 716 PRO A C 1
ATOM 5647 O O . PRO A 1 716 ? 14.994 -29.912 -39.947 1.00 86.69 716 PRO A O 1
ATOM 5650 N N . ASP A 1 717 ? 16.779 -28.540 -39.856 1.00 86.38 717 ASP A N 1
ATOM 5651 C CA . ASP A 1 717 ? 17.675 -29.274 -40.762 1.00 86.38 717 ASP A CA 1
ATOM 5652 C C . ASP A 1 717 ? 18.503 -30.379 -40.067 1.00 86.38 717 ASP A C 1
ATOM 5654 O O . ASP A 1 717 ? 19.250 -31.094 -40.729 1.00 86.38 717 ASP A O 1
ATOM 5658 N N . GLY A 1 718 ? 18.377 -30.535 -38.742 1.00 82.69 718 GLY A N 1
ATOM 5659 C CA . GLY A 1 718 ? 19.144 -31.492 -37.936 1.00 82.69 718 GLY A CA 1
ATOM 5660 C C . GLY A 1 718 ? 20.505 -30.978 -37.449 1.00 82.69 718 GLY A C 1
ATOM 5661 O O . GLY A 1 718 ? 21.109 -31.596 -36.567 1.00 82.69 718 GLY A O 1
ATOM 5662 N N . THR A 1 719 ? 20.977 -29.826 -37.939 1.00 89.69 719 THR A N 1
ATOM 5663 C CA . THR A 1 719 ? 22.189 -29.192 -37.400 1.00 89.69 719 THR A CA 1
ATOM 5664 C C . THR A 1 719 ? 21.958 -28.751 -35.956 1.00 89.69 719 THR A C 1
ATOM 5666 O O . THR A 1 719 ? 20.846 -28.375 -35.562 1.00 89.69 719 THR A O 1
ATOM 5669 N N . HIS A 1 720 ? 23.003 -28.814 -35.131 1.00 92.25 720 HIS A N 1
ATOM 5670 C CA . HIS A 1 720 ? 22.882 -28.575 -33.698 1.00 92.25 720 HIS A CA 1
ATOM 5671 C C . HIS A 1 720 ? 24.152 -27.999 -33.067 1.00 92.25 720 HIS A C 1
ATOM 5673 O O . HIS A 1 720 ? 25.255 -28.147 -33.589 1.00 92.25 720 HIS A O 1
ATOM 5679 N N . VAL A 1 721 ? 23.984 -27.379 -31.898 1.00 92.31 721 VAL A N 1
ATOM 5680 C CA . VAL A 1 721 ? 25.066 -26.994 -30.983 1.00 92.31 721 VAL A CA 1
ATOM 5681 C C . VAL A 1 721 ? 24.878 -27.733 -29.665 1.00 92.31 721 VAL A C 1
ATOM 5683 O O . VAL A 1 721 ? 23.776 -27.766 -29.118 1.00 92.31 721 VAL A O 1
ATOM 5686 N N . LYS A 1 722 ? 25.963 -28.311 -29.149 1.00 93.06 722 LYS A N 1
ATOM 5687 C CA . LYS A 1 722 ? 26.025 -28.899 -27.809 1.00 93.06 722 LYS A CA 1
ATOM 5688 C C . LYS A 1 722 ? 26.452 -27.846 -26.782 1.00 93.06 722 LYS A C 1
ATOM 5690 O O . LYS A 1 722 ? 27.350 -27.060 -27.067 1.00 93.06 722 LYS A O 1
ATOM 5695 N N . MET A 1 723 ? 25.851 -27.887 -25.597 1.00 91.44 723 MET A N 1
ATOM 5696 C CA . MET A 1 723 ? 26.276 -27.175 -24.385 1.00 91.44 723 MET A CA 1
ATOM 5697 C C . MET A 1 723 ? 26.093 -28.080 -23.153 1.00 91.44 723 MET A C 1
ATOM 5699 O O . MET A 1 723 ? 25.260 -28.983 -23.194 1.00 91.44 723 MET A O 1
ATOM 5703 N N . ASP A 1 724 ? 26.792 -27.829 -22.049 1.00 90.00 724 ASP A N 1
ATOM 5704 C CA . ASP A 1 724 ? 26.451 -28.392 -20.727 1.00 90.00 724 ASP A CA 1
ATOM 5705 C C . ASP A 1 724 ? 25.413 -27.488 -20.007 1.00 90.00 724 ASP A C 1
ATOM 5707 O O . ASP A 1 724 ? 25.320 -26.279 -20.255 1.00 90.00 724 ASP A O 1
ATOM 5711 N N . VAL A 1 725 ? 24.625 -28.035 -19.069 1.00 91.19 725 VAL A N 1
ATOM 5712 C CA . VAL A 1 725 ? 23.645 -27.243 -18.278 1.00 91.19 725 VAL A CA 1
ATOM 5713 C C . VAL A 1 725 ? 24.304 -26.086 -17.503 1.00 91.19 725 VAL A C 1
ATOM 5715 O O . VAL A 1 725 ? 23.712 -25.010 -17.386 1.00 91.19 725 VAL A O 1
ATOM 5718 N N . SER A 1 726 ? 25.539 -26.266 -17.029 1.00 88.50 726 SER A N 1
ATOM 5719 C CA . SER A 1 726 ? 26.359 -25.234 -16.377 1.00 88.50 726 SER A CA 1
ATOM 5720 C C . SER A 1 726 ? 26.738 -24.064 -17.296 1.00 88.50 726 SER A C 1
ATOM 5722 O O . SER A 1 726 ? 26.817 -22.930 -16.830 1.00 88.50 726 SER A O 1
ATOM 5724 N N . GLU A 1 727 ? 26.923 -24.300 -18.596 1.00 88.19 727 GLU A N 1
ATOM 5725 C CA . GLU A 1 727 ? 27.205 -23.254 -19.592 1.00 88.19 727 GLU A CA 1
ATOM 5726 C C . GLU A 1 727 ? 25.935 -22.473 -19.953 1.00 88.19 727 GLU A C 1
ATOM 5728 O O . GLU A 1 727 ? 25.971 -21.271 -20.226 1.00 88.19 727 GLU A O 1
ATOM 5733 N N . LEU A 1 728 ? 24.782 -23.147 -19.922 1.00 89.00 728 LEU A N 1
ATOM 5734 C CA . LEU A 1 728 ? 23.480 -22.511 -20.095 1.00 89.00 728 LEU A CA 1
ATOM 5735 C C . LEU A 1 728 ? 23.090 -21.648 -18.887 1.00 89.00 728 LEU A C 1
ATOM 5737 O O . LEU A 1 728 ? 22.420 -20.628 -19.075 1.00 89.00 728 LEU A O 1
ATOM 5741 N N . LEU A 1 729 ? 23.476 -22.023 -17.667 1.00 91.31 729 LEU A N 1
ATOM 5742 C CA . LEU A 1 729 ? 23.179 -21.264 -16.449 1.00 91.31 729 LEU A CA 1
ATOM 5743 C C . LEU A 1 729 ? 24.406 -21.192 -15.517 1.00 91.31 729 LEU A C 1
ATOM 5745 O O . LEU A 1 729 ? 24.446 -21.885 -14.499 1.00 91.31 729 LEU A O 1
ATOM 5749 N N . PRO A 1 730 ? 25.406 -20.350 -15.835 1.00 86.88 730 PRO A N 1
ATOM 5750 C CA . PRO A 1 730 ? 26.561 -20.154 -14.966 1.00 86.88 730 PRO A CA 1
ATOM 5751 C C . PRO A 1 730 ? 26.141 -19.512 -13.638 1.00 86.88 730 PRO A C 1
ATOM 5753 O O . PRO A 1 730 ? 25.229 -18.685 -13.602 1.00 86.88 730 PRO A O 1
ATOM 5756 N N . LEU A 1 731 ? 26.825 -19.888 -12.549 1.00 85.06 731 LEU A N 1
ATOM 5757 C CA . LEU A 1 731 ? 26.534 -19.442 -11.174 1.00 85.06 731 LEU A CA 1
ATOM 5758 C C . LEU A 1 731 ? 25.072 -19.698 -10.735 1.00 85.06 731 LEU A C 1
ATOM 5760 O O . LEU A 1 731 ? 24.491 -18.939 -9.962 1.00 85.06 731 LEU A O 1
ATOM 5764 N N . SER A 1 732 ? 24.469 -20.773 -11.248 1.00 86.12 732 SER A N 1
ATOM 5765 C CA . SER A 1 732 ? 23.120 -21.223 -10.901 1.00 86.12 732 SER A CA 1
ATOM 5766 C C . SER A 1 732 ? 22.968 -21.606 -9.426 1.00 86.12 732 SER A C 1
ATOM 5768 O O . SER A 1 732 ? 23.787 -22.378 -8.924 1.00 86.12 732 SER A O 1
ATOM 5770 N N . PHE A 1 733 ? 21.846 -21.223 -8.819 1.00 85.94 733 PHE A N 1
ATOM 5771 C CA . PHE A 1 733 ? 21.370 -21.808 -7.563 1.00 85.94 733 PHE A CA 1
ATOM 5772 C C . PHE A 1 733 ? 20.921 -23.269 -7.773 1.00 85.94 733 PHE A C 1
ATOM 5774 O O . PHE A 1 733 ? 20.340 -23.586 -8.818 1.00 85.94 733 PHE A O 1
ATOM 5781 N N . GLY A 1 734 ? 21.141 -24.144 -6.794 1.00 88.31 734 GLY A N 1
ATOM 5782 C CA . GLY A 1 734 ? 20.740 -25.553 -6.812 1.00 88.31 734 GLY A CA 1
ATOM 5783 C C . GLY A 1 734 ? 20.479 -26.150 -5.418 1.00 88.31 734 GLY A C 1
ATOM 5784 O O . GLY A 1 734 ? 20.566 -25.445 -4.408 1.00 88.31 734 GLY A O 1
ATOM 5785 N N . PRO A 1 735 ? 20.136 -27.451 -5.336 1.00 86.19 735 PRO A N 1
ATOM 5786 C CA . PRO A 1 735 ? 19.859 -28.138 -4.071 1.00 86.19 735 PRO A CA 1
ATOM 5787 C C . PRO A 1 735 ? 20.987 -28.048 -3.031 1.00 86.19 735 PRO A C 1
ATOM 5789 O O . PRO A 1 735 ? 20.715 -28.042 -1.830 1.00 86.19 735 PRO A O 1
ATOM 5792 N N . GLU A 1 736 ? 22.242 -27.939 -3.470 1.00 84.94 736 GLU A N 1
ATOM 5793 C CA . GLU A 1 736 ? 23.404 -27.777 -2.590 1.00 84.94 736 GLU A CA 1
ATOM 5794 C C . GLU A 1 736 ? 23.408 -26.443 -1.815 1.00 84.94 736 GLU A C 1
ATOM 5796 O O . GLU A 1 736 ? 23.793 -26.410 -0.644 1.00 84.94 736 GLU A O 1
ATOM 5801 N N . ASP A 1 737 ? 22.901 -25.357 -2.407 1.00 84.94 737 ASP A N 1
ATOM 5802 C CA . ASP A 1 737 ? 22.875 -24.029 -1.779 1.00 84.94 737 ASP A CA 1
ATOM 5803 C C . ASP A 1 737 ? 21.868 -23.960 -0.618 1.00 84.94 737 ASP A C 1
ATOM 5805 O O . ASP A 1 737 ? 22.052 -23.224 0.355 1.00 84.94 737 ASP A O 1
ATOM 5809 N N . LEU A 1 738 ? 20.811 -24.781 -0.665 1.00 79.50 738 LEU A N 1
ATOM 5810 C CA . LEU A 1 738 ? 19.819 -24.887 0.411 1.00 79.50 738 LEU A CA 1
ATOM 5811 C C . LEU A 1 738 ? 20.415 -25.440 1.716 1.00 79.50 738 LEU A C 1
ATOM 5813 O O . LEU A 1 738 ? 19.885 -25.129 2.793 1.00 79.50 738 LEU A O 1
ATOM 5817 N N . ALA A 1 739 ? 21.500 -26.217 1.617 1.00 78.75 739 ALA A N 1
ATOM 5818 C CA . ALA A 1 739 ? 22.223 -26.833 2.729 1.00 78.75 739 ALA A CA 1
ATOM 5819 C C . ALA A 1 739 ? 23.350 -25.952 3.307 1.00 78.75 739 ALA A C 1
ATOM 5821 O O . ALA A 1 739 ? 23.948 -26.315 4.322 1.00 78.75 739 ALA A O 1
ATOM 5822 N N . MET A 1 740 ? 23.640 -24.788 2.710 1.00 79.25 740 MET A N 1
ATOM 5823 C CA . MET A 1 740 ? 24.652 -23.867 3.237 1.00 79.25 740 MET A CA 1
ATOM 5824 C C . MET A 1 740 ? 24.280 -23.337 4.630 1.00 79.25 740 MET A C 1
ATOM 5826 O O . MET A 1 740 ? 23.106 -23.112 4.948 1.00 79.25 740 MET A O 1
ATOM 5830 N N . LYS A 1 741 ? 25.303 -23.106 5.467 1.00 68.81 741 LYS A N 1
ATOM 5831 C CA . LYS A 1 741 ? 25.138 -22.547 6.818 1.00 68.81 741 LYS A CA 1
ATOM 5832 C C . LYS A 1 741 ? 24.501 -21.158 6.740 1.00 68.81 741 LYS A C 1
ATOM 5834 O O . LYS A 1 741 ? 25.082 -20.231 6.183 1.00 68.81 741 LYS A O 1
ATOM 5839 N N . LYS A 1 742 ? 23.320 -21.022 7.339 1.00 70.62 742 LYS A N 1
ATOM 5840 C CA . LYS A 1 742 ? 22.597 -19.752 7.486 1.00 70.62 742 LYS A CA 1
ATOM 5841 C C . LYS A 1 742 ? 23.013 -19.089 8.798 1.00 70.62 742 LYS A C 1
ATOM 5843 O O . LYS A 1 742 ? 23.291 -19.785 9.774 1.00 70.62 742 LYS A O 1
ATOM 5848 N N . ILE A 1 743 ? 23.049 -17.758 8.816 1.00 66.88 743 ILE A N 1
ATOM 5849 C CA . ILE A 1 743 ? 23.217 -16.987 10.056 1.00 66.88 743 ILE A CA 1
ATOM 5850 C C . ILE A 1 743 ? 21.993 -17.275 10.951 1.00 66.88 743 ILE A C 1
ATOM 5852 O O . ILE A 1 743 ? 20.876 -17.293 10.420 1.00 66.88 743 ILE A O 1
ATOM 5856 N N . PRO A 1 744 ? 22.161 -17.537 12.262 1.00 55.16 744 PRO A N 1
ATOM 5857 C CA . PRO A 1 744 ? 21.036 -17.734 13.171 1.00 55.16 744 PRO A CA 1
ATOM 5858 C C . PRO A 1 744 ? 20.072 -16.542 13.162 1.00 55.16 744 PRO A C 1
ATOM 5860 O O . PRO A 1 744 ? 20.485 -15.387 13.087 1.00 55.16 744 PRO A O 1
ATOM 5863 N N . SER A 1 745 ? 18.774 -16.810 13.303 1.00 51.22 745 SER A N 1
ATOM 5864 C CA . SER A 1 745 ? 17.742 -15.764 13.396 1.00 51.22 745 SER A CA 1
ATOM 5865 C C . SER A 1 745 ? 17.839 -14.905 14.663 1.00 51.22 745 SER A C 1
ATOM 5867 O O . SER A 1 745 ? 17.129 -13.917 14.775 1.00 51.22 745 SER A O 1
ATOM 5869 N N . GLU A 1 746 ? 18.707 -15.278 15.603 1.00 50.62 746 GLU A N 1
ATOM 5870 C CA . GLU A 1 746 ? 18.977 -14.580 16.868 1.00 50.62 746 GLU A CA 1
ATOM 5871 C C . GLU A 1 746 ? 20.026 -13.457 16.722 1.00 50.62 746 GLU A C 1
ATOM 5873 O O . GLU A 1 746 ? 20.384 -12.814 17.703 1.00 50.62 746 GLU A O 1
ATOM 5878 N N . THR A 1 747 ? 20.555 -13.226 15.512 1.00 50.22 747 THR A N 1
ATOM 5879 C CA . THR A 1 747 ? 21.588 -12.208 15.224 1.00 50.22 747 THR A CA 1
ATOM 5880 C C . THR A 1 747 ? 21.043 -10.992 14.446 1.00 50.22 747 THR A C 1
ATOM 5882 O O . THR A 1 747 ? 21.807 -10.322 13.749 1.00 50.22 747 THR A O 1
ATOM 5885 N N . TYR A 1 748 ? 19.733 -10.720 14.533 1.00 41.88 748 TYR A N 1
ATOM 5886 C CA . TYR A 1 748 ? 19.018 -9.668 13.787 1.00 41.88 748 TYR A CA 1
ATOM 5887 C C . TYR A 1 748 ? 17.980 -8.923 14.635 1.00 41.88 748 TYR A C 1
ATOM 5889 O O . TYR A 1 748 ? 17.267 -9.601 15.405 1.00 41.88 748 TYR A O 1
#

pLDDT: mean 78.09, std 23.24, range [20.25, 98.19]

Radius of gyration: 36.9 Å; Cα contacts (8 Å, |Δi|>4): 1123; chains: 1; bounding box: 96×105×100 Å

Nearest PDB structures (foldseek):
  2fr6-assembly1_A  TM=9.689E-01  e=8.931E-19  Mus musculus
  1mq0-assembly1_A  TM=9.916E-01  e=4.481E-18  Homo sapiens
  1ux1-assembly1_D  TM=9.572E-01  e=2.627E-14  Bacillus subtilis
  1uwz-assembly1_A  TM=9.516E-01  e=2.777E-14  Bacillus subtilis
  8x6w-assembly1_A  TM=9.626E-01  e=1.558E-13  Enterococcus

Organism: NCBI:txid630683

Secondary structure (DSSP, 8-state):
------------------------------PPP----------------------------TTTTTTTTTTTT-------STT--PPPTTSSTTEEEEEETTEEEEEEEEEETTEEEE-GGG---GGG-EEEES-S-TTS--S--EEEEEEEEEE-TT-BTTTTBT--EEEEES-----TT-------B-TTTHHHHGGG--TT---BS-TT--TTTTS--TTTTEEEEEEEEPTTS-TT-GGGEEEEEEE-HHHHHHHHHHHHHHHHHHHHHS-TTB-TT-TT--HHHHHHHHHHHHHHHHHTT-EEEEEEEPBTTHHHH--HHHHHHHHHHHH--HHHHHHHHHHHTT-EEEEEETTEEPPPEE--SS--TT-SSHHHHHHHHTTT----TT-EEEEETTEEEEEEEESSHHHHHHHHHHHHHHHHHHHHHTT--B-TTT-EEEEE---GGGTT-----EETTEEPEE-SS-EETTEEP-TT---HHHHHHHHHHHHHHHHHHGGGB-SS-B--HHHHHHHHIIIIIHHHSTTHHHHTTSTTGGGSHHHHHHHHHHHH---TTS-HHHHHHHHHHHHHHHHHTT-PPPPP-----------PPPPHHHHHHHHHHHHHHGGG-B-TTT---EEEEEEETTS-EEEEE-B--SSGGG-B-HHHHHHHHHHHTT---EEEEEEEES-SSS-----HHHHHHHHTT-SSSEEEEE-TTS-EEEEEHHHHSTT---TTGGGSPPPPGGG-